Protein 3WFD (pdb70)

InterPro domains:
  IPR000883 Cytochrome c oxidase subunit I [PF00115] (15-446)
  IPR000883 Cytochrome c oxidase subunit I [PTHR10422] (13-453)
  IPR023615 Cytochrome c oxidase, subunit I, copper-binding site [PS00077] (203-259)
  IPR023616 Cytochrome c oxidase-like, subunit I domain [PS50855] (19-466)
  IPR036927 Cytochrome c oxidase-like, subunit I superfamily [G3DSA:1.20.210.10] (2-465)
  IPR036927 Cytochrome c oxidase-like, subunit I superfamily [SSF81442] (12-459)

B-factor: mean 60.68, std 18.26, range [34.5, 156.65]

Structure (mmCIF, N/CA/C/O backbone):
data_3WFD
#
_entry.id   3WFD
#
_cell.length_a   90.927
_cell.length_b   106.747
_cell.length_c   196.437
_cell.angle_alpha   90.000
_cell.angle_beta   90.000
_cell.angle_gamma   90.000
#
_symmetry.space_group_name_H-M   'P 21 21 21'
#
loop_
_entity.id
_entity.type
_entity.pdbx_description
1 polymer 'antibody fab fragment light chain'
2 polymer 'antibody fab fragment heavy chain'
3 polymer 'Nitric oxide reductase subunit B'
4 polymer 'Nitric oxide reductase subunit C'
5 non-polymer 'PROTOPORPHYRIN IX CONTAINING FE'
6 non-polymer 'FE (III) ION'
7 non-polymer (1E)-N-hydroxyethanimine
8 non-polymer 'decyl 4-O-alpha-D-glucopyranosyl-1-thio-beta-D-glucopyranoside'
9 non-polymer 'CALCIUM ION'
10 non-polymer 'HEME C'
11 water water
#
loop_
_atom_site.group_PDB
_atom_site.id
_atom_site.type_symbol
_atom_site.label_atom_id
_atom_site.label_alt_id
_atom_site.label_comp_id
_atom_site.label_asym_id
_atom_site.label_entity_id
_atom_site.label_seq_id
_atom_site.pdbx_PDB_ins_code
_atom_site.Cartn_x
_atom_site.Cartn_y
_atom_site.Cartn_z
_atom_site.occupancy
_atom_site.B_iso_or_equiv
_atom_site.auth_seq_id
_atom_site.auth_comp_id
_atom_site.auth_asym_id
_atom_site.auth_atom_id
_atom_site.pdbx_PDB_model_num
ATOM 1 N N . ASP A 1 1 ? 27.086 -1.329 -12.591 1.00 65.80 1 ASP L N 1
ATOM 2 C CA . ASP A 1 1 ? 27.237 -2.427 -11.618 1.00 63.95 1 ASP L CA 1
ATOM 3 C C . ASP A 1 1 ? 28.701 -2.837 -11.629 1.00 63.60 1 ASP L C 1
ATOM 4 O O . ASP A 1 1 ? 29.341 -2.798 -12.662 1.00 58.89 1 ASP L O 1
ATOM 9 N N . ILE A 1 2 ? 29.218 -3.256 -10.478 1.00 59.84 2 ILE L N 1
ATOM 10 C CA . ILE A 1 2 ? 30.573 -3.784 -10.410 1.00 60.18 2 ILE L CA 1
ATOM 11 C C . ILE A 1 2 ? 30.462 -5.254 -10.728 1.00 57.70 2 ILE L C 1
ATOM 12 O O . ILE A 1 2 ? 29.679 -5.922 -10.068 1.00 53.69 2 ILE L O 1
ATOM 17 N N . GLN A 1 3 ? 31.229 -5.745 -11.712 1.00 58.49 3 GLN L N 1
ATOM 18 C CA . GLN A 1 3 ? 31.354 -7.190 -11.991 1.00 58.92 3 GLN L CA 1
ATOM 19 C C . GLN A 1 3 ? 32.492 -7.756 -11.159 1.00 56.68 3 GLN L C 1
ATOM 20 O O . GLN A 1 3 ? 33.514 -7.097 -11.022 1.00 56.35 3 GLN L O 1
ATOM 26 N N . MET A 1 4 ? 32.349 -8.979 -10.648 1.00 57.37 4 MET L N 1
ATOM 27 C CA . MET A 1 4 ? 33.383 -9.612 -9.838 1.00 59.83 4 MET L CA 1
ATOM 28 C C . MET A 1 4 ? 33.802 -10.858 -10.484 1.00 56.40 4 MET L C 1
ATOM 29 O O . MET A 1 4 ? 32.982 -11.689 -10.795 1.00 54.85 4 MET L O 1
ATOM 34 N N . THR A 1 5 ? 35.099 -11.062 -10.544 1.00 56.01 5 THR L N 1
ATOM 35 C CA . THR A 1 5 ? 35.618 -12.222 -11.224 1.00 56.23 5 THR L CA 1
ATOM 36 C C . THR A 1 5 ? 36.496 -12.968 -10.262 1.00 51.91 5 THR L C 1
ATOM 37 O O . THR A 1 5 ? 37.466 -12.438 -9.795 1.00 52.82 5 THR L O 1
ATOM 41 N N . GLN A 1 6 ? 36.171 -14.217 -10.016 1.00 50.56 6 GLN L N 1
ATOM 42 C CA . GLN A 1 6 ? 36.977 -15.041 -9.146 1.00 52.13 6 GLN L CA 1
ATOM 43 C C . GLN A 1 6 ? 37.798 -16.006 -9.978 1.00 53.38 6 GLN L C 1
ATOM 44 O O . GLN A 1 6 ? 37.289 -16.603 -10.919 1.00 52.50 6 GLN L O 1
ATOM 50 N N . SER A 1 7 ? 39.065 -16.149 -9.613 1.00 53.66 7 SER L N 1
ATOM 51 C CA . SER A 1 7 ? 39.916 -17.185 -10.174 1.00 53.37 7 SER L CA 1
ATOM 52 C C . SER A 1 7 ? 40.695 -17.844 -9.011 1.00 52.89 7 SER L C 1
ATOM 53 O O . SER A 1 7 ? 40.924 -17.221 -7.965 1.00 49.55 7 SER L O 1
ATOM 56 N N . PRO A 1 8 ? 41.041 -19.125 -9.167 1.00 53.32 8 PRO L N 1
ATOM 57 C CA . PRO A 1 8 ? 40.606 -19.924 -10.314 1.00 54.63 8 PRO L CA 1
ATOM 58 C C . PRO A 1 8 ? 39.184 -20.439 -10.053 1.00 54.89 8 PRO L C 1
ATOM 59 O O . PRO A 1 8 ? 38.689 -20.347 -8.896 1.00 55.36 8 PRO L O 1
ATOM 63 N N . PRO A 1 9 ? 38.528 -20.989 -11.088 1.00 54.40 9 PRO L N 1
ATOM 64 C CA . PRO A 1 9 ? 37.182 -21.518 -10.768 1.00 53.07 9 PRO L CA 1
ATOM 65 C C . PRO A 1 9 ? 37.241 -22.862 -9.991 1.00 52.21 9 PRO L C 1
ATOM 66 O O . PRO A 1 9 ? 36.285 -23.207 -9.301 1.00 50.16 9 PRO L O 1
ATOM 70 N N . TYR A 1 10 ? 38.358 -23.588 -10.065 1.00 52.01 10 TYR L N 1
ATOM 71 C CA . TYR A 1 10 ? 38.501 -24.882 -9.384 1.00 55.54 10 TYR L CA 1
ATOM 72 C C . TYR A 1 10 ? 39.931 -24.905 -8.893 1.00 54.09 10 TYR L C 1
ATOM 73 O O . TYR A 1 10 ? 40.798 -24.377 -9.537 1.00 54.09 10 TYR L O 1
ATOM 82 N N . LEU A 1 11 ? 40.177 -25.539 -7.768 1.00 53.15 11 LEU L N 1
ATOM 83 C CA . LEU A 1 11 ? 41.498 -25.635 -7.226 1.00 55.56 11 LEU L CA 1
ATOM 84 C C . LEU A 1 11 ? 41.431 -26.919 -6.445 1.00 54.43 11 LEU L C 1
ATOM 85 O O . LEU A 1 11 ? 40.539 -27.090 -5.580 1.00 53.40 11 LEU L O 1
ATOM 90 N N . ALA A 1 12 ? 42.369 -27.808 -6.730 1.00 50.60 12 ALA L N 1
ATOM 91 C CA . ALA A 1 12 ? 42.514 -29.069 -5.996 1.00 49.71 12 ALA L CA 1
ATOM 92 C C . ALA A 1 12 ? 43.661 -28.846 -5.030 1.00 48.68 12 ALA L C 1
ATOM 93 O O . ALA A 1 12 ? 44.631 -28.220 -5.397 1.00 48.49 12 ALA L O 1
ATOM 95 N N . ALA A 1 13 ? 43.556 -29.372 -3.815 1.00 47.05 13 ALA L N 1
ATOM 96 C CA . ALA A 1 13 ? 44.610 -29.229 -2.843 1.00 46.05 13 ALA L CA 1
ATOM 97 C C . ALA A 1 13 ? 44.483 -30.293 -1.755 1.00 46.68 13 ALA L C 1
ATOM 98 O O . ALA A 1 13 ? 43.523 -31.043 -1.744 1.00 46.78 13 ALA L O 1
ATOM 100 N N . SER A 1 14 ? 45.438 -30.338 -0.816 1.00 48.66 14 SER L N 1
ATOM 101 C CA . SER A 1 14 ? 45.485 -31.411 0.157 1.00 48.12 14 SER L CA 1
ATOM 102 C C . SER A 1 14 ? 45.458 -30.862 1.576 1.00 48.08 14 SER L C 1
ATOM 103 O O . SER A 1 14 ? 45.866 -29.727 1.808 1.00 44.38 14 SER L O 1
ATOM 106 N N . PRO A 1 15 ? 45.032 -31.688 2.550 1.00 50.36 15 PRO L N 1
ATOM 107 C CA . PRO A 1 15 ? 45.067 -31.259 3.956 1.00 49.75 15 PRO L CA 1
ATOM 108 C C . PRO A 1 15 ? 46.488 -30.854 4.421 1.00 51.04 15 PRO L C 1
ATOM 109 O O . PRO A 1 15 ? 47.462 -31.537 4.094 1.00 53.53 15 PRO L O 1
ATOM 113 N N . GLY A 1 16 ? 46.607 -29.751 5.169 1.00 47.95 16 GLY L N 1
ATOM 114 C CA . GLY A 1 16 ? 47.897 -29.305 5.678 1.00 46.70 16 GLY L CA 1
ATOM 115 C C . GLY A 1 16 ? 48.573 -28.233 4.833 1.00 46.61 16 GLY L C 1
ATOM 116 O O . GLY A 1 16 ? 49.451 -27.543 5.334 1.00 45.43 16 GLY L O 1
ATOM 117 N N . GLU A 1 17 ? 48.157 -28.093 3.569 1.00 46.14 17 GLU L N 1
ATOM 118 C CA . GLU A 1 17 ? 48.767 -27.134 2.647 1.00 46.88 17 GLU L CA 1
ATOM 119 C C . GLU A 1 17 ? 48.098 -25.801 2.781 1.00 46.87 17 GLU L C 1
ATOM 120 O O . GLU A 1 17 ? 47.024 -25.697 3.375 1.00 46.11 17 GLU L O 1
ATOM 126 N N . THR A 1 18 ? 48.674 -24.801 2.141 1.00 47.17 18 THR L N 1
ATOM 127 C CA . THR A 1 18 ? 48.134 -23.470 2.131 1.00 48.85 18 THR L CA 1
ATOM 128 C C . THR A 1 18 ? 47.642 -23.135 0.757 1.00 49.31 18 THR L C 1
ATOM 129 O O . THR A 1 18 ? 48.333 -23.410 -0.219 1.00 50.24 18 THR L O 1
ATOM 133 N N . ILE A 1 19 ? 46.451 -22.536 0.651 1.00 47.51 19 ILE L N 1
ATOM 134 C CA . ILE A 1 19 ? 46.061 -22.030 -0.651 1.00 46.93 19 ILE L CA 1
ATOM 135 C C . ILE A 1 19 ? 45.677 -20.590 -0.544 1.00 47.43 19 ILE L C 1
ATOM 136 O O . ILE A 1 19 ? 45.425 -20.095 0.566 1.00 48.88 19 ILE L O 1
ATOM 141 N N . THR A 1 20 ? 45.704 -19.901 -1.668 1.00 46.80 20 THR L N 1
ATOM 142 C CA . THR A 1 20 ? 45.184 -18.582 -1.764 1.00 48.66 20 THR L CA 1
ATOM 143 C C . THR A 1 20 ? 44.384 -18.384 -3.079 1.00 50.53 20 THR L C 1
ATOM 144 O O . THR A 1 20 ? 44.828 -18.848 -4.126 1.00 48.05 20 THR L O 1
ATOM 148 N N . ILE A 1 21 ? 43.166 -17.804 -2.998 1.00 46.74 21 ILE L N 1
ATOM 149 C CA . ILE A 1 21 ? 42.299 -17.599 -4.168 1.00 44.86 21 ILE L CA 1
ATOM 150 C C . ILE A 1 21 ? 42.021 -16.117 -4.424 1.00 44.56 21 ILE L C 1
ATOM 151 O O . ILE A 1 21 ? 42.198 -15.278 -3.519 1.00 42.77 21 ILE L O 1
ATOM 156 N N . ASN A 1 22 ? 41.532 -15.778 -5.620 1.00 44.20 22 ASN L N 1
ATOM 157 C CA . ASN A 1 22 ? 41.472 -14.373 -6.047 1.00 45.54 22 ASN L CA 1
ATOM 158 C C . ASN A 1 22 ? 40.109 -13.828 -6.329 1.00 45.73 22 ASN L C 1
ATOM 159 O O . ASN A 1 22 ? 39.225 -14.533 -6.769 1.00 46.02 22 ASN L O 1
ATOM 164 N N . CYS A 1 23 ? 39.955 -12.535 -6.143 1.00 47.16 23 CYS L N 1
ATOM 165 C CA . CYS A 1 23 ? 38.717 -11.897 -6.472 1.00 50.15 23 CYS L CA 1
ATOM 166 C C . CYS A 1 23 ? 39.081 -10.580 -7.105 1.00 51.65 23 CYS L C 1
ATOM 167 O O . CYS A 1 23 ? 39.944 -9.887 -6.593 1.00 53.74 23 CYS L O 1
ATOM 170 N N . ARG A 1 24 ? 38.495 -10.260 -8.253 1.00 53.58 24 ARG L N 1
ATOM 171 C CA . ARG A 1 24 ? 38.776 -8.973 -8.924 1.00 55.97 24 ARG L CA 1
ATOM 172 C C . ARG A 1 24 ? 37.482 -8.223 -9.130 1.00 53.93 24 ARG L C 1
ATOM 173 O O . ARG A 1 24 ? 36.483 -8.833 -9.429 1.00 55.24 24 ARG L O 1
ATOM 181 N N . ALA A 1 25 ? 37.461 -6.925 -8.860 1.00 53.78 25 ALA L N 1
ATOM 182 C CA . ALA A 1 25 ? 36.280 -6.100 -9.164 1.00 54.13 25 ALA L CA 1
ATOM 183 C C . ALA A 1 25 ? 36.529 -5.316 -10.492 1.00 57.81 25 ALA L C 1
ATOM 184 O O . ALA A 1 25 ? 37.655 -5.004 -10.808 1.00 58.25 25 ALA L O 1
ATOM 186 N N . SER A 1 26 ? 35.477 -4.981 -11.230 1.00 59.12 26 SER L N 1
ATOM 187 C CA . SER A 1 26 ? 35.614 -4.270 -12.500 1.00 61.71 26 SER L CA 1
ATOM 188 C C . SER A 1 26 ? 35.912 -2.784 -12.259 1.00 63.99 26 SER L C 1
ATOM 189 O O . SER A 1 26 ? 36.431 -2.122 -13.154 1.00 68.41 26 SER L O 1
ATOM 192 N N . LYS A 1 27 ? 35.601 -2.267 -11.070 1.00 61.65 27 LYS L N 1
ATOM 193 C CA . LYS A 1 27 ? 36.023 -0.909 -10.656 1.00 62.13 27 LYS L CA 1
ATOM 194 C C . LYS A 1 27 ? 36.345 -0.921 -9.170 1.00 60.42 27 LYS L C 1
ATOM 195 O O . LYS A 1 27 ? 36.117 -1.916 -8.506 1.00 62.32 27 LYS L O 1
ATOM 201 N N . SER A 1 28 ? 36.893 0.160 -8.639 1.00 58.66 28 SER L N 1
ATOM 202 C CA . SER A 1 28 ? 37.230 0.172 -7.252 1.00 59.94 28 SER L CA 1
ATOM 203 C C . SER A 1 28 ? 36.038 -0.047 -6.307 1.00 57.79 28 SER L C 1
ATOM 204 O O . SER A 1 28 ? 34.973 0.545 -6.451 1.00 60.89 28 SER L O 1
ATOM 207 N N . ILE A 1 29 ? 36.230 -0.939 -5.352 1.00 54.71 29 ILE L N 1
ATOM 208 C CA . ILE A 1 29 ? 35.264 -1.136 -4.285 1.00 52.46 29 ILE L CA 1
ATOM 209 C C . ILE A 1 29 ? 35.911 -0.770 -2.946 1.00 52.26 29 ILE L C 1
ATOM 210 O O . ILE A 1 29 ? 35.540 -1.281 -1.892 1.00 53.01 29 ILE L O 1
ATOM 215 N N . ARG A 1 30 ? 36.864 0.150 -2.974 1.00 55.00 30 ARG L N 1
ATOM 216 C CA . ARG A 1 30 ? 37.654 0.501 -1.745 1.00 54.97 30 ARG L CA 1
ATOM 217 C C . ARG A 1 30 ? 38.084 -0.756 -0.973 1.00 54.11 30 ARG L C 1
ATOM 218 O O . ARG A 1 30 ? 38.753 -1.592 -1.542 1.00 54.39 30 ARG L O 1
ATOM 226 N N . LYS A 1 31 ? 37.682 -0.951 0.271 1.00 54.57 31 LYS L N 1
ATOM 227 C CA . LYS A 1 31 ? 38.125 -2.158 0.990 1.00 55.27 31 LYS L CA 1
ATOM 228 C C . LYS A 1 31 ? 36.965 -3.164 1.236 1.00 51.98 31 LYS L C 1
ATOM 229 O O . LYS A 1 31 ? 37.102 -4.158 1.975 1.00 50.69 31 LYS L O 1
ATOM 235 N N . TYR A 1 32 ? 35.829 -2.909 0.619 1.00 48.47 32 TYR L N 1
ATOM 236 C CA . TYR A 1 32 ? 34.567 -3.596 1.026 1.00 47.29 32 TYR L CA 1
ATOM 237 C C . TYR A 1 32 ? 34.254 -4.852 0.227 1.00 45.37 32 TYR L C 1
ATOM 238 O O . TYR A 1 32 ? 33.436 -4.822 -0.718 1.00 44.86 32 TYR L O 1
ATOM 247 N N . LEU A 1 33 ? 34.907 -5.938 0.633 1.00 42.68 33 LEU L N 1
ATOM 248 C CA . LEU A 1 33 ? 34.787 -7.225 -0.023 1.00 42.65 33 LEU L CA 1
ATOM 249 C C . LEU A 1 33 ? 34.600 -8.282 1.073 1.00 42.21 33 LEU L C 1
ATOM 250 O O . LEU A 1 33 ? 35.431 -8.352 2.000 1.00 42.53 33 LEU L O 1
ATOM 255 N N . ALA A 1 34 ? 33.544 -9.095 0.957 1.00 39.76 34 ALA L N 1
ATOM 256 C CA . ALA A 1 34 ? 33.253 -10.147 1.915 1.00 39.32 34 ALA L CA 1
ATOM 257 C C . ALA A 1 34 ? 33.398 -11.504 1.220 1.00 40.26 34 ALA L C 1
ATOM 258 O O . ALA A 1 34 ? 33.362 -11.579 -0.021 1.00 39.05 34 ALA L O 1
ATOM 260 N N . TRP A 1 35 ? 33.539 -12.569 2.019 1.00 40.35 35 TRP L N 1
ATOM 261 C CA . TRP A 1 35 ? 33.618 -13.918 1.460 1.00 40.14 35 TRP L CA 1
ATOM 262 C C . TRP A 1 35 ? 32.718 -14.862 2.236 1.00 39.38 35 TRP L C 1
ATOM 263 O O . TRP A 1 35 ? 32.619 -14.754 3.493 1.00 37.46 35 TRP L O 1
ATOM 274 N N . TYR A 1 36 ? 32.176 -15.844 1.504 1.00 38.84 36 TYR L N 1
ATOM 275 C CA . TYR A 1 36 ? 31.270 -16.805 2.060 1.00 39.13 36 TYR L CA 1
ATOM 276 C C . TYR A 1 36 ? 31.757 -18.162 1.698 1.00 39.14 36 TYR L C 1
ATOM 277 O O . TYR A 1 36 ? 32.310 -18.342 0.611 1.00 38.64 36 TYR L O 1
ATOM 286 N N . GLN A 1 37 ? 31.450 -19.121 2.573 1.00 39.26 37 GLN L N 1
ATOM 287 C CA . GLN A 1 37 ? 31.660 -20.523 2.331 1.00 40.51 37 GLN L CA 1
ATOM 288 C C . GLN A 1 37 ? 30.316 -21.193 2.073 1.00 43.46 37 GLN L C 1
ATOM 289 O O . GLN A 1 37 ? 29.329 -20.984 2.838 1.00 43.00 37 GLN L O 1
ATOM 295 N N . GLU A 1 38 ? 30.263 -21.997 1.005 1.00 43.14 38 GLU L N 1
ATOM 296 C CA . GLU A 1 38 ? 29.056 -22.757 0.712 1.00 44.53 38 GLU L CA 1
ATOM 297 C C . GLU A 1 38 ? 29.380 -24.243 0.778 1.00 45.14 38 GLU L C 1
ATOM 298 O O . GLU A 1 38 ? 30.359 -24.714 0.131 1.00 46.55 38 GLU L O 1
ATOM 304 N N . LYS A 1 39 ? 28.572 -24.969 1.540 1.00 44.23 39 LYS L N 1
ATOM 305 C CA . LYS A 1 39 ? 28.692 -26.417 1.675 1.00 45.24 39 LYS L CA 1
ATOM 306 C C . LYS A 1 39 ? 27.303 -27.064 1.509 1.00 47.79 39 LYS L C 1
ATOM 307 O O . LYS A 1 39 ? 26.277 -26.499 1.954 1.00 46.74 39 LYS L O 1
ATOM 313 N N . PRO A 1 40 ? 27.257 -28.245 0.863 1.00 49.03 40 PRO L N 1
ATOM 314 C CA . PRO A 1 40 ? 25.980 -28.982 0.724 1.00 49.48 40 PRO L CA 1
ATOM 315 C C . PRO A 1 40 ? 25.343 -29.276 2.093 1.00 49.17 40 PRO L C 1
ATOM 316 O O . PRO A 1 40 ? 26.048 -29.669 3.025 1.00 50.26 40 PRO L O 1
ATOM 320 N N . GLY A 1 41 ? 24.025 -29.104 2.217 1.00 49.60 41 GLY L N 1
ATOM 321 C CA . GLY A 1 41 ? 23.335 -29.299 3.510 1.00 50.37 41 GLY L CA 1
ATOM 322 C C . GLY A 1 41 ? 23.547 -28.222 4.594 1.00 49.71 41 GLY L C 1
ATOM 323 O O . GLY A 1 41 ? 23.229 -28.430 5.735 1.00 50.59 41 GLY L O 1
ATOM 324 N N . LYS A 1 42 ? 24.083 -27.058 4.268 1.00 47.18 42 LYS L N 1
ATOM 325 C CA . LYS A 1 42 ? 24.302 -26.072 5.317 1.00 47.50 42 LYS L CA 1
ATOM 326 C C . LYS A 1 42 ? 23.947 -24.733 4.762 1.00 44.66 42 LYS L C 1
ATOM 327 O O . LYS A 1 42 ? 24.039 -24.552 3.582 1.00 44.01 42 LYS L O 1
ATOM 333 N N . THR A 1 43 ? 23.676 -23.753 5.600 1.00 44.31 43 THR L N 1
ATOM 334 C CA . THR A 1 43 ? 23.496 -22.391 5.127 1.00 42.09 43 THR L CA 1
ATOM 335 C C . THR A 1 43 ? 24.835 -21.744 4.904 1.00 43.11 43 THR L C 1
ATOM 336 O O . THR A 1 43 ? 25.834 -22.110 5.555 1.00 45.67 43 THR L O 1
ATOM 340 N N . ASN A 1 44 ? 24.881 -20.794 3.971 1.00 42.70 44 ASN L N 1
ATOM 341 C CA . ASN A 1 44 ? 26.084 -20.087 3.631 1.00 41.01 44 ASN L CA 1
ATOM 342 C C . ASN A 1 44 ? 26.683 -19.332 4.834 1.00 41.92 44 ASN L C 1
ATOM 343 O O . ASN A 1 44 ? 25.960 -18.755 5.655 1.00 38.33 44 ASN L O 1
ATOM 348 N N . LYS A 1 45 ? 28.028 -19.304 4.901 1.00 41.20 45 LYS L N 1
ATOM 349 C CA . LYS A 1 45 ? 28.666 -18.869 6.125 1.00 40.95 45 LYS L CA 1
ATOM 350 C C . LYS A 1 45 ? 29.617 -17.749 5.801 1.00 39.91 45 LYS L C 1
ATOM 351 O O . LYS A 1 45 ? 30.482 -17.885 4.918 1.00 39.69 45 LYS L O 1
ATOM 357 N N . LEU A 1 46 ? 29.408 -16.608 6.456 1.00 38.19 46 LEU L N 1
ATOM 358 C CA . LEU A 1 46 ? 30.254 -15.448 6.284 1.00 37.79 46 LEU L CA 1
ATOM 359 C C . LEU A 1 46 ? 31.612 -15.749 6.905 1.00 37.85 46 LEU L C 1
ATOM 360 O O . LEU A 1 46 ? 31.661 -16.137 8.077 1.00 39.44 46 LEU L O 1
ATOM 365 N N . LEU A 1 47 ? 32.700 -15.491 6.170 1.00 38.19 47 LEU L N 1
ATOM 366 C CA . LEU A 1 47 ? 34.060 -15.782 6.632 1.00 37.80 47 LEU L CA 1
ATOM 367 C C . LEU A 1 47 ? 34.802 -14.501 6.985 1.00 38.61 47 LEU L C 1
ATOM 368 O O . LEU A 1 47 ? 35.390 -14.414 8.037 1.00 37.90 47 LEU L O 1
ATOM 373 N N . ILE A 1 48 ? 34.753 -13.510 6.096 1.00 39.55 48 ILE L N 1
ATOM 374 C CA . ILE A 1 48 ? 35.609 -12.324 6.130 1.00 41.16 48 ILE L CA 1
ATOM 375 C C . ILE A 1 48 ? 34.764 -11.215 5.566 1.00 39.89 48 ILE L C 1
ATOM 376 O O . ILE A 1 48 ? 34.012 -11.480 4.633 1.00 40.41 48 ILE L O 1
ATOM 381 N N . TYR A 1 49 ? 34.900 -9.988 6.093 1.00 39.90 49 TYR L N 1
ATOM 382 C CA . TYR A 1 49 ? 34.298 -8.804 5.452 1.00 39.05 49 TYR L CA 1
ATOM 383 C C . TYR A 1 49 ? 35.283 -7.660 5.504 1.00 39.92 49 TYR L C 1
ATOM 384 O O . TYR A 1 49 ? 36.314 -7.697 6.209 1.00 41.42 49 TYR L O 1
ATOM 393 N N . SER A 1 50 ? 34.987 -6.635 4.725 1.00 40.70 50 SER L N 1
ATOM 394 C CA . SER A 1 50 ? 35.830 -5.480 4.664 1.00 42.10 50 SER L CA 1
ATOM 395 C C . SER A 1 50 ? 37.221 -5.913 4.297 1.00 43.63 50 SER L C 1
ATOM 396 O O . SER A 1 50 ? 38.190 -5.375 4.798 1.00 44.36 50 SER L O 1
ATOM 399 N N . GLY A 1 51 ? 37.336 -6.924 3.448 1.00 43.70 51 GLY L N 1
ATOM 400 C CA . GLY A 1 51 ? 38.675 -7.272 2.936 1.00 43.88 51 GLY L CA 1
ATOM 401 C C . GLY A 1 51 ? 39.479 -8.187 3.810 1.00 43.22 51 GLY L C 1
ATOM 402 O O . GLY A 1 51 ? 40.010 -9.246 3.335 1.00 43.60 51 GLY L O 1
ATOM 403 N N . SER A 1 52 ? 39.574 -7.823 5.077 1.00 40.58 52 SER L N 1
ATOM 404 C CA . SER A 1 52 ? 40.423 -8.624 5.920 1.00 41.46 52 SER L CA 1
ATOM 405 C C . SER A 1 52 ? 39.902 -8.832 7.316 1.00 41.94 52 SER L C 1
ATOM 406 O O . SER A 1 52 ? 40.628 -9.421 8.132 1.00 42.25 52 SER L O 1
ATOM 409 N N . THR A 1 53 ? 38.674 -8.391 7.625 1.00 42.45 53 THR L N 1
ATOM 410 C CA . THR A 1 53 ? 38.173 -8.626 8.986 1.00 42.04 53 THR L CA 1
ATOM 411 C C . THR A 1 53 ? 37.552 -10.020 9.062 1.00 42.15 53 THR L C 1
ATOM 412 O O . THR A 1 53 ? 36.627 -10.315 8.303 1.00 44.73 53 THR L O 1
ATOM 416 N N . LEU A 1 54 ? 38.053 -10.864 9.967 1.00 42.32 54 LEU L N 1
ATOM 417 C CA . LEU A 1 54 ? 37.465 -12.169 10.276 1.00 41.95 54 LEU L CA 1
ATOM 418 C C . LEU A 1 54 ? 36.135 -11.994 11.008 1.00 43.31 54 LEU L C 1
ATOM 419 O O . LEU A 1 54 ? 36.044 -11.198 11.920 1.00 40.89 54 LEU L O 1
ATOM 424 N N . GLN A 1 55 ? 35.132 -12.773 10.608 1.00 41.76 55 GLN L N 1
ATOM 425 C CA . GLN A 1 55 ? 33.841 -12.779 11.234 1.00 41.70 55 GLN L CA 1
ATOM 426 C C . GLN A 1 55 ? 33.979 -13.563 12.548 1.00 41.12 55 GLN L C 1
ATOM 427 O O . GLN A 1 55 ? 34.826 -14.483 12.657 1.00 39.11 55 GLN L O 1
ATOM 433 N N . PHE A 1 56 ? 33.149 -13.215 13.522 1.00 40.48 56 PHE L N 1
ATOM 434 C CA . PHE A 1 56 ? 33.184 -13.842 14.844 1.00 42.29 56 PHE L CA 1
ATOM 435 C C . PHE A 1 56 ? 33.111 -15.362 14.750 1.00 43.62 56 PHE L C 1
ATOM 436 O O . PHE A 1 56 ? 32.234 -15.903 14.051 1.00 44.49 56 PHE L O 1
ATOM 444 N N . GLY A 1 57 ? 33.990 -16.057 15.478 1.00 44.60 57 GLY L N 1
ATOM 445 C CA . GLY A 1 57 ? 33.983 -17.513 15.521 1.00 45.20 57 GLY L CA 1
ATOM 446 C C . GLY A 1 57 ? 34.688 -18.151 14.310 1.00 47.62 57 GLY L C 1
ATOM 447 O O . GLY A 1 57 ? 34.850 -19.382 14.273 1.00 49.59 57 GLY L O 1
ATOM 448 N N . ILE A 1 58 ? 35.132 -17.367 13.323 1.00 43.35 58 ILE L N 1
ATOM 449 C CA . ILE A 1 58 ? 35.914 -17.996 12.228 1.00 41.21 58 ILE L CA 1
ATOM 450 C C . ILE A 1 58 ? 37.378 -18.301 12.594 1.00 41.19 58 ILE L C 1
ATOM 451 O O . ILE A 1 58 ? 38.058 -17.453 13.056 1.00 42.06 58 ILE L O 1
ATOM 456 N N . PRO A 1 59 ? 37.847 -19.552 12.449 1.00 42.74 59 PRO L N 1
ATOM 457 C CA . PRO A 1 59 ? 39.295 -19.856 12.876 1.00 43.19 59 PRO L CA 1
ATOM 458 C C . PRO A 1 59 ? 40.317 -18.957 12.181 1.00 42.92 59 PRO L C 1
ATOM 459 O O . PRO A 1 59 ? 40.168 -18.607 11.012 1.00 42.17 59 PRO L O 1
ATOM 463 N N . SER A 1 60 ? 41.374 -18.601 12.891 1.00 45.04 60 SER L N 1
ATOM 464 C CA . SER A 1 60 ? 42.408 -17.700 12.340 1.00 45.07 60 SER L CA 1
ATOM 465 C C . SER A 1 60 ? 43.195 -18.287 11.158 1.00 45.04 60 SER L C 1
ATOM 466 O O . SER A 1 60 ? 43.966 -17.562 10.514 1.00 45.85 60 SER L O 1
ATOM 469 N N . ARG A 1 61 ? 43.022 -19.577 10.853 1.00 44.23 61 ARG L N 1
ATOM 470 C CA . ARG A 1 61 ? 43.661 -20.084 9.616 1.00 44.58 61 ARG L CA 1
ATOM 471 C C . ARG A 1 61 ? 43.106 -19.409 8.324 1.00 44.93 61 ARG L C 1
ATOM 472 O O . ARG A 1 61 ? 43.732 -19.553 7.265 1.00 46.63 61 ARG L O 1
ATOM 480 N N . PHE A 1 62 ? 41.983 -18.672 8.395 1.00 42.85 62 PHE L N 1
ATOM 481 C CA . PHE A 1 62 ? 41.467 -17.926 7.241 1.00 40.45 62 PHE L CA 1
ATOM 482 C C . PHE A 1 62 ? 41.930 -16.495 7.350 1.00 40.42 62 PHE L C 1
ATOM 483 O O . PHE A 1 62 ? 41.944 -15.939 8.464 1.00 41.62 62 PHE L O 1
ATOM 491 N N . SER A 1 63 ? 42.271 -15.853 6.227 1.00 38.86 63 SER L N 1
ATOM 492 C CA . SER A 1 63 ? 42.641 -14.429 6.253 1.00 39.43 63 SER L CA 1
ATOM 493 C C . SER A 1 63 ? 42.346 -13.924 4.864 1.00 40.21 63 SER L C 1
ATOM 494 O O . SER A 1 63 ? 42.199 -14.722 3.926 1.00 41.49 63 SER L O 1
ATOM 497 N N . GLY A 1 64 ? 42.307 -12.613 4.679 1.00 41.25 64 GLY L N 1
ATOM 498 C CA . GLY A 1 64 ? 42.199 -12.082 3.337 1.00 41.54 64 GLY L CA 1
ATOM 499 C C . GLY A 1 64 ? 42.805 -10.699 3.292 1.00 43.44 64 GLY L C 1
ATOM 500 O O . GLY A 1 64 ? 43.084 -10.125 4.330 1.00 44.59 64 GLY L O 1
ATOM 501 N N . SER A 1 65 ? 43.039 -10.170 2.098 1.00 45.05 65 SER L N 1
ATOM 502 C CA . SER A 1 65 ? 43.478 -8.792 1.962 1.00 48.02 65 SER L CA 1
ATOM 503 C C . SER A 1 65 ? 43.193 -8.276 0.585 1.00 48.32 65 SER L C 1
ATOM 504 O O . SER A 1 65 ? 42.701 -8.993 -0.256 1.00 50.23 65 SER L O 1
ATOM 507 N N . GLY A 1 66 ? 43.501 -7.013 0.380 1.00 49.95 66 GLY L N 1
ATOM 508 C CA . GLY A 1 66 ? 43.255 -6.328 -0.846 1.00 51.89 66 GLY L CA 1
ATOM 509 C C . GLY A 1 66 ? 42.572 -5.006 -0.625 1.00 54.73 66 GLY L C 1
ATOM 510 O O . GLY A 1 66 ? 42.063 -4.717 0.479 1.00 52.37 66 GLY L O 1
ATOM 511 N N . SER A 1 67 ? 42.560 -4.197 -1.689 1.00 56.75 67 SER L N 1
ATOM 512 C CA . SER A 1 67 ? 41.772 -2.956 -1.742 1.00 59.34 67 SER L CA 1
ATOM 513 C C . SER A 1 67 ? 41.629 -2.501 -3.217 1.00 60.23 67 SER L C 1
ATOM 514 O O . SER A 1 67 ? 42.362 -2.956 -4.087 1.00 61.77 67 SER L O 1
ATOM 517 N N . GLY A 1 68 ? 40.721 -1.568 -3.460 1.00 58.87 68 GLY L N 1
ATOM 518 C CA . GLY A 1 68 ? 40.393 -1.120 -4.791 1.00 59.62 68 GLY L CA 1
ATOM 519 C C . GLY A 1 68 ? 39.763 -2.203 -5.646 1.00 59.25 68 GLY L C 1
ATOM 520 O O . GLY A 1 68 ? 38.535 -2.369 -5.689 1.00 60.36 68 GLY L O 1
ATOM 521 N N . THR A 1 69 ? 40.610 -2.987 -6.285 1.00 55.78 69 THR L N 1
ATOM 522 C CA . THR A 1 69 ? 40.181 -3.808 -7.403 1.00 56.78 69 THR L CA 1
ATOM 523 C C . THR A 1 69 ? 40.579 -5.291 -7.324 1.00 55.72 69 THR L C 1
ATOM 524 O O . THR A 1 69 ? 40.051 -6.123 -8.044 1.00 60.06 69 THR L O 1
ATOM 528 N N . GLU A 1 70 ? 41.464 -5.614 -6.397 1.00 53.79 70 GLU L N 1
ATOM 529 C CA . GLU A 1 70 ? 42.157 -6.876 -6.369 1.00 54.65 70 GLU L CA 1
ATOM 530 C C . GLU A 1 70 ? 42.217 -7.377 -4.905 1.00 52.87 70 GLU L C 1
ATOM 531 O O . GLU A 1 70 ? 42.646 -6.629 -3.985 1.00 54.72 70 GLU L O 1
ATOM 537 N N . PHE A 1 71 ? 41.792 -8.616 -4.672 1.00 47.44 71 PHE L N 1
ATOM 538 C CA . PHE A 1 71 ? 41.593 -9.112 -3.306 1.00 44.86 71 PHE L CA 1
ATOM 539 C C . PHE A 1 71 ? 41.923 -10.609 -3.314 1.00 44.71 71 PHE L C 1
ATOM 540 O O . PHE A 1 71 ? 41.815 -11.284 -4.376 1.00 44.93 71 PHE L O 1
ATOM 548 N N . THR A 1 72 ? 42.297 -11.133 -2.150 1.00 41.87 72 THR L N 1
ATOM 549 C CA . THR A 1 72 ? 42.586 -12.535 -2.037 1.00 41.10 72 THR L CA 1
ATOM 550 C C . THR A 1 72 ? 42.031 -13.111 -0.743 1.00 41.43 72 THR L C 1
ATOM 551 O O . THR A 1 72 ? 41.856 -12.381 0.264 1.00 41.19 72 THR L O 1
ATOM 555 N N . LEU A 1 73 ? 41.921 -14.436 -0.727 1.00 41.42 73 LEU L N 1
ATOM 556 C CA . LEU A 1 73 ? 41.534 -15.176 0.456 1.00 42.19 73 LEU L CA 1
ATOM 557 C C . LEU A 1 73 ? 42.557 -16.277 0.626 1.00 42.69 73 LEU L C 1
ATOM 558 O O . LEU A 1 73 ? 42.871 -16.958 -0.324 1.00 43.05 73 LEU L O 1
ATOM 563 N N . THR A 1 74 ? 43.101 -16.426 1.836 1.00 42.97 74 THR L N 1
ATOM 564 C CA . THR A 1 74 ? 44.086 -17.444 2.108 1.00 44.06 74 THR L CA 1
ATOM 565 C C . THR A 1 74 ? 43.581 -18.328 3.201 1.00 43.45 74 THR L C 1
ATOM 566 O O . THR A 1 74 ? 42.886 -17.852 4.086 1.00 43.57 74 THR L O 1
ATOM 570 N N . ILE A 1 75 ? 43.836 -19.624 3.072 1.00 44.09 75 ILE L N 1
ATOM 571 C CA . ILE A 1 75 ? 43.700 -20.565 4.160 1.00 45.23 75 ILE L CA 1
ATOM 572 C C . ILE A 1 75 ? 45.090 -21.149 4.475 1.00 50.67 75 ILE L C 1
ATOM 573 O O . ILE A 1 75 ? 45.731 -21.730 3.622 1.00 51.11 75 ILE L O 1
ATOM 578 N N . SER A 1 76 ? 45.520 -21.050 5.726 1.00 54.01 76 SER L N 1
ATOM 579 C CA . SER A 1 76 ? 46.885 -21.360 6.072 1.00 57.68 76 SER L CA 1
ATOM 580 C C . SER A 1 76 ? 47.244 -22.823 6.104 1.00 63.57 76 SER L C 1
ATOM 581 O O . SER A 1 76 ? 48.382 -23.179 5.719 1.00 79.30 76 SER L O 1
ATOM 584 N N . SER A 1 77 ? 46.376 -23.678 6.616 1.00 57.98 77 SER L N 1
ATOM 585 C CA . SER A 1 77 ? 46.716 -25.107 6.649 1.00 53.32 77 SER L CA 1
ATOM 586 C C . SER A 1 77 ? 45.389 -25.859 6.501 1.00 55.22 77 SER L C 1
ATOM 587 O O . SER A 1 77 ? 44.643 -26.034 7.515 1.00 53.61 77 SER L O 1
ATOM 590 N N . LEU A 1 78 ? 45.035 -26.210 5.259 1.00 50.93 78 LEU L N 1
ATOM 591 C CA . LEU A 1 78 ? 43.727 -26.786 4.983 1.00 50.31 78 LEU L CA 1
ATOM 592 C C . LEU A 1 78 ? 43.279 -27.870 5.934 1.00 50.66 78 LEU L C 1
ATOM 593 O O . LEU A 1 78 ? 43.997 -28.811 6.261 1.00 50.58 78 LEU L O 1
ATOM 598 N N . GLU A 1 79 ? 42.035 -27.748 6.319 1.00 50.71 79 GLU L N 1
ATOM 599 C CA . GLU A 1 79 ? 41.399 -28.776 7.081 1.00 52.52 79 GLU L CA 1
ATOM 600 C C . GLU A 1 79 ? 40.330 -29.460 6.222 1.00 49.61 79 GLU L C 1
ATOM 601 O O . GLU A 1 79 ? 39.827 -28.835 5.255 1.00 47.24 79 GLU L O 1
ATOM 607 N N . PRO A 1 80 ? 39.960 -30.715 6.576 1.00 48.69 80 PRO L N 1
ATOM 608 C CA . PRO A 1 80 ? 38.997 -31.497 5.774 1.00 49.31 80 PRO L CA 1
ATOM 609 C C . PRO A 1 80 ? 37.671 -30.770 5.560 1.00 49.60 80 PRO L C 1
ATOM 610 O O . PRO A 1 80 ? 37.062 -30.924 4.490 1.00 48.28 80 PRO L O 1
ATOM 614 N N . GLU A 1 81 ? 37.281 -29.928 6.512 1.00 46.47 81 GLU L N 1
ATOM 615 C CA . GLU A 1 81 ? 35.995 -29.272 6.413 1.00 47.38 81 GLU L CA 1
ATOM 616 C C . GLU A 1 81 ? 36.086 -28.022 5.538 1.00 43.90 81 GLU L C 1
ATOM 617 O O . GLU A 1 81 ? 35.065 -27.444 5.219 1.00 40.91 81 GLU L O 1
ATOM 623 N N . ASP A 1 82 ? 37.298 -27.654 5.112 1.00 40.56 82 ASP L N 1
ATOM 624 C CA . ASP A 1 82 ? 37.524 -26.447 4.283 1.00 39.42 82 ASP L CA 1
ATOM 625 C C . ASP A 1 82 ? 37.260 -26.643 2.758 1.00 39.03 82 ASP L C 1
ATOM 626 O O . ASP A 1 82 ? 37.227 -25.657 1.969 1.00 37.68 82 ASP L O 1
ATOM 631 N N . PHE A 1 83 ? 37.151 -27.902 2.332 1.00 38.92 83 PHE L N 1
ATOM 632 C CA . PHE A 1 83 ? 36.872 -28.204 0.930 1.00 41.21 83 PHE L CA 1
ATOM 633 C C . PHE A 1 83 ? 35.408 -27.947 0.681 1.00 43.26 83 PHE L C 1
ATOM 634 O O . PHE A 1 83 ? 34.525 -28.545 1.350 1.00 43.82 83 PHE L O 1
ATOM 642 N N . ALA A 1 84 ? 35.141 -26.995 -0.209 1.00 42.84 84 ALA L N 1
ATOM 643 C CA . ALA A 1 84 ? 33.837 -26.286 -0.190 1.00 41.94 84 ALA L CA 1
ATOM 644 C C . ALA A 1 84 ? 33.893 -25.322 -1.365 1.00 41.30 84 ALA L C 1
ATOM 645 O O . ALA A 1 84 ? 34.957 -25.189 -1.955 1.00 42.15 84 ALA L O 1
ATOM 647 N N . MET A 1 85 ? 32.808 -24.596 -1.615 1.00 41.45 85 MET L N 1
ATOM 648 C CA . MET A 1 85 ? 32.689 -23.513 -2.585 1.00 43.60 85 MET L CA 1
ATOM 649 C C . MET A 1 85 ? 32.881 -22.141 -1.904 1.00 44.07 85 MET L C 1
ATOM 650 O O . MET A 1 85 ? 32.391 -21.952 -0.800 1.00 48.53 85 MET L O 1
ATOM 655 N N . TYR A 1 86 ? 33.590 -21.194 -2.517 1.00 42.06 86 TYR L N 1
ATOM 656 C CA . TYR A 1 86 ? 33.869 -19.921 -1.895 1.00 40.90 86 TYR L CA 1
ATOM 657 C C . TYR A 1 86 ? 33.394 -18.811 -2.824 1.00 42.50 86 TYR L C 1
ATOM 658 O O . TYR A 1 86 ? 33.789 -18.817 -3.996 1.00 45.43 86 TYR L O 1
ATOM 667 N N . TYR A 1 87 ? 32.580 -17.873 -2.325 1.00 40.28 87 TYR L N 1
ATOM 668 C CA . TYR A 1 87 ? 32.082 -16.746 -3.111 1.00 42.02 87 TYR L CA 1
ATOM 669 C C . TYR A 1 87 ? 32.551 -15.446 -2.508 1.00 43.45 87 TYR L C 1
ATOM 670 O O . TYR A 1 87 ? 32.572 -15.309 -1.276 1.00 44.39 87 TYR L O 1
ATOM 679 N N . CYS A 1 88 ? 32.845 -14.451 -3.334 1.00 44.37 88 CYS L N 1
ATOM 680 C CA . CYS A 1 88 ? 33.141 -13.109 -2.783 1.00 46.38 88 CYS L CA 1
ATOM 681 C C . CYS A 1 88 ? 31.992 -12.189 -3.176 1.00 45.53 88 CYS L C 1
ATOM 682 O O . CYS A 1 88 ? 31.292 -12.448 -4.173 1.00 45.19 88 CYS L O 1
ATOM 685 N N . GLN A 1 89 ? 31.823 -11.110 -2.415 1.00 43.62 89 GLN L N 1
ATOM 686 C CA . GLN A 1 89 ? 30.762 -10.178 -2.669 1.00 43.77 89 GLN L CA 1
ATOM 687 C C . GLN A 1 89 ? 31.248 -8.786 -2.311 1.00 45.27 89 GLN L C 1
ATOM 688 O O . GLN A 1 89 ? 31.597 -8.556 -1.139 1.00 45.36 89 GLN L O 1
ATOM 694 N N . GLN A 1 90 ? 31.155 -7.827 -3.235 1.00 43.63 90 GLN L N 1
ATOM 695 C CA . GLN A 1 90 ? 31.440 -6.432 -2.859 1.00 43.15 90 GLN L CA 1
ATOM 696 C C . GLN A 1 90 ? 30.311 -5.829 -2.043 1.00 43.52 90 GLN L C 1
ATOM 697 O O . GLN A 1 90 ? 29.130 -6.058 -2.353 1.00 42.48 90 GLN L O 1
ATOM 703 N N . HIS A 1 91 ? 30.679 -5.034 -1.020 1.00 43.08 91 HIS L N 1
ATOM 704 C CA . HIS A 1 91 ? 29.713 -4.335 -0.210 1.00 42.33 91 HIS L CA 1
ATOM 705 C C . HIS A 1 91 ? 30.070 -2.832 -0.103 1.00 44.90 91 HIS L C 1
ATOM 706 O O . HIS A 1 91 ? 30.051 -2.228 0.956 1.00 46.31 91 HIS L O 1
ATOM 713 N N . ASN A 1 92 ? 30.411 -2.243 -1.235 1.00 47.43 92 ASN L N 1
ATOM 714 C CA . ASN A 1 92 ? 30.728 -0.831 -1.361 1.00 48.04 92 ASN L CA 1
ATOM 715 C C . ASN A 1 92 ? 29.588 -0.021 -1.971 1.00 49.92 92 ASN L C 1
ATOM 716 O O . ASN A 1 92 ? 29.484 1.155 -1.706 1.00 51.55 92 ASN L O 1
ATOM 721 N N . GLU A 1 93 ? 28.710 -0.634 -2.759 1.00 49.28 93 GLU L N 1
ATOM 722 C CA . GLU A 1 93 ? 27.678 0.125 -3.514 1.00 51.81 93 GLU L CA 1
ATOM 723 C C . GLU A 1 93 ? 26.511 -0.707 -3.936 1.00 49.12 93 GLU L C 1
ATOM 724 O O . GLU A 1 93 ? 26.612 -1.921 -4.116 1.00 48.30 93 GLU L O 1
ATOM 730 N N . TYR A 1 94 ? 25.418 -0.002 -4.128 1.00 50.35 94 TYR L N 1
ATOM 731 C CA . TYR A 1 94 ? 24.218 -0.526 -4.732 1.00 49.90 94 TYR L CA 1
ATOM 732 C C . TYR A 1 94 ? 24.441 -0.687 -6.253 1.00 49.68 94 TYR L C 1
ATOM 733 O O . TYR A 1 94 ? 25.023 0.179 -6.868 1.00 51.06 94 TYR L O 1
ATOM 742 N N . PRO A 1 95 ? 23.981 -1.797 -6.865 1.00 48.26 95 PRO L N 1
ATOM 743 C CA . PRO A 1 95 ? 23.403 -3.006 -6.227 1.00 47.24 95 PRO L CA 1
ATOM 744 C C . PRO A 1 95 ? 24.539 -3.906 -5.757 1.00 46.49 95 PRO L C 1
ATOM 745 O O . PRO A 1 95 ? 25.578 -3.954 -6.419 1.00 46.88 95 PRO L O 1
ATOM 749 N N . LEU A 1 96 ? 24.368 -4.612 -4.652 1.00 44.75 96 LEU L N 1
ATOM 750 C CA . LEU A 1 96 ? 25.357 -5.612 -4.229 1.00 44.31 96 LEU L CA 1
ATOM 751 C C . LEU A 1 96 ? 25.607 -6.632 -5.365 1.00 44.38 96 LEU L C 1
ATOM 752 O O . LEU A 1 96 ? 24.656 -7.028 -6.026 1.00 44.19 96 LEU L O 1
ATOM 757 N N . THR A 1 97 ? 26.846 -7.101 -5.553 1.00 42.90 97 THR L N 1
ATOM 758 C CA . THR A 1 97 ? 27.139 -8.130 -6.586 1.00 43.33 97 THR L CA 1
ATOM 759 C C . THR A 1 97 ? 28.177 -9.161 -6.083 1.00 43.95 97 THR L C 1
ATOM 760 O O . THR A 1 97 ? 28.929 -8.870 -5.144 1.00 45.20 97 THR L O 1
ATOM 764 N N . PHE A 1 98 ? 28.225 -10.337 -6.708 1.00 43.41 98 PHE L N 1
ATOM 765 C CA . PHE A 1 98 ? 28.969 -11.461 -6.176 1.00 42.77 98 PHE L CA 1
ATOM 766 C C . PHE A 1 98 ? 29.819 -12.027 -7.300 1.00 45.19 98 PHE L C 1
ATOM 767 O O . PHE A 1 98 ? 29.449 -11.939 -8.470 1.00 46.55 98 PHE L O 1
ATOM 775 N N . GLY A 1 99 ? 30.946 -12.637 -6.963 1.00 45.06 99 GLY L N 1
ATOM 776 C CA . GLY A 1 99 ? 31.692 -13.392 -7.941 1.00 46.80 99 GLY L CA 1
ATOM 777 C C . GLY A 1 99 ? 30.986 -14.724 -8.078 1.00 48.50 99 GLY L C 1
ATOM 778 O O . GLY A 1 99 ? 30.092 -14.991 -7.306 1.00 49.75 99 GLY L O 1
ATOM 779 N N . ALA A 1 100 ? 31.392 -15.566 -9.024 1.00 46.40 100 ALA L N 1
ATOM 780 C CA . ALA A 1 100 ? 30.690 -16.807 -9.301 1.00 46.22 100 ALA L CA 1
ATOM 781 C C . ALA A 1 100 ? 31.358 -17.968 -8.572 1.00 45.83 100 ALA L C 1
ATOM 782 O O . ALA A 1 100 ? 30.936 -19.100 -8.724 1.00 47.04 100 ALA L O 1
ATOM 784 N N . GLY A 1 101 ? 32.473 -17.764 -7.885 1.00 44.11 101 GLY L N 1
ATOM 785 C CA . GLY A 1 101 ? 32.931 -18.877 -7.124 1.00 43.45 101 GLY L CA 1
ATOM 786 C C . GLY A 1 101 ? 34.179 -19.598 -7.506 1.00 46.00 101 GLY L C 1
ATOM 787 O O . GLY A 1 101 ? 34.539 -19.678 -8.676 1.00 48.47 101 GLY L O 1
ATOM 788 N N . THR A 1 102 ? 34.872 -20.080 -6.472 1.00 45.36 102 THR L N 1
ATOM 789 C CA . THR A 1 102 ? 35.963 -20.962 -6.588 1.00 45.28 102 THR L CA 1
ATOM 790 C C . THR A 1 102 ? 35.585 -22.185 -5.778 1.00 45.65 102 THR L C 1
ATOM 791 O O . THR A 1 102 ? 35.188 -22.069 -4.623 1.00 46.04 102 THR L O 1
ATOM 795 N N . LYS A 1 103 ? 35.686 -23.352 -6.387 1.00 46.13 103 LYS L N 1
ATOM 796 C CA . LYS A 1 103 ? 35.415 -24.607 -5.707 1.00 48.46 103 LYS L CA 1
ATOM 797 C C . LYS A 1 103 ? 36.768 -25.192 -5.291 1.00 50.38 103 LYS L C 1
ATOM 798 O O . LYS A 1 103 ? 37.662 -25.422 -6.138 1.00 52.20 103 LYS L O 1
ATOM 804 N N . LEU A 1 104 ? 36.944 -25.414 -4.005 1.00 47.90 104 LEU L N 1
ATOM 805 C CA . LEU A 1 104 ? 38.152 -25.982 -3.538 1.00 47.32 104 LEU L CA 1
ATOM 806 C C . LEU A 1 104 ? 37.899 -27.462 -3.336 1.00 48.30 104 LEU L C 1
ATOM 807 O O . LEU A 1 104 ? 37.106 -27.860 -2.472 1.00 49.57 104 LEU L O 1
ATOM 812 N N . GLU A 1 105 ? 38.616 -28.284 -4.102 1.00 47.79 105 GLU L N 1
ATOM 813 C CA . GLU A 1 105 ? 38.432 -29.728 -4.105 1.00 48.57 105 GLU L CA 1
ATOM 814 C C . GLU A 1 105 ? 39.589 -30.474 -3.496 1.00 45.51 105 GLU L C 1
ATOM 815 O O . GLU A 1 105 ? 40.689 -29.985 -3.500 1.00 45.13 105 GLU L O 1
ATOM 821 N N . LEU A 1 106 ? 39.301 -31.681 -2.998 1.00 46.17 106 LEU L N 1
ATOM 822 C CA . LEU A 1 106 ? 40.224 -32.560 -2.275 1.00 45.34 106 LEU L CA 1
ATOM 823 C C . LEU A 1 106 ? 41.006 -33.390 -3.290 1.00 46.52 106 LEU L C 1
ATOM 824 O O . LEU A 1 106 ? 40.413 -34.075 -4.119 1.00 46.48 106 LEU L O 1
ATOM 829 N N . LYS A 1 107 ? 42.337 -33.294 -3.255 1.00 47.08 107 LYS L N 1
ATOM 830 C CA . LYS A 1 107 ? 43.181 -33.978 -4.202 1.00 49.38 107 LYS L CA 1
ATOM 831 C C . LYS A 1 107 ? 43.326 -35.370 -3.674 1.00 48.10 107 LYS L C 1
ATOM 832 O O . LYS A 1 107 ? 43.297 -35.584 -2.471 1.00 49.31 107 LYS L O 1
ATOM 838 N N . ARG A 1 108 ? 43.374 -36.329 -4.574 1.00 46.60 108 ARG L N 1
ATOM 839 C CA . ARG A 1 108 ? 43.643 -37.704 -4.206 1.00 45.70 108 ARG L CA 1
ATOM 840 C C . ARG A 1 108 ? 44.428 -38.283 -5.403 1.00 47.17 108 ARG L C 1
ATOM 841 O O . ARG A 1 108 ? 44.674 -37.571 -6.392 1.00 47.71 108 ARG L O 1
ATOM 849 N N . ALA A 1 109 ? 44.849 -39.540 -5.302 1.00 45.26 109 ALA L N 1
ATOM 850 C CA . ALA A 1 109 ? 45.601 -40.202 -6.388 1.00 45.24 109 ALA L CA 1
ATOM 851 C C . ALA A 1 109 ? 44.681 -40.409 -7.643 1.00 44.55 109 ALA L C 1
ATOM 852 O O . ALA A 1 109 ? 43.456 -40.640 -7.487 1.00 43.45 109 ALA L O 1
ATOM 854 N N . ASP A 1 110 ? 45.250 -40.304 -8.840 1.00 43.25 110 ASP L N 1
ATOM 855 C CA . ASP A 1 110 ? 44.553 -40.521 -10.090 1.00 44.30 110 ASP L CA 1
ATOM 856 C C . ASP A 1 110 ? 43.955 -41.919 -10.094 1.00 44.70 110 ASP L C 1
ATOM 857 O O . ASP A 1 110 ? 44.606 -42.876 -9.621 1.00 45.21 110 ASP L O 1
ATOM 862 N N . ALA A 1 111 ? 42.712 -42.027 -10.582 1.00 41.44 111 ALA L N 1
ATOM 863 C CA . ALA A 1 111 ? 42.107 -43.345 -10.758 1.00 42.86 111 ALA L CA 1
ATOM 864 C C . ALA A 1 111 ? 41.339 -43.434 -12.069 1.00 43.69 111 ALA L C 1
ATOM 865 O O . ALA A 1 111 ? 40.633 -42.472 -12.454 1.00 45.61 111 ALA L O 1
ATOM 867 N N . ALA A 1 112 ? 41.442 -44.577 -12.739 1.00 43.76 112 ALA L N 1
ATOM 868 C CA . ALA A 1 112 ? 40.816 -44.756 -14.043 1.00 42.42 112 ALA L CA 1
ATOM 869 C C . ALA A 1 112 ? 39.318 -45.070 -13.769 1.00 42.00 112 ALA L C 1
ATOM 870 O O . ALA A 1 112 ? 38.998 -45.678 -12.776 1.00 42.48 112 ALA L O 1
ATOM 872 N N . PRO A 1 113 ? 38.394 -44.596 -14.628 1.00 40.98 113 PRO L N 1
ATOM 873 C CA . PRO A 1 113 ? 36.961 -44.947 -14.502 1.00 41.29 113 PRO L CA 1
ATOM 874 C C . PRO A 1 113 ? 36.728 -46.463 -14.641 1.00 43.17 113 PRO L C 1
ATOM 875 O O . PRO A 1 113 ? 37.422 -47.104 -15.431 1.00 44.31 113 PRO L O 1
ATOM 879 N N . THR A 1 114 ? 35.830 -47.038 -13.840 1.00 42.45 114 THR L N 1
ATOM 880 C CA . THR A 1 114 ? 35.295 -48.382 -14.071 1.00 44.56 114 THR L CA 1
ATOM 881 C C . THR A 1 114 ? 34.059 -48.236 -15.012 1.00 43.51 114 THR L C 1
ATOM 882 O O . THR A 1 114 ? 33.091 -47.511 -14.671 1.00 43.43 114 THR L O 1
ATOM 886 N N . VAL A 1 115 ? 34.073 -48.886 -16.175 1.00 41.58 115 VAL L N 1
ATOM 887 C CA . VAL A 1 115 ? 33.093 -48.546 -17.214 1.00 40.14 115 VAL L CA 1
ATOM 888 C C . VAL A 1 115 ? 32.200 -49.767 -17.435 1.00 40.45 115 VAL L C 1
ATOM 889 O O . VAL A 1 115 ? 32.713 -50.884 -17.566 1.00 41.05 115 VAL L O 1
ATOM 893 N N . SER A 1 116 ? 30.881 -49.559 -17.409 1.00 39.26 116 SER L N 1
ATOM 894 C CA . SER A 1 116 ? 29.898 -50.609 -17.730 1.00 40.11 116 SER L CA 1
ATOM 895 C C . SER A 1 116 ? 28.846 -50.100 -18.706 1.00 39.84 116 SER L C 1
ATOM 896 O O . SER A 1 116 ? 28.359 -48.928 -18.596 1.00 39.87 116 SER L O 1
ATOM 899 N N . ILE A 1 117 ? 28.448 -50.975 -19.630 1.00 40.30 117 ILE L N 1
ATOM 900 C CA . ILE A 1 117 ? 27.455 -50.639 -20.663 1.00 40.83 117 ILE L CA 1
ATOM 901 C C . ILE A 1 117 ? 26.217 -51.556 -20.493 1.00 40.94 117 ILE L C 1
ATOM 902 O O . ILE A 1 117 ? 26.339 -52.743 -20.144 1.00 40.15 117 ILE L O 1
ATOM 907 N N . PHE A 1 118 ? 25.034 -50.981 -20.676 1.00 40.26 118 PHE L N 1
ATOM 908 C CA . PHE A 1 118 ? 23.788 -51.746 -20.499 1.00 41.18 118 PHE L CA 1
ATOM 909 C C . PHE A 1 118 ? 22.871 -51.604 -21.705 1.00 41.36 118 PHE L C 1
ATOM 910 O O . PHE A 1 118 ? 22.476 -50.493 -22.047 1.00 40.62 118 PHE L O 1
ATOM 918 N N . PRO A 1 119 ? 22.561 -52.715 -22.363 1.00 42.91 119 PRO L N 1
ATOM 919 C CA . PRO A 1 119 ? 21.556 -52.719 -23.443 1.00 46.95 119 PRO L CA 1
ATOM 920 C C . PRO A 1 119 ? 20.166 -52.253 -22.947 1.00 48.78 119 PRO L C 1
ATOM 921 O O . PRO A 1 119 ? 19.896 -52.260 -21.750 1.00 47.40 119 PRO L O 1
ATOM 925 N N . PRO A 1 120 ? 19.299 -51.804 -23.860 1.00 50.40 120 PRO L N 1
ATOM 926 C CA . PRO A 1 120 ? 17.922 -51.506 -23.384 1.00 50.30 120 PRO L CA 1
ATOM 927 C C . PRO A 1 120 ? 17.328 -52.691 -22.624 1.00 51.24 120 PRO L C 1
ATOM 928 O O . PRO A 1 120 ? 17.562 -53.835 -22.992 1.00 53.12 120 PRO L O 1
ATOM 932 N N . SER A 1 121 ? 16.577 -52.451 -21.562 1.00 50.80 121 SER L N 1
ATOM 933 C CA . SER A 1 121 ? 15.835 -53.552 -20.948 1.00 52.37 121 SER L CA 1
ATOM 934 C C . SER A 1 121 ? 14.701 -53.949 -21.891 1.00 52.54 121 SER L C 1
ATOM 935 O O . SER A 1 121 ? 14.245 -53.121 -22.683 1.00 51.59 121 SER L O 1
ATOM 938 N N . SER A 1 122 ? 14.262 -55.204 -21.835 1.00 55.24 122 SER L N 1
ATOM 939 C CA . SER A 1 122 ? 13.162 -55.650 -22.698 1.00 57.60 122 SER L CA 1
ATOM 940 C C . SER A 1 122 ? 11.853 -54.940 -22.352 1.00 59.30 122 SER L C 1
ATOM 941 O O . SER A 1 122 ? 11.114 -54.615 -23.239 1.00 59.43 122 SER L O 1
ATOM 944 N N . GLU A 1 123 ? 11.595 -54.656 -21.066 1.00 62.76 123 GLU L N 1
ATOM 945 C CA . GLU A 1 123 ? 10.450 -53.813 -20.655 1.00 63.51 123 GLU L CA 1
ATOM 946 C C . GLU A 1 123 ? 10.445 -52.471 -21.420 1.00 60.47 123 GLU L C 1
ATOM 947 O O . GLU A 1 123 ? 9.412 -52.069 -21.969 1.00 61.94 123 GLU L O 1
ATOM 953 N N . GLN A 1 124 ? 11.594 -51.794 -21.510 1.00 57.29 124 GLN L N 1
ATOM 954 C CA . GLN A 1 124 ? 11.626 -50.536 -22.275 1.00 53.40 124 GLN L CA 1
ATOM 955 C C . GLN A 1 124 ? 11.318 -50.772 -23.752 1.00 52.86 124 GLN L C 1
ATOM 956 O O . GLN A 1 124 ? 10.578 -49.981 -24.365 1.00 51.31 124 GLN L O 1
ATOM 962 N N . LEU A 1 125 ? 11.857 -51.865 -24.306 1.00 53.85 125 LEU L N 1
ATOM 963 C CA . LEU A 1 125 ? 11.698 -52.156 -25.758 1.00 58.22 125 LEU L CA 1
ATOM 964 C C . LEU A 1 125 ? 10.256 -52.391 -26.197 1.00 62.68 125 LEU L C 1
ATOM 965 O O . LEU A 1 125 ? 9.852 -51.957 -27.274 1.00 72.00 125 LEU L O 1
ATOM 970 N N . THR A 1 126 ? 9.478 -53.057 -25.355 1.00 66.68 126 THR L N 1
ATOM 971 C CA . THR A 1 126 ? 8.102 -53.365 -25.676 1.00 70.67 126 THR L CA 1
ATOM 972 C C . THR A 1 126 ? 7.292 -52.070 -25.777 1.00 73.15 126 THR L C 1
ATOM 973 O O . THR A 1 126 ? 6.244 -52.051 -26.442 1.00 74.39 126 THR L O 1
ATOM 977 N N . SER A 1 127 ? 7.793 -50.997 -25.155 1.00 67.21 127 SER L N 1
ATOM 978 C CA . SER A 1 127 ? 7.105 -49.712 -25.137 1.00 66.85 127 SER L CA 1
ATOM 979 C C . SER A 1 127 ? 7.573 -48.731 -26.212 1.00 65.93 127 SER L C 1
ATOM 980 O O . SER A 1 127 ? 7.093 -47.612 -26.254 1.00 68.87 127 SER L O 1
ATOM 983 N N . GLY A 1 128 ? 8.513 -49.125 -27.071 1.00 67.22 128 GLY L N 1
ATOM 984 C CA . GLY A 1 128 ? 8.949 -48.261 -28.177 1.00 63.98 128 GLY L CA 1
ATOM 985 C C . GLY A 1 128 ? 10.328 -47.615 -28.076 1.00 62.71 128 GLY L C 1
ATOM 986 O O . GLY A 1 128 ? 10.909 -47.194 -29.092 1.00 62.84 128 GLY L O 1
ATOM 987 N N . GLY A 1 129 ? 10.869 -47.528 -26.864 1.00 60.55 129 GLY L N 1
ATOM 988 C CA . GLY A 1 129 ? 12.059 -46.709 -26.647 1.00 56.46 129 GLY L CA 1
ATOM 989 C C . GLY A 1 129 ? 13.269 -47.575 -26.428 1.00 54.80 129 GLY L C 1
ATOM 990 O O . GLY A 1 129 ? 13.141 -48.746 -26.080 1.00 56.02 129 GLY L O 1
ATOM 991 N N . ALA A 1 130 ? 14.453 -47.003 -26.598 1.00 50.59 130 ALA L N 1
ATOM 992 C CA . ALA A 1 130 ? 15.643 -47.775 -26.405 1.00 49.21 130 ALA L CA 1
ATOM 993 C C . ALA A 1 130 ? 16.737 -46.875 -25.829 1.00 50.08 130 ALA L C 1
ATOM 994 O O . ALA A 1 130 ? 17.307 -46.005 -26.524 1.00 50.99 130 ALA L O 1
ATOM 996 N N . SER A 1 131 ? 17.026 -47.069 -24.559 1.00 44.80 131 SER L N 1
ATOM 997 C CA . SER A 1 131 ? 18.075 -46.306 -23.936 1.00 43.70 131 SER L CA 1
ATOM 998 C C . SER A 1 131 ? 19.219 -47.235 -23.654 1.00 41.98 131 SER L C 1
ATOM 999 O O . SER A 1 131 ? 19.032 -48.283 -23.007 1.00 42.54 131 SER L O 1
ATOM 1002 N N . VAL A 1 132 ? 20.404 -46.829 -24.065 1.00 39.07 132 VAL L N 1
ATOM 1003 C CA . VAL A 1 132 ? 21.658 -47.599 -23.799 1.00 38.31 132 VAL L CA 1
ATOM 1004 C C . VAL A 1 132 ? 22.380 -46.741 -22.803 1.00 38.05 132 VAL L C 1
ATOM 1005 O O . VAL A 1 132 ? 22.526 -45.539 -23.041 1.00 39.13 132 VAL L O 1
ATOM 1009 N N . VAL A 1 133 ? 22.731 -47.327 -21.657 1.00 38.60 133 VAL L N 1
ATOM 1010 C CA . VAL A 1 133 ? 23.324 -46.628 -20.531 1.00 38.00 133 VAL L CA 1
ATOM 1011 C C . VAL A 1 133 ? 24.787 -47.025 -20.329 1.00 39.45 133 VAL L C 1
ATOM 1012 O O . VAL A 1 133 ? 25.171 -48.203 -20.421 1.00 39.16 133 VAL L O 1
ATOM 1016 N N . CYS A 1 134 ? 25.612 -46.035 -20.052 1.00 40.94 134 CYS L N 1
ATOM 1017 C CA . CYS A 1 134 ? 27.020 -46.294 -19.769 1.00 41.27 134 CYS L CA 1
ATOM 1018 C C . CYS A 1 134 ? 27.377 -45.594 -18.481 1.00 39.54 134 CYS L C 1
ATOM 1019 O O . CYS A 1 134 ? 27.169 -44.389 -18.351 1.00 39.91 134 CYS L O 1
ATOM 1022 N N . PHE A 1 135 ? 27.835 -46.363 -17.505 1.00 38.88 135 PHE L N 1
ATOM 1023 C CA . PHE A 1 135 ? 28.340 -45.809 -16.227 1.00 39.46 135 PHE L CA 1
ATOM 1024 C C . PHE A 1 135 ? 29.890 -45.727 -16.259 1.00 39.39 135 PHE L C 1
ATOM 1025 O O . PHE A 1 135 ? 30.562 -46.717 -16.595 1.00 40.45 135 PHE L O 1
ATOM 1033 N N . LEU A 1 136 ? 30.436 -44.583 -15.881 1.00 38.26 136 LEU L N 1
ATOM 1034 C CA . LEU A 1 136 ? 31.881 -44.379 -15.703 1.00 38.23 136 LEU L CA 1
ATOM 1035 C C . LEU A 1 136 ? 32.118 -43.981 -14.247 1.00 38.72 136 LEU L C 1
ATOM 1036 O O . LEU A 1 136 ? 31.941 -42.781 -13.920 1.00 37.99 136 LEU L O 1
ATOM 1041 N N . ASN A 1 137 ? 32.499 -44.938 -13.395 1.00 37.07 137 ASN L N 1
ATOM 1042 C CA . ASN A 1 137 ? 32.480 -44.752 -11.965 1.00 38.59 137 ASN L CA 1
ATOM 1043 C C . ASN A 1 137 ? 33.884 -44.646 -11.268 1.00 41.28 137 ASN L C 1
ATOM 1044 O O . ASN A 1 137 ? 34.848 -45.249 -11.767 1.00 38.98 137 ASN L O 1
ATOM 1049 N N . ASN A 1 138 ? 33.962 -43.835 -10.182 1.00 40.53 138 ASN L N 1
ATOM 1050 C CA . ASN A 1 138 ? 35.107 -43.763 -9.302 1.00 42.89 138 ASN L CA 1
ATOM 1051 C C . ASN A 1 138 ? 36.413 -43.420 -10.024 1.00 42.48 138 ASN L C 1
ATOM 1052 O O . ASN A 1 138 ? 37.342 -44.179 -9.940 1.00 43.14 138 ASN L O 1
ATOM 1057 N N . PHE A 1 139 ? 36.422 -42.298 -10.752 1.00 40.22 139 PHE L N 1
ATOM 1058 C CA . PHE A 1 139 ? 37.577 -41.775 -11.419 1.00 38.86 139 PHE L CA 1
ATOM 1059 C C . PHE A 1 139 ? 38.058 -40.447 -10.825 1.00 39.28 139 PHE L C 1
ATOM 1060 O O . PHE A 1 139 ? 37.287 -39.697 -10.187 1.00 36.82 139 PHE L O 1
ATOM 1068 N N . TYR A 1 140 ? 39.352 -40.200 -11.029 1.00 38.57 140 TYR L N 1
ATOM 1069 C CA . TYR A 1 140 ? 39.999 -38.962 -10.595 1.00 39.30 140 TYR L CA 1
ATOM 1070 C C . TYR A 1 140 ? 41.217 -38.710 -11.501 1.00 40.32 140 TYR L C 1
ATOM 1071 O O . TYR A 1 140 ? 41.988 -39.648 -11.862 1.00 37.04 140 TYR L O 1
ATOM 1080 N N . PRO A 1 141 ? 41.370 -37.456 -11.925 1.00 41.73 141 PRO L N 1
ATOM 1081 C CA . PRO A 1 141 ? 40.599 -36.211 -11.760 1.00 43.00 141 PRO L CA 1
ATOM 1082 C C . PRO A 1 141 ? 39.292 -36.173 -12.608 1.00 44.57 141 PRO L C 1
ATOM 1083 O O . PRO A 1 141 ? 38.974 -37.150 -13.327 1.00 45.11 141 PRO L O 1
ATOM 1087 N N . LYS A 1 142 ? 38.599 -35.046 -12.586 1.00 46.21 142 LYS L N 1
ATOM 1088 C CA . LYS A 1 142 ? 37.214 -34.986 -13.074 1.00 51.76 142 LYS L CA 1
ATOM 1089 C C . LYS A 1 142 ? 37.040 -34.894 -14.626 1.00 50.19 142 LYS L C 1
ATOM 1090 O O . LYS A 1 142 ? 36.000 -35.181 -15.120 1.00 46.33 142 LYS L O 1
ATOM 1096 N N . ASP A 1 143 ? 38.073 -34.512 -15.347 1.00 49.54 143 ASP L N 1
ATOM 1097 C CA . ASP A 1 143 ? 37.999 -34.295 -16.783 1.00 53.16 143 ASP L CA 1
ATOM 1098 C C . ASP A 1 143 ? 37.906 -35.646 -17.431 1.00 50.26 143 ASP L C 1
ATOM 1099 O O . ASP A 1 143 ? 38.698 -36.565 -17.141 1.00 47.42 143 ASP L O 1
ATOM 1104 N N . ILE A 1 144 ? 36.921 -35.781 -18.291 1.00 47.92 144 ILE L N 1
ATOM 1105 C CA . ILE A 1 144 ? 36.711 -37.048 -18.926 1.00 47.95 144 ILE L CA 1
ATOM 1106 C C . ILE A 1 144 ? 35.860 -36.875 -20.186 1.00 49.89 144 ILE L C 1
ATOM 1107 O O . ILE A 1 144 ? 34.968 -36.029 -20.257 1.00 46.45 144 ILE L O 1
ATOM 1112 N N . ASN A 1 145 ? 36.073 -37.760 -21.151 1.00 51.80 145 ASN L N 1
ATOM 1113 C CA . ASN A 1 145 ? 35.355 -37.639 -22.390 1.00 53.26 145 ASN L CA 1
ATOM 1114 C C . ASN A 1 145 ? 34.641 -38.923 -22.751 1.00 50.97 145 ASN L C 1
ATOM 1115 O O . ASN A 1 145 ? 35.219 -40.002 -22.648 1.00 53.03 145 ASN L O 1
ATOM 1120 N N . VAL A 1 146 ? 33.377 -38.827 -23.137 1.00 48.40 146 VAL L N 1
ATOM 1121 C CA . VAL A 1 146 ? 32.640 -40.009 -23.533 1.00 47.51 146 VAL L CA 1
ATOM 1122 C C . VAL A 1 146 ? 32.219 -39.899 -24.986 1.00 46.72 146 VAL L C 1
ATOM 1123 O O . VAL A 1 146 ? 31.766 -38.848 -25.431 1.00 46.56 146 VAL L O 1
ATOM 1127 N N . LYS A 1 147 ? 32.347 -41.005 -25.697 1.00 45.35 147 LYS L N 1
ATOM 1128 C CA . LYS A 1 147 ? 32.032 -41.076 -27.115 1.00 49.82 147 LYS L CA 1
ATOM 1129 C C . LYS A 1 147 ? 31.233 -42.324 -27.308 1.00 48.48 147 LYS L C 1
ATOM 1130 O O . LYS A 1 147 ? 31.645 -43.394 -26.861 1.00 47.81 147 LYS L O 1
ATOM 1136 N N . TRP A 1 148 ? 30.051 -42.164 -27.910 1.00 47.63 148 TRP L N 1
ATOM 1137 C CA . TRP A 1 148 ? 29.249 -43.276 -28.360 1.00 46.73 148 TRP L CA 1
ATOM 1138 C C . TRP A 1 148 ? 29.569 -43.625 -29.815 1.00 47.39 148 TRP L C 1
ATOM 1139 O O . TRP A 1 148 ? 29.792 -42.727 -30.654 1.00 48.94 148 TRP L O 1
ATOM 1150 N N . LYS A 1 149 ? 29.589 -44.923 -30.101 1.00 47.12 149 LYS L N 1
ATOM 1151 C CA . LYS A 1 149 ? 29.698 -45.418 -31.484 1.00 47.61 149 LYS L CA 1
ATOM 1152 C C . LYS A 1 149 ? 28.649 -46.475 -31.742 1.00 48.68 149 LYS L C 1
ATOM 1153 O O . LYS A 1 149 ? 28.397 -47.393 -30.882 1.00 48.73 149 LYS L O 1
ATOM 1159 N N . ILE A 1 150 ? 28.016 -46.350 -32.898 1.00 46.84 150 ILE L N 1
ATOM 1160 C CA . ILE A 1 150 ? 27.053 -47.325 -33.364 1.00 50.11 150 ILE L CA 1
ATOM 1161 C C . ILE A 1 150 ? 27.632 -47.907 -34.655 1.00 52.53 150 ILE L C 1
ATOM 1162 O O . ILE A 1 150 ? 28.020 -47.149 -35.580 1.00 54.89 150 ILE L O 1
ATOM 1167 N N . ASP A 1 151 ? 27.768 -49.228 -34.692 1.00 53.66 151 ASP L N 1
ATOM 1168 C CA . ASP A 1 151 ? 28.525 -49.913 -35.753 1.00 58.62 151 ASP L CA 1
ATOM 1169 C C . ASP A 1 151 ? 29.823 -49.175 -36.150 1.00 60.36 151 ASP L C 1
ATOM 1170 O O . ASP A 1 151 ? 30.049 -48.940 -37.328 1.00 64.70 151 ASP L O 1
ATOM 1175 N N . GLY A 1 152 ? 30.644 -48.768 -35.182 1.00 58.70 152 GLY L N 1
ATOM 1176 C CA . GLY A 1 152 ? 31.911 -48.106 -35.495 1.00 59.92 152 GLY L CA 1
ATOM 1177 C C . GLY A 1 152 ? 31.798 -46.638 -35.890 1.00 60.57 152 GLY L C 1
ATOM 1178 O O . GLY A 1 152 ? 32.793 -45.969 -36.108 1.00 60.79 152 GLY L O 1
ATOM 1179 N N . SER A 1 153 ? 30.582 -46.121 -35.942 1.00 60.44 153 SER L N 1
ATOM 1180 C CA . SER A 1 153 ? 30.386 -44.721 -36.263 1.00 61.01 153 SER L CA 1
ATOM 1181 C C . SER A 1 153 ? 29.992 -43.835 -35.059 1.00 56.98 153 SER L C 1
ATOM 1182 O O . SER A 1 153 ? 29.026 -44.113 -34.346 1.00 51.88 153 SER L O 1
ATOM 1185 N N . GLU A 1 154 ? 30.687 -42.726 -34.912 1.00 56.83 154 GLU L N 1
ATOM 1186 C CA . GLU A 1 154 ? 30.412 -41.804 -33.845 1.00 57.75 154 GLU L CA 1
ATOM 1187 C C . GLU A 1 154 ? 28.997 -41.259 -33.866 1.00 56.50 154 GLU L C 1
ATOM 1188 O O . GLU A 1 154 ? 28.565 -40.704 -34.844 1.00 55.96 154 GLU L O 1
ATOM 1194 N N . ARG A 1 155 ? 28.286 -41.420 -32.756 1.00 58.08 155 ARG L N 1
ATOM 1195 C CA . ARG A 1 155 ? 26.948 -40.880 -32.591 1.00 58.38 155 ARG L CA 1
ATOM 1196 C C . ARG A 1 155 ? 26.934 -39.761 -31.524 1.00 61.44 155 ARG L C 1
ATOM 1197 O O . ARG A 1 155 ? 27.304 -39.965 -30.329 1.00 56.72 155 ARG L O 1
ATOM 1205 N N . GLN A 1 156 ? 26.471 -38.586 -31.954 1.00 60.09 156 GLN L N 1
ATOM 1206 C CA . GLN A 1 156 ? 26.437 -37.404 -31.111 1.00 63.02 156 GLN L CA 1
ATOM 1207 C C . GLN A 1 156 ? 25.077 -37.076 -30.519 1.00 63.94 156 GLN L C 1
ATOM 1208 O O . GLN A 1 156 ? 24.983 -36.699 -29.340 1.00 69.86 156 GLN L O 1
ATOM 1214 N N . ASN A 1 157 ? 24.025 -37.247 -31.301 1.00 61.94 157 ASN L N 1
ATOM 1215 C CA . ASN A 1 157 ? 22.662 -36.860 -30.899 1.00 59.86 157 ASN L CA 1
ATOM 1216 C C . ASN A 1 157 ? 21.935 -37.882 -30.064 1.00 52.75 157 ASN L C 1
ATOM 1217 O O . ASN A 1 157 ? 21.952 -39.083 -30.388 1.00 50.40 157 ASN L O 1
ATOM 1222 N N . GLY A 1 158 ? 21.213 -37.373 -29.061 1.00 49.67 158 GLY L N 1
ATOM 1223 C CA . GLY A 1 158 ? 20.317 -38.183 -28.268 1.00 48.31 158 GLY L CA 1
ATOM 1224 C C . GLY A 1 158 ? 21.031 -38.690 -27.004 1.00 48.76 158 GLY L C 1
ATOM 1225 O O . GLY A 1 158 ? 20.551 -39.629 -26.367 1.00 47.43 158 GLY L O 1
ATOM 1226 N N . VAL A 1 159 ? 22.161 -38.066 -26.667 1.00 46.47 159 VAL L N 1
ATOM 1227 C CA . VAL A 1 159 ? 23.029 -38.465 -25.571 1.00 46.53 159 VAL L CA 1
ATOM 1228 C C . VAL A 1 159 ? 22.847 -37.503 -24.386 1.00 48.87 159 VAL L C 1
ATOM 1229 O O . VAL A 1 159 ? 22.989 -36.308 -24.545 1.00 54.40 159 VAL L O 1
ATOM 1233 N N . LEU A 1 160 ? 22.523 -38.019 -23.202 1.00 49.70 160 LEU L N 1
ATOM 1234 C CA . LEU A 1 160 ? 22.469 -37.174 -21.969 1.00 50.37 160 LEU L CA 1
ATOM 1235 C C . LEU A 1 160 ? 23.419 -37.654 -20.882 1.00 46.28 160 LEU L C 1
ATOM 1236 O O . LEU A 1 160 ? 23.393 -38.834 -20.486 1.00 44.05 160 LEU L O 1
ATOM 1241 N N . ASN A 1 161 ? 24.244 -36.747 -20.406 1.00 44.35 161 ASN L N 1
ATOM 1242 C CA . ASN A 1 161 ? 25.190 -37.055 -19.356 1.00 43.84 161 ASN L CA 1
ATOM 1243 C C . ASN A 1 161 ? 24.795 -36.415 -18.037 1.00 43.89 161 ASN L C 1
ATOM 1244 O O . ASN A 1 161 ? 24.171 -35.378 -18.038 1.00 45.19 161 ASN L O 1
ATOM 1249 N N . SER A 1 162 ? 25.212 -37.036 -16.926 1.00 41.30 162 SER L N 1
ATOM 1250 C CA . SER A 1 162 ? 25.026 -36.495 -15.620 1.00 41.85 162 SER L CA 1
ATOM 1251 C C . SER A 1 162 ? 26.218 -36.932 -14.808 1.00 40.35 162 SER L C 1
ATOM 1252 O O . SER A 1 162 ? 26.752 -38.010 -15.046 1.00 40.25 162 SER L O 1
ATOM 1255 N N . TRP A 1 163 ? 26.634 -36.112 -13.851 1.00 42.35 163 TRP L N 1
ATOM 1256 C CA . TRP A 1 163 ? 27.976 -36.257 -13.167 1.00 43.82 163 TRP L CA 1
ATOM 1257 C C . TRP A 1 163 ? 27.699 -36.110 -11.649 1.00 47.13 163 TRP L C 1
ATOM 1258 O O . TRP A 1 163 ? 26.938 -35.207 -11.288 1.00 48.07 163 TRP L O 1
ATOM 1269 N N . THR A 1 164 ? 28.255 -36.955 -10.775 1.00 45.82 164 THR L N 1
ATOM 1270 C CA . THR A 1 164 ? 28.110 -36.727 -9.325 1.00 48.96 164 THR L CA 1
ATOM 1271 C C . THR A 1 164 ? 29.092 -35.655 -8.880 1.00 50.68 164 THR L C 1
ATOM 1272 O O . THR A 1 164 ? 29.960 -35.301 -9.653 1.00 50.12 164 THR L O 1
ATOM 1276 N N . ASP A 1 165 ? 28.951 -35.121 -7.665 1.00 50.08 165 ASP L N 1
ATOM 1277 C CA . ASP A 1 165 ? 30.005 -34.277 -7.108 1.00 55.63 165 ASP L CA 1
ATOM 1278 C C . ASP A 1 165 ? 31.128 -35.153 -6.563 1.00 51.30 165 ASP L C 1
ATOM 1279 O O . ASP A 1 165 ? 30.992 -36.383 -6.488 1.00 48.75 165 ASP L O 1
ATOM 1284 N N . GLN A 1 166 ? 32.203 -34.513 -6.119 1.00 49.44 166 GLN L N 1
ATOM 1285 C CA . GLN A 1 166 ? 33.302 -35.245 -5.537 1.00 49.92 166 GLN L CA 1
ATOM 1286 C C . GLN A 1 166 ? 32.722 -36.092 -4.389 1.00 49.83 166 GLN L C 1
ATOM 1287 O O . GLN A 1 166 ? 32.030 -35.564 -3.551 1.00 52.06 166 GLN L O 1
ATOM 1293 N N . ASP A 1 167 ? 32.930 -37.408 -4.381 1.00 51.82 167 ASP L N 1
ATOM 1294 C CA . ASP A 1 167 ? 32.430 -38.206 -3.275 1.00 56.42 167 ASP L CA 1
ATOM 1295 C C . ASP A 1 167 ? 33.121 -37.768 -1.978 1.00 62.02 167 ASP L C 1
ATOM 1296 O O . ASP A 1 167 ? 34.366 -37.730 -1.900 1.00 62.49 167 ASP L O 1
ATOM 1301 N N . SER A 1 168 ? 32.353 -37.436 -0.949 1.00 63.90 168 SER L N 1
ATOM 1302 C CA . SER A 1 168 ? 33.000 -36.988 0.301 1.00 66.58 168 SER L CA 1
ATOM 1303 C C . SER A 1 168 ? 33.671 -38.123 1.139 1.00 66.69 168 SER L C 1
ATOM 1304 O O . SER A 1 168 ? 34.304 -37.834 2.134 1.00 65.38 168 SER L O 1
ATOM 1307 N N . LYS A 1 169 ? 33.521 -39.387 0.717 1.00 68.52 169 LYS L N 1
ATOM 1308 C CA . LYS A 1 169 ? 34.234 -40.567 1.259 1.00 69.57 169 LYS L CA 1
ATOM 1309 C C . LYS A 1 169 ? 35.574 -40.964 0.530 1.00 66.75 169 LYS L C 1
ATOM 1310 O O . LYS A 1 169 ? 36.630 -41.053 1.192 1.00 61.89 169 LYS L O 1
ATOM 1316 N N . ASP A 1 170 ? 35.540 -41.235 -0.793 1.00 58.90 170 ASP L N 1
ATOM 1317 C CA . ASP A 1 170 ? 36.782 -41.586 -1.518 1.00 54.13 170 ASP L CA 1
ATOM 1318 C C . ASP A 1 170 ? 37.329 -40.498 -2.471 1.00 50.43 170 ASP L C 1
ATOM 1319 O O . ASP A 1 170 ? 38.309 -40.714 -3.157 1.00 47.26 170 ASP L O 1
ATOM 1324 N N . SER A 1 171 ? 36.664 -39.346 -2.520 1.00 49.14 171 SER L N 1
ATOM 1325 C CA . SER A 1 171 ? 37.076 -38.206 -3.318 1.00 47.82 171 SER L CA 1
ATOM 1326 C C . SER A 1 171 ? 37.083 -38.403 -4.839 1.00 46.58 171 SER L C 1
ATOM 1327 O O . SER A 1 171 ? 37.661 -37.594 -5.559 1.00 44.55 171 SER L O 1
ATOM 1330 N N . THR A 1 172 ? 36.461 -39.463 -5.327 1.00 45.73 172 THR L N 1
ATOM 1331 C CA . THR A 1 172 ? 36.368 -39.650 -6.781 1.00 45.37 172 THR L CA 1
ATOM 1332 C C . THR A 1 172 ? 35.106 -39.005 -7.360 1.00 44.16 172 THR L C 1
ATOM 1333 O O . THR A 1 172 ? 34.269 -38.461 -6.609 1.00 46.42 172 THR L O 1
ATOM 1337 N N . TYR A 1 173 ? 34.981 -39.096 -8.677 1.00 41.79 173 TYR L N 1
ATOM 1338 C CA . TYR A 1 173 ? 33.833 -38.647 -9.457 1.00 40.65 173 TYR L CA 1
ATOM 1339 C C . TYR A 1 173 ? 33.191 -39.823 -10.179 1.00 41.85 173 TYR L C 1
ATOM 1340 O O . TYR A 1 173 ? 33.839 -40.846 -10.412 1.00 41.37 173 TYR L O 1
ATOM 1349 N N . SER A 1 174 ? 31.913 -39.666 -10.567 1.00 42.12 174 SER L N 1
ATOM 1350 C CA . SER A 1 174 ? 31.241 -40.653 -11.412 1.00 41.29 174 SER L CA 1
ATOM 1351 C C . SER A 1 174 ? 30.340 -39.955 -12.410 1.00 43.06 174 SER L C 1
ATOM 1352 O O . SER A 1 174 ? 30.044 -38.755 -12.240 1.00 43.05 174 SER L O 1
ATOM 1355 N N . MET A 1 175 ? 29.973 -40.674 -13.475 1.00 41.35 175 MET L N 1
ATOM 1356 C CA . MET A 1 175 ? 29.243 -40.087 -14.573 1.00 42.01 175 MET L CA 1
ATOM 1357 C C . MET A 1 175 ? 28.409 -41.153 -15.225 1.00 42.86 175 MET L C 1
ATOM 1358 O O . MET A 1 175 ? 28.871 -42.279 -15.349 1.00 41.79 175 MET L O 1
ATOM 1363 N N . SER A 1 176 ? 27.185 -40.796 -15.650 1.00 41.83 176 SER L N 1
ATOM 1364 C CA . SER A 1 176 ? 26.462 -41.680 -16.504 1.00 42.06 176 SER L CA 1
ATOM 1365 C C . SER A 1 176 ? 26.249 -41.023 -17.836 1.00 40.85 176 SER L C 1
ATOM 1366 O O . SER A 1 176 ? 26.049 -39.818 -17.924 1.00 41.23 176 SER L O 1
ATOM 1369 N N . SER A 1 177 ? 26.206 -41.842 -18.872 1.00 40.03 177 SER L N 1
ATOM 1370 C CA . SER A 1 177 ? 25.968 -41.308 -20.225 1.00 40.99 177 SER L CA 1
ATOM 1371 C C . SER A 1 177 ? 24.863 -42.170 -20.777 1.00 38.63 177 SER L C 1
ATOM 1372 O O . SER A 1 177 ? 24.969 -43.378 -20.784 1.00 39.74 177 SER L O 1
ATOM 1375 N N . THR A 1 178 ? 23.800 -41.574 -21.228 1.00 38.77 178 THR L N 1
ATOM 1376 C CA . THR A 1 178 ? 22.643 -42.379 -21.729 1.00 39.08 178 THR L CA 1
ATOM 1377 C C . THR A 1 178 ? 22.334 -41.942 -23.142 1.00 40.30 178 THR L C 1
ATOM 1378 O O . THR A 1 178 ? 22.141 -40.728 -23.388 1.00 40.30 178 THR L O 1
ATOM 1382 N N . LEU A 1 179 ? 22.288 -42.914 -24.056 1.00 40.41 179 LEU L N 1
ATOM 1383 C CA . LEU A 1 179 ? 21.962 -42.636 -25.449 1.00 43.50 179 LEU L CA 1
ATOM 1384 C C . LEU A 1 179 ? 20.523 -43.060 -25.657 1.00 42.61 179 LEU L C 1
ATOM 1385 O O . LEU A 1 179 ? 20.191 -44.246 -25.546 1.00 40.20 179 LEU L O 1
ATOM 1390 N N . THR A 1 180 ? 19.660 -42.135 -25.984 1.00 44.97 180 THR L N 1
ATOM 1391 C CA . THR A 1 180 ? 18.257 -42.572 -26.121 1.00 50.54 180 THR L CA 1
ATOM 1392 C C . THR A 1 180 ? 17.884 -42.666 -27.600 1.00 50.26 180 THR L C 1
ATOM 1393 O O . THR A 1 180 ? 17.927 -41.657 -28.290 1.00 53.35 180 THR L O 1
ATOM 1397 N N . LEU A 1 181 ? 17.537 -43.866 -28.066 1.00 50.00 181 LEU L N 1
ATOM 1398 C CA . LEU A 1 181 ? 17.029 -44.086 -29.442 1.00 49.42 181 LEU L CA 1
ATOM 1399 C C . LEU A 1 181 ? 15.561 -44.564 -29.458 1.00 52.08 181 LEU L C 1
ATOM 1400 O O . LEU A 1 181 ? 15.031 -44.910 -28.391 1.00 55.42 181 LEU L O 1
ATOM 1405 N N . THR A 1 182 ? 14.889 -44.532 -30.632 1.00 51.74 182 THR L N 1
ATOM 1406 C CA . THR A 1 182 ? 13.595 -45.205 -30.819 1.00 55.33 182 THR L CA 1
ATOM 1407 C C . THR A 1 182 ? 13.913 -46.715 -30.895 1.00 55.19 182 THR L C 1
ATOM 1408 O O . THR A 1 182 ? 15.038 -47.102 -31.259 1.00 52.36 182 THR L O 1
ATOM 1412 N N . LYS A 1 183 ? 12.953 -47.581 -30.577 1.00 55.31 183 LYS L N 1
ATOM 1413 C CA . LYS A 1 183 ? 13.214 -49.021 -30.732 1.00 58.09 183 LYS L CA 1
ATOM 1414 C C . LYS A 1 183 ? 13.590 -49.301 -32.202 1.00 61.34 183 LYS L C 1
ATOM 1415 O O . LYS A 1 183 ? 14.528 -50.070 -32.503 1.00 58.74 183 LYS L O 1
ATOM 1421 N N . ASP A 1 184 ? 12.866 -48.655 -33.112 1.00 62.43 184 ASP L N 1
ATOM 1422 C CA . ASP A 1 184 ? 13.142 -48.809 -34.541 1.00 66.42 184 ASP L CA 1
ATOM 1423 C C . ASP A 1 184 ? 14.581 -48.533 -34.932 1.00 64.05 184 ASP L C 1
ATOM 1424 O O . ASP A 1 184 ? 15.189 -49.332 -35.655 1.00 62.35 184 ASP L O 1
ATOM 1429 N N . GLU A 1 185 ? 15.112 -47.399 -34.462 1.00 62.69 185 GLU L N 1
ATOM 1430 C CA . GLU A 1 185 ? 16.476 -46.977 -34.809 1.00 61.09 185 GLU L CA 1
ATOM 1431 C C . GLU A 1 185 ? 17.448 -47.933 -34.130 1.00 57.90 185 GLU L C 1
ATOM 1432 O O . GLU A 1 185 ? 18.439 -48.397 -34.747 1.00 59.08 185 GLU L O 1
ATOM 1438 N N . TYR A 1 186 ? 17.133 -48.288 -32.887 1.00 53.81 186 TYR L N 1
ATOM 1439 C CA . TYR A 1 186 ? 17.923 -49.301 -32.171 1.00 53.12 186 TYR L CA 1
ATOM 1440 C C . TYR A 1 186 ? 18.068 -50.584 -33.008 1.00 54.49 186 TYR L C 1
ATOM 1441 O O . TYR A 1 186 ? 19.153 -51.174 -33.132 1.00 51.29 186 TYR L O 1
ATOM 1450 N N . GLU A 1 187 ? 16.962 -51.018 -33.583 1.00 60.44 187 GLU L N 1
ATOM 1451 C CA . GLU A 1 187 ? 16.962 -52.308 -34.306 1.00 66.21 187 GLU L CA 1
ATOM 1452 C C . GLU A 1 187 ? 17.694 -52.303 -35.618 1.00 64.21 187 GLU L C 1
ATOM 1453 O O . GLU A 1 187 ? 18.111 -53.328 -36.070 1.00 66.76 187 GLU L O 1
ATOM 1459 N N . ARG A 1 188 ? 17.939 -51.112 -36.150 1.00 66.59 188 ARG L N 1
ATOM 1460 C CA . ARG A 1 188 ? 18.696 -50.927 -37.397 1.00 66.87 188 ARG L CA 1
ATOM 1461 C C . ARG A 1 188 ? 20.177 -51.232 -37.250 1.00 64.60 188 ARG L C 1
ATOM 1462 O O . ARG A 1 188 ? 20.867 -51.372 -38.232 1.00 63.65 188 ARG L O 1
ATOM 1470 N N . HIS A 1 189 ? 20.684 -51.330 -36.031 1.00 62.26 189 HIS L N 1
ATOM 1471 C CA . HIS A 1 189 ? 22.126 -51.492 -35.875 1.00 62.27 189 HIS L CA 1
ATOM 1472 C C . HIS A 1 189 ? 22.450 -52.637 -34.963 1.00 58.12 189 HIS L C 1
ATOM 1473 O O . HIS A 1 189 ? 21.594 -53.131 -34.241 1.00 58.19 189 HIS L O 1
ATOM 1480 N N . ASN A 1 190 ? 23.693 -53.048 -34.968 1.00 58.12 190 ASN L N 1
ATOM 1481 C CA . ASN A 1 190 ? 24.040 -54.185 -34.147 1.00 64.08 190 ASN L CA 1
ATOM 1482 C C . ASN A 1 190 ? 25.033 -53.899 -33.013 1.00 62.46 190 ASN L C 1
ATOM 1483 O O . ASN A 1 190 ? 24.983 -54.523 -31.968 1.00 61.48 190 ASN L O 1
ATOM 1488 N N . SER A 1 191 ? 25.950 -52.979 -33.248 1.00 60.65 191 SER L N 1
ATOM 1489 C CA . SER A 1 191 ? 27.095 -52.850 -32.402 1.00 57.72 191 SER L CA 1
ATOM 1490 C C . SER A 1 191 ? 27.070 -51.499 -31.678 1.00 55.52 191 SER L C 1
ATOM 1491 O O . SER A 1 191 ? 27.109 -50.429 -32.335 1.00 56.42 191 SER L O 1
ATOM 1494 N N . TYR A 1 192 ? 26.998 -51.563 -30.340 1.00 49.40 192 TYR L N 1
ATOM 1495 C CA . TYR A 1 192 ? 26.939 -50.399 -29.454 1.00 45.45 192 TYR L CA 1
ATOM 1496 C C . TYR A 1 192 ? 28.158 -50.306 -28.542 1.00 44.96 192 TYR L C 1
ATOM 1497 O O . TYR A 1 192 ? 28.523 -51.243 -27.793 1.00 42.55 192 TYR L O 1
ATOM 1506 N N . THR A 1 193 ? 28.765 -49.141 -28.579 1.00 45.25 193 THR L N 1
ATOM 1507 C CA . THR A 1 193 ? 30.055 -48.955 -27.947 1.00 48.25 193 THR L CA 1
ATOM 1508 C C . THR A 1 193 ? 30.090 -47.639 -27.209 1.00 46.40 193 THR L C 1
ATOM 1509 O O . THR A 1 193 ? 29.741 -46.599 -27.765 1.00 46.42 193 THR L O 1
ATOM 1513 N N . CYS A 1 194 ? 30.595 -47.715 -25.994 1.00 45.04 194 CYS L N 1
ATOM 1514 C CA . CYS A 1 194 ? 30.839 -46.587 -25.098 1.00 46.47 194 CYS L CA 1
ATOM 1515 C C . CYS A 1 194 ? 32.378 -46.455 -24.924 1.00 46.52 194 CYS L C 1
ATOM 1516 O O . CYS A 1 194 ? 33.062 -47.428 -24.517 1.00 45.12 194 CYS L O 1
ATOM 1519 N N . GLU A 1 195 ? 32.954 -45.287 -25.185 1.00 48.15 195 GLU L N 1
ATOM 1520 C CA . GLU A 1 195 ? 34.426 -45.129 -25.028 1.00 49.64 195 GLU L CA 1
ATOM 1521 C C . GLU A 1 195 ? 34.748 -43.962 -24.144 1.00 47.71 195 GLU L C 1
ATOM 1522 O O . GLU A 1 195 ? 34.417 -42.832 -24.467 1.00 48.09 195 GLU L O 1
ATOM 1528 N N . ALA A 1 196 ? 35.502 -44.232 -23.093 1.00 46.87 196 ALA L N 1
ATOM 1529 C CA . ALA A 1 196 ? 35.906 -43.196 -22.127 1.00 46.97 196 ALA L CA 1
ATOM 1530 C C . ALA A 1 196 ? 37.384 -42.809 -22.321 1.00 47.75 196 ALA L C 1
ATOM 1531 O O . ALA A 1 196 ? 38.278 -43.662 -22.363 1.00 48.95 196 ALA L O 1
ATOM 1533 N N . THR A 1 197 ? 37.634 -41.524 -22.491 1.00 46.30 197 THR L N 1
ATOM 1534 C CA . THR A 1 197 ? 38.992 -41.046 -22.552 1.00 47.71 197 THR L CA 1
ATOM 1535 C C . THR A 1 197 ? 39.317 -40.263 -21.291 1.00 44.41 197 THR L C 1
ATOM 1536 O O . THR A 1 197 ? 38.649 -39.313 -21.003 1.00 44.73 197 THR L O 1
ATOM 1540 N N . HIS A 1 198 ? 40.399 -40.610 -20.613 1.00 44.29 198 HIS L N 1
ATOM 1541 C CA . HIS A 1 198 ? 40.702 -40.078 -19.284 1.00 44.49 198 HIS L CA 1
ATOM 1542 C C . HIS A 1 198 ? 42.252 -40.013 -19.122 1.00 45.58 198 HIS L C 1
ATOM 1543 O O . HIS A 1 198 ? 42.920 -40.890 -19.603 1.00 45.32 198 HIS L O 1
ATOM 1550 N N . LYS A 1 199 ? 42.804 -39.012 -18.433 1.00 46.08 199 LYS L N 1
ATOM 1551 C CA . LYS A 1 199 ? 44.264 -38.836 -18.400 1.00 49.16 199 LYS L CA 1
ATOM 1552 C C . LYS A 1 199 ? 45.043 -40.060 -17.864 1.00 48.60 199 LYS L C 1
ATOM 1553 O O . LYS A 1 199 ? 46.234 -40.160 -18.079 1.00 52.37 199 LYS L O 1
ATOM 1559 N N . THR A 1 200 ? 44.387 -41.003 -17.203 1.00 47.05 200 THR L N 1
ATOM 1560 C CA . THR A 1 200 ? 45.068 -42.208 -16.718 1.00 48.93 200 THR L CA 1
ATOM 1561 C C . THR A 1 200 ? 45.509 -43.204 -17.841 1.00 54.08 200 THR L C 1
ATOM 1562 O O . THR A 1 200 ? 46.105 -44.255 -17.571 1.00 58.09 200 THR L O 1
ATOM 1566 N N . SER A 1 201 ? 45.178 -42.899 -19.088 1.00 54.06 201 SER L N 1
ATOM 1567 C CA . SER A 1 201 ? 45.582 -43.733 -20.199 1.00 56.33 201 SER L CA 1
ATOM 1568 C C . SER A 1 201 ? 45.486 -42.959 -21.501 1.00 55.54 201 SER L C 1
ATOM 1569 O O . SER A 1 201 ? 44.512 -42.264 -21.720 1.00 54.08 201 SER L O 1
ATOM 1572 N N . THR A 1 202 ? 46.522 -43.034 -22.329 1.00 57.05 202 THR L N 1
ATOM 1573 C CA . THR A 1 202 ? 46.483 -42.418 -23.641 1.00 60.13 202 THR L CA 1
ATOM 1574 C C . THR A 1 202 ? 45.497 -43.204 -24.513 1.00 60.86 202 THR L C 1
ATOM 1575 O O . THR A 1 202 ? 45.049 -42.707 -25.542 1.00 63.13 202 THR L O 1
ATOM 1579 N N . SER A 1 203 ? 45.156 -44.421 -24.100 1.00 58.79 203 SER L N 1
ATOM 1580 C CA . SER A 1 203 ? 44.208 -45.164 -24.870 1.00 61.48 203 SER L CA 1
ATOM 1581 C C . SER A 1 203 ? 42.821 -45.323 -24.179 1.00 58.31 203 SER L C 1
ATOM 1582 O O . SER A 1 203 ? 42.722 -45.612 -22.984 1.00 59.06 203 SER L O 1
ATOM 1585 N N . PRO A 1 204 ? 41.744 -45.135 -24.957 1.00 56.76 204 PRO L N 1
ATOM 1586 C CA . PRO A 1 204 ? 40.354 -45.155 -24.481 1.00 51.47 204 PRO L CA 1
ATOM 1587 C C . PRO A 1 204 ? 39.943 -46.473 -23.803 1.00 50.36 204 PRO L C 1
ATOM 1588 O O . PRO A 1 204 ? 40.408 -47.531 -24.177 1.00 50.21 204 PRO L O 1
ATOM 1592 N N . ILE A 1 205 ? 39.029 -46.406 -22.838 1.00 48.31 205 ILE L N 1
ATOM 1593 C CA . ILE A 1 205 ? 38.381 -47.593 -22.299 1.00 47.86 205 ILE L CA 1
ATOM 1594 C C . ILE A 1 205 ? 37.072 -47.814 -23.053 1.00 48.07 205 ILE L C 1
ATOM 1595 O O . ILE A 1 205 ? 36.203 -46.942 -23.068 1.00 48.86 205 ILE L O 1
ATOM 1600 N N . VAL A 1 206 ? 36.924 -49.004 -23.632 1.00 49.05 206 VAL L N 1
ATOM 1601 C CA . VAL A 1 206 ? 35.962 -49.272 -24.672 1.00 49.35 206 VAL L CA 1
ATOM 1602 C C . VAL A 1 206 ? 35.105 -50.391 -24.106 1.00 50.76 206 VAL L C 1
ATOM 1603 O O . VAL A 1 206 ? 35.635 -51.414 -23.708 1.00 53.85 206 VAL L O 1
ATOM 1607 N N . LYS A 1 207 ? 33.794 -50.215 -24.047 1.00 49.62 207 LYS L N 1
ATOM 1608 C CA . LYS A 1 207 ? 32.932 -51.313 -23.604 1.00 49.18 207 LYS L CA 1
ATOM 1609 C C . LYS A 1 207 ? 31.848 -51.366 -24.636 1.00 50.26 207 LYS L C 1
ATOM 1610 O O . LYS A 1 207 ? 31.316 -50.326 -25.080 1.00 48.58 207 LYS L O 1
ATOM 1616 N N . SER A 1 208 ? 31.497 -52.565 -25.061 1.00 50.94 208 SER L N 1
ATOM 1617 C CA . SER A 1 208 ? 30.430 -52.598 -26.001 1.00 52.72 208 SER L CA 1
ATOM 1618 C C . SER A 1 208 ? 29.754 -53.915 -26.070 1.00 51.68 208 SER L C 1
ATOM 1619 O O . SER A 1 208 ? 30.137 -54.824 -25.356 1.00 52.52 208 SER L O 1
ATOM 1622 N N . PHE A 1 209 ? 28.736 -53.989 -26.919 1.00 49.43 209 PHE L N 1
ATOM 1623 C CA . PHE A 1 209 ? 27.969 -55.206 -27.075 1.00 50.27 209 PHE L CA 1
ATOM 1624 C C . PHE A 1 209 ? 27.307 -55.289 -28.456 1.00 52.77 209 PHE L C 1
ATOM 1625 O O . PHE A 1 209 ? 27.107 -54.263 -29.148 1.00 50.09 209 PHE L O 1
ATOM 1633 N N . ASN A 1 210 ? 26.938 -56.508 -28.845 1.00 55.16 210 ASN L N 1
ATOM 1634 C CA . ASN A 1 210 ? 26.195 -56.712 -30.076 1.00 59.30 210 ASN L CA 1
ATOM 1635 C C . ASN A 1 210 ? 24.737 -57.002 -29.766 1.00 59.39 210 ASN L C 1
ATOM 1636 O O . ASN A 1 210 ? 24.450 -57.912 -29.015 1.00 60.89 210 ASN L O 1
ATOM 1641 N N . ARG A 1 211 ? 23.837 -56.198 -30.324 1.00 58.16 211 ARG L N 1
ATOM 1642 C CA . ARG A 1 211 ? 22.404 -56.344 -30.110 1.00 64.30 211 ARG L CA 1
ATOM 1643 C C . ARG A 1 211 ? 21.878 -57.776 -30.233 1.00 75.74 211 ARG L C 1
ATOM 1644 O O . ARG A 1 211 ? 20.899 -58.124 -29.539 1.00 79.08 211 ARG L O 1
ATOM 1652 N N . ASN A 1 212 ? 22.510 -58.589 -31.095 1.00 83.74 212 ASN L N 1
ATOM 1653 C CA . ASN A 1 212 ? 22.150 -60.006 -31.241 1.00 101.84 212 ASN L CA 1
ATOM 1654 C C . ASN A 1 212 ? 22.303 -60.801 -29.921 1.00 108.09 212 ASN L C 1
ATOM 1655 O O . ASN A 1 212 ? 21.311 -61.176 -29.289 1.00 116.07 212 ASN L O 1
ATOM 1660 N N . GLU A 1 213 ? 23.544 -61.047 -29.514 1.00 109.85 213 GLU L N 1
ATOM 1661 C CA . GLU A 1 213 ? 23.862 -61.513 -28.177 1.00 109.16 213 GLU L CA 1
ATOM 1662 C C . GLU A 1 213 ? 25.355 -61.244 -27.998 1.00 116.74 213 GLU L C 1
ATOM 1663 O O . GLU A 1 213 ? 25.742 -60.424 -27.154 1.00 129.01 213 GLU L O 1
ATOM 1670 N N . GLU B 2 1 ? 19.826 -17.967 19.204 1.00 61.27 1 GLU H N 1
ATOM 1671 C CA . GLU B 2 1 ? 20.492 -18.318 17.912 1.00 60.86 1 GLU H CA 1
ATOM 1672 C C . GLU B 2 1 ? 19.693 -17.634 16.794 1.00 54.72 1 GLU H C 1
ATOM 1673 O O . GLU B 2 1 ? 18.460 -17.644 16.804 1.00 53.98 1 GLU H O 1
ATOM 1679 N N . VAL B 2 2 ? 20.391 -16.968 15.892 1.00 49.11 2 VAL H N 1
ATOM 1680 C CA . VAL B 2 2 ? 19.731 -16.240 14.829 1.00 48.25 2 VAL H CA 1
ATOM 1681 C C . VAL B 2 2 ? 19.436 -17.252 13.719 1.00 48.76 2 VAL H C 1
ATOM 1682 O O . VAL B 2 2 ? 20.331 -17.974 13.282 1.00 46.02 2 VAL H O 1
ATOM 1686 N N . GLN B 2 3 ? 18.173 -17.348 13.323 1.00 48.38 3 GLN H N 1
ATOM 1687 C CA . GLN B 2 3 ? 17.768 -18.330 12.348 1.00 50.37 3 GLN H CA 1
ATOM 1688 C C . GLN B 2 3 ? 16.817 -17.778 11.334 1.00 48.04 3 GLN H C 1
ATOM 1689 O O . GLN B 2 3 ? 16.022 -16.918 11.662 1.00 48.48 3 GLN H O 1
ATOM 1695 N N . LEU B 2 4 ? 16.917 -18.262 10.102 1.00 43.94 4 LEU H N 1
ATOM 1696 C CA . LEU B 2 4 ? 15.997 -17.884 9.057 1.00 43.53 4 LEU H CA 1
ATOM 1697 C C . LEU B 2 4 ? 15.433 -19.140 8.445 1.00 44.54 4 LEU H C 1
ATOM 1698 O O . LEU B 2 4 ? 16.189 -19.969 7.950 1.00 45.37 4 LEU H O 1
ATOM 1703 N N . GLN B 2 5 ? 14.119 -19.285 8.503 1.00 44.08 5 GLN H N 1
ATOM 1704 C CA . GLN B 2 5 ? 13.407 -20.473 7.977 1.00 49.47 5 GLN H CA 1
ATOM 1705 C C . GLN B 2 5 ? 12.618 -20.104 6.741 1.00 45.80 5 GLN H C 1
ATOM 1706 O O . GLN B 2 5 ? 11.653 -19.344 6.854 1.00 46.13 5 GLN H O 1
ATOM 1712 N N . GLN B 2 6 ? 12.967 -20.706 5.617 1.00 41.68 6 GLN H N 1
ATOM 1713 C CA . GLN B 2 6 ? 12.293 -20.418 4.381 1.00 40.53 6 GLN H CA 1
ATOM 1714 C C . GLN B 2 6 ? 11.171 -21.410 4.063 1.00 39.76 6 GLN H C 1
ATOM 1715 O O . GLN B 2 6 ? 11.184 -22.536 4.486 1.00 38.91 6 GLN H O 1
ATOM 1721 N N . SER B 2 7 ? 10.207 -20.987 3.257 1.00 40.79 7 SER H N 1
ATOM 1722 C CA . SER B 2 7 ? 9.086 -21.874 2.911 1.00 43.43 7 SER H CA 1
ATOM 1723 C C . SER B 2 7 ? 9.556 -22.965 1.846 1.00 44.21 7 SER H C 1
ATOM 1724 O O . SER B 2 7 ? 10.694 -22.857 1.331 1.00 41.34 7 SER H O 1
ATOM 1727 N N . GLY B 2 8 ? 8.711 -24.016 1.617 1.00 43.11 8 GLY H N 1
ATOM 1728 C CA . GLY B 2 8 ? 9.046 -25.190 0.812 1.00 42.55 8 GLY H CA 1
ATOM 1729 C C . GLY B 2 8 ? 8.992 -24.866 -0.711 1.00 43.10 8 GLY H C 1
ATOM 1730 O O . GLY B 2 8 ? 8.641 -23.746 -1.116 1.00 41.54 8 GLY H O 1
ATOM 1731 N N . THR B 2 9 ? 9.348 -25.851 -1.528 1.00 42.23 9 THR H N 1
ATOM 1732 C CA . THR B 2 9 ? 9.428 -25.743 -2.974 1.00 43.07 9 THR H CA 1
ATOM 1733 C C . THR B 2 9 ? 8.056 -25.341 -3.527 1.00 43.72 9 THR H C 1
ATOM 1734 O O . THR B 2 9 ? 7.015 -25.877 -3.098 1.00 46.45 9 THR H O 1
ATOM 1738 N N . VAL B 2 10 ? 8.044 -24.389 -4.439 1.00 42.54 10 VAL H N 1
ATOM 1739 C CA . VAL B 2 10 ? 6.831 -24.081 -5.135 1.00 47.35 10 VAL H CA 1
ATOM 1740 C C . VAL B 2 10 ? 6.992 -24.333 -6.627 1.00 48.34 10 VAL H C 1
ATOM 1741 O O . VAL B 2 10 ? 8.047 -24.061 -7.201 1.00 47.24 10 VAL H O 1
ATOM 1745 N N . LEU B 2 11 ? 5.922 -24.804 -7.259 1.00 50.38 11 LEU H N 1
ATOM 1746 C CA . LEU B 2 11 ? 5.905 -25.120 -8.699 1.00 52.24 11 LEU H CA 1
ATOM 1747 C C . LEU B 2 11 ? 4.908 -24.188 -9.300 1.00 53.03 11 LEU H C 1
ATOM 1748 O O . LEU B 2 11 ? 3.843 -23.982 -8.719 1.00 57.70 11 LEU H O 1
ATOM 1753 N N . ALA B 2 12 ? 5.227 -23.577 -10.428 1.00 49.45 12 ALA H N 1
ATOM 1754 C CA . ALA B 2 12 ? 4.244 -22.720 -11.091 1.00 47.76 12 ALA H CA 1
ATOM 1755 C C . ALA B 2 12 ? 4.331 -22.824 -12.625 1.00 49.33 12 ALA H C 1
ATOM 1756 O O . ALA B 2 12 ? 5.366 -23.241 -13.170 1.00 48.74 12 ALA H O 1
ATOM 1758 N N . ARG B 2 13 ? 3.278 -22.377 -13.296 1.00 50.44 13 ARG H N 1
ATOM 1759 C CA . ARG B 2 13 ? 3.211 -22.319 -14.757 1.00 53.96 13 ARG H CA 1
ATOM 1760 C C . ARG B 2 13 ? 3.758 -20.993 -15.265 1.00 53.83 13 ARG H C 1
ATOM 1761 O O . ARG B 2 13 ? 3.692 -19.982 -14.563 1.00 52.50 13 ARG H O 1
ATOM 1769 N N . PRO B 2 14 ? 4.279 -20.976 -16.503 1.00 54.47 14 PRO H N 1
ATOM 1770 C CA . PRO B 2 14 ? 4.790 -19.717 -17.061 1.00 56.13 14 PRO H CA 1
ATOM 1771 C C . PRO B 2 14 ? 3.751 -18.594 -17.021 1.00 58.88 14 PRO H C 1
ATOM 1772 O O . PRO B 2 14 ? 2.572 -18.856 -17.226 1.00 61.25 14 PRO H O 1
ATOM 1776 N N . GLY B 2 15 ? 4.170 -17.363 -16.708 1.00 60.46 15 GLY H N 1
ATOM 1777 C CA . GLY B 2 15 ? 3.215 -16.253 -16.594 1.00 58.60 15 GLY H CA 1
ATOM 1778 C C . GLY B 2 15 ? 2.437 -16.182 -15.280 1.00 59.06 15 GLY H C 1
ATOM 1779 O O . GLY B 2 15 ? 1.778 -15.179 -15.007 1.00 60.54 15 GLY H O 1
ATOM 1780 N N . ALA B 2 16 ? 2.486 -17.235 -14.455 1.00 57.70 16 ALA H N 1
ATOM 1781 C CA . ALA B 2 16 ? 1.874 -17.165 -13.128 1.00 55.63 16 ALA H CA 1
ATOM 1782 C C . ALA B 2 16 ? 2.778 -16.380 -12.086 1.00 55.58 16 ALA H C 1
ATOM 1783 O O . ALA B 2 16 ? 3.791 -15.758 -12.435 1.00 52.23 16 ALA H O 1
ATOM 1785 N N . SER B 2 17 ? 2.350 -16.388 -10.826 1.00 56.55 17 SER H N 1
ATOM 1786 C CA . SER B 2 17 ? 2.994 -15.689 -9.739 1.00 58.49 17 SER H CA 1
ATOM 1787 C C . SER B 2 17 ? 3.211 -16.655 -8.629 1.00 57.15 17 SER H C 1
ATOM 1788 O O . SER B 2 17 ? 2.383 -17.537 -8.425 1.00 53.25 17 SER H O 1
ATOM 1791 N N . VAL B 2 18 ? 4.279 -16.424 -7.863 1.00 53.76 18 VAL H N 1
ATOM 1792 C CA . VAL B 2 18 ? 4.512 -17.200 -6.695 1.00 52.26 18 VAL H CA 1
ATOM 1793 C C . VAL B 2 18 ? 4.931 -16.288 -5.555 1.00 52.16 18 VAL H C 1
ATOM 1794 O O . VAL B 2 18 ? 5.449 -15.178 -5.768 1.00 54.11 18 VAL H O 1
ATOM 1798 N N . LYS B 2 19 ? 4.673 -16.725 -4.330 1.00 50.99 19 LYS H N 1
ATOM 1799 C CA . LYS B 2 19 ? 5.003 -15.974 -3.143 1.00 48.39 19 LYS H CA 1
ATOM 1800 C C . LYS B 2 19 ? 5.643 -16.890 -2.076 1.00 47.81 19 LYS H C 1
ATOM 1801 O O . LYS B 2 19 ? 5.097 -17.949 -1.781 1.00 47.93 19 LYS H O 1
ATOM 1807 N N . MET B 2 20 ? 6.819 -16.506 -1.545 1.00 41.80 20 MET H N 1
ATOM 1808 C CA . MET B 2 20 ? 7.513 -17.337 -0.619 1.00 40.36 20 MET H CA 1
ATOM 1809 C C . MET B 2 20 ? 7.797 -16.501 0.632 1.00 39.85 20 MET H C 1
ATOM 1810 O O . MET B 2 20 ? 7.790 -15.243 0.596 1.00 38.70 20 MET H O 1
ATOM 1815 N N . SER B 2 21 ? 8.084 -17.202 1.719 1.00 39.23 21 SER H N 1
ATOM 1816 C CA . SER B 2 21 ? 8.274 -16.528 2.995 1.00 40.34 21 SER H CA 1
ATOM 1817 C C . SER B 2 21 ? 9.625 -16.898 3.690 1.00 39.90 21 SER H C 1
ATOM 1818 O O . SER B 2 21 ? 10.204 -17.977 3.425 1.00 38.40 21 SER H O 1
ATOM 1821 N N . CYS B 2 22 ? 10.034 -16.045 4.629 1.00 39.75 22 CYS H N 1
ATOM 1822 C CA . CYS B 2 22 ? 11.254 -16.238 5.392 1.00 43.51 22 CYS H CA 1
ATOM 1823 C C . CYS B 2 22 ? 10.990 -15.854 6.841 1.00 43.61 22 CYS H C 1
ATOM 1824 O O . CYS B 2 22 ? 10.773 -14.690 7.154 1.00 45.44 22 CYS H O 1
ATOM 1827 N N . LYS B 2 23 ? 10.977 -16.830 7.725 1.00 44.34 23 LYS H N 1
ATOM 1828 C CA . LYS B 2 23 ? 10.619 -16.565 9.109 1.00 48.23 23 LYS H CA 1
ATOM 1829 C C . LYS B 2 23 ? 11.907 -16.292 9.954 1.00 46.73 23 LYS H C 1
ATOM 1830 O O . LYS B 2 23 ? 12.758 -17.175 10.093 1.00 44.59 23 LYS H O 1
ATOM 1836 N N . ALA B 2 24 ? 12.044 -15.091 10.529 1.00 44.70 24 ALA H N 1
ATOM 1837 C CA . ALA B 2 24 ? 13.255 -14.799 11.282 1.00 44.97 24 ALA H CA 1
ATOM 1838 C C . ALA B 2 24 ? 13.056 -15.164 12.757 1.00 46.88 24 ALA H C 1
ATOM 1839 O O . ALA B 2 24 ? 12.001 -14.881 13.334 1.00 45.61 24 ALA H O 1
ATOM 1841 N N . SER B 2 25 ? 14.086 -15.697 13.407 1.00 45.57 25 SER H N 1
ATOM 1842 C CA . SER B 2 25 ? 13.968 -15.795 14.861 1.00 46.84 25 SER H CA 1
ATOM 1843 C C . SER B 2 25 ? 15.313 -15.578 15.519 1.00 46.53 25 SER H C 1
ATOM 1844 O O . SER B 2 25 ? 16.348 -15.608 14.832 1.00 41.81 25 SER H O 1
ATOM 1847 N N . GLY B 2 26 ? 15.283 -15.245 16.837 1.00 46.84 26 GLY H N 1
ATOM 1848 C CA . GLY B 2 26 ? 16.497 -15.014 17.633 1.00 43.66 26 GLY H CA 1
ATOM 1849 C C . GLY B 2 26 ? 17.089 -13.620 17.539 1.00 45.19 26 GLY H C 1
ATOM 1850 O O . GLY B 2 26 ? 18.249 -13.425 17.904 1.00 44.57 26 GLY H O 1
ATOM 1851 N N . TYR B 2 27 ? 16.342 -12.612 17.056 1.00 44.72 27 TYR H N 1
ATOM 1852 C CA . TYR B 2 27 ? 16.961 -11.245 17.017 1.00 42.43 27 TYR H CA 1
ATOM 1853 C C . TYR B 2 27 ? 15.909 -10.157 16.772 1.00 44.37 27 TYR H C 1
ATOM 1854 O O . TYR B 2 27 ? 14.720 -10.442 16.550 1.00 43.00 27 TYR H O 1
ATOM 1863 N N . SER B 2 28 ? 16.326 -8.891 16.798 1.00 44.90 28 SER H N 1
ATOM 1864 C CA . SER B 2 28 ? 15.343 -7.817 16.626 1.00 45.32 28 SER H CA 1
ATOM 1865 C C . SER B 2 28 ? 15.012 -7.676 15.118 1.00 44.21 28 SER H C 1
ATOM 1866 O O . SER B 2 28 ? 15.759 -7.050 14.321 1.00 44.22 28 SER H O 1
ATOM 1869 N N . PHE B 2 29 ? 13.907 -8.267 14.734 1.00 44.62 29 PHE H N 1
ATOM 1870 C CA . PHE B 2 29 ? 13.534 -8.366 13.307 1.00 43.84 29 PHE H CA 1
ATOM 1871 C C . PHE B 2 29 ? 13.430 -7.016 12.644 1.00 43.25 29 PHE H C 1
ATOM 1872 O O . PHE B 2 29 ? 13.751 -6.898 11.500 1.00 41.02 29 PHE H O 1
ATOM 1880 N N . THR B 2 30 ? 12.947 -6.002 13.367 1.00 44.25 30 THR H N 1
ATOM 1881 C CA . THR B 2 30 ? 12.710 -4.690 12.777 1.00 44.39 30 THR H CA 1
ATOM 1882 C C . THR B 2 30 ? 14.025 -3.885 12.636 1.00 45.53 30 THR H C 1
ATOM 1883 O O . THR B 2 30 ? 13.984 -2.760 12.103 1.00 47.95 30 THR H O 1
ATOM 1887 N N . SER B 2 31 ? 15.156 -4.391 13.169 1.00 43.59 31 SER H N 1
ATOM 1888 C CA . SER B 2 31 ? 16.431 -3.636 13.182 1.00 44.15 31 SER H CA 1
ATOM 1889 C C . SER B 2 31 ? 17.445 -3.989 12.038 1.00 45.08 31 SER H C 1
ATOM 1890 O O . SER B 2 31 ? 18.560 -3.444 11.977 1.00 45.71 31 SER H O 1
ATOM 1893 N N . TYR B 2 32 ? 17.079 -4.896 11.141 1.00 42.90 32 TYR H N 1
ATOM 1894 C CA . TYR B 2 32 ? 18.042 -5.319 10.140 1.00 42.75 32 TYR H CA 1
ATOM 1895 C C . TYR B 2 32 ? 17.364 -5.497 8.768 1.00 42.56 32 TYR H C 1
ATOM 1896 O O . TYR B 2 32 ? 16.276 -6.154 8.666 1.00 44.15 32 TYR H O 1
ATOM 1905 N N . TRP B 2 33 ? 17.997 -4.925 7.735 1.00 41.20 33 TRP H N 1
ATOM 1906 C CA . TRP B 2 33 ? 17.705 -5.251 6.340 1.00 40.02 33 TRP H CA 1
ATOM 1907 C C . TRP B 2 33 ? 17.671 -6.752 6.138 1.00 39.89 33 TRP H C 1
ATOM 1908 O O . TRP B 2 33 ? 18.517 -7.483 6.626 1.00 40.80 33 TRP H O 1
ATOM 1919 N N . MET B 2 34 ? 16.652 -7.212 5.450 1.00 41.98 34 MET H N 1
ATOM 1920 C CA . MET B 2 34 ? 16.556 -8.596 5.012 1.00 44.26 34 MET H CA 1
ATOM 1921 C C . MET B 2 34 ? 16.699 -8.609 3.502 1.00 43.74 34 MET H C 1
ATOM 1922 O O . MET B 2 34 ? 15.870 -8.019 2.813 1.00 43.63 34 MET H O 1
ATOM 1927 N N . HIS B 2 35 ? 17.728 -9.305 3.021 1.00 41.14 35 HIS H N 1
ATOM 1928 C CA . HIS B 2 35 ? 18.117 -9.371 1.604 1.00 41.06 35 HIS H CA 1
ATOM 1929 C C . HIS B 2 35 ? 17.627 -10.639 0.974 1.00 40.83 35 HIS H C 1
ATOM 1930 O O . HIS B 2 35 ? 17.458 -11.674 1.671 1.00 41.53 35 HIS H O 1
ATOM 1937 N N . TRP B 2 36 ? 17.432 -10.576 -0.343 1.00 38.54 36 TRP H N 1
ATOM 1938 C CA . TRP B 2 36 ? 17.051 -11.770 -1.076 1.00 38.37 36 TRP H CA 1
ATOM 1939 C C . TRP B 2 36 ? 17.991 -11.972 -2.241 1.00 37.89 36 TRP H C 1
ATOM 1940 O O . TRP B 2 36 ? 18.382 -10.999 -2.909 1.00 39.10 36 TRP H O 1
ATOM 1951 N N . VAL B 2 37 ? 18.345 -13.218 -2.501 1.00 36.71 37 VAL H N 1
ATOM 1952 C CA . VAL B 2 37 ? 19.401 -13.508 -3.456 1.00 38.54 37 VAL H CA 1
ATOM 1953 C C . VAL B 2 37 ? 18.967 -14.712 -4.284 1.00 40.14 37 VAL H C 1
ATOM 1954 O O . VAL B 2 37 ? 18.422 -15.685 -3.717 1.00 39.48 37 VAL H O 1
ATOM 1958 N N . LYS B 2 38 ? 19.223 -14.657 -5.601 1.00 41.80 38 LYS H N 1
ATOM 1959 C CA . LYS B 2 38 ? 18.809 -15.705 -6.548 1.00 42.05 38 LYS H CA 1
ATOM 1960 C C . LYS B 2 38 ? 20.026 -16.525 -6.989 1.00 43.17 38 LYS H C 1
ATOM 1961 O O . LYS B 2 38 ? 21.095 -15.992 -7.245 1.00 43.38 38 LYS H O 1
ATOM 1967 N N . GLN B 2 39 ? 19.875 -17.835 -7.022 1.00 43.91 39 GLN H N 1
ATOM 1968 C CA . GLN B 2 39 ? 20.906 -18.675 -7.587 1.00 46.74 39 GLN H CA 1
ATOM 1969 C C . GLN B 2 39 ? 20.325 -19.686 -8.595 1.00 46.41 39 GLN H C 1
ATOM 1970 O O . GLN B 2 39 ? 19.670 -20.621 -8.202 1.00 43.63 39 GLN H O 1
ATOM 1976 N N . ARG B 2 40 ? 20.622 -19.502 -9.870 1.00 51.42 40 ARG H N 1
ATOM 1977 C CA . ARG B 2 40 ? 20.294 -20.494 -10.910 1.00 55.24 40 ARG H CA 1
ATOM 1978 C C . ARG B 2 40 ? 21.436 -21.457 -11.028 1.00 59.11 40 ARG H C 1
ATOM 1979 O O . ARG B 2 40 ? 22.598 -21.062 -10.915 1.00 54.04 40 ARG H O 1
ATOM 1987 N N . PRO B 2 41 ? 21.119 -22.727 -11.318 1.00 64.45 41 PRO H N 1
ATOM 1988 C CA . PRO B 2 41 ? 22.185 -23.728 -11.392 1.00 66.62 41 PRO H CA 1
ATOM 1989 C C . PRO B 2 41 ? 23.295 -23.346 -12.378 1.00 71.20 41 PRO H C 1
ATOM 1990 O O . PRO B 2 41 ? 23.015 -22.863 -13.493 1.00 74.93 41 PRO H O 1
ATOM 1994 N N . GLY B 2 42 ? 24.531 -23.530 -11.920 1.00 70.27 42 GLY H N 1
ATOM 1995 C CA . GLY B 2 42 ? 25.742 -23.093 -12.591 1.00 77.00 42 GLY H CA 1
ATOM 1996 C C . GLY B 2 42 ? 25.858 -21.626 -12.937 1.00 80.95 42 GLY H C 1
ATOM 1997 O O . GLY B 2 42 ? 26.610 -21.281 -13.836 1.00 85.09 42 GLY H O 1
ATOM 1998 N N . GLN B 2 43 ? 25.161 -20.743 -12.217 1.00 86.46 43 GLN H N 1
ATOM 1999 C CA . GLN B 2 43 ? 25.077 -19.338 -12.657 1.00 80.52 43 GLN H CA 1
ATOM 2000 C C . GLN B 2 43 ? 25.493 -18.189 -11.742 1.00 76.85 43 GLN H C 1
ATOM 2001 O O . GLN B 2 43 ? 25.451 -17.027 -12.156 1.00 85.05 43 GLN H O 1
ATOM 2007 N N . GLY B 2 44 ? 25.861 -18.441 -10.507 1.00 63.78 44 GLY H N 1
ATOM 2008 C CA . GLY B 2 44 ? 26.350 -17.290 -9.744 1.00 62.80 44 GLY H CA 1
ATOM 2009 C C . GLY B 2 44 ? 25.217 -16.535 -9.033 1.00 60.39 44 GLY H C 1
ATOM 2010 O O . GLY B 2 44 ? 24.075 -16.459 -9.518 1.00 64.15 44 GLY H O 1
ATOM 2011 N N . LEU B 2 45 ? 25.536 -15.969 -7.892 1.00 50.62 45 LEU H N 1
ATOM 2012 C CA . LEU B 2 45 ? 24.562 -15.395 -7.017 1.00 46.70 45 LEU H CA 1
ATOM 2013 C C . LEU B 2 45 ? 24.165 -14.023 -7.530 1.00 46.79 45 LEU H C 1
ATOM 2014 O O . LEU B 2 45 ? 25.001 -13.281 -8.058 1.00 47.41 45 LEU H O 1
ATOM 2019 N N . GLU B 2 46 ? 22.879 -13.702 -7.424 1.00 44.96 46 GLU H N 1
ATOM 2020 C CA . GLU B 2 46 ? 22.431 -12.367 -7.802 1.00 47.62 46 GLU H CA 1
ATOM 2021 C C . GLU B 2 46 ? 21.610 -11.745 -6.719 1.00 44.73 46 GLU H C 1
ATOM 2022 O O . GLU B 2 46 ? 20.688 -12.366 -6.236 1.00 45.93 46 GLU H O 1
ATOM 2028 N N . TRP B 2 47 ? 21.861 -10.486 -6.427 1.00 43.19 47 TRP H N 1
ATOM 2029 C CA . TRP B 2 47 ? 21.134 -9.805 -5.380 1.00 42.23 47 TRP H CA 1
ATOM 2030 C C . TRP B 2 47 ? 19.815 -9.268 -5.935 1.00 42.80 47 TRP H C 1
ATOM 2031 O O . TRP B 2 47 ? 19.839 -8.429 -6.821 1.00 45.57 47 TRP H O 1
ATOM 2042 N N . ILE B 2 48 ? 18.674 -9.715 -5.422 1.00 41.44 48 ILE H N 1
ATOM 2043 C CA . ILE B 2 48 ? 17.380 -9.232 -5.937 1.00 42.09 48 ILE H CA 1
ATOM 2044 C C . ILE B 2 48 ? 16.980 -7.876 -5.318 1.00 44.52 48 ILE H C 1
ATOM 2045 O O . ILE B 2 48 ? 16.578 -6.944 -6.035 1.00 45.28 48 ILE H O 1
ATOM 2050 N N . GLY B 2 49 ? 17.129 -7.748 -3.994 1.00 42.38 49 GLY H N 1
ATOM 2051 C CA . GLY B 2 49 ? 16.690 -6.551 -3.295 1.00 42.92 49 GLY H CA 1
ATOM 2052 C C . GLY B 2 49 ? 16.634 -6.814 -1.792 1.00 42.90 49 GLY H C 1
ATOM 2053 O O . GLY B 2 49 ? 17.028 -7.919 -1.319 1.00 41.07 49 GLY H O 1
ATOM 2054 N N . ALA B 2 50 ? 16.141 -5.819 -1.043 1.00 41.26 50 ALA H N 1
ATOM 2055 C CA . ALA B 2 50 ? 16.078 -5.963 0.394 1.00 41.80 50 ALA H CA 1
ATOM 2056 C C . ALA B 2 50 ? 14.851 -5.194 0.962 1.00 43.48 50 ALA H C 1
ATOM 2057 O O . ALA B 2 50 ? 14.338 -4.226 0.315 1.00 44.66 50 ALA H O 1
ATOM 2059 N N . VAL B 2 51 ? 14.362 -5.640 2.115 1.00 39.48 51 VAL H N 1
ATOM 2060 C CA . VAL B 2 51 ? 13.325 -4.900 2.747 1.00 41.22 51 VAL H CA 1
ATOM 2061 C C . VAL B 2 51 ? 13.848 -4.523 4.166 1.00 41.80 51 VAL H C 1
ATOM 2062 O O . VAL B 2 51 ? 14.559 -5.341 4.754 1.00 41.99 51 VAL H O 1
ATOM 2066 N N . TYR B 2 52 ? 13.526 -3.334 4.678 1.00 41.43 52 TYR H N 1
ATOM 2067 C CA . TYR B 2 52 ? 13.905 -2.955 6.064 1.00 42.45 52 TYR H CA 1
ATOM 2068 C C . TYR B 2 52 ? 12.667 -2.941 6.934 1.00 42.42 52 TYR H C 1
ATOM 2069 O O . TYR B 2 52 ? 11.900 -2.033 6.834 1.00 43.06 52 TYR H O 1
ATOM 2078 N N . PRO B 2 53 ? 12.471 -3.967 7.773 1.00 41.46 53 PRO H N 1
ATOM 2079 C CA . PRO B 2 53 ? 11.139 -4.162 8.388 1.00 41.83 53 PRO H CA 1
ATOM 2080 C C . PRO B 2 53 ? 10.814 -3.083 9.385 1.00 44.83 53 PRO H C 1
ATOM 2081 O O . PRO B 2 53 ? 9.643 -2.860 9.620 1.00 45.47 53 PRO H O 1
ATOM 2085 N N . GLY B 2 54 ? 11.815 -2.363 9.897 1.00 43.89 54 GLY H N 1
ATOM 2086 C CA . GLY B 2 54 ? 11.547 -1.226 10.813 1.00 47.56 54 GLY H CA 1
ATOM 2087 C C . GLY B 2 54 ? 10.806 -0.063 10.192 1.00 52.17 54 GLY H C 1
ATOM 2088 O O . GLY B 2 54 ? 10.241 0.771 10.889 1.00 54.31 54 GLY H O 1
ATOM 2089 N N . ASN B 2 55 ? 10.739 0.023 8.866 1.00 53.18 55 ASN H N 1
ATOM 2090 C CA . ASN B 2 55 ? 9.940 1.127 8.328 1.00 52.48 55 ASN H CA 1
ATOM 2091 C C . ASN B 2 55 ? 9.335 0.752 7.021 1.00 53.09 55 ASN H C 1
ATOM 2092 O O . ASN B 2 55 ? 8.837 1.621 6.330 1.00 54.11 55 ASN H O 1
ATOM 2097 N N . SER B 2 56 ? 9.479 -0.519 6.627 1.00 51.59 56 SER H N 1
ATOM 2098 C CA . SER B 2 56 ? 8.871 -1.010 5.392 1.00 51.30 56 SER H CA 1
ATOM 2099 C C . SER B 2 56 ? 9.534 -0.566 4.105 1.00 52.06 56 SER H C 1
ATOM 2100 O O . SER B 2 56 ? 9.052 -0.911 3.020 1.00 55.83 56 SER H O 1
ATOM 2103 N N . ASP B 2 57 ? 10.580 0.238 4.184 1.00 52.54 57 ASP H N 1
ATOM 2104 C CA . ASP B 2 57 ? 11.259 0.621 2.974 1.00 53.49 57 ASP H CA 1
ATOM 2105 C C . ASP B 2 57 ? 11.861 -0.623 2.275 1.00 51.96 57 ASP H C 1
ATOM 2106 O O . ASP B 2 57 ? 12.135 -1.637 2.917 1.00 50.45 57 ASP H O 1
ATOM 2111 N N . THR B 2 58 ? 11.986 -0.548 0.952 1.00 50.35 58 THR H N 1
ATOM 2112 C CA . THR B 2 58 ? 12.501 -1.632 0.129 1.00 49.14 58 THR H CA 1
ATOM 2113 C C . THR B 2 58 ? 13.517 -1.035 -0.841 1.00 48.51 58 THR H C 1
ATOM 2114 O O . THR B 2 58 ? 13.540 0.169 -1.089 1.00 49.29 58 THR H O 1
ATOM 2118 N N . SER B 2 59 ? 14.363 -1.884 -1.385 1.00 48.69 59 SER H N 1
ATOM 2119 C CA . SER B 2 59 ? 15.333 -1.487 -2.409 1.00 49.26 59 SER H CA 1
ATOM 2120 C C . SER B 2 59 ? 15.485 -2.657 -3.398 1.00 49.52 59 SER H C 1
ATOM 2121 O O . SER B 2 59 ? 15.638 -3.811 -2.970 1.00 51.80 59 SER H O 1
ATOM 2124 N N . TYR B 2 60 ? 15.513 -2.371 -4.704 1.00 49.43 60 TYR H N 1
ATOM 2125 C CA . TYR B 2 60 ? 15.459 -3.432 -5.705 1.00 47.87 60 TYR H CA 1
ATOM 2126 C C . TYR B 2 60 ? 16.573 -3.247 -6.678 1.00 48.78 60 TYR H C 1
ATOM 2127 O O . TYR B 2 60 ? 16.824 -2.129 -7.096 1.00 48.80 60 TYR H O 1
ATOM 2136 N N . ASN B 2 61 ? 17.232 -4.342 -7.056 1.00 48.05 61 ASN H N 1
ATOM 2137 C CA . ASN B 2 61 ? 18.156 -4.309 -8.175 1.00 50.43 61 ASN H CA 1
ATOM 2138 C C . ASN B 2 61 ? 17.343 -3.847 -9.390 1.00 52.22 61 ASN H C 1
ATOM 2139 O O . ASN B 2 61 ? 16.228 -4.299 -9.564 1.00 52.77 61 ASN H O 1
ATOM 2144 N N . GLN B 2 62 ? 17.873 -2.951 -10.218 1.00 56.51 62 GLN H N 1
ATOM 2145 C CA . GLN B 2 62 ? 17.187 -2.576 -11.471 1.00 62.34 62 GLN H CA 1
ATOM 2146 C C . GLN B 2 62 ? 16.817 -3.792 -12.334 1.00 61.02 62 GLN H C 1
ATOM 2147 O O . GLN B 2 62 ? 15.823 -3.755 -13.018 1.00 62.64 62 GLN H O 1
ATOM 2153 N N . LYS B 2 63 ? 17.602 -4.866 -12.309 1.00 60.34 63 LYS H N 1
ATOM 2154 C CA . LYS B 2 63 ? 17.251 -6.021 -13.118 1.00 59.60 63 LYS H CA 1
ATOM 2155 C C . LYS B 2 63 ? 16.000 -6.699 -12.557 1.00 59.21 63 LYS H C 1
ATOM 2156 O O . LYS B 2 63 ? 15.375 -7.461 -13.263 1.00 57.72 63 LYS H O 1
ATOM 2162 N N . PHE B 2 64 ? 15.601 -6.404 -11.313 1.00 57.92 64 PHE H N 1
ATOM 2163 C CA . PHE B 2 64 ? 14.435 -7.112 -10.719 1.00 55.27 64 PHE H CA 1
ATOM 2164 C C . PHE B 2 64 ? 13.236 -6.234 -10.408 1.00 56.71 64 PHE H C 1
ATOM 2165 O O . PHE B 2 64 ? 12.269 -6.746 -9.831 1.00 54.46 64 PHE H O 1
ATOM 2173 N N . LYS B 2 65 ? 13.312 -4.932 -10.730 1.00 59.98 65 LYS H N 1
ATOM 2174 C CA . LYS B 2 65 ? 12.193 -4.012 -10.497 1.00 68.43 65 LYS H CA 1
ATOM 2175 C C . LYS B 2 65 ? 10.884 -4.584 -11.035 1.00 70.81 65 LYS H C 1
ATOM 2176 O O . LYS B 2 65 ? 9.878 -4.608 -10.336 1.00 76.35 65 LYS H O 1
ATOM 2182 N N . GLY B 2 66 ? 10.874 -5.085 -12.254 1.00 70.91 66 GLY H N 1
ATOM 2183 C CA . GLY B 2 66 ? 9.604 -5.680 -12.730 1.00 78.48 66 GLY H CA 1
ATOM 2184 C C . GLY B 2 66 ? 9.134 -6.925 -11.952 1.00 75.13 66 GLY H C 1
ATOM 2185 O O . GLY B 2 66 ? 7.925 -7.128 -11.768 1.00 74.17 66 GLY H O 1
ATOM 2186 N N . LYS B 2 67 ? 10.103 -7.728 -11.490 1.00 63.59 67 LYS H N 1
ATOM 2187 C CA . LYS B 2 67 ? 9.897 -9.131 -11.135 1.00 60.75 67 LYS H CA 1
ATOM 2188 C C . LYS B 2 67 ? 9.422 -9.377 -9.727 1.00 55.40 67 LYS H C 1
ATOM 2189 O O . LYS B 2 67 ? 8.582 -10.227 -9.505 1.00 53.63 67 LYS H O 1
ATOM 2195 N N . ALA B 2 68 ? 10.083 -8.719 -8.787 1.00 54.24 68 ALA H N 1
ATOM 2196 C CA . ALA B 2 68 ? 10.016 -9.067 -7.357 1.00 53.81 68 ALA H CA 1
ATOM 2197 C C . ALA B 2 68 ? 9.295 -7.982 -6.585 1.00 51.41 68 ALA H C 1
ATOM 2198 O O . ALA B 2 68 ? 9.465 -6.799 -6.862 1.00 52.61 68 ALA H O 1
ATOM 2200 N N . LYS B 2 69 ? 8.544 -8.400 -5.583 1.00 51.33 69 LYS H N 1
ATOM 2201 C CA . LYS B 2 69 ? 7.913 -7.495 -4.647 1.00 52.21 69 LYS H CA 1
ATOM 2202 C C . LYS B 2 69 ? 8.248 -8.004 -3.236 1.00 50.60 69 LYS H C 1
ATOM 2203 O O . LYS B 2 69 ? 7.992 -9.172 -2.948 1.00 51.13 69 LYS H O 1
ATOM 2209 N N . LEU B 2 70 ? 8.750 -7.121 -2.354 1.00 46.30 70 LEU H N 1
ATOM 2210 C CA . LEU B 2 70 ? 9.232 -7.557 -1.032 1.00 45.26 70 LEU H CA 1
ATOM 2211 C C . LEU B 2 70 ? 8.427 -6.887 0.040 1.00 44.95 70 LEU H C 1
ATOM 2212 O O . LEU B 2 70 ? 8.192 -5.694 -0.051 1.00 45.17 70 LEU H O 1
ATOM 2217 N N . THR B 2 71 ? 8.023 -7.647 1.052 1.00 43.15 71 THR H N 1
ATOM 2218 C CA . THR B 2 71 ? 7.226 -7.063 2.101 1.00 44.90 71 THR H CA 1
ATOM 2219 C C . THR B 2 71 ? 7.676 -7.742 3.383 1.00 44.18 71 THR H C 1
ATOM 2220 O O . THR B 2 71 ? 8.431 -8.732 3.339 1.00 43.00 71 THR H O 1
ATOM 2224 N N . ALA B 2 72 ? 7.156 -7.264 4.519 1.00 44.73 72 ALA H N 1
ATOM 2225 C CA . ALA B 2 72 ? 7.503 -7.859 5.813 1.00 44.48 72 ALA H CA 1
ATOM 2226 C C . ALA B 2 72 ? 6.325 -7.639 6.690 1.00 45.51 72 ALA H C 1
ATOM 2227 O O . ALA B 2 72 ? 5.659 -6.621 6.550 1.00 44.90 72 ALA H O 1
ATOM 2229 N N . VAL B 2 73 ? 6.103 -8.579 7.612 1.00 46.43 73 VAL H N 1
ATOM 2230 C CA . VAL B 2 73 ? 5.053 -8.453 8.605 1.00 48.01 73 VAL H CA 1
ATOM 2231 C C . VAL B 2 73 ? 5.678 -8.565 9.980 1.00 48.85 73 VAL H C 1
ATOM 2232 O O . VAL B 2 73 ? 6.166 -9.631 10.372 1.00 48.48 73 VAL H O 1
ATOM 2236 N N . THR B 2 74 ? 5.643 -7.463 10.701 1.00 50.45 74 THR H N 1
ATOM 2237 C CA . THR B 2 74 ? 6.386 -7.302 11.967 1.00 54.18 74 THR H CA 1
ATOM 2238 C C . THR B 2 74 ? 5.992 -8.284 13.062 1.00 52.15 74 THR H C 1
ATOM 2239 O O . THR B 2 74 ? 6.841 -8.964 13.608 1.00 51.04 74 THR H O 1
ATOM 2243 N N . SER B 2 75 ? 4.704 -8.343 13.377 1.00 51.89 75 SER H N 1
ATOM 2244 C CA . SER B 2 75 ? 4.215 -9.224 14.431 1.00 51.30 75 SER H CA 1
ATOM 2245 C C . SER B 2 75 ? 4.740 -10.673 14.231 1.00 50.18 75 SER H C 1
ATOM 2246 O O . SER B 2 75 ? 4.964 -11.369 15.201 1.00 51.29 75 SER H O 1
ATOM 2249 N N . ALA B 2 76 ? 4.925 -11.132 12.977 1.00 46.71 76 ALA H N 1
ATOM 2250 C CA . ALA B 2 76 ? 5.264 -12.514 12.738 1.00 45.13 76 ALA H CA 1
ATOM 2251 C C . ALA B 2 76 ? 6.751 -12.664 12.489 1.00 43.68 76 ALA H C 1
ATOM 2252 O O . ALA B 2 76 ? 7.202 -13.796 12.228 1.00 43.27 76 ALA H O 1
ATOM 2254 N N . SER B 2 77 ? 7.495 -11.558 12.516 1.00 43.49 77 SER H N 1
ATOM 2255 C CA . SER B 2 77 ? 8.927 -11.616 12.151 1.00 44.14 77 SER H CA 1
ATOM 2256 C C . SER B 2 77 ? 9.112 -12.403 10.841 1.00 43.05 77 SER H C 1
ATOM 2257 O O . SER B 2 77 ? 10.004 -13.238 10.727 1.00 41.97 77 SER H O 1
ATOM 2260 N N . THR B 2 78 ? 8.230 -12.187 9.880 1.00 43.21 78 THR H N 1
ATOM 2261 C CA . THR B 2 78 ? 8.482 -12.855 8.626 1.00 44.69 78 THR H CA 1
ATOM 2262 C C . THR B 2 78 ? 8.495 -11.916 7.392 1.00 43.96 78 THR H C 1
ATOM 2263 O O . THR B 2 78 ? 7.714 -10.959 7.316 1.00 43.96 78 THR H O 1
ATOM 2267 N N . ALA B 2 79 ? 9.468 -12.143 6.500 1.00 41.57 79 ALA H N 1
ATOM 2268 C CA . ALA B 2 79 ? 9.613 -11.375 5.269 1.00 40.69 79 ALA H CA 1
ATOM 2269 C C . ALA B 2 79 ? 9.095 -12.231 4.089 1.00 41.91 79 ALA H C 1
ATOM 2270 O O . ALA B 2 79 ? 9.183 -13.479 4.105 1.00 41.27 79 ALA H O 1
ATOM 2272 N N . TYR B 2 80 ? 8.603 -11.570 3.044 1.00 41.89 80 TYR H N 1
ATOM 2273 C CA . TYR B 2 80 ? 8.030 -12.233 1.896 1.00 41.12 80 TYR H CA 1
ATOM 2274 C C . TYR B 2 80 ? 8.570 -11.676 0.626 1.00 40.73 80 TYR H C 1
ATOM 2275 O O . TYR B 2 80 ? 8.666 -10.430 0.455 1.00 39.35 80 TYR H O 1
ATOM 2284 N N . MET B 2 81 ? 8.674 -12.578 -0.355 1.00 43.06 81 MET H N 1
ATOM 2285 C CA . MET B 2 81 ? 8.989 -12.197 -1.752 1.00 43.65 81 MET H CA 1
ATOM 2286 C C . MET B 2 81 ? 7.948 -12.775 -2.709 1.00 45.03 81 MET H C 1
ATOM 2287 O O . MET B 2 81 ? 7.741 -13.992 -2.741 1.00 45.55 81 MET H O 1
ATOM 2292 N N . GLU B 2 82 ? 7.361 -11.924 -3.546 1.00 45.47 82 GLU H N 1
ATOM 2293 C CA . GLU B 2 82 ? 6.453 -12.383 -4.529 1.00 47.06 82 GLU H CA 1
ATOM 2294 C C . GLU B 2 82 ? 7.087 -12.217 -5.905 1.00 49.38 82 GLU H C 1
ATOM 2295 O O . GLU B 2 82 ? 7.565 -11.123 -6.250 1.00 52.34 82 GLU H O 1
ATOM 2301 N N . LEU B 2 83 ? 7.106 -13.287 -6.687 1.00 46.98 83 LEU H N 1
ATOM 2302 C CA . LEU B 2 83 ? 7.645 -13.212 -8.035 1.00 49.02 83 LEU H CA 1
ATOM 2303 C C . LEU B 2 83 ? 6.529 -13.369 -9.067 1.00 51.45 83 LEU H C 1
ATOM 2304 O O . LEU B 2 83 ? 5.682 -14.264 -8.976 1.00 52.02 83 LEU H O 1
ATOM 2309 N N . SER B 2 84 ? 6.491 -12.470 -10.027 1.00 54.49 84 SER H N 1
ATOM 2310 C CA . SER B 2 84 ? 5.344 -12.440 -10.911 1.00 57.64 84 SER H CA 1
ATOM 2311 C C . SER B 2 84 ? 5.765 -12.653 -12.341 1.00 57.57 84 SER H C 1
ATOM 2312 O O . SER B 2 84 ? 6.956 -12.534 -12.710 1.00 56.01 84 SER H O 1
ATOM 2315 N N . SER B 2 85 ? 4.747 -12.975 -13.130 1.00 58.55 85 SER H N 1
ATOM 2316 C CA . SER B 2 85 ? 4.845 -13.216 -14.548 1.00 57.54 85 SER H CA 1
ATOM 2317 C C . SER B 2 85 ? 6.070 -14.092 -14.890 1.00 54.22 85 SER H C 1
ATOM 2318 O O . SER B 2 85 ? 7.025 -13.708 -15.574 1.00 54.95 85 SER H O 1
ATOM 2321 N N . LEU B 2 86 ? 5.997 -15.297 -14.352 1.00 50.72 86 LEU H N 1
ATOM 2322 C CA . LEU B 2 86 ? 7.091 -16.206 -14.297 1.00 50.76 86 LEU H CA 1
ATOM 2323 C C . LEU B 2 86 ? 7.478 -16.746 -15.670 1.00 54.36 86 LEU H C 1
ATOM 2324 O O . LEU B 2 86 ? 6.633 -16.916 -16.563 1.00 55.08 86 LEU H O 1
ATOM 2329 N N . THR B 2 87 ? 8.753 -17.075 -15.766 1.00 55.07 87 THR H N 1
ATOM 2330 C CA . THR B 2 87 ? 9.434 -17.491 -16.986 1.00 57.92 87 THR H CA 1
ATOM 2331 C C . THR B 2 87 ? 10.342 -18.668 -16.585 1.00 59.13 87 THR H C 1
ATOM 2332 O O . THR B 2 87 ? 10.558 -18.879 -15.382 1.00 54.79 87 THR H O 1
ATOM 2336 N N . ASN B 2 88 ? 10.858 -19.422 -17.562 1.00 59.52 88 ASN H N 1
ATOM 2337 C CA . ASN B 2 88 ? 11.828 -20.479 -17.290 1.00 60.45 88 ASN H CA 1
ATOM 2338 C C . ASN B 2 88 ? 13.102 -19.966 -16.560 1.00 57.38 88 ASN H C 1
ATOM 2339 O O . ASN B 2 88 ? 13.722 -20.687 -15.784 1.00 52.45 88 ASN H O 1
ATOM 2344 N N . GLU B 2 89 ? 13.461 -18.715 -16.807 1.00 57.96 89 GLU H N 1
ATOM 2345 C CA . GLU B 2 89 ? 14.643 -18.120 -16.225 1.00 57.47 89 GLU H CA 1
ATOM 2346 C C . GLU B 2 89 ? 14.458 -17.828 -14.752 1.00 55.63 89 GLU H C 1
ATOM 2347 O O . GLU B 2 89 ? 15.457 -17.577 -14.079 1.00 51.39 89 GLU H O 1
ATOM 2353 N N . ASP B 2 90 ? 13.219 -17.889 -14.249 1.00 49.76 90 ASP H N 1
ATOM 2354 C CA . ASP B 2 90 ? 13.003 -17.703 -12.829 1.00 48.77 90 ASP H CA 1
ATOM 2355 C C . ASP B 2 90 ? 13.092 -19.013 -12.093 1.00 46.11 90 ASP H C 1
ATOM 2356 O O . ASP B 2 90 ? 13.053 -19.005 -10.888 1.00 45.76 90 ASP H O 1
ATOM 2361 N N . SER B 2 91 ? 13.196 -20.139 -12.779 1.00 44.61 91 SER H N 1
ATOM 2362 C CA . SER B 2 91 ? 13.562 -21.386 -12.055 1.00 45.04 91 SER H CA 1
ATOM 2363 C C . SER B 2 91 ? 14.974 -21.327 -11.367 1.00 44.47 91 SER H C 1
ATOM 2364 O O . SER B 2 91 ? 15.987 -21.224 -12.045 1.00 45.44 91 SER H O 1
ATOM 2367 N N . ALA B 2 92 ? 15.014 -21.396 -10.044 1.00 42.91 92 ALA H N 1
ATOM 2368 C CA . ALA B 2 92 ? 16.199 -21.054 -9.269 1.00 43.23 92 ALA H CA 1
ATOM 2369 C C . ALA B 2 92 ? 15.919 -21.429 -7.808 1.00 42.59 92 ALA H C 1
ATOM 2370 O O . ALA B 2 92 ? 14.756 -21.685 -7.436 1.00 42.43 92 ALA H O 1
ATOM 2372 N N . VAL B 2 93 ? 16.985 -21.385 -7.017 1.00 41.46 93 VAL H N 1
ATOM 2373 C CA . VAL B 2 93 ? 16.938 -21.279 -5.539 1.00 40.71 93 VAL H CA 1
ATOM 2374 C C . VAL B 2 93 ? 17.010 -19.808 -5.099 1.00 40.39 93 VAL H C 1
ATOM 2375 O O . VAL B 2 93 ? 17.775 -18.995 -5.638 1.00 39.58 93 VAL H O 1
ATOM 2379 N N . TYR B 2 94 ? 16.157 -19.447 -4.153 1.00 40.66 94 TYR H N 1
ATOM 2380 C CA . TYR B 2 94 ? 16.036 -18.060 -3.742 1.00 40.01 94 TYR H CA 1
ATOM 2381 C C . TYR B 2 94 ? 16.300 -18.086 -2.253 1.00 39.33 94 TYR H C 1
ATOM 2382 O O . TYR B 2 94 ? 15.664 -18.873 -1.541 1.00 40.23 94 TYR H O 1
ATOM 2391 N N . TYR B 2 95 ? 17.248 -17.263 -1.794 1.00 37.69 95 TYR H N 1
ATOM 2392 C CA . TYR B 2 95 ? 17.687 -17.214 -0.411 1.00 35.96 95 TYR H CA 1
ATOM 2393 C C . TYR B 2 95 ? 17.251 -15.908 0.191 1.00 37.52 95 TYR H C 1
ATOM 2394 O O . TYR B 2 95 ? 17.240 -14.875 -0.502 1.00 38.96 95 TYR H O 1
ATOM 2403 N N . CYS B 2 96 ? 16.922 -15.905 1.477 1.00 37.31 96 CYS H N 1
ATOM 2404 C CA . CYS B 2 96 ? 16.841 -14.614 2.184 1.00 38.13 96 CYS H CA 1
ATOM 2405 C C . CYS B 2 96 ? 18.071 -14.596 3.118 1.00 37.60 96 CYS H C 1
ATOM 2406 O O . CYS B 2 96 ? 18.539 -15.649 3.502 1.00 37.30 96 CYS H O 1
ATOM 2409 N N . SER B 2 97 ? 18.539 -13.416 3.525 1.00 37.02 97 SER H N 1
ATOM 2410 C CA . SER B 2 97 ? 19.650 -13.329 4.390 1.00 40.20 97 SER H CA 1
ATOM 2411 C C . SER B 2 97 ? 19.649 -12.006 5.161 1.00 40.68 97 SER H C 1
ATOM 2412 O O . SER B 2 97 ? 19.039 -11.045 4.745 1.00 42.98 97 SER H O 1
ATOM 2415 N N . ARG B 2 98 ? 20.299 -11.988 6.315 1.00 41.62 98 ARG H N 1
ATOM 2416 C CA . ARG B 2 98 ? 20.236 -10.831 7.243 1.00 41.94 98 ARG H CA 1
ATOM 2417 C C . ARG B 2 98 ? 21.541 -10.033 7.103 1.00 40.64 98 ARG H C 1
ATOM 2418 O O . ARG B 2 98 ? 22.613 -10.600 7.204 1.00 40.62 98 ARG H O 1
ATOM 2426 N N . SER B 2 99 ? 21.442 -8.738 6.890 1.00 40.21 99 SER H N 1
ATOM 2427 C CA . SER B 2 99 ? 22.575 -7.821 7.140 1.00 39.53 99 SER H CA 1
ATOM 2428 C C . SER B 2 99 ? 23.327 -8.227 8.404 1.00 39.24 99 SER H C 1
ATOM 2429 O O . SER B 2 99 ? 22.690 -8.578 9.392 1.00 38.74 99 SER H O 1
ATOM 2432 N N . SER B 2 100 ? 24.666 -8.193 8.386 1.00 39.10 100 SER H N 1
ATOM 2433 C CA . SER B 2 100 ? 25.418 -8.485 9.625 1.00 39.51 100 SER H CA 1
ATOM 2434 C C . SER B 2 100 ? 25.340 -7.288 10.520 1.00 39.87 100 SER H C 1
ATOM 2435 O O . SER B 2 100 ? 25.591 -7.434 11.660 1.00 41.65 100 SER H O 1
ATOM 2438 N N . LEU B 2 101 ? 24.968 -6.108 10.000 1.00 40.44 101 LEU H N 1
ATOM 2439 C CA . LEU B 2 101 ? 24.852 -4.875 10.815 1.00 39.57 101 LEU H CA 1
ATOM 2440 C C . LEU B 2 101 ? 23.392 -4.325 10.909 1.00 41.61 101 LEU H C 1
ATOM 2441 O O . LEU B 2 101 ? 22.613 -4.322 9.904 1.00 38.80 101 LEU H O 1
ATOM 2446 N N . ASP B 2 102 ? 23.032 -3.875 12.122 1.00 41.68 102 ASP H N 1
ATOM 2447 C CA . ASP B 2 102 ? 21.709 -3.305 12.356 1.00 42.12 102 ASP H CA 1
ATOM 2448 C C . ASP B 2 102 ? 21.598 -1.862 11.821 1.00 44.14 102 ASP H C 1
ATOM 2449 O O . ASP B 2 102 ? 22.592 -1.145 11.756 1.00 46.11 102 ASP H O 1
ATOM 2454 N N . GLY B 2 103 ? 20.365 -1.450 11.459 1.00 44.57 103 GLY H N 1
ATOM 2455 C CA . GLY B 2 103 ? 20.054 -0.049 11.194 1.00 44.22 103 GLY H CA 1
ATOM 2456 C C . GLY B 2 103 ? 19.702 0.222 9.746 1.00 44.24 103 GLY H C 1
ATOM 2457 O O . GLY B 2 103 ? 19.916 -0.596 8.884 1.00 44.22 103 GLY H O 1
ATOM 2458 N N . TYR B 2 104 ? 19.216 1.405 9.492 1.00 45.85 104 TYR H N 1
ATOM 2459 C CA . TYR B 2 104 ? 18.565 1.677 8.275 1.00 50.03 104 TYR H CA 1
ATOM 2460 C C . TYR B 2 104 ? 19.576 2.028 7.191 1.00 51.58 104 TYR H C 1
ATOM 2461 O O . TYR B 2 104 ? 19.406 1.670 6.016 1.00 51.66 104 TYR H O 1
ATOM 2470 N N . TYR B 2 105 ? 20.600 2.743 7.590 1.00 52.59 105 TYR H N 1
ATOM 2471 C CA . TYR B 2 105 ? 21.561 3.268 6.662 1.00 53.38 105 TYR H CA 1
ATOM 2472 C C . TYR B 2 105 ? 22.678 2.312 6.329 1.00 53.97 105 TYR H C 1
ATOM 2473 O O . TYR B 2 105 ? 23.594 2.720 5.690 1.00 57.92 105 TYR H O 1
ATOM 2482 N N . VAL B 2 106 ? 22.670 1.076 6.819 1.00 53.57 106 VAL H N 1
ATOM 2483 C CA . VAL B 2 106 ? 23.588 0.088 6.282 1.00 52.65 106 VAL H CA 1
ATOM 2484 C C . VAL B 2 106 ? 22.952 -0.777 5.194 1.00 51.53 106 VAL H C 1
ATOM 2485 O O . VAL B 2 106 ? 23.016 -2.005 5.284 1.00 50.76 106 VAL H O 1
ATOM 2489 N N . LYS B 2 107 ? 22.365 -0.162 4.177 1.00 53.61 107 LYS H N 1
ATOM 2490 C CA . LYS B 2 107 ? 21.679 -0.899 3.094 1.00 54.50 107 LYS H CA 1
ATOM 2491 C C . LYS B 2 107 ? 22.605 -1.862 2.392 1.00 53.00 107 LYS H C 1
ATOM 2492 O O . LYS B 2 107 ? 22.291 -3.003 2.259 1.00 56.65 107 LYS H O 1
ATOM 2498 N N . ASN B 2 108 ? 23.753 -1.374 1.948 1.00 52.11 108 ASN H N 1
ATOM 2499 C CA . ASN B 2 108 ? 24.739 -2.140 1.237 1.00 52.36 108 ASN H CA 1
ATOM 2500 C C . ASN B 2 108 ? 25.808 -2.691 2.170 1.00 54.59 108 ASN H C 1
ATOM 2501 O O . ASN B 2 108 ? 26.813 -2.038 2.426 1.00 62.52 108 ASN H O 1
ATOM 2506 N N . TRP B 2 109 ? 25.585 -3.872 2.740 1.00 50.96 109 TRP H N 1
ATOM 2507 C CA . TRP B 2 109 ? 26.618 -4.471 3.598 1.00 46.73 109 TRP H CA 1
ATOM 2508 C C . TRP B 2 109 ? 26.671 -5.946 3.224 1.00 46.46 109 TRP H C 1
ATOM 2509 O O . TRP B 2 109 ? 26.106 -6.351 2.191 1.00 46.42 109 TRP H O 1
ATOM 2520 N N . CYS B 2 110 ? 27.339 -6.739 4.051 1.00 44.30 110 CYS H N 1
ATOM 2521 C CA . CYS B 2 110 ? 27.439 -8.169 3.833 1.00 42.63 110 CYS H CA 1
ATOM 2522 C C . CYS B 2 110 ? 26.451 -8.788 4.810 1.00 42.24 110 CYS H C 1
ATOM 2523 O O . CYS B 2 110 ? 25.829 -8.066 5.606 1.00 42.09 110 CYS H O 1
ATOM 2526 N N . PHE B 2 111 ? 26.292 -10.106 4.738 1.00 41.39 111 PHE H N 1
ATOM 2527 C CA . PHE B 2 111 ? 25.213 -10.783 5.461 1.00 42.12 111 PHE H CA 1
ATOM 2528 C C . PHE B 2 111 ? 25.822 -11.816 6.410 1.00 43.83 111 PHE H C 1
ATOM 2529 O O . PHE B 2 111 ? 26.809 -12.499 6.051 1.00 44.21 111 PHE H O 1
ATOM 2537 N N . ASP B 2 112 ? 25.272 -11.954 7.613 1.00 41.68 112 ASP H N 1
ATOM 2538 C CA . ASP B 2 112 ? 25.805 -12.997 8.484 1.00 43.06 112 ASP H CA 1
ATOM 2539 C C . ASP B 2 112 ? 24.994 -14.294 8.626 1.00 46.15 112 ASP H C 1
ATOM 2540 O O . ASP B 2 112 ? 25.539 -15.248 9.113 1.00 51.66 112 ASP H O 1
ATOM 2545 N N . VAL B 2 113 ? 23.722 -14.337 8.244 1.00 43.11 113 VAL H N 1
ATOM 2546 C CA . VAL B 2 113 ? 22.933 -15.565 8.367 1.00 42.60 113 VAL H CA 1
ATOM 2547 C C . VAL B 2 113 ? 22.141 -15.662 7.084 1.00 41.08 113 VAL H C 1
ATOM 2548 O O . VAL B 2 113 ? 21.709 -14.627 6.562 1.00 42.05 113 VAL H O 1
ATOM 2552 N N . TRP B 2 114 ? 21.979 -16.881 6.549 1.00 38.71 114 TRP H N 1
ATOM 2553 C CA . TRP B 2 114 ? 21.259 -17.075 5.324 1.00 38.90 114 TRP H CA 1
ATOM 2554 C C . TRP B 2 114 ? 20.233 -18.098 5.632 1.00 39.22 114 TRP H C 1
ATOM 2555 O O . TRP B 2 114 ? 20.475 -18.991 6.470 1.00 37.92 114 TRP H O 1
ATOM 2566 N N . GLY B 2 115 ? 19.084 -17.984 4.961 1.00 37.81 115 GLY H N 1
ATOM 2567 C CA . GLY B 2 115 ? 18.182 -19.094 4.925 1.00 37.94 115 GLY H CA 1
ATOM 2568 C C . GLY B 2 115 ? 18.730 -20.239 4.080 1.00 41.48 115 GLY H C 1
ATOM 2569 O O . GLY B 2 115 ? 19.791 -20.087 3.431 1.00 41.45 115 GLY H O 1
ATOM 2570 N N . GLN B 2 116 ? 18.055 -21.393 4.141 1.00 41.43 116 GLN H N 1
ATOM 2571 C CA . GLN B 2 116 ? 18.432 -22.606 3.429 1.00 43.96 116 GLN H CA 1
ATOM 2572 C C . GLN B 2 116 ? 17.958 -22.591 1.974 1.00 41.31 116 GLN H C 1
ATOM 2573 O O . GLN B 2 116 ? 18.245 -23.495 1.256 1.00 40.30 116 GLN H O 1
ATOM 2579 N N . GLY B 2 117 ? 17.238 -21.572 1.548 1.00 39.35 117 GLY H N 1
ATOM 2580 C CA . GLY B 2 117 ? 16.828 -21.517 0.166 1.00 39.01 117 GLY H CA 1
ATOM 2581 C C . GLY B 2 117 ? 15.426 -22.108 -0.132 1.00 37.48 117 GLY H C 1
ATOM 2582 O O . GLY B 2 117 ? 15.101 -23.198 0.349 1.00 36.71 117 GLY H O 1
ATOM 2583 N N . THR B 2 118 ? 14.682 -21.440 -1.003 1.00 36.04 118 THR H N 1
ATOM 2584 C CA . THR B 2 118 ? 13.392 -21.929 -1.532 1.00 36.90 118 THR H CA 1
ATOM 2585 C C . THR B 2 118 ? 13.527 -22.172 -3.042 1.00 37.46 118 THR H C 1
ATOM 2586 O O . THR B 2 118 ? 13.830 -21.216 -3.773 1.00 36.95 118 THR H O 1
ATOM 2590 N N . THR B 2 119 ? 13.295 -23.426 -3.490 1.00 37.57 119 THR H N 1
ATOM 2591 C CA . THR B 2 119 ? 13.247 -23.766 -4.919 1.00 37.41 119 THR H CA 1
ATOM 2592 C C . THR B 2 119 ? 11.936 -23.324 -5.602 1.00 39.39 119 THR H C 1
ATOM 2593 O O . THR B 2 119 ? 10.805 -23.674 -5.132 1.00 38.59 119 THR H O 1
ATOM 2597 N N . VAL B 2 120 ? 12.087 -22.546 -6.686 1.00 39.97 120 VAL H N 1
ATOM 2598 C CA . VAL B 2 120 ? 10.969 -22.264 -7.634 1.00 40.33 120 VAL H CA 1
ATOM 2599 C C . VAL B 2 120 ? 11.238 -22.967 -8.975 1.00 43.26 120 VAL H C 1
ATOM 2600 O O . VAL B 2 120 ? 12.324 -22.828 -9.565 1.00 46.61 120 VAL H O 1
ATOM 2604 N N . THR B 2 121 ? 10.295 -23.778 -9.431 1.00 42.98 121 THR H N 1
ATOM 2605 C CA . THR B 2 121 ? 10.429 -24.538 -10.646 1.00 41.49 121 THR H CA 1
ATOM 2606 C C . THR B 2 121 ? 9.260 -24.085 -11.523 1.00 43.69 121 THR H C 1
ATOM 2607 O O . THR B 2 121 ? 8.077 -24.217 -11.174 1.00 42.65 121 THR H O 1
ATOM 2611 N N . VAL B 2 122 ? 9.599 -23.505 -12.660 1.00 44.99 122 VAL H N 1
ATOM 2612 C CA . VAL B 2 122 ? 8.587 -22.980 -13.563 1.00 45.60 122 VAL H CA 1
ATOM 2613 C C . VAL B 2 122 ? 8.514 -23.919 -14.763 1.00 47.21 122 VAL H C 1
ATOM 2614 O O . VAL B 2 122 ? 9.522 -24.084 -15.476 1.00 46.56 122 VAL H O 1
ATOM 2618 N N . SER B 2 123 ? 7.332 -24.500 -15.005 1.00 47.25 123 SER H N 1
ATOM 2619 C CA . SER B 2 123 ? 7.166 -25.523 -16.019 1.00 47.73 123 SER H CA 1
ATOM 2620 C C . SER B 2 123 ? 5.718 -25.649 -16.440 1.00 51.30 123 SER H C 1
ATOM 2621 O O . SER B 2 123 ? 4.807 -25.285 -15.660 1.00 51.63 123 SER H O 1
ATOM 2624 N N . SER B 2 124 ? 5.499 -26.163 -17.662 1.00 50.96 124 SER H N 1
ATOM 2625 C CA . SER B 2 124 ? 4.182 -26.445 -18.154 1.00 53.28 124 SER H CA 1
ATOM 2626 C C . SER B 2 124 ? 3.845 -27.884 -17.968 1.00 52.70 124 SER H C 1
ATOM 2627 O O . SER B 2 124 ? 2.756 -28.286 -18.286 1.00 53.50 124 SER H O 1
ATOM 2630 N N . ALA B 2 125 ? 4.794 -28.687 -17.532 1.00 49.34 125 ALA H N 1
ATOM 2631 C CA . ALA B 2 125 ? 4.565 -30.134 -17.473 1.00 49.64 125 ALA H CA 1
ATOM 2632 C C . ALA B 2 125 ? 3.469 -30.572 -16.460 1.00 50.41 125 ALA H C 1
ATOM 2633 O O . ALA B 2 125 ? 3.089 -29.827 -15.537 1.00 47.76 125 ALA H O 1
ATOM 2635 N N . LYS B 2 126 ? 2.996 -31.795 -16.660 1.00 49.52 126 LYS H N 1
ATOM 2636 C CA . LYS B 2 126 ? 1.995 -32.394 -15.818 1.00 49.53 126 LYS H CA 1
ATOM 2637 C C . LYS B 2 126 ? 2.662 -33.407 -14.922 1.00 46.91 126 LYS H C 1
ATOM 2638 O O . LYS B 2 126 ? 3.612 -34.158 -15.357 1.00 44.35 126 LYS H O 1
ATOM 2644 N N . THR B 2 127 ? 2.155 -33.487 -13.699 1.00 45.33 127 THR H N 1
ATOM 2645 C CA . THR B 2 127 ? 2.477 -34.588 -12.817 1.00 45.94 127 THR H CA 1
ATOM 2646 C C . THR B 2 127 ? 2.395 -35.959 -13.495 1.00 45.36 127 THR H C 1
ATOM 2647 O O . THR B 2 127 ? 1.330 -36.380 -13.887 1.00 47.52 127 THR H O 1
ATOM 2651 N N . THR B 2 128 ? 3.535 -36.642 -13.578 1.00 44.43 128 THR H N 1
ATOM 2652 C CA . THR B 2 128 ? 3.730 -37.926 -14.262 1.00 42.95 128 THR H CA 1
ATOM 2653 C C . THR B 2 128 ? 4.665 -38.851 -13.462 1.00 43.37 128 THR H C 1
ATOM 2654 O O . THR B 2 128 ? 5.818 -38.465 -13.116 1.00 43.63 128 THR H O 1
ATOM 2658 N N . ALA B 2 129 ? 4.196 -40.067 -13.180 1.00 43.16 129 ALA H N 1
ATOM 2659 C CA . ALA B 2 129 ? 4.978 -41.104 -12.534 1.00 42.68 129 ALA H CA 1
ATOM 2660 C C . ALA B 2 129 ? 6.118 -41.553 -13.462 1.00 45.80 129 ALA H C 1
ATOM 2661 O O . ALA B 2 129 ? 5.949 -41.483 -14.680 1.00 45.95 129 ALA H O 1
ATOM 2663 N N . PRO B 2 130 ? 7.279 -41.983 -12.897 1.00 43.66 130 PRO H N 1
ATOM 2664 C CA . PRO B 2 130 ? 8.335 -42.399 -13.749 1.00 43.40 130 PRO H CA 1
ATOM 2665 C C . PRO B 2 130 ? 8.108 -43.836 -14.225 1.00 45.51 130 PRO H C 1
ATOM 2666 O O . PRO B 2 130 ? 7.350 -44.555 -13.616 1.00 47.26 130 PRO H O 1
ATOM 2670 N N . SER B 2 131 ? 8.773 -44.216 -15.313 1.00 44.15 131 SER H N 1
ATOM 2671 C CA . SER B 2 131 ? 8.952 -45.591 -15.725 1.00 45.21 131 SER H CA 1
ATOM 2672 C C . SER B 2 131 ? 10.305 -46.005 -15.163 1.00 44.07 131 SER H C 1
ATOM 2673 O O . SER B 2 131 ? 11.246 -45.207 -15.174 1.00 45.37 131 SER H O 1
ATOM 2676 N N . VAL B 2 132 ? 10.415 -47.232 -14.686 1.00 44.04 132 VAL H N 1
ATOM 2677 C CA . VAL B 2 132 ? 11.599 -47.694 -14.016 1.00 44.43 132 VAL H CA 1
ATOM 2678 C C . VAL B 2 132 ? 12.018 -48.974 -14.739 1.00 46.24 132 VAL H C 1
ATOM 2679 O O . VAL B 2 132 ? 11.223 -49.866 -14.870 1.00 44.09 132 VAL H O 1
ATOM 2683 N N . TYR B 2 133 ? 13.273 -49.041 -15.205 1.00 46.13 133 TYR H N 1
ATOM 2684 C CA . TYR B 2 133 ? 13.741 -50.149 -15.990 1.00 48.34 133 TYR H CA 1
ATOM 2685 C C . TYR B 2 133 ? 15.006 -50.713 -15.329 1.00 51.70 133 TYR H C 1
ATOM 2686 O O . TYR B 2 133 ? 15.895 -49.945 -14.972 1.00 52.96 133 TYR H O 1
ATOM 2695 N N . PRO B 2 134 ? 15.049 -52.039 -15.107 1.00 52.55 134 PRO H N 1
ATOM 2696 C CA . PRO B 2 134 ? 16.186 -52.747 -14.578 1.00 52.88 134 PRO H CA 1
ATOM 2697 C C . PRO B 2 134 ? 17.258 -52.807 -15.617 1.00 51.49 134 PRO H C 1
ATOM 2698 O O . PRO B 2 134 ? 16.954 -52.969 -16.787 1.00 50.40 134 PRO H O 1
ATOM 2702 N N . LEU B 2 135 ? 18.505 -52.641 -15.199 1.00 48.80 135 LEU H N 1
ATOM 2703 C CA . LEU B 2 135 ? 19.642 -52.757 -16.105 1.00 48.57 135 LEU H CA 1
ATOM 2704 C C . LEU B 2 135 ? 20.538 -53.944 -15.729 1.00 48.39 135 LEU H C 1
ATOM 2705 O O . LEU B 2 135 ? 21.345 -53.836 -14.779 1.00 47.30 135 LEU H O 1
ATOM 2710 N N . ALA B 2 136 ? 20.388 -55.077 -16.430 1.00 46.50 136 ALA H N 1
ATOM 2711 C CA . ALA B 2 136 ? 21.259 -56.226 -16.191 1.00 48.42 136 ALA H CA 1
ATOM 2712 C C . ALA B 2 136 ? 22.511 -56.151 -17.060 1.00 50.38 136 ALA H C 1
ATOM 2713 O O . ALA B 2 136 ? 22.489 -55.555 -18.114 1.00 53.76 136 ALA H O 1
ATOM 2715 N N . PRO B 2 137 ? 23.620 -56.746 -16.618 1.00 53.53 137 PRO H N 1
ATOM 2716 C CA . PRO B 2 137 ? 24.831 -56.684 -17.479 1.00 57.28 137 PRO H CA 1
ATOM 2717 C C . PRO B 2 137 ? 24.602 -57.297 -18.832 1.00 58.40 137 PRO H C 1
ATOM 2718 O O . PRO B 2 137 ? 23.679 -58.078 -19.000 1.00 58.63 137 PRO H O 1
ATOM 2722 N N . VAL B 2 138 ? 25.488 -56.973 -19.756 1.00 63.95 138 VAL H N 1
ATOM 2723 C CA . VAL B 2 138 ? 25.500 -57.546 -21.081 1.00 70.68 138 VAL H CA 1
ATOM 2724 C C . VAL B 2 138 ? 25.363 -59.056 -21.043 1.00 79.51 138 VAL H C 1
ATOM 2725 O O . VAL B 2 138 ? 26.081 -59.745 -20.282 1.00 76.83 138 VAL H O 1
ATOM 2729 N N . CYS B 2 139 ? 24.450 -59.545 -21.888 1.00 90.75 139 CYS H N 1
ATOM 2730 C CA . CYS B 2 139 ? 24.133 -60.972 -22.045 1.00 102.05 139 CYS H CA 1
ATOM 2731 C C . CYS B 2 139 ? 25.370 -61.890 -21.995 1.00 109.86 139 CYS H C 1
ATOM 2732 O O . CYS B 2 139 ? 26.357 -61.663 -22.716 1.00 104.62 139 CYS H O 1
ATOM 2735 N N . GLY B 2 140 ? 25.310 -62.891 -21.106 1.00 116.16 140 GLY H N 1
ATOM 2736 C CA . GLY B 2 140 ? 26.346 -63.923 -20.923 1.00 120.92 140 GLY H CA 1
ATOM 2737 C C . GLY B 2 140 ? 27.758 -63.476 -20.576 1.00 133.66 140 GLY H C 1
ATOM 2738 O O . GLY B 2 140 ? 28.582 -64.294 -20.165 1.00 136.58 140 GLY H O 1
ATOM 2739 N N . ASP B 2 141 ? 28.021 -62.176 -20.723 1.00 144.15 141 ASP H N 1
ATOM 2740 C CA . ASP B 2 141 ? 29.361 -61.570 -20.649 1.00 147.39 141 ASP H CA 1
ATOM 2741 C C . ASP B 2 141 ? 29.995 -61.548 -19.239 1.00 152.82 141 ASP H C 1
ATOM 2742 O O . ASP B 2 141 ? 30.903 -60.750 -18.970 1.00 151.41 141 ASP H O 1
ATOM 2747 N N . THR B 2 142 ? 29.521 -62.428 -18.353 1.00 156.65 142 THR H N 1
ATOM 2748 C CA . THR B 2 142 ? 30.023 -62.527 -16.972 1.00 152.32 142 THR H CA 1
ATOM 2749 C C . THR B 2 142 ? 31.454 -63.089 -16.879 1.00 152.65 142 THR H C 1
ATOM 2750 O O . THR B 2 142 ? 31.726 -64.210 -17.320 1.00 150.13 142 THR H O 1
ATOM 2754 N N . THR B 2 143 ? 32.354 -62.301 -16.291 1.00 148.62 143 THR H N 1
ATOM 2755 C CA . THR B 2 143 ? 33.781 -62.637 -16.245 1.00 145.55 143 THR H CA 1
ATOM 2756 C C . THR B 2 143 ? 34.483 -62.204 -14.938 1.00 140.23 143 THR H C 1
ATOM 2757 O O . THR B 2 143 ? 34.900 -63.060 -14.154 1.00 133.23 143 THR H O 1
ATOM 2761 N N . GLY B 2 144 ? 34.587 -60.889 -14.707 1.00 133.78 144 GLY H N 1
ATOM 2762 C CA . GLY B 2 144 ? 35.396 -60.305 -13.613 1.00 116.00 144 GLY H CA 1
ATOM 2763 C C . GLY B 2 144 ? 34.999 -60.616 -12.173 1.00 105.73 144 GLY H C 1
ATOM 2764 O O . GLY B 2 144 ? 34.114 -61.444 -11.915 1.00 100.80 144 GLY H O 1
ATOM 2765 N N . SER B 2 145 ? 35.658 -59.945 -11.228 1.00 96.14 145 SER H N 1
ATOM 2766 C CA . SER B 2 145 ? 35.431 -60.210 -9.795 1.00 93.78 145 SER H CA 1
ATOM 2767 C C . SER B 2 145 ? 34.269 -59.409 -9.164 1.00 88.17 145 SER H C 1
ATOM 2768 O O . SER B 2 145 ? 33.690 -59.834 -8.148 1.00 85.62 145 SER H O 1
ATOM 2771 N N . SER B 2 146 ? 33.942 -58.257 -9.751 1.00 77.65 146 SER H N 1
ATOM 2772 C CA . SER B 2 146 ? 32.757 -57.514 -9.331 1.00 75.39 146 SER H CA 1
ATOM 2773 C C . SER B 2 146 ? 31.809 -57.310 -10.503 1.00 70.88 146 SER H C 1
ATOM 2774 O O . SER B 2 146 ? 32.209 -57.413 -11.649 1.00 74.03 146 SER H O 1
ATOM 2777 N N . VAL B 2 147 ? 30.535 -57.090 -10.219 1.00 69.00 147 VAL H N 1
ATOM 2778 C CA . VAL B 2 147 ? 29.542 -56.851 -11.271 1.00 62.75 147 VAL H CA 1
ATOM 2779 C C . VAL B 2 147 ? 28.816 -55.550 -10.983 1.00 59.96 147 VAL H C 1
ATOM 2780 O O . VAL B 2 147 ? 28.495 -55.275 -9.817 1.00 56.19 147 VAL H O 1
ATOM 2784 N N . THR B 2 148 ? 28.593 -54.741 -12.030 1.00 53.77 148 THR H N 1
ATOM 2785 C CA . THR B 2 148 ? 27.797 -53.541 -11.897 1.00 51.78 148 THR H CA 1
ATOM 2786 C C . THR B 2 148 ? 26.348 -53.677 -12.465 1.00 51.20 148 THR H C 1
ATOM 2787 O O . THR B 2 148 ? 26.164 -54.192 -13.542 1.00 52.23 148 THR H O 1
ATOM 2791 N N . LEU B 2 149 ? 25.346 -53.242 -11.703 1.00 49.85 149 LEU H N 1
ATOM 2792 C CA . LEU B 2 149 ? 23.926 -53.277 -12.109 1.00 47.62 149 LEU H CA 1
ATOM 2793 C C . LEU B 2 149 ? 23.386 -51.880 -12.179 1.00 46.40 149 LEU H C 1
ATOM 2794 O O . LEU B 2 149 ? 23.940 -50.953 -11.589 1.00 47.00 149 LEU H O 1
ATOM 2799 N N . GLY B 2 150 ? 22.265 -51.697 -12.852 1.00 47.13 150 GLY H N 1
ATOM 2800 C CA . GLY B 2 150 ? 21.701 -50.366 -12.848 1.00 45.72 150 GLY H CA 1
ATOM 2801 C C . GLY B 2 150 ? 20.198 -50.307 -12.820 1.00 45.72 150 GLY H C 1
ATOM 2802 O O . GLY B 2 150 ? 19.521 -51.310 -12.924 1.00 45.55 150 GLY H O 1
ATOM 2803 N N . CYS B 2 151 ? 19.680 -49.099 -12.713 1.00 45.18 151 CYS H N 1
ATOM 2804 C CA . CYS B 2 151 ? 18.268 -48.884 -12.652 1.00 44.97 151 CYS H CA 1
ATOM 2805 C C . CYS B 2 151 ? 18.077 -47.536 -13.344 1.00 44.63 151 CYS H C 1
ATOM 2806 O O . CYS B 2 151 ? 18.730 -46.590 -12.939 1.00 44.34 151 CYS H O 1
ATOM 2809 N N . LEU B 2 152 ? 17.243 -47.465 -14.396 1.00 42.73 152 LEU H N 1
ATOM 2810 C CA . LEU B 2 152 ? 16.959 -46.221 -15.147 1.00 43.72 152 LEU H CA 1
ATOM 2811 C C . LEU B 2 152 ? 15.533 -45.757 -14.788 1.00 46.13 152 LEU H C 1
ATOM 2812 O O . LEU B 2 152 ? 14.596 -46.532 -14.882 1.00 46.46 152 LEU H O 1
ATOM 2817 N N . VAL B 2 153 ? 15.381 -44.480 -14.457 1.00 44.98 153 VAL H N 1
ATOM 2818 C CA . VAL B 2 153 ? 14.137 -43.902 -14.023 1.00 44.13 153 VAL H CA 1
ATOM 2819 C C . VAL B 2 153 ? 13.854 -42.799 -15.016 1.00 46.20 153 VAL H C 1
ATOM 2820 O O . VAL B 2 153 ? 14.594 -41.832 -15.100 1.00 51.05 153 VAL H O 1
ATOM 2824 N N . LYS B 2 154 ? 12.740 -42.886 -15.724 1.00 46.18 154 LYS H N 1
ATOM 2825 C CA . LYS B 2 154 ? 12.609 -42.107 -16.927 1.00 45.77 154 LYS H CA 1
ATOM 2826 C C . LYS B 2 154 ? 11.256 -41.481 -17.038 1.00 45.23 154 LYS H C 1
ATOM 2827 O O . LYS B 2 154 ? 10.251 -42.116 -16.775 1.00 45.40 154 LYS H O 1
ATOM 2833 N N . GLY B 2 155 ? 11.231 -40.211 -17.390 1.00 45.38 155 GLY H N 1
ATOM 2834 C CA . GLY B 2 155 ? 10.000 -39.575 -17.765 1.00 45.50 155 GLY H CA 1
ATOM 2835 C C . GLY B 2 155 ? 9.080 -39.130 -16.656 1.00 45.99 155 GLY H C 1
ATOM 2836 O O . GLY B 2 155 ? 7.860 -39.296 -16.791 1.00 48.86 155 GLY H O 1
ATOM 2837 N N . TYR B 2 156 ? 9.621 -38.513 -15.598 1.00 41.90 156 TYR H N 1
ATOM 2838 C CA . TYR B 2 156 ? 8.779 -38.090 -14.489 1.00 40.20 156 TYR H CA 1
ATOM 2839 C C . TYR B 2 156 ? 8.775 -36.592 -14.305 1.00 40.93 156 TYR H C 1
ATOM 2840 O O . TYR B 2 156 ? 9.680 -35.889 -14.799 1.00 39.57 156 TYR H O 1
ATOM 2849 N N . PHE B 2 157 ? 7.747 -36.123 -13.580 1.00 41.39 157 PHE H N 1
ATOM 2850 C CA . PHE B 2 157 ? 7.631 -34.740 -13.176 1.00 42.35 157 PHE H CA 1
ATOM 2851 C C . PHE B 2 157 ? 6.682 -34.666 -11.990 1.00 45.05 157 PHE H C 1
ATOM 2852 O O . PHE B 2 157 ? 5.657 -35.378 -11.957 1.00 49.68 157 PHE H O 1
ATOM 2860 N N . PRO B 2 158 ? 6.989 -33.791 -11.009 1.00 45.60 158 PRO H N 1
ATOM 2861 C CA . PRO B 2 158 ? 8.190 -32.968 -10.839 1.00 43.73 158 PRO H CA 1
ATOM 2862 C C . PRO B 2 158 ? 9.237 -33.729 -10.055 1.00 43.41 158 PRO H C 1
ATOM 2863 O O . PRO B 2 158 ? 8.995 -34.886 -9.730 1.00 44.07 158 PRO H O 1
ATOM 2867 N N . GLU B 2 159 ? 10.386 -33.101 -9.732 1.00 45.20 159 GLU H N 1
ATOM 2868 C CA . GLU B 2 159 ? 11.351 -33.682 -8.744 1.00 45.29 159 GLU H CA 1
ATOM 2869 C C . GLU B 2 159 ? 10.693 -33.648 -7.374 1.00 42.26 159 GLU H C 1
ATOM 2870 O O . GLU B 2 159 ? 9.941 -32.725 -7.116 1.00 43.73 159 GLU H O 1
ATOM 2876 N N . PRO B 2 160 ? 11.056 -34.569 -6.457 1.00 41.19 160 PRO H N 1
ATOM 2877 C CA . PRO B 2 160 ? 12.203 -35.461 -6.691 1.00 40.46 160 PRO H CA 1
ATOM 2878 C C . PRO B 2 160 ? 11.776 -36.921 -6.755 1.00 41.19 160 PRO H C 1
ATOM 2879 O O . PRO B 2 160 ? 10.610 -37.246 -6.614 1.00 42.53 160 PRO H O 1
ATOM 2883 N N . VAL B 2 161 ? 12.718 -37.819 -6.942 1.00 40.62 161 VAL H N 1
ATOM 2884 C CA . VAL B 2 161 ? 12.446 -39.236 -6.805 1.00 42.38 161 VAL H CA 1
ATOM 2885 C C . VAL B 2 161 ? 13.429 -39.695 -5.705 1.00 45.75 161 VAL H C 1
ATOM 2886 O O . VAL B 2 161 ? 14.473 -39.055 -5.530 1.00 45.80 161 VAL H O 1
ATOM 2890 N N . THR B 2 162 ? 13.124 -40.734 -4.945 1.00 45.07 162 THR H N 1
ATOM 2891 C CA . THR B 2 162 ? 14.160 -41.312 -4.096 1.00 47.96 162 THR H CA 1
ATOM 2892 C C . THR B 2 162 ? 14.358 -42.739 -4.595 1.00 47.95 162 THR H C 1
ATOM 2893 O O . THR B 2 162 ? 13.417 -43.471 -4.855 1.00 49.37 162 THR H O 1
ATOM 2897 N N . LEU B 2 163 ? 15.594 -43.144 -4.736 1.00 48.61 163 LEU H N 1
ATOM 2898 C CA . LEU B 2 163 ? 15.877 -44.438 -5.252 1.00 46.18 163 LEU H CA 1
ATOM 2899 C C . LEU B 2 163 ? 16.721 -45.142 -4.194 1.00 48.36 163 LEU H C 1
ATOM 2900 O O . LEU B 2 163 ? 17.630 -44.561 -3.651 1.00 47.69 163 LEU H O 1
ATOM 2905 N N . THR B 2 164 ? 16.407 -46.386 -3.876 1.00 50.03 164 THR H N 1
ATOM 2906 C CA . THR B 2 164 ? 17.250 -47.145 -2.942 1.00 53.16 164 THR H CA 1
ATOM 2907 C C . THR B 2 164 ? 17.495 -48.510 -3.609 1.00 52.66 164 THR H C 1
ATOM 2908 O O . THR B 2 164 ? 16.900 -48.840 -4.638 1.00 52.21 164 THR H O 1
ATOM 2912 N N . TRP B 2 165 ? 18.359 -49.305 -3.016 1.00 51.76 165 TRP H N 1
ATOM 2913 C CA . TRP B 2 165 ? 18.619 -50.631 -3.518 1.00 52.50 165 TRP H CA 1
ATOM 2914 C C . TRP B 2 165 ? 18.379 -51.584 -2.356 1.00 53.25 165 TRP H C 1
ATOM 2915 O O . TRP B 2 165 ? 18.853 -51.326 -1.240 1.00 51.53 165 TRP H O 1
ATOM 2926 N N . ASN B 2 166 ? 17.658 -52.676 -2.620 1.00 54.27 166 ASN H N 1
ATOM 2927 C CA . ASN B 2 166 ? 17.204 -53.589 -1.537 1.00 58.24 166 ASN H CA 1
ATOM 2928 C C . ASN B 2 166 ? 16.648 -52.862 -0.297 1.00 59.35 166 ASN H C 1
ATOM 2929 O O . ASN B 2 166 ? 17.063 -53.134 0.838 1.00 58.14 166 ASN H O 1
ATOM 2934 N N . SER B 2 167 ? 15.744 -51.916 -0.552 1.00 58.85 167 SER H N 1
ATOM 2935 C CA . SER B 2 167 ? 15.073 -51.140 0.500 1.00 63.62 167 SER H CA 1
ATOM 2936 C C . SER B 2 167 ? 16.037 -50.412 1.398 1.00 63.18 167 SER H C 1
ATOM 2937 O O . SER B 2 167 ? 15.688 -50.113 2.534 1.00 63.62 167 SER H O 1
ATOM 2940 N N . GLY B 2 168 ? 17.248 -50.152 0.907 1.00 62.29 168 GLY H N 1
ATOM 2941 C CA . GLY B 2 168 ? 18.209 -49.321 1.642 1.00 62.01 168 GLY H CA 1
ATOM 2942 C C . GLY B 2 168 ? 19.324 -50.069 2.354 1.00 65.07 168 GLY H C 1
ATOM 2943 O O . GLY B 2 168 ? 20.300 -49.454 2.836 1.00 61.73 168 GLY H O 1
ATOM 2944 N N . SER B 2 169 ? 19.187 -51.389 2.445 1.00 65.55 169 SER H N 1
ATOM 2945 C CA . SER B 2 169 ? 20.196 -52.170 3.134 1.00 70.53 169 SER H CA 1
ATOM 2946 C C . SER B 2 169 ? 21.447 -52.290 2.276 1.00 72.78 169 SER H C 1
ATOM 2947 O O . SER B 2 169 ? 22.561 -52.367 2.823 1.00 76.23 169 SER H O 1
ATOM 2950 N N . LEU B 2 170 ? 21.285 -52.280 0.943 1.00 67.41 170 LEU H N 1
ATOM 2951 C CA . LEU B 2 170 ? 22.445 -52.237 0.060 1.00 62.54 170 LEU H CA 1
ATOM 2952 C C . LEU B 2 170 ? 22.769 -50.779 -0.259 1.00 61.62 170 LEU H C 1
ATOM 2953 O O . LEU B 2 170 ? 22.032 -50.134 -1.003 1.00 61.46 170 LEU H O 1
ATOM 2958 N N . SER B 2 171 ? 23.854 -50.242 0.276 1.00 59.30 171 SER H N 1
ATOM 2959 C CA . SER B 2 171 ? 24.021 -48.784 0.237 1.00 59.32 171 SER H CA 1
ATOM 2960 C C . SER B 2 171 ? 25.450 -48.408 -0.111 1.00 59.81 171 SER H C 1
ATOM 2961 O O . SER B 2 171 ? 25.737 -47.299 -0.566 1.00 66.07 171 SER H O 1
ATOM 2964 N N . SER B 2 172 ? 26.378 -49.306 0.094 1.00 59.94 172 SER H N 1
ATOM 2965 C CA . SER B 2 172 ? 27.714 -48.913 -0.286 1.00 63.03 172 SER H CA 1
ATOM 2966 C C . SER B 2 172 ? 28.004 -49.314 -1.784 1.00 59.15 172 SER H C 1
ATOM 2967 O O . SER B 2 172 ? 27.352 -50.193 -2.323 1.00 60.52 172 SER H O 1
ATOM 2970 N N . GLY B 2 173 ? 28.929 -48.638 -2.459 1.00 57.85 173 GLY H N 1
ATOM 2971 C CA . GLY B 2 173 ? 29.170 -48.889 -3.888 1.00 51.32 173 GLY H CA 1
ATOM 2972 C C . GLY B 2 173 ? 28.027 -48.516 -4.846 1.00 50.06 173 GLY H C 1
ATOM 2973 O O . GLY B 2 173 ? 27.931 -49.081 -5.969 1.00 46.18 173 GLY H O 1
ATOM 2974 N N . VAL B 2 174 ? 27.183 -47.566 -4.403 1.00 48.25 174 VAL H N 1
ATOM 2975 C CA . VAL B 2 174 ? 26.047 -47.042 -5.121 1.00 44.87 174 VAL H CA 1
ATOM 2976 C C . VAL B 2 174 ? 26.360 -45.637 -5.626 1.00 44.30 174 VAL H C 1
ATOM 2977 O O . VAL B 2 174 ? 26.911 -44.838 -4.909 1.00 44.84 174 VAL H O 1
ATOM 2981 N N . HIS B 2 175 ? 26.005 -45.344 -6.872 1.00 42.68 175 HIS H N 1
ATOM 2982 C CA . HIS B 2 175 ? 26.057 -44.009 -7.402 1.00 44.00 175 HIS H CA 1
ATOM 2983 C C . HIS B 2 175 ? 24.664 -43.684 -8.003 1.00 46.04 175 HIS H C 1
ATOM 2984 O O . HIS B 2 175 ? 24.103 -44.415 -8.873 1.00 44.16 175 HIS H O 1
ATOM 2991 N N . THR B 2 176 ? 24.095 -42.598 -7.513 1.00 44.77 176 THR H N 1
ATOM 2992 C CA . THR B 2 176 ? 22.806 -42.159 -7.975 1.00 44.17 176 THR H CA 1
ATOM 2993 C C . THR B 2 176 ? 23.016 -40.792 -8.530 1.00 44.76 176 THR H C 1
ATOM 2994 O O . THR B 2 176 ? 23.445 -39.887 -7.807 1.00 47.61 176 THR H O 1
ATOM 2998 N N . PHE B 2 177 ? 22.662 -40.606 -9.796 1.00 42.72 177 PHE H N 1
ATOM 2999 C CA . PHE B 2 177 ? 23.056 -39.390 -10.492 1.00 42.60 177 PHE H CA 1
ATOM 3000 C C . PHE B 2 177 ? 22.007 -38.297 -10.438 1.00 43.84 177 PHE H C 1
ATOM 3001 O O . PHE B 2 177 ? 20.800 -38.595 -10.375 1.00 42.14 177 PHE H O 1
ATOM 3009 N N . PRO B 2 178 ? 22.446 -37.013 -10.510 1.00 43.64 178 PRO H N 1
ATOM 3010 C CA . PRO B 2 178 ? 21.371 -36.001 -10.550 1.00 41.36 178 PRO H CA 1
ATOM 3011 C C . PRO B 2 178 ? 20.472 -36.112 -11.825 1.00 41.79 178 PRO H C 1
ATOM 3012 O O . PRO B 2 178 ? 20.921 -36.588 -12.854 1.00 42.76 178 PRO H O 1
ATOM 3016 N N . ALA B 2 179 ? 19.229 -35.645 -11.745 1.00 40.08 179 ALA H N 1
ATOM 3017 C CA . ALA B 2 179 ? 18.237 -35.872 -12.737 1.00 40.22 179 ALA H CA 1
ATOM 3018 C C . ALA B 2 179 ? 18.543 -34.868 -13.816 1.00 42.81 179 ALA H C 1
ATOM 3019 O O . ALA B 2 179 ? 19.019 -33.794 -13.505 1.00 43.66 179 ALA H O 1
ATOM 3021 N N . VAL B 2 180 ? 18.201 -35.164 -15.059 1.00 43.76 180 VAL H N 1
ATOM 3022 C CA . VAL B 2 180 ? 18.253 -34.140 -16.093 1.00 47.19 180 VAL H CA 1
ATOM 3023 C C . VAL B 2 180 ? 16.927 -34.040 -16.858 1.00 47.38 180 VAL H C 1
ATOM 3024 O O . VAL B 2 180 ? 16.191 -35.009 -16.992 1.00 45.26 180 VAL H O 1
ATOM 3028 N N . LEU B 2 181 ? 16.653 -32.853 -17.353 1.00 51.32 181 LEU H N 1
ATOM 3029 C CA . LEU B 2 181 ? 15.518 -32.603 -18.168 1.00 58.94 181 LEU H CA 1
ATOM 3030 C C . LEU B 2 181 ? 15.705 -33.141 -19.564 1.00 68.50 181 LEU H C 1
ATOM 3031 O O . LEU B 2 181 ? 16.658 -32.820 -20.247 1.00 78.92 181 LEU H O 1
ATOM 3036 N N . GLN B 2 182 ? 14.781 -34.001 -19.959 1.00 78.02 182 GLN H N 1
ATOM 3037 C CA . GLN B 2 182 ? 14.676 -34.497 -21.316 1.00 79.31 182 GLN H CA 1
ATOM 3038 C C . GLN B 2 182 ? 13.307 -34.019 -21.797 1.00 79.12 182 GLN H C 1
ATOM 3039 O O . GLN B 2 182 ? 12.267 -34.575 -21.428 1.00 78.29 182 GLN H O 1
ATOM 3045 N N . SER B 2 183 ? 13.322 -32.967 -22.610 1.00 84.67 183 SER H N 1
ATOM 3046 C CA . SER B 2 183 ? 12.130 -32.188 -22.964 1.00 83.99 183 SER H CA 1
ATOM 3047 C C . SER B 2 183 ? 11.590 -31.542 -21.677 1.00 82.83 183 SER H C 1
ATOM 3048 O O . SER B 2 183 ? 12.250 -30.664 -21.088 1.00 86.60 183 SER H O 1
ATOM 3051 N N . ASP B 2 184 ? 10.412 -31.967 -21.231 1.00 71.58 184 ASP H N 1
ATOM 3052 C CA . ASP B 2 184 ? 9.844 -31.417 -20.016 1.00 65.17 184 ASP H CA 1
ATOM 3053 C C . ASP B 2 184 ? 9.901 -32.413 -18.880 1.00 54.85 184 ASP H C 1
ATOM 3054 O O . ASP B 2 184 ? 9.352 -32.141 -17.851 1.00 51.80 184 ASP H O 1
ATOM 3059 N N . LEU B 2 185 ? 10.531 -33.566 -19.068 1.00 47.89 185 LEU H N 1
ATOM 3060 C CA . LEU B 2 185 ? 10.451 -34.625 -18.090 1.00 45.32 185 LEU H CA 1
ATOM 3061 C C . LEU B 2 185 ? 11.878 -34.944 -17.629 1.00 45.20 185 LEU H C 1
ATOM 3062 O O . LEU B 2 185 ? 12.859 -34.640 -18.341 1.00 47.88 185 LEU H O 1
ATOM 3067 N N . TYR B 2 186 ? 11.979 -35.529 -16.439 1.00 41.42 186 TYR H N 1
ATOM 3068 C CA . TYR B 2 186 ? 13.250 -35.784 -15.785 1.00 40.90 186 TYR H CA 1
ATOM 3069 C C . TYR B 2 186 ? 13.600 -37.233 -15.967 1.00 40.87 186 TYR H C 1
ATOM 3070 O O . TYR B 2 186 ? 12.717 -38.101 -15.992 1.00 38.35 186 TYR H O 1
ATOM 3079 N N . THR B 2 187 ? 14.904 -37.475 -16.083 1.00 40.61 187 THR H N 1
ATOM 3080 C CA . THR B 2 187 ? 15.364 -38.824 -16.059 1.00 43.10 187 THR H CA 1
ATOM 3081 C C . THR B 2 187 ? 16.601 -38.932 -15.140 1.00 41.80 187 THR H C 1
ATOM 3082 O O . THR B 2 187 ? 17.461 -38.039 -15.086 1.00 42.97 187 THR H O 1
ATOM 3086 N N . LEU B 2 188 ? 16.698 -40.003 -14.386 1.00 41.03 188 LEU H N 1
ATOM 3087 C CA . LEU B 2 188 ? 17.950 -40.246 -13.681 1.00 42.44 188 LEU H CA 1
ATOM 3088 C C . LEU B 2 188 ? 18.304 -41.729 -13.716 1.00 44.29 188 LEU H C 1
ATOM 3089 O O . LEU B 2 188 ? 17.488 -42.554 -14.130 1.00 46.40 188 LEU H O 1
ATOM 3094 N N . SER B 2 189 ? 19.512 -42.078 -13.265 1.00 42.15 189 SER H N 1
ATOM 3095 C CA . SER B 2 189 ? 19.879 -43.469 -13.181 1.00 40.50 189 SER H CA 1
ATOM 3096 C C . SER B 2 189 ? 20.727 -43.667 -11.957 1.00 41.20 189 SER H C 1
ATOM 3097 O O . SER B 2 189 ? 21.285 -42.720 -11.412 1.00 40.02 189 SER H O 1
ATOM 3100 N N . SER B 2 190 ? 20.888 -44.924 -11.570 1.00 41.12 190 SER H N 1
ATOM 3101 C CA . SER B 2 190 ? 21.673 -45.280 -10.462 1.00 40.68 190 SER H CA 1
ATOM 3102 C C . SER B 2 190 ? 22.365 -46.571 -10.801 1.00 43.08 190 SER H C 1
ATOM 3103 O O . SER B 2 190 ? 21.726 -47.447 -11.437 1.00 42.29 190 SER H O 1
ATOM 3106 N N . SER B 2 191 ? 23.665 -46.684 -10.407 1.00 41.82 191 SER H N 1
ATOM 3107 C CA . SER B 2 191 ? 24.395 -47.946 -10.512 1.00 43.07 191 SER H CA 1
ATOM 3108 C C . SER B 2 191 ? 24.723 -48.503 -9.123 1.00 45.41 191 SER H C 1
ATOM 3109 O O . SER B 2 191 ? 24.874 -47.730 -8.159 1.00 45.57 191 SER H O 1
ATOM 3112 N N . VAL B 2 192 ? 24.794 -49.834 -9.029 1.00 46.26 192 VAL H N 1
ATOM 3113 C CA . VAL B 2 192 ? 25.342 -50.549 -7.859 1.00 47.91 192 VAL H CA 1
ATOM 3114 C C . VAL B 2 192 ? 26.357 -51.636 -8.255 1.00 49.62 192 VAL H C 1
ATOM 3115 O O . VAL B 2 192 ? 26.122 -52.426 -9.196 1.00 49.40 192 VAL H O 1
ATOM 3119 N N . THR B 2 193 ? 27.524 -51.578 -7.604 1.00 50.92 193 THR H N 1
ATOM 3120 C CA . THR B 2 193 ? 28.624 -52.525 -7.777 1.00 53.06 193 THR H CA 1
ATOM 3121 C C . THR B 2 193 ? 28.746 -53.394 -6.494 1.00 56.33 193 THR H C 1
ATOM 3122 O O . THR B 2 193 ? 28.721 -52.898 -5.397 1.00 60.35 193 THR H O 1
ATOM 3126 N N . VAL B 2 194 ? 28.885 -54.693 -6.678 1.00 56.25 194 VAL H N 1
ATOM 3127 C CA . VAL B 2 194 ? 28.686 -55.711 -5.694 1.00 58.11 194 VAL H CA 1
ATOM 3128 C C . VAL B 2 194 ? 29.713 -56.774 -6.166 1.00 62.66 194 VAL H C 1
ATOM 3129 O O . VAL B 2 194 ? 30.149 -56.714 -7.329 1.00 59.88 194 VAL H O 1
ATOM 3133 N N . THR B 2 195 ? 30.158 -57.699 -5.307 1.00 64.75 195 THR H N 1
ATOM 3134 C CA . THR B 2 195 ? 31.134 -58.720 -5.764 1.00 70.11 195 THR H CA 1
ATOM 3135 C C . THR B 2 195 ? 30.376 -59.813 -6.556 1.00 70.41 195 THR H C 1
ATOM 3136 O O . THR B 2 195 ? 29.176 -59.998 -6.330 1.00 71.61 195 THR H O 1
ATOM 3140 N N . SER B 2 196 ? 31.030 -60.530 -7.470 1.00 69.64 196 SER H N 1
ATOM 3141 C CA . SER B 2 196 ? 30.265 -61.451 -8.355 1.00 74.18 196 SER H CA 1
ATOM 3142 C C . SER B 2 196 ? 29.686 -62.700 -7.712 1.00 77.16 196 SER H C 1
ATOM 3143 O O . SER B 2 196 ? 28.727 -63.269 -8.222 1.00 83.14 196 SER H O 1
ATOM 3146 N N . SER B 2 197 ? 30.233 -63.121 -6.584 1.00 76.96 197 SER H N 1
ATOM 3147 C CA . SER B 2 197 ? 29.584 -64.168 -5.819 1.00 79.98 197 SER H CA 1
ATOM 3148 C C . SER B 2 197 ? 28.326 -63.670 -5.069 1.00 79.82 197 SER H C 1
ATOM 3149 O O . SER B 2 197 ? 27.665 -64.444 -4.384 1.00 82.01 197 SER H O 1
ATOM 3152 N N . THR B 2 198 ? 28.009 -62.379 -5.182 1.00 77.71 198 THR H N 1
ATOM 3153 C CA . THR B 2 198 ? 26.783 -61.825 -4.602 1.00 72.06 198 THR H CA 1
ATOM 3154 C C . THR B 2 198 ? 25.622 -62.009 -5.577 1.00 68.79 198 THR H C 1
ATOM 3155 O O . THR B 2 198 ? 24.519 -62.316 -5.182 1.00 68.27 198 THR H O 1
ATOM 3159 N N . ARG B 2 199 ? 25.870 -61.813 -6.862 1.00 66.21 199 ARG H N 1
ATOM 3160 C CA . ARG B 2 199 ? 24.761 -61.694 -7.804 1.00 63.44 199 ARG H CA 1
ATOM 3161 C C . ARG B 2 199 ? 25.125 -62.470 -9.074 1.00 63.41 199 ARG H C 1
ATOM 3162 O O . ARG B 2 199 ? 26.283 -62.419 -9.513 1.00 64.27 199 ARG H O 1
ATOM 3170 N N . PRO B 2 200 ? 24.153 -63.209 -9.662 1.00 63.00 200 PRO H N 1
ATOM 3171 C CA . PRO B 2 200 ? 22.703 -63.333 -9.319 1.00 63.20 200 PRO H CA 1
ATOM 3172 C C . PRO B 2 200 ? 22.324 -64.327 -8.214 1.00 66.83 200 PRO H C 1
ATOM 3173 O O . PRO B 2 200 ? 21.129 -64.649 -8.072 1.00 67.55 200 PRO H O 1
ATOM 3177 N N . SER B 2 201 ? 23.292 -64.824 -7.439 1.00 67.83 201 SER H N 1
ATOM 3178 C CA . SER B 2 201 ? 22.914 -65.766 -6.369 1.00 71.78 201 SER H CA 1
ATOM 3179 C C . SER B 2 201 ? 22.001 -65.120 -5.322 1.00 73.58 201 SER H C 1
ATOM 3180 O O . SER B 2 201 ? 21.122 -65.773 -4.780 1.00 76.55 201 SER H O 1
ATOM 3183 N N . GLN B 2 202 ? 22.212 -63.836 -5.058 1.00 74.18 202 GLN H N 1
ATOM 3184 C CA . GLN B 2 202 ? 21.409 -63.077 -4.102 1.00 72.74 202 GLN H CA 1
ATOM 3185 C C . GLN B 2 202 ? 20.585 -62.008 -4.813 1.00 74.18 202 GLN H C 1
ATOM 3186 O O . GLN B 2 202 ? 21.013 -61.432 -5.825 1.00 70.04 202 GLN H O 1
ATOM 3192 N N . SER B 2 203 ? 19.415 -61.710 -4.256 1.00 71.72 203 SER H N 1
ATOM 3193 C CA . SER B 2 203 ? 18.495 -60.794 -4.895 1.00 67.87 203 SER H CA 1
ATOM 3194 C C . SER B 2 203 ? 18.919 -59.322 -4.802 1.00 63.92 203 SER H C 1
ATOM 3195 O O . SER B 2 203 ? 19.228 -58.818 -3.728 1.00 62.27 203 SER H O 1
ATOM 3198 N N . ILE B 2 204 ? 18.901 -58.626 -5.929 1.00 58.84 204 ILE H N 1
ATOM 3199 C CA . ILE B 2 204 ? 19.070 -57.178 -5.903 1.00 58.21 204 ILE H CA 1
ATOM 3200 C C . ILE B 2 204 ? 17.911 -56.446 -6.615 1.00 55.37 204 ILE H C 1
ATOM 3201 O O . ILE B 2 204 ? 17.649 -56.672 -7.811 1.00 54.48 204 ILE H O 1
ATOM 3206 N N . THR B 2 205 ? 17.273 -55.539 -5.871 1.00 54.54 205 THR H N 1
ATOM 3207 C CA . THR B 2 205 ? 16.066 -54.830 -6.308 1.00 51.85 205 THR H CA 1
ATOM 3208 C C . THR B 2 205 ? 16.246 -53.341 -6.165 1.00 51.10 205 THR H C 1
ATOM 3209 O O . THR B 2 205 ? 16.752 -52.845 -5.155 1.00 51.13 205 THR H O 1
ATOM 3213 N N . CYS B 2 206 ? 15.855 -52.655 -7.238 1.00 48.36 206 CYS H N 1
ATOM 3214 C CA . CYS B 2 206 ? 15.832 -51.218 -7.370 1.00 49.83 206 CYS H CA 1
ATOM 3215 C C . CYS B 2 206 ? 14.467 -50.706 -6.794 1.00 49.56 206 CYS H C 1
ATOM 3216 O O . CYS B 2 206 ? 13.434 -51.195 -7.255 1.00 49.04 206 CYS H O 1
ATOM 3219 N N . ASN B 2 207 ? 14.430 -49.749 -5.851 1.00 50.18 207 ASN H N 1
ATOM 3220 C CA . ASN B 2 207 ? 13.129 -49.213 -5.284 1.00 51.90 207 ASN H CA 1
ATOM 3221 C C . ASN B 2 207 ? 13.041 -47.736 -5.586 1.00 52.50 207 ASN H C 1
ATOM 3222 O O . ASN B 2 207 ? 13.979 -46.996 -5.264 1.00 55.49 207 ASN H O 1
ATOM 3227 N N .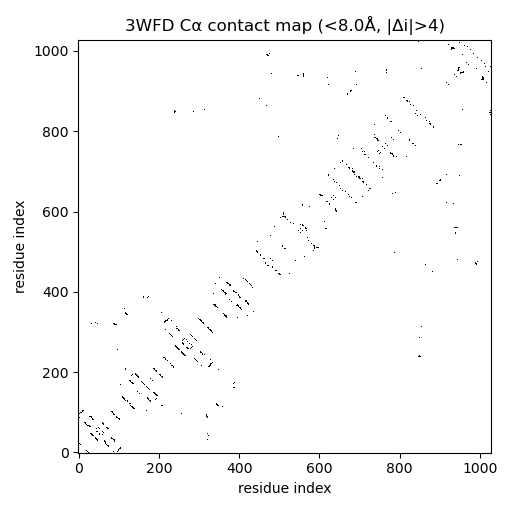 VAL B 2 208 ? 11.953 -47.297 -6.233 1.00 49.48 208 VAL H N 1
ATOM 3228 C CA . VAL B 2 208 ? 11.875 -45.932 -6.663 1.00 46.15 208 VAL H CA 1
ATOM 3229 C C . VAL B 2 208 ? 10.575 -45.379 -6.159 1.00 47.80 208 VAL H C 1
ATOM 3230 O O . VAL B 2 208 ? 9.493 -45.930 -6.432 1.00 50.54 208 VAL H O 1
ATOM 3234 N N . ALA B 2 209 ? 10.665 -44.301 -5.395 1.00 46.11 209 ALA H N 1
ATOM 3235 C CA . ALA B 2 209 ? 9.453 -43.587 -4.947 1.00 47.83 209 ALA H CA 1
ATOM 3236 C C . ALA B 2 209 ? 9.352 -42.177 -5.585 1.00 47.49 209 ALA H C 1
ATOM 3237 O O . ALA B 2 209 ? 10.350 -41.454 -5.708 1.00 45.42 209 ALA H O 1
ATOM 3239 N N . HIS B 2 210 ? 8.130 -41.809 -6.000 1.00 47.97 210 HIS H N 1
ATOM 3240 C CA . HIS B 2 210 ? 7.887 -40.504 -6.555 1.00 44.66 210 HIS H CA 1
ATOM 3241 C C . HIS B 2 210 ? 6.742 -39.900 -5.756 1.00 46.08 210 HIS H C 1
ATOM 3242 O O . HIS B 2 210 ? 5.568 -40.122 -6.091 1.00 49.09 210 HIS H O 1
ATOM 3249 N N . PRO B 2 211 ? 7.061 -39.129 -4.685 1.00 47.35 211 PRO H N 1
ATOM 3250 C CA . PRO B 2 211 ? 5.935 -38.751 -3.767 1.00 44.04 211 PRO H CA 1
ATOM 3251 C C . PRO B 2 211 ? 4.869 -37.975 -4.500 1.00 44.28 211 PRO H C 1
ATOM 3252 O O . PRO B 2 211 ? 3.677 -38.101 -4.164 1.00 43.74 211 PRO H O 1
ATOM 3256 N N . ALA B 2 212 ? 5.271 -37.170 -5.487 1.00 42.99 212 ALA H N 1
ATOM 3257 C CA . ALA B 2 212 ? 4.318 -36.319 -6.199 1.00 45.50 212 ALA H CA 1
ATOM 3258 C C . ALA B 2 212 ? 3.168 -37.054 -6.991 1.00 47.55 212 ALA H C 1
ATOM 3259 O O . ALA B 2 212 ? 2.154 -36.467 -7.300 1.00 47.59 212 ALA H O 1
ATOM 3261 N N . SER B 2 213 ? 3.349 -38.332 -7.319 1.00 46.93 213 SER H N 1
ATOM 3262 C CA . SER B 2 213 ? 2.307 -39.122 -7.916 1.00 44.29 213 SER H CA 1
ATOM 3263 C C . SER B 2 213 ? 2.043 -40.297 -7.029 1.00 45.32 213 SER H C 1
ATOM 3264 O O . SER B 2 213 ? 1.433 -41.266 -7.503 1.00 45.23 213 SER H O 1
ATOM 3267 N N . SER B 2 214 ? 2.495 -40.250 -5.769 1.00 43.82 214 SER H N 1
ATOM 3268 C CA . SER B 2 214 ? 2.297 -41.391 -4.802 1.00 46.49 214 SER H CA 1
ATOM 3269 C C . SER B 2 214 ? 2.668 -42.773 -5.367 1.00 48.86 214 SER H C 1
ATOM 3270 O O . SER B 2 214 ? 2.024 -43.796 -5.037 1.00 50.39 214 SER H O 1
ATOM 3273 N N . THR B 2 215 ? 3.706 -42.834 -6.198 1.00 49.84 215 THR H N 1
ATOM 3274 C CA . THR B 2 215 ? 4.168 -44.146 -6.695 1.00 50.97 215 THR H CA 1
ATOM 3275 C C . THR B 2 215 ? 5.392 -44.698 -5.966 1.00 49.78 215 THR H C 1
ATOM 3276 O O . THR B 2 215 ? 6.263 -43.953 -5.556 1.00 50.10 215 THR H O 1
ATOM 3280 N N . LYS B 2 216 ? 5.410 -46.020 -5.817 1.00 52.76 216 LYS H N 1
ATOM 3281 C CA . LYS B 2 216 ? 6.490 -46.794 -5.244 1.00 56.39 216 LYS H CA 1
ATOM 3282 C C . LYS B 2 216 ? 6.643 -47.999 -6.121 1.00 55.65 216 LYS H C 1
ATOM 3283 O O . LYS B 2 216 ? 5.716 -48.766 -6.227 1.00 56.61 216 LYS H O 1
ATOM 3289 N N . VAL B 2 217 ? 7.796 -48.196 -6.748 1.00 56.67 217 VAL H N 1
ATOM 3290 C CA . VAL B 2 217 ? 7.970 -49.418 -7.556 1.00 56.93 217 VAL H CA 1
ATOM 3291 C C . VAL B 2 217 ? 9.300 -50.099 -7.310 1.00 57.12 217 VAL H C 1
ATOM 3292 O O . VAL B 2 217 ? 10.324 -49.440 -7.112 1.00 54.67 217 VAL H O 1
ATOM 3296 N N . ASP B 2 218 ? 9.250 -51.427 -7.369 1.00 58.40 218 ASP H N 1
ATOM 3297 C CA . ASP B 2 218 ? 10.384 -52.299 -7.231 1.00 59.19 218 ASP H CA 1
ATOM 3298 C C . ASP B 2 218 ? 10.667 -52.998 -8.547 1.00 61.67 218 ASP H C 1
ATOM 3299 O O . ASP B 2 218 ? 9.755 -53.548 -9.184 1.00 58.92 218 ASP H O 1
ATOM 3304 N N . LYS B 2 219 ? 11.934 -52.969 -8.957 1.00 58.19 219 LYS H N 1
ATOM 3305 C CA . LYS B 2 219 ? 12.362 -53.651 -10.156 1.00 57.77 219 LYS H CA 1
ATOM 3306 C C . LYS B 2 219 ? 13.520 -54.539 -9.794 1.00 59.11 219 LYS H C 1
ATOM 3307 O O . LYS B 2 219 ? 14.613 -54.058 -9.458 1.00 56.62 219 LYS H O 1
ATOM 3313 N N . LYS B 2 220 ? 13.276 -55.841 -9.869 1.00 59.62 220 LYS H N 1
ATOM 3314 C CA . LYS B 2 220 ? 14.283 -56.843 -9.617 1.00 58.91 220 LYS H CA 1
ATOM 3315 C C . LYS B 2 220 ? 15.233 -56.894 -10.790 1.00 57.55 220 LYS H C 1
ATOM 3316 O O . LYS B 2 220 ? 14.779 -56.923 -11.932 1.00 62.14 220 LYS H O 1
ATOM 3322 N N . ILE B 2 221 ? 16.547 -56.939 -10.551 1.00 55.16 221 ILE H N 1
ATOM 3323 C CA . ILE B 2 221 ? 17.475 -57.134 -11.669 1.00 52.50 221 ILE H CA 1
ATOM 3324 C C . ILE B 2 221 ? 17.682 -58.620 -11.992 1.00 56.35 221 ILE H C 1
ATOM 3325 O O . ILE B 2 221 ? 18.084 -59.404 -11.120 1.00 59.48 221 ILE H O 1
ATOM 3330 N N . GLU B 2 222 ? 17.379 -59.018 -13.231 1.00 57.38 222 GLU H N 1
ATOM 3331 C CA . GLU B 2 222 ? 17.424 -60.425 -13.639 1.00 60.65 222 GLU H CA 1
ATOM 3332 C C . GLU B 2 222 ? 18.513 -60.611 -14.675 1.00 62.18 222 GLU H C 1
ATOM 3333 O O . GLU B 2 222 ? 18.620 -59.837 -15.600 1.00 62.48 222 GLU H O 1
ATOM 3339 N N . PRO B 2 223 ? 19.285 -61.678 -14.564 1.00 64.69 223 PRO H N 1
ATOM 3340 C CA . PRO B 2 223 ? 20.257 -61.904 -15.642 1.00 67.27 223 PRO H CA 1
ATOM 3341 C C . PRO B 2 223 ? 19.536 -61.987 -17.005 1.00 71.36 223 PRO H C 1
ATOM 3342 O O . PRO B 2 223 ? 18.367 -62.413 -17.056 1.00 71.63 223 PRO H O 1
ATOM 3346 N N . ARG B 2 224 ? 20.186 -61.505 -18.074 1.00 72.72 224 ARG H N 1
ATOM 3347 C CA . ARG B 2 224 ? 19.592 -61.535 -19.421 1.00 77.44 224 ARG H CA 1
ATOM 3348 C C . ARG B 2 224 ? 19.636 -62.956 -20.047 1.00 79.81 224 ARG H C 1
ATOM 3349 O O . ARG B 2 224 ? 20.564 -63.716 -19.783 1.00 73.26 224 ARG H O 1
ATOM 3357 N N . GLY B 2 225 ? 18.634 -63.305 -20.862 1.00 89.89 225 GLY H N 1
ATOM 3358 C CA . GLY B 2 225 ? 18.579 -64.636 -21.524 1.00 109.80 225 GLY H CA 1
ATOM 3359 C C . GLY B 2 225 ? 18.224 -64.782 -23.019 1.00 118.09 225 GLY H C 1
ATOM 3360 O O . GLY B 2 225 ? 18.212 -63.848 -23.833 1.00 117.26 225 GLY H O 1
ATOM 3362 N N . PHE C 3 10 ? 33.526 50.249 45.467 1.00 86.72 10 PHE B N 1
ATOM 3363 C CA . PHE C 3 10 ? 34.900 49.771 45.848 1.00 88.29 10 PHE B CA 1
ATOM 3364 C C . PHE C 3 10 ? 35.776 49.380 44.670 1.00 93.32 10 PHE B C 1
ATOM 3365 O O . PHE C 3 10 ? 35.280 48.757 43.710 1.00 96.74 10 PHE B O 1
ATOM 3373 N N . ALA C 3 11 ? 37.084 49.665 44.776 1.00 91.91 11 ALA B N 1
ATOM 3374 C CA . ALA C 3 11 ? 38.052 49.495 43.655 1.00 93.05 11 ALA B CA 1
ATOM 3375 C C . ALA C 3 11 ? 38.482 48.046 43.345 1.00 93.77 11 ALA B C 1
ATOM 3376 O O . ALA C 3 11 ? 38.741 47.703 42.186 1.00 94.01 11 ALA B O 1
ATOM 3378 N N . SER C 3 12 ? 38.553 47.202 44.376 1.00 92.55 12 SER B N 1
ATOM 3379 C CA . SER C 3 12 ? 39.004 45.819 44.215 1.00 91.75 12 SER B CA 1
ATOM 3380 C C . SER C 3 12 ? 37.933 44.860 43.572 1.00 91.45 12 SER B C 1
ATOM 3381 O O . SER C 3 12 ? 38.168 43.656 43.404 1.00 86.06 12 SER B O 1
ATOM 3384 N N . GLN C 3 13 ? 36.773 45.417 43.217 1.00 90.79 13 GLN B N 1
ATOM 3385 C CA . GLN C 3 13 ? 35.700 44.688 42.545 1.00 84.11 13 GLN B CA 1
ATOM 3386 C C . GLN C 3 13 ? 36.043 44.472 41.086 1.00 86.36 13 GLN B C 1
ATOM 3387 O O . GLN C 3 13 ? 35.387 43.666 40.411 1.00 83.34 13 GLN B O 1
ATOM 3393 N N . ALA C 3 14 ? 37.073 45.184 40.617 1.00 82.92 14 ALA B N 1
ATOM 3394 C CA . ALA C 3 14 ? 37.554 45.074 39.224 1.00 83.06 14 ALA B CA 1
ATOM 3395 C C . ALA C 3 14 ? 38.172 43.724 38.911 1.00 81.10 14 ALA B C 1
ATOM 3396 O O . ALA C 3 14 ? 38.322 43.387 37.754 1.00 81.02 14 ALA B O 1
ATOM 3398 N N . VAL C 3 15 ? 38.551 42.970 39.941 1.00 83.01 15 VAL B N 1
ATOM 3399 C CA . VAL C 3 15 ? 39.165 41.645 39.758 1.00 84.99 15 VAL B CA 1
ATOM 3400 C C . VAL C 3 15 ? 38.156 40.628 39.207 1.00 81.39 15 VAL B C 1
ATOM 3401 O O . VAL C 3 15 ? 38.531 39.570 38.758 1.00 77.80 15 VAL B O 1
ATOM 3405 N N . ALA C 3 16 ? 36.876 40.977 39.266 1.00 82.97 16 ALA B N 1
ATOM 3406 C CA . ALA C 3 16 ? 35.775 40.146 38.784 1.00 81.83 16 ALA B CA 1
ATOM 3407 C C . ALA C 3 16 ? 35.838 40.047 37.259 1.00 86.81 16 ALA B C 1
ATOM 3408 O O . ALA C 3 16 ? 35.391 39.050 36.659 1.00 86.85 16 ALA B O 1
ATOM 3410 N N . LYS C 3 17 ? 36.425 41.074 36.642 1.00 89.39 17 LYS B N 1
ATOM 3411 C CA . LYS C 3 17 ? 36.398 41.240 35.184 1.00 92.68 17 LYS B CA 1
ATOM 3412 C C . LYS C 3 17 ? 37.095 40.106 34.384 1.00 88.83 17 LYS B C 1
ATOM 3413 O O . LYS C 3 17 ? 36.517 39.584 33.417 1.00 89.15 17 LYS B O 1
ATOM 3419 N N . PRO C 3 18 ? 38.343 39.743 34.763 1.00 86.84 18 PRO B N 1
ATOM 3420 C CA . PRO C 3 18 ? 39.030 38.690 33.992 1.00 81.50 18 PRO B CA 1
ATOM 3421 C C . PRO C 3 18 ? 38.242 37.381 34.055 1.00 77.83 18 PRO B C 1
ATOM 3422 O O . PRO C 3 18 ? 38.202 36.629 33.099 1.00 69.37 18 PRO B O 1
ATOM 3426 N N . TYR C 3 19 ? 37.617 37.139 35.201 1.00 75.51 19 TYR B N 1
ATOM 3427 C CA . TYR C 3 19 ? 36.797 35.961 35.382 1.00 69.42 19 TYR B CA 1
ATOM 3428 C C . TYR C 3 19 ? 35.612 35.919 34.424 1.00 67.80 19 TYR B C 1
ATOM 3429 O O . TYR C 3 19 ? 35.415 34.891 33.751 1.00 66.80 19 TYR B O 1
ATOM 3438 N N . PHE C 3 20 ? 34.846 37.005 34.336 1.00 66.16 20 PHE B N 1
ATOM 3439 C CA . PHE C 3 20 ? 33.702 37.028 33.415 1.00 69.28 20 PHE B CA 1
ATOM 3440 C C . PHE C 3 20 ? 34.142 36.944 31.936 1.00 71.44 20 PHE B C 1
ATOM 3441 O O . PHE C 3 20 ? 33.535 36.201 31.117 1.00 71.16 20 PHE B O 1
ATOM 3449 N N . VAL C 3 21 ? 3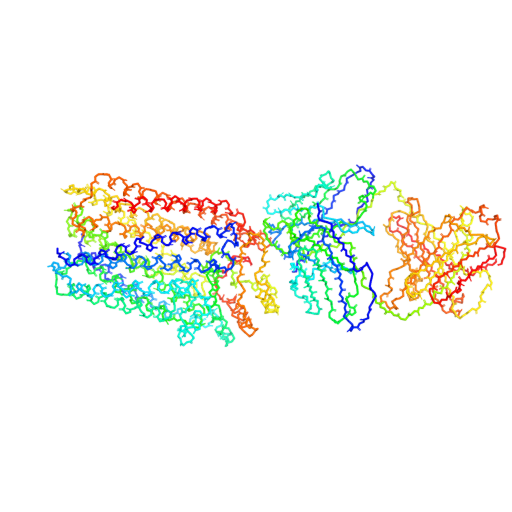5.203 37.667 31.585 1.00 71.97 21 VAL B N 1
ATOM 3450 C CA . VAL C 3 21 ? 35.702 37.606 30.203 1.00 72.52 21 VAL B CA 1
ATOM 3451 C C . VAL C 3 21 ? 36.125 36.162 29.885 1.00 73.63 21 VAL B C 1
ATOM 3452 O O . VAL C 3 21 ? 35.704 35.583 28.876 1.00 70.84 21 VAL B O 1
ATOM 3456 N N . PHE C 3 22 ? 36.927 35.553 30.757 1.00 73.11 22 PHE B N 1
ATOM 3457 C CA . PHE C 3 22 ? 37.399 34.212 30.448 1.00 71.61 22 PHE B CA 1
ATOM 3458 C C . PHE C 3 22 ? 36.214 33.252 30.266 1.00 69.35 22 PHE B C 1
ATOM 3459 O O . PHE C 3 22 ? 36.129 32.541 29.244 1.00 70.36 22 PHE B O 1
ATOM 3467 N N . ALA C 3 23 ? 35.297 33.276 31.246 1.00 67.65 23 ALA B N 1
ATOM 3468 C CA . ALA C 3 23 ? 34.069 32.480 31.223 1.00 66.36 23 ALA B CA 1
ATOM 3469 C C . ALA C 3 23 ? 33.385 32.554 29.864 1.00 67.70 23 ALA B C 1
ATOM 3470 O O . ALA C 3 23 ? 33.070 31.506 29.313 1.00 70.03 23 ALA B O 1
ATOM 3472 N N . LEU C 3 24 ? 33.196 33.770 29.329 1.00 68.07 24 LEU B N 1
ATOM 3473 C CA . LEU C 3 24 ? 32.559 33.981 28.004 1.00 66.43 24 LEU B CA 1
ATOM 3474 C C . LEU C 3 24 ? 33.342 33.395 26.828 1.00 67.03 24 LEU B C 1
ATOM 3475 O O . LEU C 3 24 ? 32.731 32.875 25.886 1.00 67.23 24 LEU B O 1
ATOM 3480 N N . ILE C 3 25 ? 34.672 33.459 26.893 1.00 69.17 25 ILE B N 1
ATOM 3481 C CA . ILE C 3 25 ? 35.517 32.806 25.884 1.00 74.46 25 ILE B CA 1
ATOM 3482 C C . ILE C 3 25 ? 35.313 31.275 25.914 1.00 71.65 25 ILE B C 1
ATOM 3483 O O . ILE C 3 25 ? 35.136 30.623 24.851 1.00 69.17 25 ILE B O 1
ATOM 3488 N N . LEU C 3 26 ? 35.322 30.712 27.133 1.00 67.96 26 LEU B N 1
ATOM 3489 C CA . LEU C 3 26 ? 35.195 29.258 27.301 1.00 62.83 26 LEU B CA 1
ATOM 3490 C C . LEU C 3 26 ? 33.809 28.792 26.865 1.00 61.78 26 LEU B C 1
ATOM 3491 O O . LEU C 3 26 ? 33.692 27.734 26.225 1.00 62.78 26 LEU B O 1
ATOM 3496 N N . PHE C 3 27 ? 32.782 29.594 27.184 1.00 60.45 27 PHE B N 1
ATOM 3497 C CA . PHE C 3 27 ? 31.389 29.370 26.759 1.00 61.60 27 PHE B CA 1
ATOM 3498 C C . PHE C 3 27 ? 31.332 29.162 25.227 1.00 62.81 27 PHE B C 1
ATOM 3499 O O . PHE C 3 27 ? 30.781 28.126 24.720 1.00 62.06 27 PHE B O 1
ATOM 3507 N N . VAL C 3 28 ? 31.972 30.077 24.490 1.00 63.27 28 VAL B N 1
ATOM 3508 C CA . VAL C 3 28 ? 32.169 29.894 23.022 1.00 63.55 28 VAL B CA 1
ATOM 3509 C C . VAL C 3 28 ? 32.811 28.540 22.639 1.00 62.10 28 VAL B C 1
ATOM 3510 O O . VAL C 3 28 ? 32.260 27.796 21.810 1.00 64.44 28 VAL B O 1
ATOM 3514 N N . GLY C 3 29 ? 33.957 28.202 23.234 1.00 62.65 29 GLY B N 1
ATOM 3515 C CA . GLY C 3 29 ? 34.520 26.845 23.048 1.00 60.34 29 GLY B CA 1
ATOM 3516 C C . GLY C 3 29 ? 33.501 25.720 23.311 1.00 59.15 29 GLY B C 1
ATOM 3517 O O . GLY C 3 29 ? 33.372 24.756 22.522 1.00 56.47 29 GLY B O 1
ATOM 3518 N N . GLN C 3 30 ? 32.771 25.826 24.424 1.00 56.32 30 GLN B N 1
ATOM 3519 C CA . GLN C 3 30 ? 31.814 24.791 24.764 1.00 53.95 30 GLN B CA 1
ATOM 3520 C C . GLN C 3 30 ? 30.791 24.590 23.654 1.00 53.63 30 GLN B C 1
ATOM 3521 O O . GLN C 3 30 ? 30.492 23.441 23.308 1.00 52.39 30 GLN B O 1
ATOM 3527 N N . ILE C 3 31 ? 30.284 25.680 23.064 1.00 56.40 31 ILE B N 1
ATOM 3528 C CA . ILE C 3 31 ? 29.286 25.571 21.977 1.00 55.94 31 ILE B CA 1
ATOM 3529 C C . ILE C 3 31 ? 29.850 24.903 20.707 1.00 60.69 31 ILE B C 1
ATOM 3530 O O . ILE C 3 31 ? 29.234 23.975 20.152 1.00 61.71 31 ILE B O 1
ATOM 3535 N N . LEU C 3 32 ? 31.032 25.353 20.276 1.00 63.88 32 LEU B N 1
ATOM 3536 C CA . LEU C 3 32 ? 31.729 24.756 19.142 1.00 64.82 32 LEU B CA 1
ATOM 3537 C C . LEU C 3 32 ? 31.858 23.237 19.315 1.00 64.34 32 LEU B C 1
ATOM 3538 O O . LEU C 3 32 ? 31.701 22.480 18.349 1.00 57.09 32 LEU B O 1
ATOM 3543 N N . PHE C 3 33 ? 32.111 22.789 20.548 1.00 62.78 33 PHE B N 1
ATOM 3544 C CA . PHE C 3 33 ? 32.304 21.352 20.742 1.00 58.90 33 PHE B CA 1
ATOM 3545 C C . PHE C 3 33 ? 30.978 20.595 20.780 1.00 58.81 33 PHE B C 1
ATOM 3546 O O . PHE C 3 33 ? 30.899 19.487 20.240 1.00 56.21 33 PHE B O 1
ATOM 3554 N N . GLY C 3 34 ? 29.934 21.228 21.328 1.00 55.77 34 GLY B N 1
ATOM 3555 C CA . GLY C 3 34 ? 28.575 20.742 21.185 1.00 52.45 34 GLY B CA 1
ATOM 3556 C C . GLY C 3 34 ? 28.232 20.565 19.711 1.00 53.69 34 GLY B C 1
ATOM 3557 O O . GLY C 3 34 ? 27.805 19.483 19.263 1.00 50.88 34 GLY B O 1
ATOM 3558 N N . LEU C 3 35 ? 28.450 21.603 18.921 1.00 55.52 35 LEU B N 1
ATOM 3559 C CA . LEU C 3 35 ? 28.122 21.515 17.506 1.00 55.99 35 LEU B CA 1
ATOM 3560 C C . LEU C 3 35 ? 28.860 20.357 16.812 1.00 56.62 35 LEU B C 1
ATOM 3561 O O . LEU C 3 35 ? 28.296 19.697 15.955 1.00 52.72 35 LEU B O 1
ATOM 3566 N N . ILE C 3 36 ? 30.078 20.055 17.264 1.00 57.28 36 ILE B N 1
ATOM 3567 C CA . ILE C 3 36 ? 30.862 18.946 16.699 1.00 57.78 36 ILE B CA 1
ATOM 3568 C C . ILE C 3 36 ? 30.198 17.601 16.971 1.00 53.58 36 ILE B C 1
ATOM 3569 O O . ILE C 3 36 ? 29.980 16.803 16.039 1.00 55.25 36 ILE B O 1
ATOM 3574 N N . MET C 3 37 ? 29.836 17.371 18.234 1.00 50.52 37 MET B N 1
ATOM 3575 C CA . MET C 3 37 ? 29.139 16.154 18.649 1.00 48.81 37 MET B CA 1
ATOM 3576 C C . MET C 3 37 ? 27.784 16.050 17.999 1.00 48.96 37 MET B C 1
ATOM 3577 O O . MET C 3 37 ? 27.368 14.960 17.615 1.00 50.40 37 MET B O 1
ATOM 3582 N N . GLY C 3 38 ? 27.081 17.175 17.867 1.00 48.79 38 GLY B N 1
ATOM 3583 C CA . GLY C 3 38 ? 25.749 17.135 17.277 1.00 47.37 38 GLY B CA 1
ATOM 3584 C C . GLY C 3 38 ? 25.799 16.644 15.841 1.00 50.57 38 GLY B C 1
ATOM 3585 O O . GLY C 3 38 ? 24.882 15.989 15.399 1.00 50.86 38 GLY B O 1
ATOM 3586 N N . LEU C 3 39 ? 26.874 16.956 15.113 1.00 51.81 39 LEU B N 1
ATOM 3587 C CA . LEU C 3 39 ? 27.054 16.485 13.748 1.00 54.81 39 LEU B CA 1
ATOM 3588 C C . LEU C 3 39 ? 27.472 15.003 13.737 1.00 54.72 39 LEU B C 1
ATOM 3589 O O . LEU C 3 39 ? 27.019 14.223 12.886 1.00 54.15 39 LEU B O 1
ATOM 3594 N N . GLN C 3 40 ? 28.325 14.629 14.702 1.00 54.08 40 GLN B N 1
ATOM 3595 C CA . GLN C 3 40 ? 28.767 13.225 14.918 1.00 50.38 40 GLN B CA 1
ATOM 3596 C C . GLN C 3 40 ? 27.594 12.278 15.140 1.00 49.15 40 GLN B C 1
ATOM 3597 O O . GLN C 3 40 ? 27.597 11.131 14.657 1.00 46.69 40 GLN B O 1
ATOM 3603 N N . TYR C 3 41 ? 26.579 12.741 15.847 1.00 46.33 41 TYR B N 1
ATOM 3604 C CA . TYR C 3 41 ? 25.355 11.952 15.956 1.00 47.49 41 TYR B CA 1
ATOM 3605 C C . TYR C 3 41 ? 24.820 11.453 14.609 1.00 49.55 41 TYR B C 1
ATOM 3606 O O . TYR C 3 41 ? 24.368 10.312 14.528 1.00 54.44 41 TYR B O 1
ATOM 3615 N N . VAL C 3 42 ? 24.858 12.285 13.565 1.00 49.75 42 VAL B N 1
ATOM 3616 C CA . VAL C 3 42 ? 24.186 11.956 12.283 1.00 53.34 42 VAL B CA 1
ATOM 3617 C C . VAL C 3 42 ? 25.138 11.752 11.095 1.00 53.59 42 VAL B C 1
ATOM 3618 O O . VAL C 3 42 ? 24.715 11.249 10.083 1.00 55.28 42 VAL B O 1
ATOM 3622 N N . VAL C 3 43 ? 26.397 12.182 11.224 1.00 55.29 43 VAL B N 1
ATOM 3623 C CA . VAL C 3 43 ? 27.477 11.776 10.316 1.00 54.72 43 VAL B CA 1
ATOM 3624 C C . VAL C 3 43 ? 28.498 11.148 11.234 1.00 53.24 43 VAL B C 1
ATOM 3625 O O . VAL C 3 43 ? 29.425 11.808 11.720 1.00 51.90 43 VAL B O 1
ATOM 3629 N N . GLY C 3 44 ? 28.315 9.862 11.492 1.00 53.71 44 GLY B N 1
ATOM 3630 C CA . GLY C 3 44 ? 28.959 9.227 12.656 1.00 50.61 44 GLY B CA 1
ATOM 3631 C C . GLY C 3 44 ? 30.472 9.124 12.638 1.00 51.30 44 GLY B C 1
ATOM 3632 O O . GLY C 3 44 ? 31.040 8.784 13.647 1.00 49.44 44 GLY B O 1
ATOM 3633 N N . ASP C 3 45 ? 31.103 9.349 11.470 1.00 55.73 45 ASP B N 1
ATOM 3634 C CA . ASP C 3 45 ? 32.562 9.313 11.305 1.00 54.01 45 ASP B CA 1
ATOM 3635 C C . ASP C 3 45 ? 33.169 10.696 11.108 1.00 58.87 45 ASP B C 1
ATOM 3636 O O . ASP C 3 45 ? 34.351 10.827 10.777 1.00 61.58 45 ASP B O 1
ATOM 3641 N N . PHE C 3 46 ? 32.372 11.734 11.325 1.00 59.44 46 PHE B N 1
ATOM 3642 C CA . PHE C 3 46 ? 32.882 13.098 11.282 1.00 59.84 46 PHE B CA 1
ATOM 3643 C C . PHE C 3 46 ? 34.017 13.357 12.277 1.00 61.16 46 PHE B C 1
ATOM 3644 O O . PHE C 3 46 ? 33.852 13.211 13.505 1.00 59.02 46 PHE B O 1
ATOM 3652 N N . LEU C 3 47 ? 35.168 13.768 11.729 1.00 62.97 47 LEU B N 1
ATOM 3653 C CA . LEU C 3 47 ? 36.390 14.069 12.513 1.00 60.50 47 LEU B CA 1
ATOM 3654 C C . LEU C 3 47 ? 37.015 12.824 13.161 1.00 58.30 47 LEU B C 1
ATOM 3655 O O . LEU C 3 47 ? 37.805 12.903 14.101 1.00 61.52 47 LEU B O 1
ATOM 3660 N N . PHE C 3 48 ? 36.640 11.663 12.663 1.00 56.25 48 PHE B N 1
ATOM 3661 C CA . PHE C 3 48 ? 37.154 10.434 13.214 1.00 56.48 48 PHE B CA 1
ATOM 3662 C C . PHE C 3 48 ? 38.324 9.950 12.343 1.00 59.74 48 PHE B C 1
ATOM 3663 O O . PHE C 3 48 ? 38.216 9.985 11.110 1.00 59.48 48 PHE B O 1
ATOM 3671 N N . PRO C 3 49 ? 39.417 9.431 12.949 1.00 64.37 49 PRO B N 1
ATOM 3672 C CA . PRO C 3 49 ? 39.704 9.166 14.364 1.00 62.17 49 PRO B CA 1
ATOM 3673 C C . PRO C 3 49 ? 40.401 10.286 15.094 1.00 65.82 49 PRO B C 1
ATOM 3674 O O . PRO C 3 49 ? 40.761 10.096 16.268 1.00 67.32 49 PRO B O 1
ATOM 3678 N N . ALA C 3 50 ? 40.576 11.433 14.430 1.00 64.17 50 ALA B N 1
ATOM 3679 C CA . ALA C 3 50 ? 41.287 12.542 15.032 1.00 65.55 50 ALA B CA 1
ATOM 3680 C C . ALA C 3 50 ? 40.631 13.005 16.348 1.00 67.33 50 ALA B C 1
ATOM 3681 O O . ALA C 3 50 ? 41.309 13.062 17.378 1.00 68.26 50 ALA B O 1
ATOM 3683 N N . ILE C 3 51 ? 39.343 13.352 16.311 1.00 64.18 51 ILE B N 1
ATOM 3684 C CA . ILE C 3 51 ? 38.655 13.714 17.529 1.00 61.25 51 ILE B CA 1
ATOM 3685 C C . ILE C 3 51 ? 37.456 12.811 17.658 1.00 58.07 51 ILE B C 1
ATOM 3686 O O . ILE C 3 51 ? 36.361 13.169 17.240 1.00 57.40 51 ILE B O 1
ATOM 3691 N N . PRO C 3 52 ? 37.646 11.648 18.288 1.00 56.09 52 PRO B N 1
ATOM 3692 C CA . PRO C 3 52 ? 36.481 10.823 18.539 1.00 52.21 52 PRO B CA 1
ATOM 3693 C C . PRO C 3 52 ? 35.467 11.510 19.485 1.00 50.43 52 PRO B C 1
ATOM 3694 O O . PRO C 3 52 ? 35.833 12.350 20.305 1.00 46.99 52 PRO B O 1
ATOM 3698 N N . PHE C 3 53 ? 34.202 11.104 19.344 1.00 50.16 53 PHE B N 1
ATOM 3699 C CA . PHE C 3 53 ? 33.056 11.668 20.062 1.00 47.01 53 PHE B CA 1
ATOM 3700 C C . PHE C 3 53 ? 33.309 11.871 21.541 1.00 46.85 53 PHE B C 1
ATOM 3701 O O . PHE C 3 53 ? 33.032 12.937 22.050 1.00 46.96 53 PHE B O 1
ATOM 3709 N N . ASN C 3 54 ? 33.829 10.865 22.232 1.00 47.06 54 ASN B N 1
ATOM 3710 C CA . ASN C 3 54 ? 34.098 10.994 23.672 1.00 47.83 54 ASN B CA 1
ATOM 3711 C C . ASN C 3 54 ? 35.113 12.114 24.012 1.00 52.76 54 ASN B C 1
ATOM 3712 O O . ASN C 3 54 ? 34.981 12.804 25.074 1.00 56.09 54 ASN B O 1
ATOM 3717 N N . VAL C 3 55 ? 36.098 12.330 23.115 1.00 51.63 55 VAL B N 1
ATOM 3718 C CA . VAL C 3 55 ? 37.066 13.442 23.286 1.00 49.45 55 VAL B CA 1
ATOM 3719 C C . VAL C 3 55 ? 36.314 14.775 23.130 1.00 49.36 55 VAL B C 1
ATOM 3720 O O . VAL C 3 55 ? 36.449 15.671 23.940 1.00 49.80 55 VAL B O 1
ATOM 3724 N N . ALA C 3 56 ? 35.508 14.907 22.083 1.00 50.40 56 ALA B N 1
ATOM 3725 C CA . ALA C 3 56 ? 34.735 16.137 21.905 1.00 50.24 56 ALA B CA 1
ATOM 3726 C C . ALA C 3 56 ? 33.786 16.347 23.095 1.00 49.34 56 ALA B C 1
ATOM 3727 O O . ALA C 3 56 ? 33.493 17.471 23.470 1.00 54.65 56 ALA B O 1
ATOM 3729 N N . ARG C 3 57 ? 33.346 15.262 23.712 1.00 48.28 57 ARG B N 1
ATOM 3730 C CA . ARG C 3 57 ? 32.348 15.328 24.750 1.00 49.21 57 ARG B CA 1
ATOM 3731 C C . ARG C 3 57 ? 32.972 15.817 26.036 1.00 50.65 57 ARG B C 1
ATOM 3732 O O . ARG C 3 57 ? 32.417 16.709 26.679 1.00 50.33 57 ARG B O 1
ATOM 3740 N N . MET C 3 58 ? 34.135 15.266 26.402 1.00 53.24 58 MET B N 1
ATOM 3741 C CA . MET C 3 58 ? 34.751 15.664 27.670 1.00 55.32 58 MET B CA 1
ATOM 3742 C C . MET C 3 58 ? 35.178 17.134 27.630 1.00 56.63 58 MET B C 1
ATOM 3743 O O . MET C 3 58 ? 35.107 17.805 28.655 1.00 56.38 58 MET B O 1
ATOM 3748 N N . VAL C 3 59 ? 35.557 17.630 26.439 1.00 55.97 59 VAL B N 1
ATOM 3749 C CA . VAL C 3 59 ? 35.842 19.053 26.209 1.00 53.54 59 VAL B CA 1
ATOM 3750 C C . VAL C 3 59 ? 34.570 19.887 26.399 1.00 51.68 59 VAL B C 1
ATOM 3751 O O . VAL C 3 59 ? 34.579 20.830 27.179 1.00 51.31 59 VAL B O 1
ATOM 3755 N N . HIS C 3 60 ? 33.471 19.531 25.716 1.00 51.53 60 HIS B N 1
ATOM 3756 C CA . HIS C 3 60 ? 32.157 20.195 25.861 1.00 48.52 60 HIS B CA 1
ATOM 3757 C C . HIS C 3 60 ? 31.733 20.252 27.324 1.00 51.25 60 HIS B C 1
ATOM 3758 O O . HIS C 3 60 ? 31.422 21.339 27.812 1.00 53.20 60 HIS B O 1
ATOM 3765 N N . THR C 3 61 ? 31.768 19.125 28.040 1.00 49.63 61 THR B N 1
ATOM 3766 C CA . THR C 3 61 ? 31.227 19.114 29.417 1.00 49.93 61 THR B CA 1
ATOM 3767 C C . THR C 3 61 ? 32.189 19.688 30.455 1.00 54.61 61 THR B C 1
ATOM 3768 O O . THR C 3 61 ? 31.734 20.328 31.413 1.00 54.81 61 THR B O 1
ATOM 3772 N N . ASN C 3 62 ? 33.509 19.510 30.285 1.00 57.71 62 ASN B N 1
ATOM 3773 C CA . ASN C 3 62 ? 34.453 20.196 31.199 1.00 56.94 62 ASN B CA 1
ATOM 3774 C C . ASN C 3 62 ? 34.535 21.715 30.993 1.00 58.05 62 ASN B C 1
ATOM 3775 O O . ASN C 3 62 ? 34.654 22.471 31.954 1.00 58.15 62 ASN B O 1
ATOM 3780 N N . LEU C 3 63 ? 34.476 22.168 29.746 1.00 57.12 63 LEU B N 1
ATOM 3781 C CA . LEU C 3 63 ? 34.373 23.612 29.495 1.00 58.01 63 LEU B CA 1
ATOM 3782 C C . LEU C 3 63 ? 33.108 24.206 30.077 1.00 56.67 63 LEU B C 1
ATOM 3783 O O . LEU C 3 63 ? 33.126 25.362 30.434 1.00 59.51 63 LEU B O 1
ATOM 3788 N N . LEU C 3 64 ? 32.013 23.448 30.151 1.00 57.97 64 LEU B N 1
ATOM 3789 C CA . LEU C 3 64 ? 30.771 23.932 30.815 1.00 56.78 64 LEU B CA 1
ATOM 3790 C C . LEU C 3 64 ? 30.985 24.114 32.297 1.00 57.20 64 LEU B C 1
ATOM 3791 O O . LEU C 3 64 ? 30.726 25.200 32.853 1.00 59.55 64 LEU B O 1
ATOM 3796 N N . ILE C 3 65 ? 31.492 23.087 32.961 1.00 55.66 65 ILE B N 1
ATOM 3797 C CA . ILE C 3 65 ? 31.761 23.251 34.376 1.00 58.15 65 ILE B CA 1
ATOM 3798 C C . ILE C 3 65 ? 32.803 24.355 34.699 1.00 63.94 65 ILE B C 1
ATOM 3799 O O . ILE C 3 65 ? 32.555 25.209 35.578 1.00 65.06 65 ILE B O 1
ATOM 3804 N N . VAL C 3 66 ? 33.931 24.373 33.979 1.00 61.92 66 VAL B N 1
ATOM 3805 C CA . VAL C 3 66 ? 34.989 25.368 34.239 1.00 60.65 66 VAL B CA 1
ATOM 3806 C C . VAL C 3 66 ? 34.496 26.792 33.998 1.00 60.55 66 VAL B C 1
ATOM 3807 O O . VAL C 3 66 ? 34.736 27.685 34.845 1.00 56.22 66 VAL B O 1
ATOM 3811 N N . TRP C 3 67 ? 33.838 27.029 32.849 1.00 56.41 67 TRP B N 1
ATOM 3812 C CA . TRP C 3 67 ? 33.259 28.365 32.653 1.00 57.85 67 TRP B CA 1
ATOM 3813 C C . TRP C 3 67 ? 32.249 28.819 33.735 1.00 57.75 67 TRP B C 1
ATOM 3814 O O . TRP C 3 67 ? 32.289 29.991 34.166 1.00 55.93 67 TRP B O 1
ATOM 3825 N N . LEU C 3 68 ? 31.375 27.918 34.189 1.00 53.98 68 LEU B N 1
ATOM 3826 C CA . LEU C 3 68 ? 30.463 28.306 35.285 1.00 52.89 68 LEU B CA 1
ATOM 3827 C C . LEU C 3 68 ? 31.245 28.603 36.592 1.00 54.96 68 LEU B C 1
ATOM 3828 O O . LEU C 3 68 ? 30.954 29.587 37.267 1.00 54.23 68 LEU B O 1
ATOM 3833 N N . LEU C 3 69 ? 32.247 27.770 36.912 1.00 55.08 69 LEU B N 1
ATOM 3834 C CA . LEU C 3 69 ? 33.123 27.990 38.049 1.00 57.04 69 LEU B CA 1
ATOM 3835 C C . LEU C 3 69 ? 33.796 29.352 38.012 1.00 62.24 69 LEU B C 1
ATOM 3836 O O . LEU C 3 69 ? 33.848 30.050 39.051 1.00 58.01 69 LEU B O 1
ATOM 3841 N N . PHE C 3 70 ? 34.291 29.739 36.829 1.00 61.47 70 PHE B N 1
ATOM 3842 C CA . PHE C 3 70 ? 34.829 31.098 36.609 1.00 62.98 70 PHE B CA 1
ATOM 3843 C C . PHE C 3 70 ? 33.759 32.169 36.837 1.00 63.91 70 PHE B C 1
ATOM 3844 O O . PHE C 3 70 ? 33.991 33.152 37.571 1.00 66.56 70 PHE B O 1
ATOM 3852 N N . GLY C 3 71 ? 32.590 31.998 36.210 1.00 60.21 71 GLY B N 1
ATOM 3853 C CA . GLY C 3 71 ? 31.443 32.882 36.475 1.00 58.66 71 GLY B CA 1
ATOM 3854 C C . GLY C 3 71 ? 31.150 33.001 37.979 1.00 62.26 71 GLY B C 1
ATOM 3855 O O . GLY C 3 71 ? 30.983 34.116 38.501 1.00 62.45 71 GLY B O 1
ATOM 3856 N N . PHE C 3 72 ? 31.113 31.873 38.692 1.00 58.18 72 PHE B N 1
ATOM 3857 C CA . PHE C 3 72 ? 30.849 31.922 40.133 1.00 58.15 72 PHE B CA 1
ATOM 3858 C C . PHE C 3 72 ? 31.899 32.734 40.853 1.00 59.71 72 PHE B C 1
ATOM 3859 O O . PHE C 3 72 ? 31.549 33.566 41.709 1.00 62.43 72 PHE B O 1
ATOM 3867 N N . MET C 3 73 ? 33.173 32.537 40.506 1.00 58.86 73 MET B N 1
ATOM 3868 C CA . MET C 3 73 ? 34.235 33.318 41.147 1.00 62.35 73 MET B CA 1
ATOM 3869 C C . MET C 3 73 ? 34.130 34.786 40.784 1.00 64.14 73 MET B C 1
ATOM 3870 O O . MET C 3 73 ? 34.242 35.657 41.641 1.00 65.51 73 MET B O 1
ATOM 3875 N N . GLY C 3 74 ? 33.876 35.054 39.510 1.00 66.54 74 GLY B N 1
ATOM 3876 C CA . GLY C 3 74 ? 33.568 36.405 39.078 1.00 66.87 74 GLY B CA 1
ATOM 3877 C C . GLY C 3 74 ? 32.510 36.989 40.004 1.00 68.93 74 GLY B C 1
ATOM 3878 O O . GLY C 3 74 ? 32.734 38.024 40.643 1.00 66.39 74 GLY B O 1
ATOM 3879 N N . ALA C 3 75 ? 31.358 36.316 40.071 1.00 65.46 75 ALA B N 1
ATOM 3880 C CA . ALA C 3 75 ? 30.220 36.817 40.819 1.00 65.45 75 ALA B CA 1
ATOM 3881 C C . ALA C 3 75 ? 30.625 37.073 42.263 1.00 64.56 75 ALA B C 1
ATOM 3882 O O . ALA C 3 75 ? 30.306 38.114 42.817 1.00 61.94 75 ALA B O 1
ATOM 3884 N N . ALA C 3 76 ? 31.351 36.144 42.868 1.00 63.96 76 ALA B N 1
ATOM 3885 C CA . ALA C 3 76 ? 31.725 36.330 44.265 1.00 64.43 76 ALA B CA 1
ATOM 3886 C C . ALA C 3 76 ? 32.692 37.529 44.419 1.00 67.08 76 ALA B C 1
ATOM 3887 O O . ALA C 3 76 ? 32.531 38.332 45.323 1.00 63.64 76 ALA B O 1
ATOM 3889 N N . TYR C 3 77 ? 33.648 37.672 43.499 1.00 66.47 77 TYR B N 1
ATOM 3890 C CA . TYR C 3 77 ? 34.596 38.780 43.551 1.00 67.29 77 TYR B CA 1
ATOM 3891 C C . TYR C 3 77 ? 33.950 40.151 43.418 1.00 68.11 77 TYR B C 1
ATOM 3892 O O . TYR C 3 77 ? 34.457 41.146 43.982 1.00 67.02 77 TYR B O 1
ATOM 3901 N N . TYR C 3 78 ? 32.855 40.221 42.669 1.00 67.68 78 TYR B N 1
ATOM 3902 C CA . TYR C 3 78 ? 32.147 41.494 42.496 1.00 71.17 78 TYR B CA 1
ATOM 3903 C C . TYR C 3 78 ? 31.238 41.836 43.687 1.00 72.79 78 TYR B C 1
ATOM 3904 O O . TYR C 3 78 ? 31.271 42.961 44.188 1.00 76.39 78 TYR B O 1
ATOM 3913 N N . LEU C 3 79 ? 30.415 40.892 44.129 1.00 68.64 79 LEU B N 1
ATOM 3914 C CA . LEU C 3 79 ? 29.440 41.222 45.136 1.00 66.01 79 LEU B CA 1
ATOM 3915 C C . LEU C 3 79 ? 29.982 41.095 46.559 1.00 67.98 79 LEU B C 1
ATOM 3916 O O . LEU C 3 79 ? 29.469 41.751 47.458 1.00 67.60 79 LEU B O 1
ATOM 3921 N N . VAL C 3 80 ? 30.985 40.259 46.802 1.00 68.07 80 VAL B N 1
ATOM 3922 C CA . VAL C 3 80 ? 31.410 40.094 48.210 1.00 70.48 80 VAL B CA 1
ATOM 3923 C C . VAL C 3 80 ? 31.994 41.389 48.855 1.00 73.63 80 VAL B C 1
ATOM 3924 O O . VAL C 3 80 ? 31.585 41.778 49.942 1.00 73.79 80 VAL B O 1
ATOM 3928 N N . PRO C 3 81 ? 32.915 42.087 48.160 1.00 76.11 81 PRO B N 1
ATOM 3929 C CA . PRO C 3 81 ? 33.310 43.407 48.664 1.00 73.92 81 PRO B CA 1
ATOM 3930 C C . PRO C 3 81 ? 32.137 44.341 48.937 1.00 72.09 81 PRO B C 1
ATOM 3931 O O . PRO C 3 81 ? 32.123 44.967 49.980 1.00 69.03 81 PRO B O 1
ATOM 3935 N N . GLU C 3 82 ? 31.165 44.417 48.028 1.00 72.78 82 GLU B N 1
ATOM 3936 C CA . GLU C 3 82 ? 30.026 45.312 48.209 1.00 77.91 82 GLU B CA 1
ATOM 3937 C C . GLU C 3 82 ? 29.160 44.940 49.431 1.00 77.31 82 GLU B C 1
ATOM 3938 O O . GLU C 3 82 ? 28.785 45.815 50.214 1.00 82.71 82 GLU B O 1
ATOM 3944 N N . GLU C 3 83 ? 28.877 43.648 49.602 1.00 76.48 83 GLU B N 1
ATOM 3945 C CA . GLU C 3 83 ? 28.173 43.139 50.790 1.00 72.40 83 GLU B CA 1
ATOM 3946 C C . GLU C 3 83 ? 28.939 43.382 52.069 1.00 75.19 83 GLU B C 1
ATOM 3947 O O . GLU C 3 83 ? 28.345 43.749 53.075 1.00 81.46 83 GLU B O 1
ATOM 3953 N N . SER C 3 84 ? 30.246 43.147 52.049 1.00 75.44 84 SER B N 1
ATOM 3954 C CA . SER C 3 84 ? 31.036 43.233 53.277 1.00 81.61 84 SER B CA 1
ATOM 3955 C C . SER C 3 84 ? 31.396 44.671 53.700 1.00 82.94 84 SER B C 1
ATOM 3956 O O . SER C 3 84 ? 31.918 44.886 54.800 1.00 80.54 84 SER B O 1
ATOM 3959 N N . ASP C 3 85 ? 31.087 45.633 52.817 1.00 86.41 85 ASP B N 1
ATOM 3960 C CA . ASP C 3 85 ? 31.323 47.064 53.034 1.00 90.27 85 ASP B CA 1
ATOM 3961 C C . ASP C 3 85 ? 32.825 47.402 53.151 1.00 91.68 85 ASP B C 1
ATOM 3962 O O . ASP C 3 85 ? 33.209 48.276 53.931 1.00 89.04 85 ASP B O 1
ATOM 3967 N N . CYS C 3 86 ? 33.673 46.719 52.377 1.00 90.12 86 CYS B N 1
ATOM 3968 C CA . CYS C 3 86 ? 35.125 47.009 52.386 1.00 95.42 86 CYS B CA 1
ATOM 3969 C C . CYS C 3 86 ? 35.856 46.416 51.192 1.00 93.98 86 CYS B C 1
ATOM 3970 O O . CYS C 3 86 ? 35.279 45.633 50.439 1.00 93.68 86 CYS B O 1
ATOM 3973 N N . GLU C 3 87 ? 37.128 46.781 51.027 1.00 94.84 87 GLU B N 1
ATOM 3974 C CA . GLU C 3 87 ? 37.940 46.223 49.944 1.00 94.25 87 GLU B CA 1
ATOM 3975 C C . GLU C 3 87 ? 38.096 44.706 50.112 1.00 93.28 87 GLU B C 1
ATOM 3976 O O . GLU C 3 87 ? 38.059 44.190 51.238 1.00 92.05 87 GLU B O 1
ATOM 3982 N N . LEU C 3 88 ? 38.248 44.007 48.987 1.00 89.40 88 LEU B N 1
ATOM 3983 C CA . LEU C 3 88 ? 38.522 42.571 48.983 1.00 91.63 88 LEU B CA 1
ATOM 3984 C C . LEU C 3 88 ? 39.840 42.295 49.680 1.00 91.61 88 LEU B C 1
ATOM 3985 O O . LEU C 3 88 ? 40.806 43.060 49.518 1.00 90.57 88 LEU B O 1
ATOM 3990 N N . TYR C 3 89 ? 39.881 41.197 50.435 1.00 87.09 89 TYR B N 1
ATOM 3991 C CA . TYR C 3 89 ? 41.097 40.816 51.134 1.00 88.58 89 TYR B CA 1
ATOM 3992 C C . TYR C 3 89 ? 42.372 40.852 50.269 1.00 88.61 89 TYR B C 1
ATOM 3993 O O . TYR C 3 89 ? 43.381 41.325 50.752 1.00 89.86 89 TYR B O 1
ATOM 4002 N N . SER C 3 90 ? 42.359 40.382 49.017 1.00 85.14 90 SER B N 1
ATOM 4003 C CA . SER C 3 90 ? 43.590 40.496 48.207 1.00 82.15 90 SER B CA 1
ATOM 4004 C C . SER C 3 90 ? 43.390 40.536 46.694 1.00 84.13 90 SER B C 1
ATOM 4005 O O . SER C 3 90 ? 43.276 39.479 46.066 1.00 81.59 90 SER B O 1
ATOM 4008 N N . PRO C 3 91 ? 43.347 41.758 46.105 1.00 88.79 91 PRO B N 1
ATOM 4009 C CA . PRO C 3 91 ? 43.286 41.924 44.641 1.00 87.23 91 PRO B CA 1
ATOM 4010 C C . PRO C 3 91 ? 44.391 41.162 43.922 1.00 90.31 91 PRO B C 1
ATOM 4011 O O . PRO C 3 91 ? 44.133 40.553 42.876 1.00 93.89 91 PRO B O 1
ATOM 4015 N N . LYS C 3 92 ? 45.595 41.154 44.485 1.00 93.45 92 LYS B N 1
ATOM 4016 C CA . LYS C 3 92 ? 46.704 40.430 43.856 1.00 98.16 92 LYS B CA 1
ATOM 4017 C C . LYS C 3 92 ? 46.519 38.883 43.885 1.00 91.14 92 LYS B C 1
ATOM 4018 O O . LYS C 3 92 ? 46.939 38.204 42.951 1.00 86.76 92 LYS B O 1
ATOM 4024 N N . LEU C 3 93 ? 45.887 38.350 44.938 1.00 87.19 93 LEU B N 1
ATOM 4025 C CA . LEU C 3 93 ? 45.605 36.909 45.040 1.00 84.41 93 LEU B CA 1
ATOM 4026 C C . LEU C 3 93 ? 44.546 36.528 43.984 1.00 81.79 93 LEU B C 1
ATOM 4027 O O . LEU C 3 93 ? 44.741 35.578 43.224 1.00 76.04 93 LEU B O 1
ATOM 4032 N N . ALA C 3 94 ? 43.458 37.302 43.907 1.00 79.71 94 ALA B N 1
ATOM 4033 C CA . ALA C 3 94 ? 42.483 37.140 42.830 1.00 80.46 94 ALA B CA 1
ATOM 4034 C C . ALA C 3 94 ? 43.183 36.968 41.472 1.00 84.55 94 ALA B C 1
ATOM 4035 O O . ALA C 3 94 ? 42.808 36.078 40.678 1.00 83.50 94 ALA B O 1
ATOM 4037 N N . TRP C 3 95 ? 44.213 37.791 41.223 1.00 87.35 95 TRP B N 1
ATOM 4038 C CA . TRP C 3 95 ? 44.948 37.763 39.947 1.00 88.22 95 TRP B CA 1
ATOM 4039 C C . TRP C 3 95 ? 45.890 36.569 39.767 1.00 87.79 95 TRP B C 1
ATOM 4040 O O . TRP C 3 95 ? 45.879 35.972 38.671 1.00 83.89 95 TRP B O 1
ATOM 4051 N N . ILE C 3 96 ? 46.665 36.193 40.800 1.00 87.33 96 ILE B N 1
ATOM 4052 C CA . ILE C 3 96 ? 47.461 34.932 40.703 1.00 91.03 96 ILE B CA 1
ATOM 4053 C C . ILE C 3 96 ? 46.553 33.716 40.419 1.00 87.61 96 ILE B C 1
ATOM 4054 O O . ILE C 3 96 ? 46.803 32.953 39.471 1.00 88.94 96 ILE B O 1
ATOM 4059 N N . LEU C 3 97 ? 45.491 33.580 41.217 1.00 83.60 97 LEU B N 1
ATOM 4060 C CA . LEU C 3 97 ? 44.522 32.504 41.081 1.00 77.82 97 LEU B CA 1
ATOM 4061 C C . LEU C 3 97 ? 43.869 32.494 39.691 1.00 79.08 97 LEU B C 1
ATOM 4062 O O . LEU C 3 97 ? 43.736 31.432 39.097 1.00 77.54 97 LEU B O 1
ATOM 4067 N N . PHE C 3 98 ? 43.491 33.661 39.167 1.00 77.65 98 PHE B N 1
ATOM 4068 C CA . PHE C 3 98 ? 42.943 33.706 37.835 1.00 75.05 98 PHE B CA 1
ATOM 4069 C C . PHE C 3 98 ? 43.869 33.039 36.810 1.00 80.07 98 PHE B C 1
ATOM 4070 O O . PHE C 3 98 ? 43.412 32.140 36.048 1.00 78.42 98 PHE B O 1
ATOM 4078 N N . TRP C 3 99 ? 45.143 33.456 36.783 1.00 78.92 99 TRP B N 1
ATOM 4079 C CA . TRP C 3 99 ? 46.121 32.855 35.850 1.00 83.85 99 TRP B CA 1
ATOM 4080 C C . TRP C 3 99 ? 46.372 31.366 36.073 1.00 83.41 99 TRP B C 1
ATOM 4081 O O . TRP C 3 99 ? 46.514 30.632 35.092 1.00 81.52 99 TRP B O 1
ATOM 4092 N N . VAL C 3 100 ? 46.410 30.919 37.337 1.00 82.45 100 VAL B N 1
ATOM 4093 C CA . VAL C 3 100 ? 46.656 29.492 37.631 1.00 82.70 100 VAL B CA 1
ATOM 4094 C C . VAL C 3 100 ? 45.476 28.612 37.159 1.00 82.75 100 VAL B C 1
ATOM 4095 O O . VAL C 3 100 ? 45.674 27.566 36.513 1.00 80.91 100 VAL B O 1
ATOM 4099 N N . PHE C 3 101 ? 44.262 29.060 37.468 1.00 79.25 101 PHE B N 1
ATOM 4100 C CA . PHE C 3 101 ? 43.039 28.386 37.083 1.00 77.79 101 PHE B CA 1
ATOM 4101 C C . PHE C 3 101 ? 42.895 28.360 35.541 1.00 76.43 101 PHE B C 1
ATOM 4102 O O . PHE C 3 101 ? 42.658 27.293 34.956 1.00 68.07 101 PHE B O 1
ATOM 4110 N N . ALA C 3 102 ? 43.093 29.517 34.894 1.00 78.66 102 ALA B N 1
ATOM 4111 C CA . ALA C 3 102 ? 43.053 29.623 33.426 1.00 76.66 102 ALA B CA 1
ATOM 4112 C C . ALA C 3 102 ? 44.107 28.756 32.767 1.00 79.32 102 ALA B C 1
ATOM 4113 O O . ALA C 3 102 ? 43.828 28.107 31.760 1.00 75.79 102 ALA B O 1
ATOM 4115 N N . ALA C 3 103 ? 45.321 28.743 33.325 1.00 81.97 103 ALA B N 1
ATOM 4116 C CA . ALA C 3 103 ? 46.403 27.915 32.757 1.00 81.34 103 ALA B CA 1
ATOM 4117 C C . ALA C 3 103 ? 46.120 26.415 32.919 1.00 79.51 103 ALA B C 1
ATOM 4118 O O . ALA C 3 103 ? 46.297 25.641 31.968 1.00 78.78 103 ALA B O 1
ATOM 4120 N N . ALA C 3 104 ? 45.649 26.015 34.104 1.00 79.67 104 ALA B N 1
ATOM 4121 C CA . ALA C 3 104 ? 45.313 24.601 34.378 1.00 79.44 104 ALA B CA 1
ATOM 4122 C C . ALA C 3 104 ? 44.162 24.086 33.518 1.00 79.78 104 ALA B C 1
ATOM 4123 O O . ALA C 3 104 ? 44.161 22.921 33.098 1.00 79.50 104 ALA B O 1
ATOM 4125 N N . GLY C 3 105 ? 43.186 24.953 33.275 1.00 77.90 105 GLY B N 1
ATOM 4126 C CA . GLY C 3 105 ? 42.023 24.598 32.484 1.00 73.93 105 GLY B CA 1
ATOM 4127 C C . GLY C 3 105 ? 42.399 24.374 31.028 1.00 76.06 105 GLY B C 1
ATOM 4128 O O . GLY C 3 105 ? 41.992 23.358 30.439 1.00 70.44 105 GLY B O 1
ATOM 4129 N N . VAL C 3 106 ? 43.158 25.320 30.454 1.00 75.86 106 VAL B N 1
ATOM 4130 C CA . VAL C 3 106 ? 43.600 25.245 29.045 1.00 80.62 106 VAL B CA 1
ATOM 4131 C C . VAL C 3 106 ? 44.553 24.056 28.849 1.00 83.70 106 VAL B C 1
ATOM 4132 O O . VAL C 3 106 ? 44.397 23.293 27.890 1.00 83.90 106 VAL B O 1
ATOM 4136 N N . LEU C 3 107 ? 45.505 23.877 29.771 1.00 85.06 107 LEU B N 1
ATOM 4137 C CA . LEU C 3 107 ? 46.364 22.678 29.770 1.00 84.56 107 LEU B CA 1
ATOM 4138 C C . LEU C 3 107 ? 45.595 21.352 29.762 1.00 80.33 107 LEU B C 1
ATOM 4139 O O . LEU C 3 107 ? 45.962 20.430 29.013 1.00 77.10 107 LEU B O 1
ATOM 4144 N N . THR C 3 108 ? 44.548 21.219 30.587 1.00 76.49 108 THR B N 1
ATOM 4145 C CA . THR C 3 108 ? 43.864 19.912 30.631 1.00 74.25 108 THR B CA 1
ATOM 4146 C C . THR C 3 108 ? 43.000 19.656 29.393 1.00 69.83 108 THR B C 1
ATOM 4147 O O . THR C 3 108 ? 43.005 18.554 28.874 1.00 66.79 108 THR B O 1
ATOM 4151 N N . ILE C 3 109 ? 42.308 20.681 28.907 1.00 67.78 109 ILE B N 1
ATOM 4152 C CA . ILE C 3 109 ? 41.669 20.622 27.595 1.00 67.33 109 ILE B CA 1
ATOM 4153 C C . ILE C 3 109 ? 42.659 20.142 26.499 1.00 71.73 109 ILE B C 1
ATOM 4154 O O . ILE C 3 109 ? 42.307 19.232 25.692 1.00 71.85 109 ILE B O 1
ATOM 4159 N N . LEU C 3 110 ? 43.869 20.735 26.470 1.00 71.77 110 LEU B N 1
ATOM 4160 C CA . LEU C 3 110 ? 44.935 20.354 25.514 1.00 76.27 110 LEU B CA 1
ATOM 4161 C C . LEU C 3 110 ? 45.307 18.893 25.677 1.00 74.52 110 LEU B C 1
ATOM 4162 O O . LEU C 3 110 ? 45.409 18.140 24.689 1.00 74.07 110 LEU B O 1
ATOM 4167 N N . GLY C 3 111 ? 45.468 18.488 26.935 1.00 71.38 111 GLY B N 1
ATOM 4168 C CA . GLY C 3 111 ? 45.604 17.073 27.273 1.00 69.66 111 GLY B CA 1
ATOM 4169 C C . GLY C 3 111 ? 44.579 16.202 26.557 1.00 67.79 111 GLY B C 1
ATOM 4170 O O . GLY C 3 111 ? 44.927 15.335 25.750 1.00 64.26 111 GLY B O 1
ATOM 4171 N N . TYR C 3 112 ? 43.303 16.432 26.840 1.00 64.50 112 TYR B N 1
ATOM 4172 C CA . TYR C 3 112 ? 42.262 15.678 26.160 1.00 62.92 112 TYR B CA 1
ATOM 4173 C C . TYR C 3 112 ? 42.428 15.691 24.637 1.00 62.82 112 TYR B C 1
ATOM 4174 O O . TYR C 3 112 ? 42.191 14.683 23.972 1.00 61.68 112 TYR B O 1
ATOM 4183 N N . LEU C 3 113 ? 42.769 16.841 24.068 1.00 65.30 113 LEU B N 1
ATOM 4184 C CA . LEU C 3 113 ? 42.737 16.960 22.608 1.00 68.67 113 LEU B CA 1
ATOM 4185 C C . LEU C 3 113 ? 43.983 16.404 21.895 1.00 71.20 113 LEU B C 1
ATOM 4186 O O . LEU C 3 113 ? 43.926 16.076 20.714 1.00 70.26 113 LEU B O 1
ATOM 4191 N N . LEU C 3 114 ? 45.111 16.335 22.602 1.00 76.36 114 LEU B N 1
ATOM 4192 C CA . LEU C 3 114 ? 46.426 16.114 21.955 1.00 75.98 114 LEU B CA 1
ATOM 4193 C C . LEU C 3 114 ? 47.035 14.724 22.219 1.00 75.67 114 LEU B C 1
ATOM 4194 O O . LEU C 3 114 ? 47.933 14.287 21.494 1.00 74.51 114 LEU B O 1
ATOM 4199 N N . VAL C 3 115 ? 46.528 14.021 23.231 1.00 74.60 115 VAL B N 1
ATOM 4200 C CA . VAL C 3 115 ? 47.069 12.716 23.600 1.00 75.10 115 VAL B CA 1
ATOM 4201 C C . VAL C 3 115 ? 45.910 11.754 23.817 1.00 75.59 115 VAL B C 1
ATOM 4202 O O . VAL C 3 115 ? 44.973 12.081 24.526 1.00 72.33 115 VAL B O 1
ATOM 4206 N N . PRO C 3 116 ? 45.940 10.569 23.162 1.00 80.22 116 PRO B N 1
ATOM 4207 C CA . PRO C 3 116 ? 44.811 9.652 23.402 1.00 70.39 116 PRO B CA 1
ATOM 4208 C C . PRO C 3 116 ? 44.609 9.473 24.897 1.00 68.85 116 PRO B C 1
ATOM 4209 O O . PRO C 3 116 ? 45.572 9.517 25.672 1.00 65.78 116 PRO B O 1
ATOM 4213 N N . TYR C 3 117 ? 43.357 9.300 25.306 1.00 65.47 117 TYR B N 1
ATOM 4214 C CA . TYR C 3 117 ? 43.026 9.282 26.716 1.00 61.33 117 TYR B CA 1
ATOM 4215 C C . TYR C 3 117 ? 43.859 8.369 27.619 1.00 60.37 117 TYR B C 1
ATOM 4216 O O . TYR C 3 117 ? 44.193 8.757 28.755 1.00 59.53 117 TYR B O 1
ATOM 4225 N N . ALA C 3 118 ? 44.126 7.151 27.163 1.00 58.25 118 ALA B N 1
ATOM 4226 C CA . ALA C 3 118 ? 44.824 6.190 28.002 1.00 61.24 118 ALA B CA 1
ATOM 4227 C C . ALA C 3 118 ? 46.302 6.584 28.150 1.00 66.46 118 ALA B C 1
ATOM 4228 O O . ALA C 3 118 ? 46.888 6.428 29.241 1.00 67.24 118 ALA B O 1
ATOM 4230 N N . GLY C 3 119 ? 46.862 7.109 27.053 1.00 66.50 119 GLY B N 1
ATOM 4231 C CA . GLY C 3 119 ? 48.179 7.767 27.035 1.00 72.02 119 GLY B CA 1
ATOM 4232 C C . GLY C 3 119 ? 48.279 8.976 27.957 1.00 74.31 119 GLY B C 1
ATOM 4233 O O . GLY C 3 119 ? 49.342 9.215 28.572 1.00 77.74 119 GLY B O 1
ATOM 4234 N N . LEU C 3 120 ? 47.187 9.735 28.070 1.00 72.52 120 LEU B N 1
ATOM 4235 C CA . LEU C 3 120 ? 47.138 10.864 28.996 1.00 74.10 120 LEU B CA 1
ATOM 4236 C C . LEU C 3 120 ? 47.141 10.330 30.430 1.00 75.82 120 LEU B C 1
ATOM 4237 O O . LEU C 3 120 ? 47.757 10.931 31.327 1.00 80.11 120 LEU B O 1
ATOM 4242 N N . ALA C 3 121 ? 46.466 9.196 30.631 1.00 73.88 121 ALA B N 1
ATOM 4243 C CA . ALA C 3 121 ? 46.377 8.570 31.949 1.00 75.32 121 ALA B CA 1
ATOM 4244 C C . ALA C 3 121 ? 47.760 8.105 32.474 1.00 78.25 121 ALA B C 1
ATOM 4245 O O . ALA C 3 121 ? 48.192 8.509 33.579 1.00 78.15 121 ALA B O 1
ATOM 4247 N N . ARG C 3 122 ? 48.439 7.286 31.668 1.00 78.58 122 ARG B N 1
ATOM 4248 C CA . ARG C 3 122 ? 49.828 6.869 31.903 1.00 84.02 122 ARG B CA 1
ATOM 4249 C C . ARG C 3 122 ? 50.731 8.048 32.267 1.00 83.46 122 ARG B C 1
ATOM 4250 O O . ARG C 3 122 ? 51.394 8.023 33.295 1.00 85.27 122 ARG B O 1
ATOM 4258 N N . LEU C 3 123 ? 50.715 9.062 31.396 1.00 82.51 123 LEU B N 1
ATOM 4259 C CA . LEU C 3 123 ? 51.553 10.267 31.436 1.00 80.47 123 LEU B CA 1
ATOM 4260 C C . LEU C 3 123 ? 51.379 11.120 32.699 1.00 81.81 123 LEU B C 1
ATOM 4261 O O . LEU C 3 123 ? 52.347 11.746 33.163 1.00 77.96 123 LEU B O 1
ATOM 4266 N N . THR C 3 124 ? 50.156 11.169 33.242 1.00 77.92 124 THR B N 1
ATOM 4267 C CA . THR C 3 124 ? 49.908 11.931 34.471 1.00 75.57 124 THR B CA 1
ATOM 4268 C C . THR C 3 124 ? 49.980 11.025 35.683 1.00 76.59 124 THR B C 1
ATOM 4269 O O . THR C 3 124 ? 49.724 11.458 36.791 1.00 77.23 124 THR B O 1
ATOM 4273 N N . GLY C 3 125 ? 50.336 9.760 35.462 1.00 80.95 125 GLY B N 1
ATOM 4274 C CA . GLY C 3 125 ? 50.561 8.807 36.560 1.00 82.93 125 GLY B CA 1
ATOM 4275 C C . GLY C 3 125 ? 49.280 8.508 37.318 1.00 84.12 125 GLY B C 1
ATOM 4276 O O . GLY C 3 125 ? 49.281 8.468 38.554 1.00 81.03 125 GLY B O 1
ATOM 4277 N N . ASN C 3 126 ? 48.192 8.297 36.562 1.00 80.75 126 ASN B N 1
ATOM 4278 C CA . ASN C 3 126 ? 46.852 8.086 37.105 1.00 78.27 126 ASN B CA 1
ATOM 4279 C C . ASN C 3 126 ? 46.741 6.777 37.865 1.00 81.57 126 ASN B C 1
ATOM 4280 O O . ASN C 3 126 ? 45.899 6.651 38.738 1.00 81.94 126 ASN B O 1
ATOM 4285 N N . GLU C 3 127 ? 47.585 5.804 37.535 1.00 88.05 127 GLU B N 1
ATOM 4286 C CA . GLU C 3 127 ? 47.550 4.498 38.211 1.00 93.73 127 GLU B CA 1
ATOM 4287 C C . GLU C 3 127 ? 47.971 4.542 39.699 1.00 93.41 127 GLU B C 1
ATOM 4288 O O . GLU C 3 127 ? 47.682 3.618 40.444 1.00 95.22 127 GLU B O 1
ATOM 4294 N N . LEU C 3 128 ? 48.612 5.623 40.133 1.00 88.36 128 LEU B N 1
ATOM 4295 C CA . LEU C 3 128 ? 48.977 5.769 41.543 1.00 95.09 128 LEU B CA 1
ATOM 4296 C C . LEU C 3 128 ? 47.730 6.100 42.370 1.00 95.08 128 LEU B C 1
ATOM 4297 O O . LEU C 3 128 ? 47.573 5.635 43.508 1.00 92.79 128 LEU B O 1
ATOM 4302 N N . TRP C 3 129 ? 46.846 6.890 41.762 1.00 89.13 129 TRP B N 1
ATOM 4303 C CA . TRP C 3 129 ? 45.640 7.410 42.384 1.00 85.29 129 TRP B CA 1
ATOM 4304 C C . TRP C 3 129 ? 44.537 7.540 41.282 1.00 81.17 129 TRP B C 1
ATOM 4305 O O . TRP C 3 129 ? 44.307 8.645 40.760 1.00 78.05 129 TRP B O 1
ATOM 4316 N N . PRO C 3 130 ? 43.872 6.419 40.911 1.00 78.17 130 PRO B N 1
ATOM 4317 C CA . PRO C 3 130 ? 42.960 6.432 39.732 1.00 73.88 130 PRO B CA 1
ATOM 4318 C C . PRO C 3 130 ? 41.715 7.249 40.000 1.00 72.41 130 PRO B C 1
ATOM 4319 O O . PRO C 3 130 ? 40.846 6.800 40.749 1.00 76.39 130 PRO B O 1
ATOM 4323 N N . THR C 3 131 ? 41.655 8.452 39.419 1.00 69.75 131 THR B N 1
ATOM 4324 C CA . THR C 3 131 ? 40.431 9.270 39.416 1.00 68.95 131 THR B CA 1
ATOM 4325 C C . THR C 3 131 ? 39.895 9.508 37.985 1.00 66.16 131 THR B C 1
ATOM 4326 O O . THR C 3 131 ? 38.812 10.043 37.828 1.00 65.38 131 THR B O 1
ATOM 4330 N N . MET C 3 132 ? 40.630 9.092 36.950 1.00 63.15 132 MET B N 1
ATOM 4331 C CA . MET C 3 132 ? 40.241 9.461 35.575 1.00 62.30 132 MET B CA 1
ATOM 4332 C C . MET C 3 132 ? 39.083 8.638 34.961 1.00 58.27 132 MET B C 1
ATOM 4333 O O . MET C 3 132 ? 38.753 7.549 35.438 1.00 55.63 132 MET B O 1
ATOM 4338 N N . GLY C 3 133 ? 38.477 9.142 33.892 1.00 53.33 133 GLY B N 1
ATOM 4339 C CA . GLY C 3 133 ? 37.585 8.281 33.121 1.00 54.63 133 GLY B CA 1
ATOM 4340 C C . GLY C 3 133 ? 36.243 8.065 33.807 1.00 57.95 133 GLY B C 1
ATOM 4341 O O . GLY C 3 133 ? 35.560 7.062 33.516 1.00 56.32 133 GLY B O 1
ATOM 4342 N N . ARG C 3 134 ? 35.862 8.976 34.725 1.00 55.03 134 ARG B N 1
ATOM 4343 C CA . ARG C 3 134 ? 34.458 9.023 35.190 1.00 55.47 134 ARG B CA 1
ATOM 4344 C C . ARG C 3 134 ? 33.779 10.265 34.625 1.00 54.75 134 ARG B C 1
ATOM 4345 O O . ARG C 3 134 ? 34.456 11.295 34.381 1.00 51.77 134 ARG B O 1
ATOM 4353 N N . GLU C 3 135 ? 32.456 10.178 34.409 1.00 51.98 135 GLU B N 1
ATOM 4354 C CA . GLU C 3 135 ? 31.755 11.248 33.703 1.00 51.10 135 GLU B CA 1
ATOM 4355 C C . GLU C 3 135 ? 31.907 12.553 34.459 1.00 51.21 135 GLU B C 1
ATOM 4356 O O . GLU C 3 135 ? 31.706 12.592 35.674 1.00 49.54 135 GLU B O 1
ATOM 4362 N N . PHE C 3 136 ? 32.264 13.610 33.722 1.00 52.50 136 PHE B N 1
ATOM 4363 C CA . PHE C 3 136 ? 32.425 14.979 34.242 1.00 52.07 136 PHE B CA 1
ATOM 4364 C C . PHE C 3 136 ? 33.684 15.076 35.076 1.00 55.80 136 PHE B C 1
ATOM 4365 O O . PHE C 3 136 ? 34.066 16.168 35.536 1.00 58.07 136 PHE B O 1
ATOM 4373 N N . LEU C 3 137 ? 34.321 13.927 35.290 1.00 55.29 137 LEU B N 1
ATOM 4374 C CA . LEU C 3 137 ? 35.525 13.882 36.135 1.00 55.63 137 LEU B CA 1
ATOM 4375 C C . LEU C 3 137 ? 36.732 13.329 35.363 1.00 56.88 137 LEU B C 1
ATOM 4376 O O . LEU C 3 137 ? 37.536 12.590 35.934 1.00 57.32 137 LEU B O 1
ATOM 4381 N N . GLU C 3 138 ? 36.825 13.666 34.066 1.00 54.97 138 GLU B N 1
ATOM 4382 C CA . GLU C 3 138 ? 37.815 13.079 33.142 1.00 55.95 138 GLU B CA 1
ATOM 4383 C C . GLU C 3 138 ? 39.230 13.670 33.291 1.00 59.60 138 GLU B C 1
ATOM 4384 O O . GLU C 3 138 ? 40.202 13.132 32.730 1.00 59.32 138 GLU B O 1
ATOM 4390 N N . GLN C 3 139 ? 39.325 14.804 33.985 1.00 58.72 139 GLN B N 1
ATOM 4391 C CA . GLN C 3 139 ? 40.608 15.462 34.242 1.00 62.59 139 GLN B CA 1
ATOM 4392 C C . GLN C 3 139 ? 41.598 14.598 35.036 1.00 62.08 139 GLN B C 1
ATOM 4393 O O . GLN C 3 139 ? 41.204 13.909 35.968 1.00 63.94 139 GLN B O 1
ATOM 4399 N N . PRO C 3 140 ? 42.887 14.601 34.634 1.00 67.43 140 PRO B N 1
ATOM 4400 C CA . PRO C 3 140 ? 43.963 13.937 35.430 1.00 71.25 140 PRO B CA 1
ATOM 4401 C C . PRO C 3 140 ? 43.873 14.258 36.918 1.00 70.01 140 PRO B C 1
ATOM 4402 O O . PRO C 3 140 ? 43.362 15.328 37.274 1.00 69.79 140 PRO B O 1
ATOM 4406 N N . THR C 3 141 ? 44.324 13.347 37.784 1.00 72.14 141 THR B N 1
ATOM 4407 C CA . THR C 3 141 ? 44.306 13.614 39.253 1.00 71.52 141 THR B CA 1
ATOM 4408 C C . THR C 3 141 ? 45.101 14.865 39.687 1.00 74.08 141 THR B C 1
ATOM 4409 O O . THR C 3 141 ? 44.687 15.628 40.598 1.00 72.53 141 THR B O 1
ATOM 4413 N N . ILE C 3 142 ? 46.229 15.081 39.024 1.00 78.16 142 ILE B N 1
ATOM 4414 C CA . ILE C 3 142 ? 47.037 16.279 39.259 1.00 82.41 142 ILE B CA 1
ATOM 4415 C C . ILE C 3 142 ? 46.208 17.506 38.892 1.00 77.68 142 ILE B C 1
ATOM 4416 O O . ILE C 3 142 ? 46.306 18.549 39.516 1.00 80.73 142 ILE B O 1
ATOM 4421 N N . SER C 3 143 ? 45.402 17.380 37.859 1.00 72.09 143 SER B N 1
ATOM 4422 C CA . SER C 3 143 ? 44.649 18.520 37.372 1.00 72.10 143 SER B CA 1
ATOM 4423 C C . SER C 3 143 ? 43.471 18.809 38.332 1.00 69.59 143 SER B C 1
ATOM 4424 O O . SER C 3 143 ? 43.160 19.969 38.618 1.00 70.12 143 SER B O 1
ATOM 4427 N N . LYS C 3 144 ? 42.849 17.754 38.851 1.00 66.67 144 LYS B N 1
ATOM 4428 C CA . LYS C 3 144 ? 41.882 17.898 39.920 1.00 68.18 144 LYS B CA 1
ATOM 4429 C C . LYS C 3 144 ? 42.568 18.591 41.102 1.00 73.26 144 LYS B C 1
ATOM 4430 O O . LYS C 3 144 ? 42.019 19.592 41.612 1.00 74.68 144 LYS B O 1
ATOM 4436 N N . ALA C 3 145 ? 43.751 18.091 41.518 1.00 71.41 145 ALA B N 1
ATOM 4437 C CA . ALA C 3 145 ? 44.496 18.684 42.671 1.00 74.10 145 ALA B CA 1
ATOM 4438 C C . ALA C 3 145 ? 44.738 20.186 42.514 1.00 74.77 145 ALA B C 1
ATOM 4439 O O . ALA C 3 145 ? 44.435 20.971 43.426 1.00 74.76 14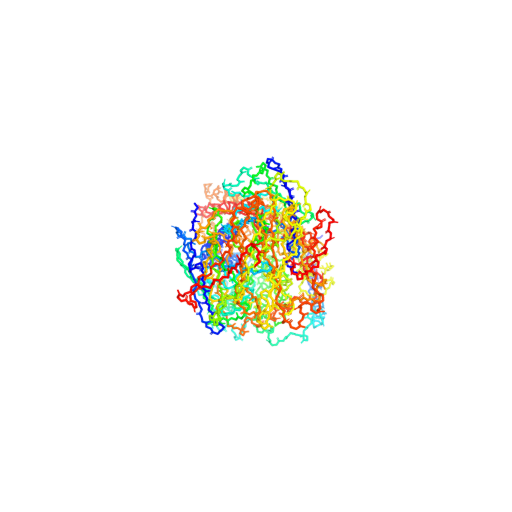5 ALA B O 1
ATOM 4441 N N . GLY C 3 146 ? 45.264 20.581 41.350 1.00 75.03 146 GLY B N 1
ATOM 4442 C CA . GLY C 3 146 ? 45.341 21.991 40.949 1.00 73.79 146 GLY B CA 1
ATOM 4443 C C . GLY C 3 146 ? 44.047 22.788 41.160 1.00 75.10 146 GLY B C 1
ATOM 4444 O O . GLY C 3 146 ? 44.089 23.889 41.728 1.00 69.72 146 GLY B O 1
ATOM 4445 N N . ILE C 3 147 ? 42.907 22.238 40.709 1.00 71.81 147 ILE B N 1
ATOM 4446 C CA . ILE C 3 147 ? 41.572 22.861 40.948 1.00 72.53 147 ILE B CA 1
ATOM 4447 C C . ILE C 3 147 ? 41.197 23.016 42.446 1.00 70.10 147 ILE B C 1
ATOM 4448 O O . ILE C 3 147 ? 40.642 24.044 42.834 1.00 66.58 147 ILE B O 1
ATOM 4453 N N . VAL C 3 148 ? 41.477 22.009 43.276 1.00 71.45 148 VAL B N 1
ATOM 4454 C CA . VAL C 3 148 ? 41.316 22.154 44.754 1.00 72.01 148 VAL B CA 1
ATOM 4455 C C . VAL C 3 148 ? 42.135 23.339 45.302 1.00 74.42 148 VAL B C 1
ATOM 4456 O O . VAL C 3 148 ? 41.592 24.195 46.036 1.00 73.09 148 VAL B O 1
ATOM 4460 N N . ILE C 3 149 ? 43.417 23.412 44.915 1.00 76.34 149 ILE B N 1
ATOM 4461 C CA . ILE C 3 149 ? 44.303 24.486 45.404 1.00 77.65 149 ILE B CA 1
ATOM 4462 C C . ILE C 3 149 ? 43.750 25.854 45.020 1.00 75.28 149 ILE B C 1
ATOM 4463 O O . ILE C 3 149 ? 43.697 26.759 45.869 1.00 71.65 149 ILE B O 1
ATOM 4468 N N . VAL C 3 150 ? 43.309 25.996 43.771 1.00 69.38 150 VAL B N 1
ATOM 4469 C CA . VAL C 3 150 ? 42.643 27.238 43.345 1.00 72.68 150 VAL B CA 1
ATOM 4470 C C . VAL C 3 150 ? 41.360 27.526 44.171 1.00 75.15 150 VAL B C 1
ATOM 4471 O O . VAL C 3 150 ? 41.129 28.677 44.612 1.00 78.15 150 VAL B O 1
ATOM 4475 N N . ALA C 3 151 ? 40.549 26.498 44.417 1.00 70.46 151 ALA B N 1
ATOM 4476 C CA . ALA C 3 151 ? 39.344 26.690 45.208 1.00 71.22 151 ALA B CA 1
ATOM 4477 C C . ALA C 3 151 ? 39.673 27.143 46.643 1.00 72.62 151 ALA B C 1
ATOM 4478 O O . ALA C 3 151 ? 39.034 28.053 47.165 1.00 73.00 151 ALA B O 1
ATOM 4480 N N . LEU C 3 152 ? 40.676 26.513 47.252 1.00 75.56 152 LEU B N 1
ATOM 4481 C CA . LEU C 3 152 ? 41.145 26.883 48.581 1.00 76.42 152 LEU B CA 1
ATOM 4482 C C . LEU C 3 152 ? 41.634 28.343 48.672 1.00 78.12 152 LEU B C 1
ATOM 4483 O O . LEU C 3 152 ? 41.243 29.095 49.577 1.00 76.90 152 LEU B O 1
ATOM 4488 N N . GLY C 3 153 ? 42.477 28.738 47.716 1.00 79.04 153 GLY B N 1
ATOM 4489 C CA . GLY C 3 153 ? 42.912 30.130 47.544 1.00 74.00 153 GLY B CA 1
ATOM 4490 C C . GLY C 3 153 ? 41.743 31.085 47.503 1.00 70.88 153 GLY B C 1
ATOM 4491 O O . GLY C 3 153 ? 41.620 31.971 48.345 1.00 69.49 153 GLY B O 1
ATOM 4492 N N . PHE C 3 154 ? 40.852 30.859 46.545 1.00 71.32 154 PHE B N 1
ATOM 4493 C CA . PHE C 3 154 ? 39.651 31.685 46.346 1.00 68.28 154 PHE B CA 1
ATOM 4494 C C . PHE C 3 154 ? 38.759 31.757 47.589 1.00 68.51 154 PHE B C 1
ATOM 4495 O O . PHE C 3 154 ? 38.235 32.834 47.910 1.00 65.43 154 PHE B O 1
ATOM 4503 N N . LEU C 3 155 ? 38.597 30.628 48.287 1.00 67.79 155 LEU B N 1
ATOM 4504 C CA . LEU C 3 155 ? 37.764 30.608 49.477 1.00 67.98 155 LEU B CA 1
ATOM 4505 C C . LEU C 3 155 ? 38.379 31.492 50.596 1.00 71.33 155 LEU B C 1
ATOM 4506 O O . LEU C 3 155 ? 37.672 32.331 51.187 1.00 65.93 155 LEU B O 1
ATOM 4511 N N . PHE C 3 156 ? 39.685 31.332 50.838 1.00 73.12 156 PHE B N 1
ATOM 4512 C CA . PHE C 3 156 ? 40.427 32.153 51.795 1.00 76.78 156 PHE B CA 1
ATOM 4513 C C . PHE C 3 156 ? 40.202 33.626 51.464 1.00 75.22 156 PHE B C 1
ATOM 4514 O O . PHE C 3 156 ? 39.841 34.422 52.341 1.00 73.31 156 PHE B O 1
ATOM 4522 N N . ASN C 3 157 ? 40.356 33.965 50.184 1.00 73.58 157 ASN B N 1
ATOM 4523 C CA . ASN C 3 157 ? 40.270 35.346 49.704 1.00 76.11 157 ASN B CA 1
ATOM 4524 C C . ASN C 3 157 ? 38.918 36.034 50.003 1.00 76.09 157 ASN B C 1
ATOM 4525 O O . ASN C 3 157 ? 38.835 37.063 50.709 1.00 74.59 157 ASN B O 1
ATOM 4530 N N . VAL C 3 158 ? 37.865 35.447 49.471 1.00 69.56 158 VAL B N 1
ATOM 4531 C CA . VAL C 3 158 ? 36.508 35.915 49.680 1.00 71.01 158 VAL B CA 1
ATOM 4532 C C . VAL C 3 158 ? 36.033 35.751 51.177 1.00 73.58 158 VAL B C 1
ATOM 4533 O O . VAL C 3 158 ? 35.306 36.601 51.731 1.00 72.19 158 VAL B O 1
ATOM 4537 N N . GLY C 3 159 ? 36.533 34.705 51.841 1.00 74.21 159 GLY B N 1
ATOM 4538 C CA . GLY C 3 159 ? 36.135 34.324 53.195 1.00 71.91 159 GLY B CA 1
ATOM 4539 C C . GLY C 3 159 ? 36.713 35.240 54.246 1.00 78.85 159 GLY B C 1
ATOM 4540 O O . GLY C 3 159 ? 36.038 35.565 55.240 1.00 76.58 159 GLY B O 1
ATOM 4541 N N . MET C 3 160 ? 37.956 35.671 54.021 1.00 79.30 160 MET B N 1
ATOM 4542 C CA . MET C 3 160 ? 38.628 36.641 54.898 1.00 77.98 160 MET B CA 1
ATOM 4543 C C . MET C 3 160 ? 37.948 37.977 54.787 1.00 77.95 160 MET B C 1
ATOM 4544 O O . MET C 3 160 ? 37.949 38.759 55.741 1.00 75.67 160 MET B O 1
ATOM 4549 N N . THR C 3 161 ? 37.389 38.236 53.607 1.00 74.91 161 THR B N 1
ATOM 4550 C CA . THR C 3 161 ? 36.717 39.490 53.326 1.00 76.16 161 THR B CA 1
ATOM 4551 C C . THR C 3 161 ? 35.418 39.542 54.112 1.00 77.06 161 THR B C 1
ATOM 4552 O O . THR C 3 161 ? 35.095 40.570 54.721 1.00 75.03 161 THR B O 1
ATOM 4556 N N . VAL C 3 162 ? 34.692 38.427 54.124 1.00 73.93 162 VAL B N 1
ATOM 4557 C CA . VAL C 3 162 ? 33.490 38.348 54.921 1.00 71.74 162 VAL B CA 1
ATOM 4558 C C . VAL C 3 162 ? 33.821 38.469 56.421 1.00 76.29 162 VAL B C 1
ATOM 4559 O O . VAL C 3 162 ? 33.036 39.070 57.172 1.00 74.14 162 VAL B O 1
ATOM 4563 N N . LEU C 3 163 ? 34.970 37.933 56.851 1.00 76.76 163 LEU B N 1
ATOM 4564 C CA . LEU C 3 163 ? 35.305 37.917 58.275 1.00 82.25 163 LEU B CA 1
ATOM 4565 C C . LEU C 3 163 ? 35.544 39.316 58.859 1.00 88.83 163 LEU B C 1
ATOM 4566 O O . LEU C 3 163 ? 34.817 39.751 59.766 1.00 90.00 163 LEU B O 1
ATOM 4571 N N . ARG C 3 164 ? 36.545 40.017 58.326 1.00 92.83 164 ARG B N 1
ATOM 4572 C CA . ARG C 3 164 ? 36.753 41.441 58.594 1.00 98.76 164 ARG B CA 1
ATOM 4573 C C . ARG C 3 164 ? 35.821 42.262 57.675 1.00 99.08 164 ARG B C 1
ATOM 4574 O O . ARG C 3 164 ? 36.197 42.615 56.551 1.00 107.66 164 ARG B O 1
ATOM 4582 N N . GLY C 3 165 ? 34.598 42.539 58.120 1.00 88.56 165 GLY B N 1
ATOM 4583 C CA . GLY C 3 165 ? 33.569 43.060 57.187 1.00 77.96 165 GLY B CA 1
ATOM 4584 C C . GLY C 3 165 ? 32.143 42.845 57.696 1.00 75.20 165 GLY B C 1
ATOM 4585 O O . GLY C 3 165 ? 31.901 42.106 58.675 1.00 70.23 165 GLY B O 1
ATOM 4586 N N . ARG C 3 166 ? 31.196 43.526 57.050 1.00 72.83 166 ARG B N 1
ATOM 4587 C CA . ARG C 3 166 ? 29.785 43.395 57.375 1.00 76.07 166 ARG B CA 1
ATOM 4588 C C . ARG C 3 166 ? 29.290 42.035 56.850 1.00 78.38 166 ARG B C 1
ATOM 4589 O O . ARG C 3 166 ? 29.372 41.758 55.668 1.00 83.47 166 ARG B O 1
ATOM 4597 N N . LYS C 3 167 ? 28.821 41.199 57.767 1.00 79.02 167 LYS B N 1
ATOM 4598 C CA . LYS C 3 167 ? 28.062 40.016 57.473 1.00 79.01 167 LYS B CA 1
ATOM 4599 C C . LYS C 3 167 ? 26.639 40.358 57.018 1.00 76.46 167 LYS B C 1
ATOM 4600 O O . LYS C 3 167 ? 25.941 41.125 57.666 1.00 78.25 167 LYS B O 1
ATOM 4606 N N . THR C 3 168 ? 26.222 39.787 55.897 1.00 70.86 168 THR B N 1
ATOM 4607 C CA . THR C 3 168 ? 24.807 39.815 55.471 1.00 69.44 168 THR B CA 1
ATOM 4608 C C . THR C 3 168 ? 24.395 38.380 55.110 1.00 65.40 168 THR B C 1
ATOM 4609 O O . THR C 3 168 ? 25.270 37.537 54.824 1.00 62.12 168 THR B O 1
ATOM 4613 N N . ALA C 3 169 ? 23.086 38.097 55.145 1.00 61.81 169 ALA B N 1
ATOM 4614 C CA . ALA C 3 169 ? 22.588 36.745 54.847 1.00 61.55 169 ALA B CA 1
ATOM 4615 C C . ALA C 3 169 ? 22.949 36.315 53.389 1.00 59.45 169 ALA B C 1
ATOM 4616 O O . ALA C 3 169 ? 23.418 35.204 53.182 1.00 59.04 169 ALA B O 1
ATOM 4618 N N . ILE C 3 170 ? 22.797 37.212 52.415 1.00 60.18 170 ILE B N 1
ATOM 4619 C CA . ILE C 3 170 ? 23.281 36.976 51.028 1.00 61.33 170 ILE B CA 1
ATOM 4620 C C . ILE C 3 170 ? 24.734 36.461 50.968 1.00 63.60 170 ILE B C 1
ATOM 4621 O O . ILE C 3 170 ? 24.993 35.362 50.427 1.00 61.95 170 ILE B O 1
ATOM 4626 N N . SER C 3 171 ? 25.661 37.229 51.546 1.00 61.95 171 SER B N 1
ATOM 4627 C CA . SER C 3 171 ? 27.070 36.827 51.532 1.00 64.41 171 SER B CA 1
ATOM 4628 C C . SER C 3 171 ? 27.306 35.523 52.282 1.00 62.12 171 SER B C 1
ATOM 4629 O O . SER C 3 171 ? 28.088 34.699 51.816 1.00 66.80 171 SER B O 1
ATOM 4632 N N . MET C 3 172 ? 26.591 35.285 53.383 1.00 61.02 172 MET B N 1
ATOM 4633 C CA . MET C 3 172 ? 26.803 34.061 54.158 1.00 61.34 172 MET B CA 1
ATOM 4634 C C . MET C 3 172 ? 26.218 32.764 53.523 1.00 63.53 172 MET B C 1
ATOM 4635 O O . MET C 3 172 ? 26.746 31.650 53.726 1.00 62.55 172 MET B O 1
ATOM 4640 N N . VAL C 3 173 ? 25.144 32.917 52.746 1.00 58.80 173 VAL B N 1
ATOM 4641 C CA . VAL C 3 173 ? 24.561 31.822 51.986 1.00 57.24 173 VAL B CA 1
ATOM 4642 C C . VAL C 3 173 ? 25.483 31.540 50.761 1.00 57.67 173 VAL B C 1
ATOM 4643 O O . VAL C 3 173 ? 25.781 30.379 50.460 1.00 54.75 173 VAL B O 1
ATOM 4647 N N . LEU C 3 174 ? 25.961 32.596 50.094 1.00 59.35 174 LEU B N 1
ATOM 4648 C CA . LEU C 3 174 ? 26.993 32.457 49.051 1.00 57.68 174 LEU B CA 1
ATOM 4649 C C . LEU C 3 174 ? 28.186 31.676 49.601 1.00 59.31 174 LEU B C 1
ATOM 4650 O O . LEU C 3 174 ? 28.506 30.621 49.091 1.00 61.81 174 LEU B O 1
ATOM 4655 N N . MET C 3 175 ? 28.794 32.140 50.686 1.00 59.14 175 MET B N 1
ATOM 4656 C CA . MET C 3 175 ? 29.975 31.451 51.218 1.00 59.61 175 MET B CA 1
ATOM 4657 C C . MET C 3 175 ? 29.688 30.001 51.551 1.00 59.86 175 MET B C 1
ATOM 4658 O O . MET C 3 175 ? 30.529 29.139 51.261 1.00 61.83 175 MET B O 1
ATOM 4663 N N . THR C 3 176 ? 28.515 29.733 52.157 1.00 56.29 176 THR B N 1
ATOM 4664 C CA . THR C 3 176 ? 28.053 28.347 52.436 1.00 55.01 176 THR B CA 1
ATOM 4665 C C . THR C 3 176 ? 28.013 27.449 51.151 1.00 56.97 176 THR B C 1
ATOM 4666 O O . THR C 3 176 ? 28.512 26.300 51.152 1.00 54.63 176 THR B O 1
ATOM 4670 N N . GLY C 3 177 ? 27.415 27.982 50.076 1.00 54.01 177 GLY B N 1
ATOM 4671 C CA . GLY C 3 177 ? 27.345 27.255 48.791 1.00 56.76 177 GLY B CA 1
ATOM 4672 C C . GLY C 3 177 ? 28.750 27.055 48.231 1.00 57.37 177 GLY B C 1
ATOM 4673 O O . GLY C 3 177 ? 29.131 25.959 47.812 1.00 54.60 177 GLY B O 1
ATOM 4674 N N . LEU C 3 178 ? 29.545 28.116 48.296 1.00 58.44 178 LEU B N 1
ATOM 4675 C CA . LEU C 3 178 ? 30.890 28.087 47.779 1.00 58.69 178 LEU B CA 1
ATOM 4676 C C . LEU C 3 178 ? 31.750 27.087 48.550 1.00 60.38 178 LEU B C 1
ATOM 4677 O O . LEU C 3 178 ? 32.582 26.411 47.978 1.00 63.16 178 LEU B O 1
ATOM 4682 N N . ILE C 3 179 ? 31.529 26.969 49.850 1.00 64.72 179 ILE B N 1
ATOM 4683 C CA . ILE C 3 179 ? 32.356 26.070 50.670 1.00 62.39 179 ILE B CA 1
ATOM 4684 C C . ILE C 3 179 ? 31.891 24.653 50.409 1.00 60.05 179 ILE B C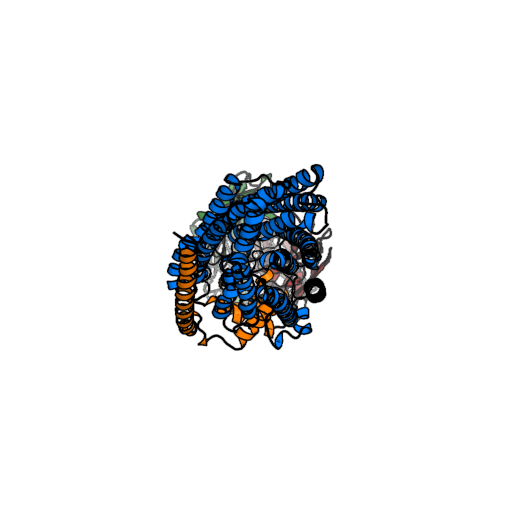 1
ATOM 4685 O O . ILE C 3 179 ? 32.694 23.733 50.248 1.00 61.11 179 ILE B O 1
ATOM 4690 N N . GLY C 3 180 ? 30.580 24.492 50.361 1.00 59.00 180 GLY B N 1
ATOM 4691 C CA . GLY C 3 180 ? 30.004 23.185 50.131 1.00 59.89 180 GLY B CA 1
ATOM 4692 C C . GLY C 3 180 ? 30.379 22.653 48.754 1.00 60.30 180 GLY B C 1
ATOM 4693 O O . GLY C 3 180 ? 30.655 21.468 48.608 1.00 60.13 180 GLY B O 1
ATOM 4694 N N . LEU C 3 181 ? 30.410 23.534 47.752 1.00 59.14 181 LEU B N 1
ATOM 4695 C CA . LEU C 3 181 ? 30.863 23.149 46.412 1.00 59.66 181 LEU B CA 1
ATOM 4696 C C . LEU C 3 181 ? 32.261 22.520 46.481 1.00 62.21 181 LEU B C 1
ATOM 4697 O O . LEU C 3 181 ? 32.468 21.438 45.943 1.00 59.45 181 LEU B O 1
ATOM 4702 N N . ALA C 3 182 ? 33.190 23.179 47.182 1.00 63.30 182 ALA B N 1
ATOM 4703 C CA . ALA C 3 182 ? 34.606 22.773 47.157 1.00 66.71 182 ALA B CA 1
ATOM 4704 C C . ALA C 3 182 ? 34.841 21.516 47.971 1.00 66.62 182 ALA B C 1
ATOM 4705 O O . ALA C 3 182 ? 35.633 20.664 47.543 1.00 61.88 182 ALA B O 1
ATOM 4707 N N . LEU C 3 183 ? 34.169 21.426 49.135 1.00 65.79 183 LEU B N 1
ATOM 4708 C CA . LEU C 3 183 ? 34.157 20.187 49.943 1.00 66.42 183 LEU B CA 1
ATOM 4709 C C . LEU C 3 183 ? 33.631 18.992 49.139 1.00 64.98 183 LEU B C 1
ATOM 4710 O O . LEU C 3 183 ? 34.340 18.000 48.984 1.00 62.70 183 LEU B O 1
ATOM 4715 N N . LEU C 3 184 ? 32.407 19.091 48.607 1.00 61.69 184 LEU B N 1
ATOM 4716 C CA . LEU C 3 184 ? 31.840 17.986 47.824 1.00 59.28 184 LEU B CA 1
ATOM 4717 C C . LEU C 3 184 ? 32.752 17.576 46.656 1.00 58.12 184 LEU B C 1
ATOM 4718 O O . LEU C 3 184 ? 32.852 16.406 46.372 1.00 59.86 184 LEU B O 1
ATOM 4723 N N . PHE C 3 185 ? 33.471 18.513 46.037 1.00 58.59 185 PHE B N 1
ATOM 4724 C CA . PHE C 3 185 ? 34.388 18.166 44.927 1.00 61.59 185 PHE B CA 1
ATOM 4725 C C . PHE C 3 185 ? 35.417 17.122 45.352 1.00 62.87 185 PHE B C 1
ATOM 4726 O O . PHE C 3 185 ? 35.922 16.322 44.535 1.00 62.95 185 PHE B O 1
ATOM 4734 N N . LEU C 3 186 ? 35.698 17.121 46.644 1.00 64.83 186 LEU B N 1
ATOM 4735 C CA . LEU C 3 186 ? 36.666 16.205 47.216 1.00 67.54 186 LEU B CA 1
ATOM 4736 C C . LEU C 3 186 ? 36.289 14.760 46.989 1.00 67.36 186 LEU B C 1
ATOM 4737 O O . LEU C 3 186 ? 37.185 13.907 46.960 1.00 71.22 186 LEU B O 1
ATOM 4742 N N . PHE C 3 187 ? 34.992 14.473 46.824 1.00 64.69 187 PHE B N 1
ATOM 4743 C CA . PHE C 3 187 ? 34.567 13.096 46.505 1.00 64.37 187 PHE B CA 1
ATOM 4744 C C . PHE C 3 187 ? 35.061 12.589 45.147 1.00 62.46 187 PHE B C 1
ATOM 4745 O O . PHE C 3 187 ? 35.151 11.378 44.930 1.00 65.51 187 PHE B O 1
ATOM 4753 N N . SER C 3 188 ? 35.429 13.504 44.257 1.00 59.92 188 SER B N 1
ATOM 4754 C CA . SER C 3 188 ? 36.076 13.107 42.997 1.00 66.04 188 SER B CA 1
ATOM 4755 C C . SER C 3 188 ? 37.471 12.464 43.155 1.00 69.05 188 SER B C 1
ATOM 4756 O O . SER C 3 188 ? 38.032 12.018 42.149 1.00 66.88 188 SER B O 1
ATOM 4759 N N . PHE C 3 189 ? 38.054 12.491 44.371 1.00 64.67 189 PHE B N 1
ATOM 4760 C CA . PHE C 3 189 ? 39.317 11.769 44.651 1.00 66.23 189 PHE B CA 1
ATOM 4761 C C . PHE C 3 189 ? 39.019 10.361 45.161 1.00 64.59 189 PHE B C 1
ATOM 4762 O O . PHE C 3 189 ? 39.911 9.506 45.275 1.00 67.25 189 PHE B O 1
ATOM 4770 N N . TYR C 3 190 ? 37.753 10.121 45.474 1.00 63.29 190 TYR B N 1
ATOM 4771 C CA . TYR C 3 190 ? 37.313 8.815 45.971 1.00 63.84 190 TYR B CA 1
ATOM 4772 C C . TYR C 3 190 ? 36.740 7.937 44.802 1.00 62.44 190 TYR B C 1
ATOM 4773 O O . TYR C 3 190 ? 35.643 8.171 44.291 1.00 62.57 190 TYR B O 1
ATOM 4782 N N . ASN C 3 191 ? 37.519 6.950 44.372 1.00 64.94 191 ASN B N 1
ATOM 4783 C CA . ASN C 3 191 ? 37.149 6.068 43.275 1.00 61.90 191 ASN B CA 1
ATOM 4784 C C . ASN C 3 191 ? 37.038 4.598 43.693 1.00 62.65 191 ASN B C 1
ATOM 4785 O O . ASN C 3 191 ? 37.954 3.827 43.448 1.00 63.54 191 ASN B O 1
ATOM 4790 N N . PRO C 3 192 ? 35.891 4.197 44.296 1.00 67.76 192 PRO B N 1
ATOM 4791 C CA . PRO C 3 192 ? 35.790 2.835 44.881 1.00 67.83 192 PRO B CA 1
ATOM 4792 C C . PRO C 3 192 ? 35.990 1.777 43.812 1.00 70.91 192 PRO B C 1
ATOM 4793 O O . PRO C 3 192 ? 35.663 2.016 42.630 1.00 68.67 192 PRO B O 1
ATOM 4797 N N . GLU C 3 193 ? 36.523 0.631 44.223 1.00 71.60 193 GLU B N 1
ATOM 4798 C CA . GLU C 3 193 ? 36.678 -0.507 43.346 1.00 72.46 193 GLU B CA 1
ATOM 4799 C C . GLU C 3 193 ? 35.339 -1.158 42.984 1.00 72.34 193 GLU B C 1
ATOM 4800 O O . GLU C 3 193 ? 35.232 -1.769 41.929 1.00 69.90 193 GLU B O 1
ATOM 4806 N N . ASN C 3 194 ? 34.332 -1.024 43.849 1.00 71.35 194 ASN B N 1
ATOM 4807 C CA . ASN C 3 194 ? 32.989 -1.528 43.568 1.00 67.85 194 ASN B CA 1
ATOM 4808 C C . ASN C 3 194 ? 32.135 -0.529 42.756 1.00 66.15 194 ASN B C 1
ATOM 4809 O O . ASN C 3 194 ? 31.903 0.616 43.189 1.00 62.70 194 ASN B O 1
ATOM 4814 N N . LEU C 3 195 ? 31.708 -0.969 41.560 1.00 62.38 195 LEU B N 1
ATOM 4815 C CA . LEU C 3 195 ? 30.934 -0.130 40.638 1.00 58.70 195 LEU B CA 1
ATOM 4816 C C . LEU C 3 195 ? 29.733 0.587 41.279 1.00 54.48 195 LEU B C 1
ATOM 4817 O O . LEU C 3 195 ? 29.551 1.798 41.079 1.00 52.67 195 LEU B O 1
ATOM 4822 N N . THR C 3 196 ? 28.895 -0.154 42.004 1.00 53.54 196 THR B N 1
ATOM 4823 C CA . THR C 3 196 ? 27.749 0.453 42.653 1.00 55.04 196 THR B CA 1
ATOM 4824 C C . THR C 3 196 ? 28.177 1.576 43.618 1.00 57.34 196 THR B C 1
ATOM 4825 O O . THR C 3 196 ? 27.582 2.650 43.611 1.00 56.58 196 THR B O 1
ATOM 4829 N N . ARG C 3 197 ? 29.234 1.316 44.396 1.00 59.90 197 ARG B N 1
ATOM 4830 C CA . ARG C 3 197 ? 29.761 2.244 45.410 1.00 62.20 197 ARG B CA 1
ATOM 4831 C C . ARG C 3 197 ? 30.314 3.487 44.735 1.00 59.40 197 ARG B C 1
ATOM 4832 O O . ARG C 3 197 ? 30.155 4.609 45.220 1.00 59.35 197 ARG B O 1
ATOM 4840 N N . ASP C 3 198 ? 30.948 3.279 43.594 1.00 58.97 198 ASP B N 1
ATOM 4841 C CA . ASP C 3 198 ? 31.542 4.346 42.778 1.00 56.62 198 ASP B CA 1
ATOM 4842 C C . ASP C 3 198 ? 30.447 5.286 42.301 1.00 56.57 198 ASP B C 1
ATOM 4843 O O . ASP C 3 198 ? 30.552 6.518 42.490 1.00 55.98 198 ASP B O 1
ATOM 4848 N N . LYS C 3 199 ? 29.399 4.712 41.693 1.00 54.43 199 LYS B N 1
ATOM 4849 C CA . LYS C 3 199 ? 28.204 5.469 41.271 1.00 52.14 199 LYS B CA 1
ATOM 4850 C C . LYS C 3 199 ? 27.513 6.169 42.466 1.00 51.65 199 LYS B C 1
ATOM 4851 O O . LYS C 3 199 ? 27.138 7.345 42.371 1.00 47.28 199 LYS B O 1
ATOM 4857 N N . PHE C 3 200 ? 27.359 5.460 43.584 1.00 52.10 200 PHE B N 1
ATOM 4858 C CA . PHE C 3 200 ? 26.732 6.066 44.758 1.00 55.03 200 PHE B CA 1
ATOM 4859 C C . PHE C 3 200 ? 27.402 7.406 45.123 1.00 54.63 200 PHE B C 1
ATOM 4860 O O . PHE C 3 200 ? 26.729 8.429 45.150 1.00 56.80 200 PHE B O 1
ATOM 4868 N N . TYR C 3 201 ? 28.727 7.414 45.325 1.00 55.67 201 TYR B N 1
ATOM 4869 C CA . TYR C 3 201 ? 29.460 8.648 45.701 1.00 57.72 201 TYR B CA 1
ATOM 4870 C C . TYR C 3 201 ? 29.691 9.653 44.550 1.00 57.62 201 TYR B C 1
ATOM 4871 O O . TYR C 3 201 ? 29.896 10.867 44.786 1.00 56.62 201 TYR B O 1
ATOM 4880 N N . TRP C 3 202 ? 29.675 9.159 43.309 1.00 52.32 202 TRP B N 1
ATOM 4881 C CA . TRP C 3 202 ? 29.731 10.049 42.150 1.00 50.74 202 TRP B CA 1
ATOM 4882 C C . TRP C 3 202 ? 28.638 11.097 42.202 1.00 47.10 202 TRP B C 1
ATOM 4883 O O . TRP C 3 202 ? 28.899 12.237 41.912 1.00 47.69 202 TRP B O 1
ATOM 4894 N N . TRP C 3 203 ? 27.414 10.703 42.550 1.00 46.30 203 TRP B N 1
ATOM 4895 C CA . TRP C 3 203 ? 26.274 11.633 42.606 1.00 46.98 203 TRP B CA 1
ATOM 4896 C C . TRP C 3 203 ? 26.355 12.665 43.748 1.00 49.83 203 TRP B C 1
ATOM 4897 O O . TRP C 3 203 ? 25.621 13.687 43.732 1.00 47.54 203 TRP B O 1
ATOM 4908 N N . TRP C 3 204 ? 27.239 12.404 44.726 1.00 51.94 204 TRP B N 1
ATOM 4909 C CA . TRP C 3 204 ? 27.463 13.340 45.839 1.00 56.06 204 TRP B CA 1
ATOM 4910 C C . TRP C 3 204 ? 28.162 14.570 45.283 1.00 58.50 204 TRP B C 1
ATOM 4911 O O . TRP C 3 204 ? 27.995 15.676 45.811 1.00 65.75 204 TRP B O 1
ATOM 4922 N N . VAL C 3 205 ? 28.911 14.393 44.187 1.00 58.68 205 VAL B N 1
ATOM 4923 C CA . VAL C 3 205 ? 29.440 15.543 43.445 1.00 54.46 205 VAL B CA 1
ATOM 4924 C C . VAL C 3 205 ? 28.336 16.138 42.553 1.00 54.30 205 VAL B C 1
ATOM 4925 O O . VAL C 3 205 ? 27.935 17.268 42.762 1.00 58.77 205 VAL B O 1
ATOM 4929 N N . VAL C 3 206 ? 27.823 15.380 41.590 1.00 52.42 206 VAL B N 1
ATOM 4930 C CA . VAL C 3 206 ? 26.956 15.948 40.581 1.00 49.09 206 VAL B CA 1
ATOM 4931 C C . VAL C 3 206 ? 25.623 16.455 41.159 1.00 50.52 206 VAL B C 1
ATOM 4932 O O . VAL C 3 206 ? 25.281 17.621 40.959 1.00 52.13 206 VAL B O 1
ATOM 4936 N N . HIS C 3 207 ? 24.885 15.616 41.877 1.00 47.95 207 HIS B N 1
ATOM 4937 C CA . HIS C 3 207 ? 23.575 16.020 42.398 1.00 50.04 207 HIS B CA 1
ATOM 4938 C C . HIS C 3 207 ? 23.637 17.029 43.576 1.00 53.38 207 HIS B C 1
ATOM 4939 O O . HIS C 3 207 ? 22.937 18.066 43.551 1.00 49.42 207 HIS B O 1
ATOM 4946 N N . LEU C 3 208 ? 24.482 16.752 44.580 1.00 51.62 208 LEU B N 1
ATOM 4947 C CA . LEU C 3 208 ? 24.555 17.658 45.711 1.00 53.25 208 LEU B CA 1
ATOM 4948 C C . LEU C 3 208 ? 25.153 18.980 45.317 1.00 53.84 208 LEU B C 1
ATOM 4949 O O . LEU C 3 208 ? 24.965 19.966 46.009 1.00 55.81 208 LEU B O 1
ATOM 4954 N N . TRP C 3 209 ? 25.827 19.034 44.172 1.00 53.98 209 TRP B N 1
ATOM 4955 C CA . TRP C 3 209 ? 26.179 20.340 43.616 1.00 50.57 209 TRP B CA 1
ATOM 4956 C C . TRP C 3 209 ? 24.920 21.009 43.088 1.00 50.79 209 TRP B C 1
ATOM 4957 O O . TRP C 3 209 ? 24.416 21.943 43.676 1.00 50.42 209 TRP B O 1
ATOM 4968 N N . VAL C 3 210 ? 24.385 20.446 41.999 1.00 47.50 210 VAL B N 1
ATOM 4969 C CA . VAL C 3 210 ? 23.508 21.109 41.084 1.00 45.25 210 VAL B CA 1
ATOM 4970 C C . VAL C 3 210 ? 22.065 21.263 41.678 1.00 46.94 210 VAL B C 1
ATOM 4971 O O . VAL C 3 210 ? 21.395 22.275 41.385 1.00 45.81 210 VAL B O 1
ATOM 4975 N N . GLU C 3 211 ? 21.624 20.336 42.557 1.00 44.01 211 GLU B N 1
ATOM 4976 C CA . GLU C 3 211 ? 20.335 20.484 43.285 1.00 46.60 211 GLU B CA 1
ATOM 4977 C C . GLU C 3 211 ? 20.525 20.817 44.797 1.00 50.41 211 GLU B C 1
ATOM 4978 O O . GLU C 3 211 ? 19.588 20.682 45.631 1.00 49.09 211 GLU B O 1
ATOM 4984 N N . GLY C 3 212 ? 21.736 21.240 45.161 1.00 48.32 212 GLY B N 1
ATOM 4985 C CA . GLY C 3 212 ? 22.041 21.517 46.567 1.00 46.70 212 GLY B CA 1
ATOM 4986 C C . GLY C 3 212 ? 22.785 22.816 46.708 1.00 47.10 212 GLY B C 1
ATOM 4987 O O . GLY C 3 212 ? 22.248 23.911 46.613 1.00 47.36 212 GLY B O 1
ATOM 4988 N N . VAL C 3 213 ? 24.067 22.653 46.873 1.00 47.53 213 VAL B N 1
ATOM 4989 C CA . VAL C 3 213 ? 24.978 23.702 47.188 1.00 51.62 213 VAL B CA 1
ATOM 4990 C C . VAL C 3 213 ? 25.052 24.768 46.036 1.00 54.39 213 VAL B C 1
ATOM 4991 O O . VAL C 3 213 ? 25.156 25.976 46.314 1.00 52.43 213 VAL B O 1
ATOM 4995 N N . TRP C 3 214 ? 24.940 24.346 44.760 1.00 48.99 214 TRP B N 1
ATOM 4996 C CA . TRP C 3 214 ? 24.877 25.334 43.645 1.00 50.84 214 TRP B CA 1
ATOM 4997 C C . TRP C 3 214 ? 23.614 26.198 43.726 1.00 49.05 214 TRP B C 1
ATOM 4998 O O . TRP C 3 214 ? 23.585 27.361 43.241 1.00 49.23 214 TRP B O 1
ATOM 5009 N N . GLU C 3 215 ? 22.568 25.641 44.331 1.00 51.00 215 GLU B N 1
ATOM 5010 C CA . GLU C 3 215 ? 21.283 26.386 44.467 1.00 51.06 215 GLU B CA 1
ATOM 5011 C C . GLU C 3 215 ? 21.404 27.534 45.428 1.00 50.85 215 GLU B C 1
ATOM 5012 O O . GLU C 3 215 ? 20.821 28.615 45.204 1.00 52.05 215 GLU B O 1
ATOM 5018 N N . LEU C 3 216 ? 22.256 27.342 46.439 1.00 52.50 216 LEU B N 1
ATOM 5019 C CA . LEU C 3 216 ? 22.593 28.415 47.387 1.00 51.92 216 LEU B CA 1
ATOM 5020 C C . LEU C 3 216 ? 23.348 29.517 46.639 1.00 52.19 216 LEU B C 1
ATOM 5021 O O . LEU C 3 216 ? 23.102 30.709 46.866 1.00 49.60 216 LEU B O 1
ATOM 5026 N N . ILE C 3 217 ? 24.255 29.116 45.734 1.00 50.19 217 ILE B N 1
ATOM 5027 C CA . ILE C 3 217 ? 25.048 30.103 44.977 1.00 52.92 217 ILE B CA 1
ATOM 5028 C C . ILE C 3 217 ? 24.107 30.888 44.032 1.00 52.68 217 ILE B C 1
ATOM 5029 O O . ILE C 3 217 ? 24.055 32.116 44.066 1.00 55.82 217 ILE B O 1
ATOM 5034 N N . MET C 3 218 ? 23.364 30.173 43.205 1.00 52.40 218 MET B N 1
ATOM 5035 C CA . MET C 3 218 ? 22.375 30.816 42.336 1.00 53.45 218 MET B CA 1
ATOM 5036 C C . MET C 3 218 ? 21.435 31.741 43.119 1.00 51.71 218 MET B C 1
ATOM 5037 O O . MET C 3 218 ? 21.242 32.879 42.718 1.00 51.77 218 MET B O 1
ATOM 5042 N N . GLY C 3 219 ? 20.829 31.248 44.210 1.00 51.66 219 GLY B N 1
ATOM 5043 C CA . GLY C 3 219 ? 19.821 32.032 44.944 1.00 50.48 219 GLY B CA 1
ATOM 5044 C C . GLY C 3 219 ? 20.434 33.321 45.495 1.00 52.43 219 GLY B C 1
ATOM 5045 O O . GLY C 3 219 ? 19.836 34.421 45.372 1.00 52.54 219 GLY B O 1
ATOM 5046 N N . ALA C 3 220 ? 21.649 33.195 46.040 1.00 51.25 220 ALA B N 1
ATOM 5047 C CA . ALA C 3 220 ? 22.370 34.340 46.580 1.00 54.13 220 ALA B CA 1
ATOM 5048 C C . ALA C 3 220 ? 22.720 35.342 45.470 1.00 53.72 220 ALA B C 1
ATOM 5049 O O . ALA C 3 220 ? 22.571 36.546 45.650 1.00 55.57 220 ALA B O 1
ATOM 5051 N N . ILE C 3 221 ? 23.175 34.866 44.323 1.00 55.62 221 ILE B N 1
ATOM 5052 C CA . ILE C 3 221 ? 23.415 35.806 43.182 1.00 54.60 221 ILE B CA 1
ATOM 5053 C C . ILE C 3 221 ? 22.098 36.493 42.776 1.00 54.39 221 ILE B C 1
ATOM 5054 O O . ILE C 3 221 ? 22.049 37.710 42.629 1.00 57.09 221 ILE B O 1
ATOM 5059 N N . LEU C 3 222 ? 21.026 35.728 42.656 1.00 51.37 222 LEU B N 1
ATOM 5060 C CA . LEU C 3 222 ? 19.759 36.305 42.294 1.00 55.80 222 LEU B CA 1
ATOM 5061 C C . LEU C 3 222 ? 19.372 37.338 43.355 1.00 59.02 222 LEU B C 1
ATOM 5062 O O . LEU C 3 222 ? 18.990 38.464 43.007 1.00 60.63 222 LEU B O 1
ATOM 5067 N N . ALA C 3 223 ? 19.476 36.948 44.635 1.00 58.57 223 ALA B N 1
ATOM 5068 C CA . ALA C 3 223 ? 19.092 37.823 45.749 1.00 60.98 223 ALA B CA 1
ATOM 5069 C C . ALA C 3 223 ? 19.829 39.167 45.701 1.00 64.28 223 ALA B C 1
ATOM 5070 O O . ALA C 3 223 ? 19.206 40.220 45.763 1.00 65.07 223 ALA B O 1
ATOM 5072 N N . PHE C 3 224 ? 21.150 39.132 45.565 1.00 64.29 224 PHE B N 1
ATOM 5073 C CA . PHE C 3 224 ? 21.933 40.352 45.437 1.00 64.17 224 PHE B CA 1
ATOM 5074 C C . PHE C 3 224 ? 21.519 41.240 44.238 1.00 67.74 224 PHE B C 1
ATOM 5075 O O . PHE C 3 224 ? 21.361 42.456 44.372 1.00 71.37 224 PHE B O 1
ATOM 5083 N N . VAL C 3 225 ? 21.354 40.623 43.070 1.00 66.53 225 VAL B N 1
ATOM 5084 C CA . VAL C 3 225 ? 20.873 41.328 41.893 1.00 64.33 225 VAL B CA 1
ATOM 5085 C C . VAL C 3 225 ? 19.507 41.964 42.117 1.00 65.95 225 VAL B C 1
ATOM 5086 O O . VAL C 3 225 ? 19.257 43.038 41.571 1.00 66.39 225 VAL B O 1
ATOM 5090 N N . LEU C 3 226 ? 18.628 41.328 42.898 1.00 64.89 226 LEU B N 1
ATOM 5091 C CA . LEU C 3 226 ? 17.310 41.913 43.131 1.00 67.06 226 LEU B CA 1
ATOM 5092 C C . LEU C 3 226 ? 17.378 43.062 44.163 1.00 71.59 226 LEU B C 1
ATOM 5093 O O . LEU C 3 226 ? 16.639 44.043 44.063 1.00 74.78 226 LEU B O 1
ATOM 5098 N N . VAL C 3 227 ? 18.285 42.953 45.136 1.00 71.90 227 VAL B N 1
ATOM 5099 C CA . VAL C 3 227 ? 18.533 44.038 46.091 1.00 69.89 227 VAL B CA 1
ATOM 5100 C C . VAL C 3 227 ? 18.945 45.290 45.331 1.00 72.51 227 VAL B C 1
ATOM 5101 O O . VAL C 3 227 ? 18.384 46.364 45.558 1.00 70.19 227 VAL B O 1
ATOM 5105 N N . LYS C 3 228 ? 19.868 45.116 44.378 1.00 74.74 228 LYS B N 1
ATOM 5106 C CA . LYS C 3 228 ? 20.454 46.230 43.633 1.00 75.70 228 LYS B CA 1
ATOM 5107 C C . LYS C 3 228 ? 19.543 46.856 42.562 1.00 78.41 228 LYS B C 1
ATOM 5108 O O . LYS C 3 228 ? 19.629 48.049 42.307 1.00 84.01 228 LYS B O 1
ATOM 5114 N N . ILE C 3 229 ? 18.668 46.062 41.959 1.00 77.03 229 ILE B N 1
ATOM 5115 C CA . ILE C 3 229 ? 17.909 46.470 40.769 1.00 80.86 229 ILE B CA 1
ATOM 5116 C C . ILE C 3 229 ? 16.512 46.894 41.140 1.00 79.87 229 ILE B C 1
ATOM 5117 O O . ILE C 3 229 ? 15.812 47.559 40.360 1.00 76.74 229 ILE B O 1
ATOM 5122 N N . THR C 3 230 ? 16.112 46.498 42.339 1.00 77.51 230 THR B N 1
ATOM 5123 C CA . THR C 3 230 ? 14.716 46.542 42.694 1.00 79.30 230 THR B CA 1
ATOM 5124 C C . THR C 3 230 ? 14.437 47.611 43.773 1.00 84.11 230 THR B C 1
ATOM 5125 O O . THR C 3 230 ? 13.339 48.188 43.822 1.00 81.24 230 THR B O 1
ATOM 5129 N N . GLY C 3 231 ? 15.452 47.898 44.597 1.00 84.97 231 GLY B N 1
ATOM 5130 C CA . GLY C 3 231 ? 15.306 48.806 45.730 1.00 86.09 231 GLY B CA 1
ATOM 5131 C C . GLY C 3 231 ? 14.298 48.303 46.769 1.00 90.42 231 GLY B C 1
ATOM 5132 O O . GLY C 3 231 ? 13.969 49.029 47.724 1.00 85.79 231 GLY B O 1
ATOM 5133 N N . VAL C 3 232 ? 13.784 47.081 46.577 1.00 84.42 232 VAL B N 1
ATOM 5134 C CA . VAL C 3 232 ? 12.982 46.415 47.602 1.00 82.22 232 VAL B CA 1
ATOM 5135 C C . VAL C 3 232 ? 13.902 46.083 48.772 1.00 83.50 232 VAL B C 1
ATOM 5136 O O . VAL C 3 232 ? 15.124 45.921 48.609 1.00 81.79 232 VAL B O 1
ATOM 5140 N N . ASP C 3 233 ? 13.277 45.998 49.941 1.00 85.05 233 ASP B N 1
ATOM 5141 C CA . ASP C 3 233 ? 13.927 45.882 51.243 1.00 87.40 233 ASP B CA 1
ATOM 5142 C C . ASP C 3 233 ? 14.792 44.639 51.417 1.00 80.80 233 ASP B C 1
ATOM 5143 O O . ASP C 3 233 ? 14.281 43.516 51.335 1.00 80.83 233 ASP B O 1
ATOM 5148 N N . ARG C 3 234 ? 16.073 44.847 51.706 1.00 76.62 234 ARG B N 1
ATOM 5149 C CA . ARG C 3 234 ? 17.015 43.753 51.985 1.00 74.49 234 ARG B CA 1
ATOM 5150 C C . ARG C 3 234 ? 16.446 42.658 52.931 1.00 73.83 234 ARG B C 1
ATOM 5151 O O . ARG C 3 234 ? 16.673 41.459 52.730 1.00 73.51 234 ARG B O 1
ATOM 5159 N N . GLU C 3 235 ? 15.715 43.079 53.953 1.00 71.93 235 GLU B N 1
ATOM 5160 C CA . GLU C 3 235 ? 15.130 42.171 54.925 1.00 72.06 235 GLU B CA 1
ATOM 5161 C C . GLU C 3 235 ? 14.153 41.185 54.280 1.00 68.01 235 GLU B C 1
ATOM 5162 O O . GLU C 3 235 ? 14.174 39.985 54.581 1.00 63.18 235 GLU B O 1
ATOM 5168 N N . VAL C 3 236 ? 13.278 41.684 53.415 1.00 66.41 236 VAL B N 1
ATOM 5169 C CA . VAL C 3 236 ? 12.266 40.797 52.849 1.00 70.45 236 VAL B CA 1
ATOM 5170 C C . VAL C 3 236 ? 12.914 39.840 51.832 1.00 67.59 236 VAL B C 1
ATOM 5171 O O . VAL C 3 236 ? 12.616 38.644 51.830 1.00 66.07 236 VAL B O 1
ATOM 5175 N N . ILE C 3 237 ? 13.868 40.364 51.059 1.00 64.17 237 ILE B N 1
ATOM 5176 C CA . ILE C 3 237 ? 14.619 39.577 50.083 1.00 65.85 237 ILE B CA 1
ATOM 5177 C C . ILE C 3 237 ? 15.325 38.411 50.785 1.00 66.01 237 ILE B C 1
ATOM 5178 O O . ILE C 3 237 ? 15.217 37.261 50.336 1.00 62.04 237 ILE B O 1
ATOM 5183 N N . GLU C 3 238 ? 15.981 38.698 51.921 1.00 66.23 238 GLU B N 1
ATOM 5184 C CA . GLU C 3 238 ? 16.813 37.685 52.607 1.00 64.49 238 GLU B CA 1
ATOM 5185 C C . GLU C 3 238 ? 15.985 36.575 53.261 1.00 63.19 238 GLU B C 1
ATOM 5186 O O . GLU C 3 238 ? 16.389 35.412 53.243 1.00 58.88 238 GLU B O 1
ATOM 5192 N N . LYS C 3 239 ? 14.806 36.939 53.773 1.00 60.95 239 LYS B N 1
ATOM 5193 C CA . LYS C 3 239 ? 13.801 35.975 54.222 1.00 62.34 239 LYS B CA 1
ATOM 5194 C C . LYS C 3 239 ? 13.385 34.992 53.107 1.00 64.06 239 LYS B C 1
ATOM 5195 O O . LYS C 3 239 ? 13.354 33.770 53.337 1.00 63.53 239 LYS B O 1
ATOM 5201 N N . TRP C 3 240 ? 13.088 35.497 51.905 1.00 62.49 240 TRP B N 1
ATOM 5202 C CA . TRP C 3 240 ? 12.704 34.578 50.860 1.00 64.90 240 TRP B CA 1
ATOM 5203 C C . TRP C 3 240 ? 13.896 33.722 50.515 1.00 63.45 240 TRP B C 1
ATOM 5204 O O . TRP C 3 240 ? 13.738 32.513 50.401 1.00 63.91 240 TRP B O 1
ATOM 5215 N N . LEU C 3 241 ? 15.087 34.332 50.413 1.00 61.16 241 LEU B N 1
ATOM 5216 C CA . LEU C 3 241 ? 16.317 33.581 50.118 1.00 57.67 241 LEU B CA 1
ATOM 5217 C C . LEU C 3 241 ? 16.465 32.395 51.059 1.00 59.14 241 LEU B C 1
ATOM 5218 O O . LEU C 3 241 ? 16.787 31.274 50.596 1.00 58.51 241 LEU B O 1
ATOM 5223 N N . TYR C 3 242 ? 16.180 32.604 52.363 1.00 54.93 242 TYR B N 1
ATOM 5224 C CA . TYR C 3 242 ? 16.167 31.485 53.294 1.00 53.97 242 TYR B CA 1
ATOM 5225 C C . TYR C 3 242 ? 15.067 30.467 53.010 1.00 53.94 242 TYR B C 1
ATOM 5226 O O . TYR C 3 242 ? 15.299 29.241 53.060 1.00 53.19 242 TYR B O 1
ATOM 5235 N N . VAL C 3 243 ? 13.877 30.941 52.676 1.00 54.50 243 VAL B N 1
ATOM 5236 C CA . VAL C 3 243 ? 12.796 29.998 52.310 1.00 55.14 243 VAL B CA 1
ATOM 5237 C C . VAL C 3 243 ? 13.244 29.123 51.128 1.00 54.72 243 VAL B C 1
ATOM 5238 O O . VAL C 3 243 ? 13.086 27.888 51.147 1.00 55.92 243 VAL B O 1
ATOM 5242 N N . ILE C 3 244 ? 13.840 29.759 50.118 1.00 56.80 244 ILE B N 1
ATOM 5243 C CA . ILE C 3 244 ? 14.209 29.059 48.874 1.00 56.98 244 ILE B CA 1
ATOM 5244 C C . ILE C 3 244 ? 15.271 27.995 49.116 1.00 56.37 244 ILE B C 1
ATOM 5245 O O . ILE C 3 244 ? 15.073 26.859 48.724 1.00 56.22 244 ILE B O 1
ATOM 5250 N N . ILE C 3 245 ? 16.365 28.333 49.812 1.00 55.66 245 ILE B N 1
ATOM 5251 C CA . ILE C 3 245 ? 17.388 27.319 50.092 1.00 54.55 245 ILE B CA 1
ATOM 5252 C C . ILE C 3 245 ? 16.943 26.242 51.081 1.00 57.03 245 ILE B C 1
ATOM 5253 O O . ILE C 3 245 ? 17.424 25.087 51.014 1.00 58.87 245 ILE B O 1
ATOM 5258 N N . ALA C 3 246 ? 16.002 26.586 51.956 1.00 57.79 246 ALA B N 1
ATOM 5259 C CA . ALA C 3 246 ? 15.410 25.580 52.855 1.00 58.80 246 ALA B CA 1
ATOM 5260 C C . ALA C 3 246 ? 14.685 24.542 52.022 1.00 56.58 246 ALA B C 1
ATOM 5261 O O . ALA C 3 246 ? 14.850 23.323 52.214 1.00 54.30 246 ALA B O 1
ATOM 5263 N N . MET C 3 247 ? 13.872 25.008 51.083 1.00 60.74 247 MET B N 1
ATOM 5264 C CA . MET C 3 247 ? 13.146 24.047 50.258 1.00 61.03 247 MET B CA 1
ATOM 5265 C C . MET C 3 247 ? 14.095 23.228 49.369 1.00 60.18 247 MET B C 1
ATOM 5266 O O . MET C 3 247 ? 13.927 22.008 49.245 1.00 60.72 247 MET B O 1
ATOM 5271 N N . ALA C 3 248 ? 15.121 23.878 48.809 1.00 58.99 248 ALA B N 1
ATOM 5272 C CA . ALA C 3 248 ? 16.164 23.166 48.025 1.00 57.24 248 ALA B CA 1
ATOM 5273 C C . ALA C 3 248 ? 16.733 21.976 48.831 1.00 56.92 248 ALA B C 1
ATOM 5274 O O . ALA C 3 248 ? 16.666 20.822 48.379 1.00 55.08 248 ALA B O 1
ATOM 5276 N N . LEU C 3 249 ? 17.249 22.233 50.032 1.00 55.57 249 LEU B N 1
ATOM 5277 C CA . LEU C 3 249 ? 17.843 21.126 50.843 1.00 55.06 249 LEU B CA 1
ATOM 5278 C C . LEU C 3 249 ? 16.867 20.115 51.463 1.00 56.97 249 LEU B C 1
ATOM 5279 O O . LEU C 3 249 ? 17.190 18.931 51.588 1.00 58.43 249 LEU B O 1
ATOM 5284 N N . ILE C 3 250 ? 15.657 20.551 51.802 1.00 59.53 250 ILE B N 1
ATOM 5285 C CA . ILE C 3 250 ? 14.652 19.633 52.333 1.00 61.68 250 ILE B CA 1
ATOM 5286 C C . ILE C 3 250 ? 14.175 18.691 51.248 1.00 63.65 250 ILE B C 1
ATOM 5287 O O . ILE C 3 250 ? 14.029 17.483 51.482 1.00 63.99 250 ILE B O 1
ATOM 5292 N N . SER C 3 251 ? 13.954 19.219 50.049 1.00 59.93 251 SER B N 1
ATOM 5293 C CA . SER C 3 251 ? 13.664 18.317 48.935 1.00 58.55 251 SER B CA 1
ATOM 5294 C C . SER C 3 251 ? 14.904 17.530 48.451 1.00 56.49 251 SER B C 1
ATOM 5295 O O . SER C 3 251 ? 14.845 16.313 48.260 1.00 57.67 251 SER B O 1
ATOM 5298 N N . GLY C 3 252 ? 16.029 18.216 48.285 1.00 56.96 252 GLY B N 1
ATOM 5299 C CA . GLY C 3 252 ? 17.156 17.684 47.494 1.00 56.54 252 GLY B CA 1
ATOM 5300 C C . GLY C 3 252 ? 18.137 16.695 48.132 1.00 59.01 252 GLY B C 1
ATOM 5301 O O . GLY C 3 252 ? 18.795 15.898 47.408 1.00 57.15 252 GLY B O 1
ATOM 5302 N N . ILE C 3 253 ? 18.246 16.699 49.460 1.00 53.62 253 ILE B N 1
ATOM 5303 C CA . ILE C 3 253 ? 19.251 15.824 50.079 1.00 56.03 253 ILE B CA 1
ATOM 5304 C C . ILE C 3 253 ? 18.822 14.349 50.002 1.00 55.73 253 ILE B C 1
ATOM 5305 O O . ILE C 3 253 ? 19.588 13.499 49.497 1.00 56.54 253 ILE B O 1
ATOM 5310 N N . ILE C 3 254 ? 17.594 14.042 50.425 1.00 55.16 254 ILE B N 1
ATOM 5311 C CA . ILE C 3 254 ? 17.072 12.678 50.197 1.00 56.10 254 ILE B CA 1
ATOM 5312 C C . ILE C 3 254 ? 16.767 12.469 48.709 1.00 54.24 254 ILE B C 1
ATOM 5313 O O . ILE C 3 254 ? 16.849 11.355 48.203 1.00 56.58 254 ILE B O 1
ATOM 5318 N N . GLY C 3 255 ? 16.440 13.559 48.027 1.00 55.15 255 GLY B N 1
ATOM 5319 C CA . GLY C 3 255 ? 16.189 13.573 46.582 1.00 54.99 255 GLY B CA 1
ATOM 5320 C C . GLY C 3 255 ? 17.328 13.004 45.737 1.00 55.28 255 GLY B C 1
ATOM 5321 O O . GLY C 3 255 ? 17.064 12.413 44.669 1.00 53.40 255 GLY B O 1
ATOM 5322 N N . THR C 3 256 ? 18.581 13.162 46.192 1.00 52.77 256 THR B N 1
ATOM 5323 C CA . THR C 3 256 ? 19.671 12.371 45.601 1.00 50.56 256 THR B CA 1
ATOM 5324 C C . THR C 3 256 ? 19.214 10.945 45.202 1.00 51.08 256 THR B C 1
ATOM 5325 O O . THR C 3 256 ? 19.759 10.345 44.259 1.00 50.60 256 THR B O 1
ATOM 5329 N N . GLY C 3 257 ? 18.222 10.393 45.913 1.00 51.47 257 GLY B N 1
ATOM 5330 C CA . GLY C 3 257 ? 17.747 9.003 45.661 1.00 48.89 257 GLY B CA 1
ATOM 5331 C C . GLY C 3 257 ? 17.161 8.757 44.256 1.00 49.91 257 GLY B C 1
ATOM 5332 O O . GLY C 3 257 ? 17.097 7.607 43.789 1.00 48.60 257 GLY B O 1
ATOM 5333 N N . HIS C 3 258 ? 16.741 9.821 43.568 1.00 48.99 258 HIS B N 1
ATOM 5334 C CA . HIS C 3 258 ? 16.280 9.664 42.215 1.00 48.70 258 HIS B CA 1
ATOM 5335 C C . HIS C 3 258 ? 17.441 9.225 41.307 1.00 51.46 258 HIS B C 1
ATOM 5336 O O . HIS C 3 258 ? 17.187 8.844 40.175 1.00 50.29 258 HIS B O 1
ATOM 5343 N N . HIS C 3 259 ? 18.697 9.233 41.802 1.00 50.89 259 HIS B N 1
ATOM 5344 C CA . HIS C 3 259 ? 19.829 8.638 41.019 1.00 47.86 259 HIS B CA 1
ATOM 5345 C C . HIS C 3 259 ? 20.210 7.277 41.532 1.00 51.80 259 HIS B C 1
ATOM 5346 O O . HIS C 3 259 ? 21.234 6.715 41.102 1.00 51.02 259 HIS B O 1
ATOM 5353 N N . TYR C 3 260 ? 19.391 6.746 42.446 1.00 53.00 260 TYR B N 1
ATOM 5354 C CA . TYR C 3 260 ? 19.704 5.507 43.137 1.00 55.30 260 TYR B CA 1
ATOM 5355 C C . TYR C 3 260 ? 18.700 4.396 42.852 1.00 59.23 260 TYR B C 1
ATOM 5356 O O . TYR C 3 260 ? 18.631 3.387 43.586 1.00 63.10 260 TYR B O 1
ATOM 5365 N N . PHE C 3 261 ? 17.898 4.602 41.809 1.00 56.06 261 PHE B N 1
ATOM 5366 C CA . PHE C 3 261 ? 16.937 3.613 41.358 1.00 56.42 261 PHE B CA 1
ATOM 5367 C C . PHE C 3 261 ? 17.584 2.317 40.844 1.00 57.85 261 PHE B C 1
ATOM 5368 O O . PHE C 3 261 ? 17.169 1.208 41.248 1.00 56.88 261 PHE B O 1
ATOM 5376 N N . TRP C 3 262 ? 18.569 2.437 39.935 1.00 55.10 262 TRP B N 1
ATOM 5377 C CA . TRP C 3 262 ? 18.984 1.264 39.173 1.00 51.76 262 TRP B CA 1
ATOM 5378 C C . TRP C 3 262 ? 20.479 1.001 39.260 1.00 54.03 262 TRP B C 1
ATOM 5379 O O . TRP C 3 262 ? 21.015 0.223 38.464 1.00 55.05 262 TRP B O 1
ATOM 5390 N N . ILE C 3 263 ? 21.183 1.647 40.186 1.00 51.11 263 ILE B N 1
ATOM 5391 C CA . ILE C 3 263 ? 22.636 1.480 40.225 1.00 50.16 263 ILE B CA 1
ATOM 5392 C C . ILE C 3 263 ? 23.068 0.246 41.074 1.00 54.27 263 ILE B C 1
ATOM 5393 O O . ILE C 3 263 ? 24.239 -0.134 41.077 1.00 54.89 263 ILE B O 1
ATOM 5398 N N . GLY C 3 264 ? 22.126 -0.357 41.810 1.00 55.09 264 GLY B N 1
ATOM 5399 C CA . GLY C 3 264 ? 22.421 -1.543 42.596 1.00 57.56 264 GLY B CA 1
ATOM 5400 C C . GLY C 3 264 ? 22.290 -1.393 44.109 1.00 62.25 264 GLY B C 1
ATOM 5401 O O . GLY C 3 264 ? 22.639 -2.302 44.863 1.00 63.44 264 GLY B O 1
ATOM 5402 N N . VAL C 3 265 ? 21.784 -0.247 44.551 1.00 61.64 265 VAL B N 1
ATOM 5403 C CA . VAL C 3 265 ? 21.458 0.009 45.950 1.00 59.99 265 VAL B CA 1
ATOM 5404 C C . VAL C 3 265 ? 19.980 -0.375 46.254 1.00 63.56 265 VAL B C 1
ATOM 5405 O O . VAL C 3 265 ? 19.178 -0.603 45.322 1.00 62.79 265 VAL B O 1
ATOM 5409 N N . PRO C 3 266 ? 19.605 -0.462 47.555 1.00 63.26 266 PRO B N 1
ATOM 5410 C CA . PRO C 3 266 ? 18.290 -1.040 47.877 1.00 65.04 266 PRO B CA 1
ATOM 5411 C C . PRO C 3 266 ? 17.084 -0.295 47.340 1.00 64.49 266 PRO B C 1
ATOM 5412 O O . PRO C 3 266 ? 17.103 0.939 47.168 1.00 64.35 266 PRO B O 1
ATOM 5416 N N . GLY C 3 267 ? 16.033 -1.074 47.103 1.00 63.81 267 GLY B N 1
ATOM 5417 C CA . GLY C 3 267 ? 14.791 -0.589 46.545 1.00 61.44 267 GLY B CA 1
ATOM 5418 C C . GLY C 3 267 ? 14.020 0.377 47.414 1.00 66.63 267 GLY B C 1
ATOM 5419 O O . GLY C 3 267 ? 13.012 0.918 46.958 1.00 67.95 267 GLY B O 1
ATOM 5420 N N . TYR C 3 268 ? 14.450 0.624 48.663 1.00 67.09 268 TYR B N 1
ATOM 5421 C CA . TYR C 3 268 ? 13.786 1.704 49.390 1.00 68.74 268 TYR B CA 1
ATOM 5422 C C . TYR C 3 268 ? 14.046 3.069 48.699 1.00 67.88 268 TYR B C 1
ATOM 5423 O O . TYR C 3 268 ? 13.260 4.033 48.867 1.00 69.55 268 TYR B O 1
ATOM 5432 N N . TRP C 3 269 ? 15.126 3.132 47.911 1.00 61.75 269 TRP B N 1
ATOM 5433 C CA . TRP C 3 269 ? 15.511 4.380 47.291 1.00 58.21 269 TRP B CA 1
ATOM 5434 C C . TRP C 3 269 ? 14.492 4.708 46.199 1.00 57.86 269 TRP B C 1
ATOM 5435 O O . TRP C 3 269 ? 14.232 5.857 45.912 1.00 56.01 269 TRP B O 1
ATOM 5446 N N . LEU C 3 270 ? 13.866 3.674 45.655 1.00 58.93 270 LEU B N 1
ATOM 5447 C CA . LEU C 3 270 ? 12.762 3.868 44.729 1.00 58.06 270 LEU B CA 1
ATOM 5448 C C . LEU C 3 270 ? 11.703 4.777 45.351 1.00 59.25 270 LEU B C 1
ATOM 5449 O O . LEU C 3 270 ? 11.232 5.693 44.694 1.00 58.37 270 LEU B O 1
ATOM 5454 N N . TRP C 3 271 ? 11.336 4.520 46.611 1.00 61.38 271 TRP B N 1
ATOM 5455 C CA . TRP C 3 271 ? 10.343 5.352 47.323 1.00 62.85 271 TRP B CA 1
ATOM 5456 C C . TRP C 3 271 ? 10.917 6.691 47.746 1.00 61.43 271 TRP B C 1
ATOM 5457 O O . TRP C 3 271 ? 10.406 7.762 47.361 1.00 61.31 271 TRP B O 1
ATOM 5468 N N . LEU C 3 272 ? 12.024 6.646 48.473 1.00 60.81 272 LEU B N 1
ATOM 5469 C CA . LEU C 3 272 ? 12.633 7.874 48.982 1.00 61.26 272 LEU B CA 1
ATOM 5470 C C . LEU C 3 272 ? 13.004 8.815 47.841 1.00 61.12 272 LEU B C 1
ATOM 5471 O O . LEU C 3 272 ? 12.709 10.024 47.906 1.00 63.35 272 LEU B O 1
ATOM 5476 N N . GLY C 3 273 ? 13.624 8.253 46.791 1.00 60.20 273 GLY B N 1
ATOM 5477 C CA . GLY C 3 273 ? 14.061 9.027 45.645 1.00 55.51 273 GLY B CA 1
ATOM 5478 C C . GLY C 3 273 ? 12.899 9.701 44.961 1.00 56.86 273 GLY B C 1
ATOM 5479 O O . GLY C 3 273 ? 12.941 10.902 44.714 1.00 57.29 273 GLY B O 1
ATOM 5480 N N . SER C 3 274 ? 11.853 8.937 44.660 1.00 58.11 274 SER B N 1
ATOM 5481 C CA . SER C 3 274 ? 10.687 9.506 43.992 1.00 59.05 274 SER B CA 1
ATOM 5482 C C . SER C 3 274 ? 9.929 10.542 44.833 1.00 58.96 274 SER B C 1
ATOM 5483 O O . SER C 3 274 ? 9.521 11.595 44.323 1.00 60.99 274 SER B O 1
ATOM 5486 N N . VAL C 3 275 ? 9.697 10.247 46.104 1.00 59.32 275 VAL B N 1
ATOM 5487 C CA . VAL C 3 275 ? 8.866 11.174 46.895 1.00 58.57 275 VAL B CA 1
ATOM 5488 C C . VAL C 3 275 ? 9.557 12.492 47.180 1.00 57.02 275 VAL B C 1
ATOM 5489 O O . VAL C 3 275 ? 8.969 13.565 46.974 1.00 57.49 275 VAL B O 1
ATOM 5493 N N . PHE C 3 276 ? 10.818 12.448 47.596 1.00 56.32 276 PHE B N 1
ATOM 5494 C CA . PHE C 3 276 ? 11.483 13.719 47.886 1.00 56.82 276 PHE B CA 1
ATOM 5495 C C . PHE C 3 276 ? 11.809 14.522 46.622 1.00 58.19 276 PHE B C 1
ATOM 5496 O O . PHE C 3 276 ? 11.753 15.760 46.644 1.00 56.55 276 PHE B O 1
ATOM 5504 N N . SER C 3 277 ? 12.161 13.840 45.514 1.00 56.23 277 SER B N 1
ATOM 5505 C CA . SER C 3 277 ? 12.564 14.584 44.309 1.00 57.40 277 SER B CA 1
ATOM 5506 C C . SER C 3 277 ? 11.329 15.179 43.628 1.00 57.69 277 SER B C 1
ATOM 5507 O O . SER C 3 277 ? 11.462 16.170 42.908 1.00 58.10 277 SER B O 1
ATOM 5510 N N . ALA C 3 278 ? 10.141 14.579 43.855 1.00 60.01 278 ALA B N 1
ATOM 5511 C CA . ALA C 3 278 ? 8.841 15.172 43.430 1.00 59.20 278 ALA B CA 1
ATOM 5512 C C . ALA C 3 278 ? 8.688 16.624 43.922 1.00 60.65 278 ALA B C 1
ATOM 5513 O O . ALA C 3 278 ? 8.040 17.441 43.253 1.00 59.71 278 ALA B O 1
ATOM 5515 N N . LEU C 3 279 ? 9.314 16.937 45.070 1.00 59.35 279 LEU B N 1
ATOM 5516 C CA . LEU C 3 279 ? 9.307 18.297 45.670 1.00 57.66 279 LEU B CA 1
ATOM 5517 C C . LEU C 3 279 ? 10.431 19.236 45.213 1.00 57.01 279 LEU B C 1
ATOM 5518 O O . LEU C 3 279 ? 10.332 20.449 45.381 1.00 59.07 279 LEU B O 1
ATOM 5523 N N . GLU C 3 280 ? 11.522 18.709 44.665 1.00 55.73 280 GLU B N 1
ATOM 5524 C CA . GLU C 3 280 ? 12.622 19.578 44.133 1.00 54.67 280 GLU B CA 1
ATOM 5525 C C . GLU C 3 280 ? 12.244 20.730 43.128 1.00 54.85 280 GLU B C 1
ATOM 5526 O O . GLU C 3 280 ? 13.016 21.695 42.968 1.00 50.01 280 GLU B O 1
ATOM 5532 N N . PRO C 3 281 ? 11.060 20.633 42.438 1.00 55.25 281 PRO B N 1
ATOM 5533 C CA . PRO C 3 281 ? 10.592 21.851 41.725 1.00 55.44 281 PRO B CA 1
ATOM 5534 C C . PRO C 3 281 ? 10.303 23.077 42.616 1.00 57.60 281 PRO B C 1
ATOM 5535 O O . PRO C 3 281 ? 10.442 24.221 42.154 1.00 60.16 281 PRO B O 1
ATOM 5539 N N . LEU C 3 282 ? 9.929 22.858 43.874 1.00 58.60 282 LEU B N 1
ATOM 5540 C CA . LEU C 3 282 ? 9.401 23.945 44.700 1.00 59.40 282 LEU B CA 1
ATOM 5541 C C . LEU C 3 282 ? 10.323 25.159 44.769 1.00 60.28 282 LEU B C 1
ATOM 5542 O O . LEU C 3 282 ? 9.854 26.260 44.475 1.00 63.47 282 LEU B O 1
ATOM 5547 N N . PRO C 3 283 ? 11.636 24.977 45.091 1.00 57.12 283 PRO B N 1
ATOM 5548 C CA . PRO C 3 283 ? 12.529 26.154 45.157 1.00 55.65 283 PRO B CA 1
ATOM 5549 C C . PRO C 3 283 ? 12.676 26.908 43.809 1.00 56.42 283 PRO B C 1
ATOM 5550 O O . PRO C 3 283 ? 12.797 28.135 43.810 1.00 56.69 283 PRO B O 1
ATOM 5554 N N . PHE C 3 284 ? 12.648 26.209 42.672 1.00 54.71 284 PHE B N 1
ATOM 5555 C CA . PHE C 3 284 ? 12.632 26.943 41.380 1.00 54.51 284 PHE B CA 1
ATOM 5556 C C . PHE C 3 284 ? 11.297 27.699 41.195 1.00 55.76 284 PHE B C 1
ATOM 5557 O O . PHE C 3 284 ? 11.297 28.848 40.807 1.00 58.46 284 PHE B O 1
ATOM 5565 N N . PHE C 3 285 ? 10.167 27.066 41.501 1.00 57.91 285 PHE B N 1
ATOM 5566 C CA . PHE C 3 285 ? 8.902 27.790 41.536 1.00 62.94 285 PHE B CA 1
ATOM 5567 C C . PHE C 3 285 ? 8.924 29.048 42.468 1.00 60.61 285 PHE B C 1
ATOM 5568 O O . PHE C 3 285 ? 8.517 30.153 42.083 1.00 58.23 285 PHE B O 1
ATOM 5576 N N . ALA C 3 286 ? 9.437 28.878 43.675 1.00 60.68 286 ALA B N 1
ATOM 5577 C CA . ALA C 3 286 ? 9.617 30.011 44.591 1.00 62.43 286 ALA B CA 1
ATOM 5578 C C . ALA C 3 286 ? 10.519 31.095 43.990 1.00 63.15 286 ALA B C 1
ATOM 5579 O O . ALA C 3 286 ? 10.196 32.278 44.067 1.00 64.97 286 ALA B O 1
ATOM 5581 N N . MET C 3 287 ? 11.617 30.712 43.351 1.00 62.16 287 MET B N 1
ATOM 5582 C CA . MET C 3 287 ? 12.454 31.717 42.684 1.00 64.77 287 MET B CA 1
ATOM 5583 C C . MET C 3 287 ? 11.708 32.505 41.576 1.00 65.33 287 MET B C 1
ATOM 5584 O O . MET C 3 287 ? 11.934 33.708 41.391 1.00 66.77 287 MET B O 1
ATOM 5589 N N . VAL C 3 288 ? 10.823 31.834 40.845 1.00 60.76 288 VAL B N 1
ATOM 5590 C CA . VAL C 3 288 ? 9.932 32.556 39.944 1.00 62.24 288 VAL B CA 1
ATOM 5591 C C . VAL C 3 288 ? 8.987 33.529 40.662 1.00 63.83 288 VAL B C 1
ATOM 5592 O O . VAL C 3 288 ? 8.831 34.651 40.210 1.00 63.47 288 VAL B O 1
ATOM 5596 N N . LEU C 3 289 ? 8.314 33.100 41.727 1.00 65.44 289 LEU B N 1
ATOM 5597 C CA . LEU C 3 289 ? 7.417 34.026 42.435 1.00 72.42 289 LEU B CA 1
ATOM 5598 C C . LEU C 3 289 ? 8.216 35.220 43.001 1.00 71.35 289 LEU B C 1
ATOM 5599 O O . LEU C 3 289 ? 7.841 36.363 42.762 1.00 73.96 289 LEU B O 1
ATOM 5604 N N . PHE C 3 290 ? 9.333 34.920 43.672 1.00 68.81 290 PHE B N 1
ATOM 5605 C CA . PHE C 3 290 ? 10.398 35.851 44.098 1.00 72.97 290 PHE B CA 1
ATOM 5606 C C . PHE C 3 290 ? 10.722 36.912 43.054 1.00 73.78 290 PHE B C 1
ATOM 5607 O O . PHE C 3 290 ? 10.547 38.099 43.300 1.00 75.26 290 PHE B O 1
ATOM 5615 N N . ALA C 3 291 ? 11.221 36.509 41.891 1.00 72.27 291 ALA B N 1
ATOM 5616 C CA . ALA C 3 291 ? 11.742 37.527 40.982 1.00 71.45 291 ALA B CA 1
ATOM 5617 C C . ALA C 3 291 ? 10.625 38.366 40.337 1.00 73.52 291 ALA B C 1
ATOM 5618 O O . ALA C 3 291 ? 10.775 39.583 40.156 1.00 73.20 291 ALA B O 1
ATOM 5620 N N . PHE C 3 292 ? 9.505 37.717 40.029 1.00 74.98 292 PHE B N 1
ATOM 5621 C CA . PHE C 3 292 ? 8.375 38.382 39.394 1.00 81.04 292 PHE B CA 1
ATOM 5622 C C . PHE C 3 292 ? 7.803 39.391 40.374 1.00 82.16 292 PHE B C 1
ATOM 5623 O O . PHE C 3 292 ? 7.623 40.545 40.008 1.00 81.57 292 PHE B O 1
ATOM 5631 N N . ASN C 3 293 ? 7.559 38.952 41.615 1.00 82.06 293 ASN B N 1
ATOM 5632 C CA . ASN C 3 293 ? 6.938 39.784 42.648 1.00 83.02 293 ASN B CA 1
ATOM 5633 C C . ASN C 3 293 ? 7.771 40.961 43.080 1.00 82.15 293 ASN B C 1
ATOM 5634 O O . ASN C 3 293 ? 7.229 42.036 43.299 1.00 82.76 293 ASN B O 1
ATOM 5639 N N . THR C 3 294 ? 9.079 40.760 43.204 1.00 81.94 294 THR B N 1
ATOM 5640 C CA . THR C 3 294 ? 9.959 41.828 43.653 1.00 80.43 294 THR B CA 1
ATOM 5641 C C . THR C 3 294 ? 10.416 42.752 42.522 1.00 84.99 294 THR B C 1
ATOM 5642 O O . THR C 3 294 ? 10.854 43.865 42.800 1.00 90.08 294 THR B O 1
ATOM 5646 N N . ILE C 3 295 ? 10.297 42.326 41.261 1.00 86.10 295 ILE B N 1
ATOM 5647 C CA . ILE C 3 295 ? 10.440 43.271 40.128 1.00 87.07 295 ILE B CA 1
ATOM 5648 C C . ILE C 3 295 ? 9.170 44.110 39.869 1.00 96.32 295 ILE B C 1
ATOM 5649 O O . ILE C 3 295 ? 9.265 45.272 39.504 1.00 99.77 295 ILE B O 1
ATOM 5654 N N . ASN C 3 296 ? 7.993 43.511 40.053 1.00 104.14 296 ASN B N 1
ATOM 5655 C CA . ASN C 3 296 ? 6.702 44.221 40.039 1.00 109.44 296 ASN B CA 1
ATOM 5656 C C . ASN C 3 296 ? 6.597 45.321 41.131 1.00 114.57 296 ASN B C 1
ATOM 5657 O O . ASN C 3 296 ? 5.897 46.321 40.968 1.00 112.86 296 ASN B O 1
ATOM 5662 N N . ARG C 3 297 ? 7.296 45.131 42.243 1.00 116.08 297 ARG B N 1
ATOM 5663 C CA . ARG C 3 297 ? 7.229 46.060 43.359 1.00 110.31 297 ARG B CA 1
ATOM 5664 C C . ARG C 3 297 ? 8.455 46.973 43.409 1.00 110.34 297 ARG B C 1
ATOM 5665 O O . ARG C 3 297 ? 8.739 47.568 44.463 1.00 110.80 297 ARG B O 1
ATOM 5673 N N . ARG C 3 298 ? 9.173 47.099 42.283 1.00 103.85 298 ARG B N 1
ATOM 5674 C CA . ARG C 3 298 ? 10.363 47.961 42.251 1.00 107.58 298 ARG B CA 1
ATOM 5675 C C . ARG C 3 298 ? 10.039 49.434 42.539 1.00 116.90 298 ARG B C 1
ATOM 5676 O O . ARG C 3 298 ? 9.470 50.158 41.709 1.00 115.95 298 ARG B O 1
ATOM 5684 N N . ARG C 3 299 ? 10.413 49.838 43.750 1.00 123.99 299 ARG B N 1
ATOM 5685 C CA . ARG C 3 299 ? 10.208 51.186 44.267 1.00 129.78 299 ARG B CA 1
ATOM 5686 C C . ARG C 3 299 ? 10.986 52.234 43.451 1.00 132.65 299 ARG B C 1
ATOM 5687 O O . ARG C 3 299 ? 10.754 53.442 43.590 1.00 132.80 299 ARG B O 1
ATOM 5695 N N . ARG C 3 300 ? 11.889 51.761 42.589 1.00 133.26 300 ARG B N 1
ATOM 5696 C CA . ARG C 3 300 ? 12.589 52.628 41.637 1.00 139.67 300 ARG B CA 1
ATOM 5697 C C . ARG C 3 300 ? 12.735 51.970 40.249 1.00 136.10 300 ARG B C 1
ATOM 5698 O O . ARG C 3 300 ? 12.609 50.750 40.115 1.00 131.26 300 ARG B O 1
ATOM 5706 N N . ASP C 3 301 ? 12.983 52.791 39.228 1.00 132.75 301 ASP B N 1
ATOM 5707 C CA . ASP C 3 301 ? 13.306 52.322 37.875 1.00 125.91 301 ASP B CA 1
ATOM 5708 C C . ASP C 3 301 ? 14.817 52.207 37.693 1.00 122.21 301 ASP B C 1
ATOM 5709 O O . ASP C 3 301 ? 15.580 52.906 38.362 1.00 127.78 301 ASP B O 1
ATOM 5714 N N . TYR C 3 302 ? 15.248 51.341 36.778 1.00 113.89 302 TYR B N 1
ATOM 5715 C CA . TYR C 3 302 ? 16.671 51.025 36.623 1.00 105.04 302 TYR B CA 1
ATOM 5716 C C . TYR C 3 302 ? 17.122 51.159 35.153 1.00 105.58 302 TYR B C 1
ATOM 5717 O O . TYR C 3 302 ? 16.444 50.658 34.261 1.00 106.68 302 TYR B O 1
ATOM 5726 N N . PRO C 3 303 ? 18.255 51.855 34.897 1.00 108.39 303 PRO B N 1
ATOM 5727 C CA . PRO C 3 303 ? 18.748 52.203 33.536 1.00 109.89 303 PRO B CA 1
ATOM 5728 C C . PRO C 3 303 ? 19.067 51.021 32.604 1.00 109.39 303 PRO B C 1
ATOM 5729 O O . PRO C 3 303 ? 19.019 51.154 31.377 1.00 113.21 303 PRO B O 1
ATOM 5733 N N . ASN C 3 304 ? 19.411 49.887 33.198 1.00 106.56 304 ASN B N 1
ATOM 5734 C CA . ASN C 3 304 ? 19.765 48.682 32.471 1.00 98.23 304 ASN B CA 1
ATOM 5735 C C . ASN C 3 304 ? 18.621 47.671 32.540 1.00 96.70 304 ASN B C 1
ATOM 5736 O O . ASN C 3 304 ? 18.442 46.967 33.555 1.00 85.85 304 ASN B O 1
ATOM 5741 N N . ARG C 3 305 ? 17.850 47.617 31.456 1.00 93.98 305 ARG B N 1
ATOM 5742 C CA . ARG C 3 305 ? 16.602 46.859 31.435 1.00 92.74 305 ARG B CA 1
ATOM 5743 C C . ARG C 3 305 ? 16.847 45.424 30.991 1.00 86.05 305 ARG B C 1
ATOM 5744 O O . ARG C 3 305 ? 15.960 44.582 31.116 1.00 79.35 305 ARG B O 1
ATOM 5752 N N . ALA C 3 306 ? 18.066 45.156 30.519 1.00 81.11 306 ALA B N 1
ATOM 5753 C CA . ALA C 3 306 ? 18.511 43.789 30.254 1.00 80.30 306 ALA B CA 1
ATOM 5754 C C . ALA C 3 306 ? 18.698 42.976 31.545 1.00 78.44 306 ALA B C 1
ATOM 5755 O O . ALA C 3 306 ? 18.372 41.786 31.561 1.00 78.04 306 ALA B O 1
ATOM 5757 N N . VAL C 3 307 ? 19.200 43.591 32.619 1.00 76.47 307 VAL B N 1
ATOM 5758 C CA . VAL C 3 307 ? 19.463 42.800 33.839 1.00 76.88 307 VAL B CA 1
ATOM 5759 C C . VAL C 3 307 ? 18.159 42.202 34.320 1.00 73.74 307 VAL B C 1
ATOM 5760 O O . VAL C 3 307 ? 18.115 41.042 34.675 1.00 76.62 307 VAL B O 1
ATOM 5764 N N . ALA C 3 308 ? 17.099 43.007 34.315 1.00 71.39 308 ALA B N 1
ATOM 5765 C CA . ALA C 3 308 ? 15.806 42.578 34.810 1.00 69.11 308 ALA B CA 1
ATOM 5766 C C . ALA C 3 308 ? 15.258 41.420 33.980 1.00 70.09 308 ALA B C 1
ATOM 5767 O O . ALA C 3 308 ? 14.636 40.500 34.532 1.00 69.78 308 ALA B O 1
ATOM 5769 N N . LEU C 3 309 ? 15.513 41.457 32.666 1.00 69.01 309 LEU B N 1
ATOM 5770 C CA . LEU C 3 309 ? 15.064 40.400 31.754 1.00 65.43 309 LEU B CA 1
ATOM 5771 C C . LEU C 3 309 ? 15.846 39.135 32.030 1.00 62.70 309 LEU B C 1
ATOM 5772 O O . LEU C 3 309 ? 15.264 38.044 32.080 1.00 61.08 309 LEU B O 1
ATOM 5777 N N . TRP C 3 310 ? 17.162 39.271 32.148 1.00 62.41 310 TRP B N 1
ATOM 5778 C CA . TRP C 3 310 ? 18.003 38.147 32.542 1.00 63.75 310 TRP B CA 1
ATOM 5779 C C . TRP C 3 310 ? 17.507 37.499 33.867 1.00 61.70 310 TRP B C 1
ATOM 5780 O O . TRP C 3 310 ? 17.351 36.288 33.937 1.00 61.09 310 TRP B O 1
ATOM 5791 N N . ALA C 3 311 ? 17.222 38.297 34.888 1.00 60.07 311 ALA B N 1
ATOM 5792 C CA . ALA C 3 311 ? 16.720 37.748 36.146 1.00 60.61 311 ALA B CA 1
ATOM 5793 C C . ALA C 3 311 ? 15.364 37.014 36.053 1.00 63.40 311 ALA B C 1
ATOM 5794 O O . ALA C 3 311 ? 15.203 35.947 36.669 1.00 60.69 311 ALA B O 1
ATOM 5796 N N . MET C 3 312 ? 14.382 37.564 35.329 1.00 67.32 312 MET B N 1
ATOM 5797 C CA . MET C 3 312 ? 13.080 36.885 35.192 1.00 67.84 312 MET B CA 1
ATOM 5798 C C . MET C 3 312 ? 13.282 35.643 34.331 1.00 69.87 312 MET B C 1
ATOM 5799 O O . MET C 3 312 ? 12.669 34.593 34.572 1.00 70.24 312 MET B O 1
ATOM 5804 N N . GLY C 3 313 ? 14.177 35.773 33.349 1.00 69.03 313 GLY B N 1
ATOM 5805 C CA . GLY C 3 313 ? 14.443 34.733 32.348 1.00 70.49 313 GLY B CA 1
ATOM 5806 C C . GLY C 3 313 ? 15.071 33.513 32.987 1.00 66.50 313 GLY B C 1
ATOM 5807 O O . GLY C 3 313 ? 14.608 32.383 32.779 1.00 64.07 313 GLY B O 1
ATOM 5808 N N . THR C 3 314 ? 16.130 33.752 33.751 1.00 62.69 314 THR B N 1
ATOM 5809 C CA . THR C 3 314 ? 16.750 32.716 34.580 1.00 63.58 314 THR B CA 1
ATOM 5810 C C . THR C 3 314 ? 15.755 31.879 35.375 1.00 60.34 314 THR B C 1
ATOM 5811 O O . THR C 3 314 ? 15.747 30.648 35.275 1.00 59.51 314 THR B O 1
ATOM 5815 N N . THR C 3 315 ? 14.902 32.544 36.137 1.00 58.79 315 THR B N 1
ATOM 5816 C CA . THR C 3 315 ? 14.004 31.808 36.995 1.00 56.50 315 THR B CA 1
ATOM 5817 C C . THR C 3 315 ? 12.975 31.000 36.192 1.00 57.06 315 THR B C 1
ATOM 5818 O O . THR C 3 315 ? 12.698 29.856 36.568 1.00 56.14 315 THR B O 1
ATOM 5822 N N . VAL C 3 316 ? 12.419 31.548 35.094 1.00 55.83 316 VAL B N 1
ATOM 5823 C CA . VAL C 3 316 ? 11.453 30.768 34.287 1.00 58.29 316 VAL B CA 1
ATOM 5824 C C . VAL C 3 316 ? 12.114 29.510 33.662 1.00 56.73 316 VAL B C 1
ATOM 5825 O O . VAL C 3 316 ? 11.585 28.394 33.765 1.00 57.12 316 VAL B O 1
ATOM 5829 N N . MET C 3 317 ? 13.281 29.690 33.041 1.00 56.86 317 MET B N 1
ATOM 5830 C CA . MET C 3 317 ? 13.991 28.605 32.345 1.00 54.60 317 MET B CA 1
ATOM 5831 C C . MET C 3 317 ? 14.494 27.533 33.315 1.00 54.28 317 MET B C 1
ATOM 5832 O O . MET C 3 317 ? 14.431 26.342 32.990 1.00 53.22 317 MET B O 1
ATOM 5837 N N . ALA C 3 318 ? 14.946 27.951 34.504 1.00 51.03 318 ALA B N 1
ATOM 5838 C CA . ALA C 3 318 ? 15.381 27.033 35.547 1.00 52.36 318 ALA B CA 1
ATOM 5839 C C . ALA C 3 318 ? 14.175 26.224 36.009 1.00 52.80 318 ALA B C 1
ATOM 5840 O O . ALA C 3 318 ? 14.210 24.972 36.048 1.00 53.47 318 ALA B O 1
ATOM 5842 N N . PHE C 3 319 ? 13.075 26.913 36.287 1.00 52.66 319 PHE B N 1
ATOM 5843 C CA . PHE C 3 319 ? 11.843 26.199 36.587 1.00 52.44 319 PHE B CA 1
ATOM 5844 C C . PHE C 3 319 ? 11.382 25.239 35.456 1.00 53.88 319 PHE B C 1
ATOM 5845 O O . PHE C 3 319 ? 11.005 24.078 35.722 1.00 55.47 319 PHE B O 1
ATOM 5853 N N . LEU C 3 320 ? 11.419 25.672 34.194 1.00 53.39 320 LEU B N 1
ATOM 5854 C CA . LEU C 3 320 ? 11.086 24.706 33.091 1.00 51.49 320 LEU B CA 1
ATOM 5855 C C . LEU C 3 320 ? 12.083 23.522 33.013 1.00 52.67 320 LEU B C 1
ATOM 5856 O O . LEU C 3 320 ? 11.695 22.340 32.959 1.00 52.04 320 LEU B O 1
ATOM 5861 N N . GLY C 3 321 ? 13.378 23.841 33.031 1.00 52.20 321 GLY B N 1
ATOM 5862 C CA . GLY C 3 321 ? 14.402 22.838 32.769 1.00 51.88 321 GLY B CA 1
ATOM 5863 C C . GLY C 3 321 ? 14.674 21.920 33.940 1.00 52.26 321 GLY B C 1
ATOM 5864 O O . GLY C 3 321 ? 14.819 20.698 33.773 1.00 53.92 321 GLY B O 1
ATOM 5865 N N . ALA C 3 322 ? 14.772 22.509 35.118 1.00 50.45 322 ALA B N 1
ATOM 5866 C CA . ALA C 3 322 ? 15.026 21.741 36.333 1.00 50.77 322 ALA B CA 1
ATOM 5867 C C . ALA C 3 322 ? 13.685 21.235 36.916 1.00 52.46 322 ALA B C 1
ATOM 5868 O O . ALA C 3 322 ? 13.481 20.039 37.082 1.00 53.45 322 ALA B O 1
ATOM 5870 N N . GLY C 3 323 ? 12.760 22.133 37.224 1.00 55.27 323 GLY B N 1
ATOM 5871 C CA . GLY C 3 323 ? 11.485 21.694 37.800 1.00 54.92 323 GLY B CA 1
ATOM 5872 C C . GLY C 3 323 ? 10.606 20.837 36.886 1.00 53.54 323 GLY B C 1
ATOM 5873 O O . GLY C 3 323 ? 10.250 19.710 37.237 1.00 51.95 323 GLY B O 1
ATOM 5874 N N . VAL C 3 324 ? 10.234 21.357 35.716 1.00 52.87 324 VAL B N 1
ATOM 5875 C CA . VAL C 3 324 ? 9.233 20.655 34.922 1.00 53.29 324 VAL B CA 1
ATOM 5876 C C . VAL C 3 324 ? 9.845 19.434 34.242 1.00 53.34 324 VAL B C 1
ATOM 5877 O O . VAL C 3 324 ? 9.324 18.291 34.351 1.00 52.32 324 VAL B O 1
ATOM 5881 N N . TRP C 3 325 ? 10.959 19.647 33.543 1.00 54.77 325 TRP B N 1
ATOM 5882 C CA . TRP C 3 325 ? 11.564 18.498 32.862 1.00 54.37 325 TRP B CA 1
ATOM 5883 C C . TRP C 3 325 ? 12.146 17.542 33.883 1.00 57.50 325 TRP B C 1
ATOM 5884 O O . TRP C 3 325 ? 12.043 16.329 33.666 1.00 55.21 325 TRP B O 1
ATOM 5895 N N . GLY C 3 326 ? 12.664 18.057 35.033 1.00 50.78 326 GLY B N 1
ATOM 5896 C CA . GLY C 3 326 ? 13.126 17.159 36.056 1.00 47.71 326 GLY B CA 1
ATOM 5897 C C . GLY C 3 326 ? 11.990 16.287 36.560 1.00 53.77 326 GLY B C 1
ATOM 5898 O O . GLY C 3 326 ? 12.156 15.067 36.726 1.00 52.32 326 GLY B O 1
ATOM 5899 N N . PHE C 3 327 ? 10.826 16.901 36.832 1.00 56.65 327 PHE B N 1
ATOM 5900 C CA . P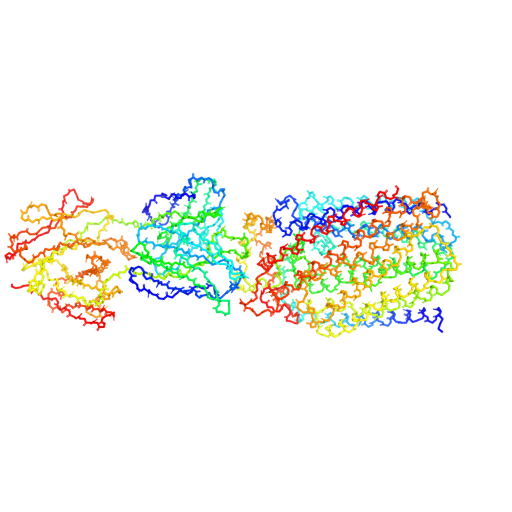HE C 3 327 ? 9.703 16.179 37.464 1.00 57.31 327 PHE B CA 1
ATOM 5901 C C . PHE C 3 327 ? 9.234 15.090 36.512 1.00 58.25 327 PHE B C 1
ATOM 5902 O O . PHE C 3 327 ? 8.954 13.963 36.942 1.00 58.88 327 PHE B O 1
ATOM 5910 N N . MET C 3 328 ? 9.139 15.448 35.230 1.00 57.14 328 MET B N 1
ATOM 5911 C CA . MET C 3 328 ? 8.684 14.549 34.138 1.00 61.37 328 MET B CA 1
ATOM 5912 C C . MET C 3 328 ? 9.306 13.178 34.225 1.00 59.24 328 MET B C 1
ATOM 5913 O O . MET C 3 328 ? 8.638 12.200 33.914 1.00 56.44 328 MET B O 1
ATOM 5918 N N . HIS C 3 329 ? 10.601 13.102 34.597 1.00 54.69 329 HIS B N 1
ATOM 5919 C CA . HIS C 3 329 ? 11.275 11.795 34.651 1.00 55.76 329 HIS B CA 1
ATOM 5920 C C . HIS C 3 329 ? 11.744 11.307 36.028 1.00 54.72 329 HIS B C 1
ATOM 5921 O O . HIS C 3 329 ? 12.487 10.312 36.127 1.00 56.61 329 HIS B O 1
ATOM 5928 N N . THR C 3 330 ? 11.323 11.991 37.088 1.00 56.09 330 THR B N 1
ATOM 5929 C CA . THR C 3 330 ? 11.901 11.754 38.417 1.00 51.92 330 THR B CA 1
ATOM 5930 C C . THR C 3 330 ? 11.220 10.662 39.219 1.00 54.90 330 THR B C 1
ATOM 5931 O O . THR C 3 330 ? 11.768 10.200 40.225 1.00 56.13 330 THR B O 1
ATOM 5935 N N . LEU C 3 331 ? 10.056 10.213 38.751 1.00 53.91 331 LEU B N 1
ATOM 5936 C CA . LEU C 3 331 ? 9.372 9.142 39.401 1.00 54.79 331 LEU B CA 1
ATOM 5937 C C . LEU C 3 331 ? 9.811 7.793 38.854 1.00 58.46 331 LEU B C 1
ATOM 5938 O O . LEU C 3 331 ? 9.801 7.545 37.624 1.00 59.15 331 LEU B O 1
ATOM 5943 N N . ALA C 3 332 ? 10.151 6.883 39.765 1.00 57.48 332 ALA B N 1
ATOM 5944 C CA . ALA C 3 332 ? 10.779 5.632 39.372 1.00 55.83 332 ALA B CA 1
ATOM 5945 C C . ALA C 3 332 ? 10.005 4.844 38.299 1.00 57.11 332 ALA B C 1
ATOM 5946 O O . ALA C 3 332 ? 10.596 4.354 37.339 1.00 57.79 332 ALA B O 1
ATOM 5948 N N . PRO C 3 333 ? 8.679 4.706 38.456 1.00 60.74 333 PRO B N 1
ATOM 5949 C CA . PRO C 3 333 ? 8.016 3.905 37.424 1.00 57.77 333 PRO B CA 1
ATOM 5950 C C . PRO C 3 333 ? 8.191 4.518 36.056 1.00 55.85 333 PRO B C 1
ATOM 5951 O O . PRO C 3 333 ? 8.127 3.821 35.078 1.00 56.43 333 PRO B O 1
ATOM 5955 N N . VAL C 3 334 ? 8.393 5.819 35.965 1.00 56.78 334 VAL B N 1
ATOM 5956 C CA . VAL C 3 334 ? 8.651 6.394 34.634 1.00 54.47 334 VAL B CA 1
ATOM 5957 C C . VAL C 3 334 ? 10.175 6.270 34.301 1.00 54.40 334 VAL B C 1
ATOM 5958 O O . VAL C 3 334 ? 10.582 5.824 33.215 1.00 48.36 334 VAL B O 1
ATOM 5962 N N . ASN C 3 335 ? 11.013 6.647 35.266 1.00 50.20 335 ASN B N 1
ATOM 5963 C CA . ASN C 3 335 ? 12.436 6.663 35.065 1.00 49.47 335 ASN B CA 1
ATOM 5964 C C . ASN C 3 335 ? 12.951 5.287 34.603 1.00 52.54 335 ASN B C 1
ATOM 5965 O O . ASN C 3 335 ? 13.959 5.202 33.874 1.00 51.19 335 ASN B O 1
ATOM 5970 N N . TYR C 3 336 ? 12.245 4.228 35.012 1.00 51.94 336 TYR B N 1
ATOM 5971 C CA . TYR C 3 336 ? 12.590 2.868 34.621 1.00 52.13 336 TYR B CA 1
ATOM 5972 C C . TYR C 3 336 ? 12.757 2.766 33.107 1.00 53.71 336 TYR B C 1
ATOM 5973 O O . TYR C 3 336 ? 13.727 2.159 32.600 1.00 51.11 336 TYR B O 1
ATOM 5982 N N . TYR C 3 337 ? 11.788 3.347 32.396 1.00 53.35 337 TYR B N 1
ATOM 5983 C CA . TYR C 3 337 ? 11.817 3.418 30.930 1.00 51.53 337 TYR B CA 1
ATOM 5984 C C . TYR C 3 337 ? 12.747 4.462 30.316 1.00 50.17 337 TYR B C 1
ATOM 5985 O O . TYR C 3 337 ? 13.295 4.216 29.230 1.00 47.05 337 TYR B O 1
ATOM 5994 N N . THR C 3 338 ? 12.943 5.605 31.000 1.00 46.98 338 THR B N 1
ATOM 5995 C CA . THR C 3 338 ? 13.600 6.735 30.369 1.00 45.97 338 THR B CA 1
ATOM 5996 C C . THR C 3 338 ? 15.066 6.900 30.760 1.00 45.99 338 THR B C 1
ATOM 5997 O O . THR C 3 338 ? 15.756 7.737 30.180 1.00 45.36 338 THR B O 1
ATOM 6001 N N . HIS C 3 339 ? 15.538 6.112 31.728 1.00 45.19 339 HIS B N 1
ATOM 6002 C CA . HIS C 3 339 ? 16.873 6.296 32.301 1.00 44.89 339 HIS B CA 1
ATOM 6003 C C . HIS C 3 339 ? 17.936 6.173 31.197 1.00 44.24 339 HIS B C 1
ATOM 6004 O O . HIS C 3 339 ? 17.935 5.201 30.448 1.00 42.51 339 HIS B O 1
ATOM 6011 N N . GLY C 3 340 ? 18.821 7.143 31.070 1.00 43.63 340 GLY B N 1
ATOM 6012 C CA . GLY C 3 340 ? 19.938 6.990 30.110 1.00 43.89 340 GLY B CA 1
ATOM 6013 C C . GLY C 3 340 ? 19.545 7.079 28.640 1.00 46.71 340 GLY B C 1
ATOM 6014 O O . GLY C 3 340 ? 20.090 6.358 27.771 1.00 46.83 340 GLY B O 1
ATOM 6015 N N . THR C 3 341 ? 18.700 8.054 28.371 1.00 42.54 341 THR B N 1
ATOM 6016 C CA . THR C 3 341 ? 17.996 8.190 27.164 1.00 45.92 341 THR B CA 1
ATOM 6017 C C . THR C 3 341 ? 18.147 9.640 26.630 1.00 45.68 341 THR B C 1
ATOM 6018 O O . THR C 3 341 ? 18.637 10.528 27.334 1.00 43.72 341 THR B O 1
ATOM 6022 N N . GLN C 3 342 ? 17.716 9.908 25.403 1.00 46.25 342 GLN B N 1
ATOM 6023 C CA . GLN C 3 342 ? 17.785 11.297 24.926 1.00 46.80 342 GLN B CA 1
ATOM 6024 C C . GLN C 3 342 ? 16.946 12.272 25.823 1.00 48.25 342 GLN B C 1
ATOM 6025 O O . GLN C 3 342 ? 17.151 13.488 25.821 1.00 50.52 342 GLN B O 1
ATOM 6031 N N . LEU C 3 343 ? 16.007 11.744 26.589 1.00 48.58 343 LEU B N 1
ATOM 6032 C CA . LEU C 3 343 ? 15.171 12.556 27.454 1.00 54.15 343 LEU B CA 1
ATOM 6033 C C . LEU C 3 343 ? 16.028 13.135 28.596 1.00 50.51 343 LEU B C 1
ATOM 6034 O O . LEU C 3 343 ? 15.909 14.316 28.992 1.00 49.84 343 LEU B O 1
ATOM 6039 N N . THR C 3 344 ? 16.978 12.322 29.044 1.00 48.79 344 THR B N 1
ATOM 6040 C CA . THR C 3 344 ? 17.980 12.769 30.008 1.00 47.11 344 THR B CA 1
ATOM 6041 C C . THR C 3 344 ? 18.788 13.940 29.463 1.00 47.20 344 THR B C 1
ATOM 6042 O O . THR C 3 344 ? 18.880 14.984 30.129 1.00 47.09 344 THR B O 1
ATOM 6046 N N . ALA C 3 345 ? 19.360 13.792 28.262 1.00 44.90 345 ALA B N 1
ATOM 6047 C CA . ALA C 3 345 ? 20.106 14.888 27.617 1.00 44.17 345 ALA B CA 1
ATOM 6048 C C . ALA C 3 345 ? 19.240 16.152 27.473 1.00 46.00 345 ALA B C 1
ATOM 6049 O O . ALA C 3 345 ? 19.770 17.286 27.645 1.00 48.13 345 ALA B O 1
ATOM 6051 N N . ALA C 3 346 ? 17.926 15.986 27.163 1.00 44.10 346 ALA B N 1
ATOM 6052 C CA . ALA C 3 346 ? 17.001 17.170 26.992 1.00 43.40 346 ALA B CA 1
ATOM 6053 C C . ALA C 3 346 ? 16.872 17.918 28.325 1.00 46.11 346 ALA B C 1
ATOM 6054 O O . ALA C 3 346 ? 17.041 19.133 28.390 1.00 47.19 346 ALA B O 1
ATOM 6056 N N . HIS C 3 347 ? 16.554 17.178 29.386 1.00 44.84 347 HIS B N 1
ATOM 6057 C CA . HIS C 3 347 ? 16.478 17.773 30.705 1.00 46.20 347 HIS B CA 1
ATOM 6058 C C . HIS C 3 347 ? 17.841 18.389 31.105 1.00 46.64 347 HIS B C 1
ATOM 6059 O O . HIS C 3 347 ? 17.906 19.543 31.524 1.00 48.15 347 HIS B O 1
ATOM 6066 N N . GLY C 3 348 ? 18.934 17.652 30.939 1.00 45.02 348 GLY B N 1
ATOM 6067 C CA . GLY C 3 348 ? 20.240 18.176 31.351 1.00 42.65 348 GLY B CA 1
ATOM 6068 C C . GLY C 3 348 ? 20.619 19.501 30.721 1.00 46.12 348 GLY B C 1
ATOM 6069 O O . GLY C 3 348 ? 21.140 20.396 31.417 1.00 46.02 348 GLY B O 1
ATOM 6070 N N . HIS C 3 349 ? 20.358 19.646 29.410 1.00 47.17 349 HIS B N 1
ATOM 6071 C CA . HIS C 3 349 ? 20.626 20.900 28.701 1.00 47.34 349 HIS B CA 1
ATOM 6072 C C . HIS C 3 349 ? 19.805 22.060 29.230 1.00 50.06 349 HIS B C 1
ATOM 6073 O O . HIS C 3 349 ? 20.355 23.114 29.530 1.00 51.35 349 HIS B O 1
ATOM 6080 N N . MET C 3 350 ? 18.484 21.881 29.349 1.00 51.84 350 MET B N 1
ATOM 6081 C CA . MET C 3 350 ? 17.645 23.012 29.728 1.00 52.30 350 MET B CA 1
ATOM 6082 C C . MET C 3 350 ? 17.910 23.382 31.162 1.00 50.76 350 MET B C 1
ATOM 6083 O O . MET C 3 350 ? 17.910 24.580 31.474 1.00 52.07 350 MET B O 1
ATOM 6088 N N . ALA C 3 351 ? 18.106 22.384 32.043 1.00 48.30 351 ALA B N 1
ATOM 6089 C CA . ALA C 3 351 ? 18.344 22.691 33.468 1.00 48.56 351 ALA B CA 1
ATOM 6090 C C . ALA C 3 351 ? 19.684 23.430 33.662 1.00 49.06 351 ALA B C 1
ATOM 6091 O O . ALA C 3 351 ? 19.752 24.451 34.350 1.00 50.09 351 ALA B O 1
ATOM 6093 N N . PHE C 3 352 ? 20.751 22.935 33.041 1.00 49.98 352 PHE B N 1
ATOM 6094 C CA . PHE C 3 352 ? 22.072 23.561 33.215 1.00 51.20 352 PHE B CA 1
ATOM 6095 C C . PHE C 3 352 ? 22.091 24.977 32.639 1.00 54.53 352 PHE B C 1
ATOM 6096 O O . PHE C 3 352 ? 22.718 25.885 33.245 1.00 52.51 352 PHE B O 1
ATOM 6104 N N . TYR C 3 353 ? 21.395 25.160 31.500 1.00 49.59 353 TYR B N 1
ATOM 6105 C CA . TYR C 3 353 ? 21.323 26.467 30.859 1.00 50.57 353 TYR B CA 1
ATOM 6106 C C . TYR C 3 353 ? 20.446 27.425 31.652 1.00 50.10 353 TYR B C 1
ATOM 6107 O O . TYR C 3 353 ? 20.863 28.547 31.912 1.00 51.61 353 TYR B O 1
ATOM 6116 N N . GLY C 3 354 ? 19.238 26.988 32.018 1.00 50.37 354 GLY B N 1
ATOM 6117 C CA . GLY C 3 354 ? 18.242 27.878 32.616 1.00 51.66 354 GLY B CA 1
ATOM 6118 C C . GLY C 3 354 ? 18.630 28.343 34.007 1.00 55.52 354 GLY B C 1
ATOM 6119 O O . GLY C 3 354 ? 18.357 29.495 34.351 1.00 57.23 354 GLY B O 1
ATOM 6120 N N . ALA C 3 355 ? 19.272 27.464 34.802 1.00 51.41 355 ALA B N 1
ATOM 6121 C CA . ALA C 3 355 ? 19.628 27.842 36.159 1.00 54.72 355 ALA B CA 1
ATOM 6122 C C . ALA C 3 355 ? 20.983 28.488 36.099 1.00 53.67 355 ALA B C 1
ATOM 6123 O O . ALA C 3 355 ? 21.119 29.614 36.537 1.00 54.71 355 ALA B O 1
ATOM 6125 N N . TYR C 3 356 ? 21.969 27.805 35.521 1.00 50.57 356 TYR B N 1
ATOM 6126 C CA . TYR C 3 356 ? 23.359 28.176 35.780 1.00 52.04 356 TYR B CA 1
ATOM 6127 C C . TYR C 3 356 ? 24.035 29.076 34.733 1.00 53.07 356 TYR B C 1
ATOM 6128 O O . TYR C 3 356 ? 24.586 30.129 35.099 1.00 50.72 356 TYR B O 1
ATOM 6137 N N . ALA C 3 357 ? 23.945 28.727 33.454 1.00 50.93 357 ALA B N 1
ATOM 6138 C CA . ALA C 3 357 ? 24.444 29.651 32.424 1.00 53.69 357 ALA B CA 1
ATOM 6139 C C . ALA C 3 357 ? 23.707 31.002 32.573 1.00 54.82 357 ALA B C 1
ATOM 6140 O O . ALA C 3 357 ? 24.339 32.059 32.661 1.00 53.68 357 ALA B O 1
ATOM 6142 N N . MET C 3 358 ? 22.375 30.959 32.651 1.00 54.91 358 MET B N 1
ATOM 6143 C CA . MET C 3 358 ? 21.578 32.190 32.768 1.00 54.38 358 MET B CA 1
ATOM 6144 C C . MET C 3 358 ? 21.891 33.096 33.984 1.00 56.98 358 MET B C 1
ATOM 6145 O O . MET C 3 358 ? 21.994 34.326 33.827 1.00 55.86 358 MET B O 1
ATOM 6150 N N . ILE C 3 359 ? 22.052 32.514 35.175 1.00 54.41 359 ILE B N 1
ATOM 6151 C CA . ILE C 3 359 ? 22.457 33.319 36.348 1.00 54.01 359 ILE B CA 1
ATOM 6152 C C . ILE C 3 359 ? 23.860 33.918 36.186 1.00 55.78 359 ILE B C 1
ATOM 6153 O O . ILE C 3 359 ? 24.086 35.062 36.570 1.00 56.71 359 ILE B O 1
ATOM 6158 N N . VAL C 3 360 ? 24.799 33.182 35.607 1.00 57.07 360 VAL B N 1
ATOM 6159 C CA . VAL C 3 360 ? 26.091 33.795 35.334 1.00 59.82 360 VAL B CA 1
ATOM 6160 C C . VAL C 3 360 ? 25.975 35.002 34.397 1.00 61.57 360 VAL B C 1
ATOM 6161 O O . VAL C 3 360 ? 26.546 36.063 34.689 1.00 60.49 360 VAL B O 1
ATOM 6165 N N . MET C 3 361 ? 25.193 34.883 33.327 1.00 64.44 361 MET B N 1
ATOM 6166 C CA . MET C 3 361 ? 24.977 36.032 32.398 1.00 67.42 361 MET B CA 1
ATOM 6167 C C . MET C 3 361 ? 24.212 37.223 33.017 1.00 68.50 361 MET B C 1
ATOM 6168 O O . MET C 3 361 ? 24.422 38.374 32.608 1.00 70.78 361 MET B O 1
ATOM 6173 N N . THR C 3 362 ? 23.353 36.935 34.004 1.00 66.57 362 THR B N 1
ATOM 6174 C CA . THR C 3 362 ? 22.610 37.931 34.779 1.00 66.95 362 THR B CA 1
ATOM 6175 C C . THR C 3 362 ? 23.567 38.818 35.623 1.00 69.16 362 THR B C 1
ATOM 6176 O O . THR C 3 362 ? 23.509 40.037 35.557 1.00 66.84 362 THR B O 1
ATOM 6180 N N . ILE C 3 363 ? 24.454 38.189 36.382 1.00 65.68 363 ILE B N 1
ATOM 6181 C CA . ILE C 3 363 ? 25.388 38.914 37.206 1.00 66.93 363 ILE B CA 1
ATOM 6182 C C . ILE C 3 363 ? 26.352 39.726 36.316 1.00 69.99 363 ILE B C 1
ATOM 6183 O O . ILE C 3 363 ? 26.669 40.893 36.630 1.00 66.34 363 ILE B O 1
ATOM 6188 N N . ILE C 3 364 ? 26.775 39.125 35.203 1.00 65.90 364 ILE B N 1
ATOM 6189 C CA . ILE C 3 364 ? 27.597 39.823 34.215 1.00 67.89 364 ILE B CA 1
ATOM 6190 C C . ILE C 3 364 ? 26.857 41.053 33.696 1.00 67.40 364 ILE B C 1
ATOM 6191 O O . ILE C 3 364 ? 27.424 42.137 33.670 1.00 69.41 364 ILE B O 1
ATOM 6196 N N . SER C 3 365 ? 25.586 40.890 33.319 1.00 69.00 365 SER B N 1
ATOM 6197 C CA . SER C 3 365 ? 24.761 42.004 32.806 1.00 68.43 365 SER B CA 1
ATOM 6198 C C . SER C 3 365 ? 24.666 43.171 33.791 1.00 70.90 365 SER B C 1
ATOM 6199 O O . SER C 3 365 ? 24.723 44.318 33.380 1.00 74.65 365 SER B O 1
ATOM 6202 N N . TYR C 3 366 ? 24.522 42.896 35.090 1.00 72.38 366 TYR B N 1
ATOM 6203 C CA . TYR C 3 366 ? 24.539 43.964 36.090 1.00 71.51 366 TYR B CA 1
ATOM 6204 C C . TYR C 3 366 ? 25.951 44.556 36.268 1.00 75.70 366 TYR B C 1
ATOM 6205 O O . TYR C 3 366 ? 26.114 45.789 36.269 1.00 79.46 366 TYR B O 1
ATOM 6214 N N . ALA C 3 367 ? 26.959 43.685 36.395 1.00 72.57 367 ALA B N 1
ATOM 6215 C CA . ALA C 3 367 ? 28.302 44.110 36.795 1.00 75.88 367 ALA B CA 1
ATOM 6216 C C . ALA C 3 367 ? 29.221 44.639 35.694 1.00 82.74 367 ALA B C 1
ATOM 6217 O O . ALA C 3 367 ? 30.134 45.422 36.005 1.00 85.52 367 ALA B O 1
ATOM 6219 N N . MET C 3 368 ? 29.013 44.211 34.440 1.00 80.62 368 MET B N 1
ATOM 6220 C CA . MET C 3 368 ? 29.923 44.588 33.335 1.00 86.16 368 MET B CA 1
ATOM 6221 C C . MET C 3 368 ? 30.061 46.091 33.072 1.00 86.47 368 MET B C 1
ATOM 6222 O O . MET C 3 368 ? 31.180 46.596 33.034 1.00 81.46 368 MET B O 1
ATOM 6227 N N . PRO C 3 369 ? 28.928 46.796 32.856 1.00 90.31 369 PRO B N 1
ATOM 6228 C CA . PRO C 3 369 ? 29.059 48.229 32.617 1.00 95.63 369 PRO B CA 1
ATOM 6229 C C . PRO C 3 369 ? 29.835 48.950 33.739 1.00 94.41 369 PRO B C 1
ATOM 6230 O O . PRO C 3 369 ? 30.696 49.771 33.455 1.00 93.55 369 PRO B O 1
ATOM 6234 N N . ARG C 3 370 ? 29.572 48.598 34.991 1.00 92.04 370 ARG B N 1
ATOM 6235 C CA . ARG C 3 370 ? 30.204 49.288 36.098 1.00 93.59 370 ARG B CA 1
ATOM 6236 C C . ARG C 3 370 ? 31.551 48.683 36.557 1.00 95.67 370 ARG B C 1
ATOM 6237 O O . ARG C 3 370 ? 32.091 49.064 37.581 1.00 111.91 370 ARG B O 1
ATOM 6245 N N . LEU C 3 371 ? 32.086 47.733 35.807 1.00 93.72 371 LEU B N 1
ATOM 6246 C CA . LEU C 3 371 ? 33.441 47.238 36.033 1.00 93.36 371 LEU B CA 1
ATOM 6247 C C . LEU C 3 371 ? 34.311 47.927 34.987 1.00 98.19 371 LEU B C 1
ATOM 6248 O O . LEU C 3 371 ? 35.487 48.185 35.211 1.00 96.55 371 LEU B O 1
ATOM 6253 N N . ARG C 3 372 ? 33.717 48.159 33.815 1.00 101.46 372 ARG B N 1
ATOM 6254 C CA . ARG C 3 372 ? 34.338 48.892 32.717 1.00 104.90 372 ARG B CA 1
ATOM 6255 C C . ARG C 3 372 ? 34.214 50.408 32.962 1.00 106.81 372 ARG B C 1
ATOM 6256 O O . ARG C 3 372 ? 34.577 51.209 32.102 1.00 107.01 372 ARG B O 1
ATOM 6264 N N . GLY C 3 373 ? 33.688 50.792 34.125 1.00 101.13 373 GLY B N 1
ATOM 6265 C CA . GLY C 3 373 ? 33.392 52.190 34.403 1.00 103.18 373 GLY B CA 1
ATOM 6266 C C . GLY C 3 373 ? 32.635 52.908 33.290 1.00 107.23 373 GLY B C 1
ATOM 6267 O O . GLY C 3 373 ? 33.045 53.989 32.884 1.00 112.49 373 GLY B O 1
ATOM 6268 N N . ILE C 3 374 ? 31.544 52.311 32.792 1.00 104.35 374 ILE B N 1
ATOM 6269 C CA . ILE C 3 374 ? 30.632 52.952 31.810 1.00 103.30 374 ILE B CA 1
ATOM 6270 C C . ILE C 3 374 ? 29.390 53.555 32.489 1.00 102.55 374 ILE B C 1
ATOM 6271 O O . ILE C 3 374 ? 28.758 54.486 31.978 1.00 102.68 374 ILE B O 1
ATOM 6276 N N . GLY C 3 375 ? 29.052 53.021 33.652 1.00 101.74 375 GLY B N 1
ATOM 6277 C CA . GLY C 3 375 ? 27.879 53.458 34.387 1.00 102.47 375 GLY B CA 1
ATOM 6278 C C . GLY C 3 375 ? 27.048 52.256 34.764 1.00 102.30 375 GLY B C 1
ATOM 6279 O O . GLY C 3 375 ? 27.523 51.122 34.717 1.00 102.52 375 GLY B O 1
ATOM 6280 N N . GLU C 3 376 ? 25.797 52.517 35.122 1.00 102.31 376 GLU B N 1
ATOM 6281 C CA . GLU C 3 376 ? 24.844 51.486 35.500 1.00 99.31 376 GLU B CA 1
ATOM 6282 C C . GLU C 3 376 ? 24.444 50.606 34.312 1.00 104.37 376 GLU B C 1
ATOM 6283 O O . GLU C 3 376 ? 24.121 49.419 34.473 1.00 104.66 376 GLU B O 1
ATOM 6289 N N . ALA C 3 377 ? 24.479 51.208 33.125 1.00 100.99 377 ALA B N 1
ATOM 6290 C CA . ALA C 3 377 ? 23.971 50.599 31.905 1.00 99.23 377 ALA B CA 1
ATOM 6291 C C . ALA C 3 377 ? 24.775 51.004 30.665 1.00 101.07 377 ALA B C 1
ATOM 6292 O O . ALA C 3 377 ? 25.558 51.973 30.666 1.00 98.98 377 ALA B O 1
ATOM 6294 N N . MET C 3 378 ? 24.575 50.230 29.612 1.00 104.20 378 MET B N 1
ATOM 6295 C CA . MET C 3 378 ? 25.178 50.507 28.330 1.00 107.63 378 MET B CA 1
ATOM 6296 C C . MET C 3 378 ? 24.175 51.354 27.562 1.00 112.93 378 MET B C 1
ATOM 6297 O O . MET C 3 378 ? 23.020 51.494 28.001 1.00 108.91 378 MET B O 1
ATOM 6302 N N . ASP C 3 379 ? 24.618 51.919 26.433 1.00 116.16 379 ASP B N 1
ATOM 6303 C CA . ASP C 3 379 ? 23.774 52.728 25.555 1.00 124.37 379 ASP B CA 1
ATOM 6304 C C . ASP C 3 379 ? 22.669 51.871 24.926 1.00 129.78 379 ASP B C 1
ATOM 6305 O O . ASP C 3 379 ? 22.687 50.639 25.039 1.00 129.73 379 ASP B O 1
ATOM 6310 N N . ASN C 3 380 ? 21.719 52.512 24.250 1.00 133.98 380 ASN B N 1
ATOM 6311 C CA . ASN C 3 380 ? 20.539 51.802 23.760 1.00 130.63 380 ASN B CA 1
ATOM 6312 C C . ASN C 3 380 ? 20.745 50.803 22.606 1.00 129.80 380 ASN B C 1
ATOM 6313 O O . ASN C 3 380 ? 19.959 49.871 22.471 1.00 129.38 380 ASN B O 1
ATOM 6318 N N . ARG C 3 381 ? 21.784 50.993 21.788 1.00 131.73 381 ARG B N 1
ATOM 6319 C CA . ARG C 3 381 ? 22.126 50.033 20.710 1.00 132.36 381 ARG B CA 1
ATOM 6320 C C . ARG C 3 381 ? 22.724 48.713 21.284 1.00 127.82 381 ARG B C 1
ATOM 6321 O O . ARG C 3 381 ? 22.372 47.598 20.851 1.00 124.96 381 ARG B O 1
ATOM 6329 N N . SER C 3 382 ? 23.611 48.858 22.266 1.00 118.84 382 SER B N 1
ATOM 6330 C CA . SER C 3 382 ? 24.170 47.735 23.000 1.00 112.42 382 SER B CA 1
ATOM 6331 C C . SER C 3 382 ? 23.091 46.947 23.762 1.00 110.46 382 SER B C 1
ATOM 6332 O O . SER C 3 382 ? 23.161 45.722 23.844 1.00 107.28 382 SER B O 1
ATOM 6335 N N . GLN C 3 383 ? 22.096 47.648 24.304 1.00 109.49 383 GLN B N 1
ATOM 6336 C CA . GLN C 3 383 ? 21.056 46.997 25.098 1.00 106.76 383 GLN B CA 1
ATOM 6337 C C . GLN C 3 383 ? 20.053 46.194 24.262 1.00 104.59 383 GLN B C 1
ATOM 6338 O O . GLN C 3 383 ? 19.492 45.214 24.763 1.00 97.22 383 GLN B O 1
ATOM 6344 N N . VAL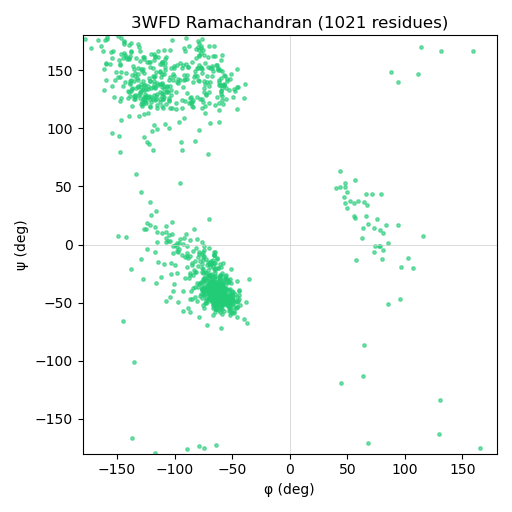 C 3 384 ? 19.839 46.581 23.001 1.00 104.14 384 VAL B N 1
ATOM 6345 C CA . VAL C 3 384 ? 18.959 45.791 22.137 1.00 105.35 384 VAL B CA 1
ATOM 6346 C C . VAL C 3 384 ? 19.646 44.488 21.665 1.00 103.63 384 VAL B C 1
ATOM 6347 O O . VAL C 3 384 ? 18.991 43.442 21.621 1.00 100.24 384 VAL B O 1
ATOM 6351 N N . LEU C 3 385 ? 20.948 44.566 21.336 1.00 101.94 385 LEU B N 1
ATOM 6352 C CA . LEU C 3 385 ? 21.825 43.387 21.113 1.00 98.12 385 LEU B CA 1
ATOM 6353 C C . LEU C 3 385 ? 21.800 42.347 22.265 1.00 93.79 385 LEU B C 1
ATOM 6354 O O . LEU C 3 385 ? 21.431 41.191 22.024 1.00 88.99 385 LEU B O 1
ATOM 6359 N N . GLU C 3 386 ? 22.198 42.755 23.486 1.00 88.53 386 GLU B N 1
ATOM 6360 C CA . GLU C 3 386 ? 22.053 41.922 24.697 1.00 87.74 386 GLU B CA 1
ATOM 6361 C C . GLU C 3 386 ? 20.686 41.237 24.750 1.00 86.02 386 GLU B C 1
ATOM 6362 O O . GLU C 3 386 ? 20.626 40.010 24.897 1.00 80.97 386 GLU B O 1
ATOM 6368 N N . MET C 3 387 ? 19.605 42.006 24.601 1.00 83.83 387 MET B N 1
ATOM 6369 C CA . MET C 3 387 ? 18.263 41.413 24.572 1.00 87.61 387 MET B CA 1
ATOM 6370 C C . MET C 3 387 ? 18.044 40.411 23.404 1.00 90.47 387 MET B C 1
ATOM 6371 O O . MET C 3 387 ? 17.469 39.334 23.609 1.00 83.66 387 MET B O 1
ATOM 6376 N N . TRP C 3 388 ? 18.516 40.759 22.201 1.00 95.38 388 TRP B N 1
ATOM 6377 C CA . TRP C 3 388 ? 18.438 39.864 21.042 1.00 96.64 388 TRP B CA 1
ATOM 6378 C C . TRP C 3 388 ? 19.176 38.544 21.327 1.00 92.03 388 TRP B C 1
ATOM 6379 O O . TRP C 3 388 ? 18.656 37.464 21.047 1.00 91.47 388 TRP B O 1
ATOM 6390 N N . GLY C 3 389 ? 20.385 38.640 21.879 1.00 85.27 389 GLY B N 1
ATOM 6391 C CA . GLY C 3 389 ? 21.159 37.467 22.274 1.00 79.41 389 GLY B CA 1
ATOM 6392 C C . GLY C 3 389 ? 20.491 36.623 23.368 1.00 74.42 389 GLY B C 1
ATOM 6393 O O . GLY C 3 389 ? 20.591 35.386 23.350 1.00 71.95 389 GLY B O 1
ATOM 6394 N N . PHE C 3 390 ? 19.822 37.276 24.317 1.00 69.44 390 PHE B N 1
ATOM 6395 C CA . PHE C 3 390 ? 18.988 36.571 25.306 1.00 68.20 390 PHE B CA 1
ATOM 6396 C C . PHE C 3 390 ? 17.874 35.724 24.653 1.00 69.13 390 PHE B C 1
ATOM 6397 O O . PHE C 3 390 ? 17.700 34.554 25.006 1.00 68.34 390 PHE B O 1
ATOM 6405 N N . TRP C 3 391 ? 17.143 36.291 23.691 1.00 69.42 391 TRP B N 1
ATOM 6406 C CA . TRP C 3 391 ? 15.979 35.613 23.118 1.00 68.91 391 TRP B CA 1
ATOM 6407 C C . TRP C 3 391 ? 16.388 34.512 22.155 1.00 71.44 391 TRP B C 1
ATOM 6408 O O . TRP C 3 391 ? 15.758 33.455 22.105 1.00 72.19 391 TRP B O 1
ATOM 6419 N N . LEU C 3 392 ? 17.448 34.773 21.391 1.00 71.82 392 LEU B N 1
ATOM 6420 C CA . LEU C 3 392 ? 17.993 33.803 20.463 1.00 72.71 392 LEU B CA 1
ATOM 6421 C C . LEU C 3 392 ? 18.525 32.579 21.213 1.00 69.75 392 LEU B C 1
ATOM 6422 O O . LEU C 3 392 ? 18.094 31.442 20.941 1.00 72.03 392 LEU B O 1
ATOM 6427 N N . MET C 3 393 ? 19.432 32.795 22.163 1.00 66.07 393 MET B N 1
ATOM 6428 C CA . MET C 3 393 ? 19.942 31.680 22.989 1.00 64.27 393 MET B CA 1
ATOM 6429 C C . MET C 3 393 ? 18.827 30.959 23.712 1.00 63.89 393 MET B C 1
ATOM 6430 O O . MET C 3 393 ? 18.767 29.734 23.663 1.00 67.47 393 MET B O 1
ATOM 6435 N N . THR C 3 394 ? 17.949 31.700 24.368 1.00 60.41 394 THR B N 1
ATOM 6436 C CA . THR C 3 394 ? 16.916 31.066 25.155 1.00 63.05 394 THR B CA 1
ATOM 6437 C C . THR C 3 394 ? 15.873 30.304 24.322 1.00 67.06 394 THR B C 1
ATOM 6438 O O . THR C 3 394 ? 15.511 29.168 24.688 1.00 70.32 394 THR B O 1
ATOM 6442 N N . VAL C 3 395 ? 15.407 30.882 23.209 1.00 66.67 395 VAL B N 1
ATOM 6443 C CA . VAL C 3 395 ? 14.456 30.187 22.353 1.00 62.64 395 VAL B CA 1
ATOM 6444 C C . VAL C 3 395 ? 15.152 28.971 21.721 1.00 64.40 395 VAL B C 1
ATOM 6445 O O . VAL C 3 395 ? 14.570 27.866 21.665 1.00 65.00 395 VAL B O 1
ATOM 6449 N N . ALA C 3 396 ? 16.403 29.140 21.279 1.00 60.93 396 ALA B N 1
ATOM 6450 C CA . ALA C 3 396 ? 17.102 28.004 20.682 1.00 59.99 396 ALA B CA 1
ATOM 6451 C C . ALA C 3 396 ? 17.147 26.827 21.678 1.00 56.75 396 ALA B C 1
ATOM 6452 O O . ALA C 3 396 ? 16.805 25.665 21.340 1.00 55.61 396 ALA B O 1
ATOM 6454 N N . MET C 3 397 ? 17.568 27.129 22.901 1.00 55.02 397 MET B N 1
ATOM 6455 C CA . MET C 3 397 ? 17.614 26.126 23.966 1.00 54.02 397 MET B CA 1
ATOM 6456 C C . MET C 3 397 ? 16.250 25.472 24.198 1.00 53.35 397 MET B C 1
ATOM 6457 O O . MET C 3 397 ? 16.207 24.243 24.331 1.00 52.27 397 MET B O 1
ATOM 6462 N N . VAL C 3 398 ? 15.127 26.208 24.132 1.00 55.62 398 VAL B N 1
ATOM 6463 C CA . VAL C 3 398 ? 13.827 25.477 24.218 1.00 57.65 398 VAL B CA 1
ATOM 6464 C C . VAL C 3 398 ? 13.629 24.513 23.062 1.00 59.69 398 VAL B C 1
ATOM 6465 O O . VAL C 3 398 ? 13.037 23.413 23.204 1.00 61.17 398 VAL B O 1
ATOM 6469 N N . PHE C 3 399 ? 14.149 24.905 21.911 1.00 61.91 399 PHE B N 1
ATOM 6470 C CA . PHE C 3 399 ? 13.989 24.063 20.741 1.00 64.90 399 PHE B CA 1
ATOM 6471 C C . PHE C 3 399 ? 14.916 22.850 20.840 1.00 63.39 399 PHE B C 1
ATOM 6472 O O . PHE C 3 399 ? 14.465 21.719 20.579 1.00 61.39 399 PHE B O 1
ATOM 6480 N N . ILE C 3 400 ? 16.169 23.072 21.276 1.00 59.65 400 ILE B N 1
ATOM 6481 C CA . ILE C 3 400 ? 17.063 21.961 21.598 1.00 56.46 400 ILE B CA 1
ATOM 6482 C C . ILE C 3 400 ? 16.348 20.967 22.530 1.00 55.57 400 ILE B C 1
ATOM 6483 O O . ILE C 3 400 ? 16.336 19.759 22.272 1.00 54.24 400 ILE B O 1
ATOM 6488 N N . THR C 3 401 ? 15.690 21.487 23.564 1.00 55.46 401 THR B N 1
ATOM 6489 C CA . THR C 3 401 ? 15.013 20.635 24.535 1.00 56.22 401 THR B CA 1
ATOM 6490 C C . THR C 3 401 ? 13.829 19.873 23.956 1.00 55.49 401 THR B C 1
ATOM 6491 O O . THR C 3 401 ? 13.672 18.677 24.249 1.00 53.30 401 THR B O 1
ATOM 6495 N N . LEU C 3 402 ? 13.000 20.557 23.159 1.00 57.34 402 LEU B N 1
ATOM 6496 C CA . LEU C 3 402 ? 11.836 19.899 22.523 1.00 58.33 402 LEU B CA 1
ATOM 6497 C C . LEU C 3 402 ? 12.231 18.823 21.517 1.00 56.58 402 LEU B C 1
ATOM 6498 O O . LEU C 3 402 ? 11.597 17.763 21.457 1.00 56.59 402 LEU B O 1
ATOM 6503 N N . PHE C 3 403 ? 13.299 19.068 20.758 1.00 54.82 403 PHE B N 1
ATOM 6504 C CA . PHE C 3 403 ? 13.725 18.118 19.727 1.00 54.74 403 PHE B CA 1
ATOM 6505 C C . PHE C 3 403 ? 14.300 16.834 20.296 1.00 55.21 403 PHE B C 1
ATOM 6506 O O . PHE C 3 403 ? 14.016 15.734 19.780 1.00 54.06 403 PHE B O 1
ATOM 6514 N N . LEU C 3 404 ? 15.123 16.989 21.352 1.00 54.65 404 LEU B N 1
ATOM 6515 C CA . LEU C 3 404 ? 15.666 15.883 22.119 1.00 51.67 404 LEU B CA 1
ATOM 6516 C C . LEU C 3 404 ? 14.560 15.180 22.928 1.00 49.49 404 LEU B C 1
ATOM 6517 O O . LEU C 3 404 ? 14.600 13.972 23.146 1.00 48.80 404 LEU B O 1
ATOM 6522 N N . SER C 3 405 ? 13.565 15.928 23.368 1.00 48.65 405 SER B N 1
ATOM 6523 C CA . SER C 3 405 ? 12.459 15.293 24.076 1.00 48.82 405 SER B CA 1
ATOM 6524 C C . SER C 3 405 ? 11.695 14.402 23.109 1.00 49.98 405 SER B C 1
ATOM 6525 O O . SER C 3 405 ? 11.286 13.293 23.491 1.00 48.78 405 SER B O 1
ATOM 6528 N N . ALA C 3 406 ? 11.483 14.875 21.872 1.00 50.31 406 ALA B N 1
ATOM 6529 C CA . ALA C 3 406 ? 10.727 14.082 20.896 1.00 53.54 406 ALA B CA 1
ATOM 6530 C C . ALA C 3 406 ? 11.538 12.813 20.556 1.00 55.30 406 ALA B C 1
ATOM 6531 O O . ALA C 3 406 ? 10.974 11.717 20.509 1.00 57.31 406 ALA B O 1
ATOM 6533 N N . ALA C 3 407 ? 12.857 12.982 20.349 1.00 54.17 407 ALA B N 1
ATOM 6534 C CA . ALA C 3 407 ? 13.806 11.892 20.160 1.00 51.47 407 ALA B CA 1
ATOM 6535 C C . ALA C 3 407 ? 13.765 10.893 21.342 1.00 48.78 407 ALA B C 1
ATOM 6536 O O . ALA C 3 407 ? 13.690 9.664 21.152 1.00 48.21 407 ALA B O 1
ATOM 6538 N N . GLY C 3 408 ? 13.780 11.418 22.549 1.00 47.99 408 GLY B N 1
ATOM 6539 C CA . GLY C 3 408 ? 13.670 10.590 23.766 1.00 47.79 408 GLY B CA 1
ATOM 6540 C C . GLY C 3 408 ? 12.386 9.787 23.834 1.00 48.67 408 GLY B C 1
ATOM 6541 O O . GLY C 3 408 ? 12.407 8.603 24.132 1.00 48.12 408 GLY B O 1
ATOM 6542 N N . VAL C 3 409 ? 11.261 10.414 23.497 1.00 52.82 409 VAL B N 1
ATOM 6543 C CA . VAL C 3 409 ? 9.975 9.691 23.456 1.00 54.16 409 VAL B CA 1
ATOM 6544 C C . VAL C 3 409 ? 10.015 8.564 22.437 1.00 53.89 409 VAL B C 1
ATOM 6545 O O . VAL C 3 409 ? 9.631 7.433 22.759 1.00 54.93 409 VAL B O 1
ATOM 6549 N N . LEU C 3 410 ? 10.481 8.838 21.225 1.00 53.39 410 LEU B N 1
ATOM 6550 C CA . LEU C 3 410 ? 10.502 7.791 20.188 1.00 54.16 410 LEU B CA 1
ATOM 6551 C C . LEU C 3 410 ? 11.512 6.700 20.583 1.00 50.99 410 LEU B C 1
ATOM 6552 O O . LEU C 3 410 ? 11.219 5.504 20.484 1.00 50.51 410 LEU B O 1
ATOM 6557 N N . GLN C 3 411 ? 12.680 7.104 21.085 1.00 49.60 411 GLN B N 1
ATOM 6558 C CA . GLN C 3 411 ? 13.638 6.126 21.624 1.00 47.29 411 GLN B CA 1
ATOM 6559 C C . GLN C 3 411 ? 13.002 5.185 22.634 1.00 47.86 411 GLN B C 1
ATOM 6560 O O . GLN C 3 411 ? 13.140 3.975 22.518 1.00 50.07 411 GLN B O 1
ATOM 6566 N N . VAL C 3 412 ? 12.271 5.716 23.611 1.00 47.06 412 VAL B N 1
ATOM 6567 C CA . VAL C 3 412 ? 11.647 4.873 24.620 1.00 44.79 412 VAL B CA 1
ATOM 6568 C C . VAL C 3 412 ? 10.575 3.925 24.045 1.00 46.89 412 VAL B C 1
ATOM 6569 O O . VAL C 3 412 ? 10.484 2.709 24.382 1.00 48.76 412 VAL B O 1
ATOM 6573 N N . TRP C 3 413 ? 9.769 4.492 23.169 1.00 47.99 413 TRP B N 1
ATOM 6574 C CA . TRP C 3 413 ? 8.726 3.770 22.436 1.00 51.83 413 TRP B CA 1
ATOM 6575 C C . TRP C 3 413 ? 9.369 2.627 21.635 1.00 52.11 413 TRP B C 1
ATOM 6576 O O . TRP C 3 413 ? 8.897 1.492 21.689 1.00 53.66 413 TRP B O 1
ATOM 6587 N N . LEU C 3 414 ? 10.474 2.891 20.925 1.00 49.50 414 LEU B N 1
ATOM 6588 C CA . LEU C 3 414 ? 11.033 1.821 20.043 1.00 48.20 414 LEU B CA 1
ATOM 6589 C C . LEU C 3 414 ? 11.914 0.802 20.751 1.00 46.15 414 LEU B C 1
ATOM 6590 O O . LEU C 3 414 ? 11.913 -0.385 20.427 1.00 45.32 414 LEU B O 1
ATOM 6595 N N . GLN C 3 415 ? 12.683 1.285 21.718 1.00 47.55 415 GLN B N 1
ATOM 6596 C CA . GLN C 3 415 ? 13.810 0.544 22.257 1.00 46.50 415 GLN B CA 1
ATOM 6597 C C . GLN C 3 415 ? 13.377 0.000 23.597 1.00 46.87 415 GLN B C 1
ATOM 6598 O O . GLN C 3 415 ? 13.646 -1.134 23.897 1.00 48.54 415 GLN B O 1
ATOM 6604 N N . ARG C 3 416 ? 12.733 0.816 24.419 1.00 48.91 416 ARG B N 1
ATOM 6605 C CA . ARG C 3 416 ? 12.510 0.438 25.817 1.00 49.65 416 ARG B CA 1
ATOM 6606 C C . ARG C 3 416 ? 11.205 -0.278 26.192 1.00 51.34 416 ARG B C 1
ATOM 6607 O O . ARG C 3 416 ? 11.237 -1.249 26.993 1.00 51.97 416 ARG B O 1
ATOM 6615 N N . MET C 3 417 ? 10.086 0.152 25.607 1.00 50.24 417 MET B N 1
ATOM 6616 C CA . MET C 3 417 ? 8.747 -0.493 25.879 1.00 52.76 417 MET B CA 1
ATOM 6617 C C . MET C 3 417 ? 8.473 -1.906 25.329 1.00 52.49 417 MET B C 1
ATOM 6618 O O . MET C 3 417 ? 7.834 -2.707 26.002 1.00 54.37 417 MET B O 1
ATOM 6623 N N . PRO C 3 418 ? 8.897 -2.206 24.080 1.00 49.59 418 PRO B N 1
ATOM 6624 C CA . PRO C 3 418 ? 8.502 -3.560 23.647 1.00 49.83 418 PRO B CA 1
ATOM 6625 C C . PRO C 3 418 ? 9.328 -4.661 24.314 1.00 51.99 418 PRO B C 1
ATOM 6626 O O . PRO C 3 418 ? 10.378 -4.381 24.886 1.00 56.91 418 PRO B O 1
ATOM 6630 N N . ALA C 3 419 ? 8.838 -5.892 24.265 1.00 54.05 419 ALA B N 1
ATOM 6631 C CA . ALA C 3 419 ? 9.584 -7.086 24.690 1.00 54.78 419 ALA B CA 1
ATOM 6632 C C . ALA C 3 419 ? 10.751 -7.484 23.753 1.00 57.86 419 ALA B C 1
ATOM 6633 O O . ALA C 3 419 ? 10.817 -7.101 22.556 1.00 56.70 419 ALA B O 1
ATOM 6635 N N . ASP C 3 420 ? 11.651 -8.298 24.299 1.00 57.87 420 ASP B N 1
ATOM 6636 C CA . ASP C 3 420 ? 12.705 -8.898 23.537 1.00 56.94 420 ASP B CA 1
ATOM 6637 C C . ASP C 3 420 ? 12.156 -9.444 22.221 1.00 58.81 420 ASP B C 1
ATOM 6638 O O . ASP C 3 420 ? 11.132 -10.104 22.202 1.00 60.22 420 ASP B O 1
ATOM 6643 N N . GLY C 3 421 ? 12.867 -9.200 21.123 1.00 60.66 421 GLY B N 1
ATOM 6644 C CA . GLY C 3 421 ? 12.408 -9.608 19.765 1.00 56.08 421 GLY B CA 1
ATOM 6645 C C . GLY C 3 421 ? 11.701 -8.449 19.076 1.00 55.37 421 GLY B C 1
ATOM 6646 O O . GLY C 3 421 ? 11.976 -8.156 17.915 1.00 56.52 421 GLY B O 1
ATOM 6647 N N . ALA C 3 422 ? 10.785 -7.788 19.807 1.00 51.55 422 ALA B N 1
ATOM 6648 C CA . ALA C 3 422 ? 9.982 -6.708 19.276 1.00 49.53 422 ALA B CA 1
ATOM 6649 C C . ALA C 3 422 ? 10.691 -5.366 19.519 1.00 48.08 422 ALA B C 1
ATOM 6650 O O . ALA C 3 422 ? 10.514 -4.428 18.764 1.00 51.39 422 ALA B O 1
ATOM 6652 N N . ALA C 3 423 ? 11.487 -5.243 20.566 1.00 46.16 423 ALA B N 1
ATOM 6653 C CA . ALA C 3 423 ? 12.204 -3.993 20.751 1.00 45.66 423 ALA B CA 1
ATOM 6654 C C . ALA C 3 423 ? 13.293 -3.823 19.654 1.00 46.22 423 ALA B C 1
ATOM 6655 O O . ALA C 3 423 ? 14.023 -4.808 19.323 1.00 42.55 423 ALA B O 1
ATOM 6657 N N . MET C 3 424 ? 13.427 -2.575 19.162 1.00 44.00 424 MET B N 1
ATOM 6658 C CA . MET C 3 424 ? 14.435 -2.204 18.180 1.00 45.18 424 MET B CA 1
ATOM 6659 C C . MET C 3 424 ? 15.841 -2.063 18.855 1.00 45.92 424 MET B C 1
ATOM 6660 O O . MET C 3 424 ? 15.934 -1.787 20.070 1.00 50.03 424 MET B O 1
ATOM 6665 N N . THR C 3 425 ? 16.937 -2.295 18.130 1.00 45.73 425 THR B N 1
ATOM 6666 C CA . THR C 3 425 ? 18.256 -2.278 18.765 1.00 42.55 425 THR B CA 1
ATOM 6667 C C . THR C 3 425 ? 18.684 -0.819 18.948 1.00 43.53 425 THR B C 1
ATOM 6668 O O . THR C 3 425 ? 18.152 0.081 18.264 1.00 43.58 425 THR B O 1
ATOM 6672 N N . PHE C 3 426 ? 19.667 -0.583 19.831 1.00 42.01 426 PHE B N 1
ATOM 6673 C CA . PHE C 3 426 ? 20.226 0.759 20.000 1.00 42.89 426 PHE B CA 1
ATOM 6674 C C . PHE C 3 426 ? 20.538 1.484 18.684 1.00 42.21 426 PHE B C 1
ATOM 6675 O O . PHE C 3 426 ? 20.097 2.585 18.432 1.00 46.49 426 PHE B O 1
ATOM 6683 N N . MET C 3 427 ? 21.301 0.852 17.832 1.00 42.73 427 MET B N 1
ATOM 6684 C CA . MET C 3 427 ? 21.803 1.526 16.643 1.00 44.26 427 MET B CA 1
ATOM 6685 C C . MET C 3 427 ? 20.644 1.717 15.653 1.00 44.43 427 MET B C 1
ATOM 6686 O O . MET C 3 427 ? 20.497 2.777 15.031 1.00 46.82 427 MET B O 1
ATOM 6691 N N . ALA C 3 428 ? 19.769 0.728 15.531 1.00 42.92 428 ALA B N 1
ATOM 6692 C CA . ALA C 3 428 ? 18.624 0.935 14.624 1.00 42.45 428 ALA B CA 1
ATOM 6693 C C . ALA C 3 428 ? 17.721 2.066 15.114 1.00 42.25 428 ALA B C 1
ATOM 6694 O O . ALA C 3 428 ? 17.370 2.957 14.330 1.00 41.37 428 ALA B O 1
ATOM 6696 N N . THR C 3 429 ? 17.458 2.114 16.424 1.00 41.29 429 THR B N 1
ATOM 6697 C CA . THR C 3 429 ? 16.641 3.225 16.975 1.00 42.64 429 THR B CA 1
ATOM 6698 C C . THR C 3 429 ? 17.237 4.582 16.617 1.00 43.05 429 THR B C 1
ATOM 6699 O O . THR C 3 429 ? 16.507 5.478 16.195 1.00 44.09 429 THR B O 1
ATOM 6703 N N . GLN C 3 430 ? 18.563 4.717 16.782 1.00 41.73 430 GLN B N 1
ATOM 6704 C CA . GLN C 3 430 ? 19.235 5.981 16.538 1.00 41.76 430 GLN B CA 1
ATOM 6705 C C . GLN C 3 430 ? 19.038 6.454 15.120 1.00 43.37 430 GLN B C 1
ATOM 6706 O O . GLN C 3 430 ? 18.774 7.642 14.931 1.00 46.27 430 GLN B O 1
ATOM 6712 N N . ASP C 3 431 ? 19.111 5.548 14.128 1.00 43.64 431 ASP B N 1
ATOM 6713 C CA . ASP C 3 431 ? 18.793 5.928 12.799 1.00 46.38 431 ASP B CA 1
ATOM 6714 C C . ASP C 3 431 ? 17.375 6.462 12.709 1.00 49.68 431 ASP B C 1
ATOM 6715 O O . ASP C 3 431 ? 17.156 7.362 11.919 1.00 52.10 431 ASP B O 1
ATOM 6720 N N . GLN C 3 432 ? 16.414 5.923 13.479 1.00 49.41 432 GLN B N 1
ATOM 6721 C CA . GLN C 3 432 ? 15.036 6.451 13.409 1.00 52.52 432 GLN B CA 1
ATOM 6722 C C . GLN C 3 432 ? 14.917 7.859 13.985 1.00 53.18 432 GLN B C 1
ATOM 6723 O O . GLN C 3 432 ? 13.932 8.580 13.733 1.00 52.95 432 GLN B O 1
ATOM 6729 N N . LEU C 3 433 ? 15.931 8.261 14.738 1.00 49.97 433 LEU B N 1
ATOM 6730 C CA . LEU C 3 433 ? 15.850 9.541 15.467 1.00 51.45 433 LEU B CA 1
ATOM 6731 C C . LEU C 3 433 ? 16.565 10.654 14.695 1.00 50.14 433 LEU B C 1
ATOM 6732 O O . LEU C 3 433 ? 16.579 11.801 15.128 1.00 48.94 433 LEU B O 1
ATOM 6737 N N . ALA C 3 434 ? 17.156 10.287 13.548 1.00 50.85 434 ALA B N 1
ATOM 6738 C CA . ALA C 3 434 ? 18.028 11.177 12.742 1.00 51.32 434 ALA B CA 1
ATOM 6739 C C . ALA C 3 434 ? 17.464 12.585 12.576 1.00 53.94 434 ALA B C 1
ATOM 6740 O O . ALA C 3 434 ? 18.177 13.590 12.771 1.00 55.38 434 ALA B O 1
ATOM 6742 N N . ILE C 3 435 ? 16.175 12.653 12.227 1.00 55.51 435 ILE B N 1
ATOM 6743 C CA . ILE C 3 435 ? 15.510 13.911 11.944 1.00 57.32 435 ILE B CA 1
ATOM 6744 C C . ILE C 3 435 ? 15.534 14.847 13.144 1.00 56.37 435 ILE B C 1
ATOM 6745 O O . ILE C 3 435 ? 15.842 16.041 12.989 1.00 55.12 435 ILE B O 1
ATOM 6750 N N . PHE C 3 436 ? 15.244 14.310 14.338 1.00 54.19 436 PHE B N 1
ATOM 6751 C CA . PHE C 3 436 ? 15.269 15.144 15.532 1.00 54.11 436 PHE B CA 1
ATOM 6752 C C . PHE C 3 436 ? 16.681 15.622 15.781 1.00 51.59 436 PHE B C 1
ATOM 6753 O O . PHE C 3 436 ? 16.888 16.716 16.307 1.00 50.62 436 PHE B O 1
ATOM 6761 N N . TYR C 3 437 ? 17.655 14.828 15.352 1.00 48.90 437 TYR B N 1
ATOM 6762 C CA . TYR C 3 437 ? 19.036 15.210 15.586 1.00 47.41 437 TYR B CA 1
ATOM 6763 C C . TYR C 3 437 ? 19.489 16.291 14.649 1.00 50.11 437 TYR B C 1
ATOM 6764 O O . TYR C 3 437 ? 20.197 17.191 15.075 1.00 49.87 437 TYR B O 1
ATOM 6773 N N . TRP C 3 438 ? 19.080 16.231 13.369 1.00 56.13 438 TRP B N 1
ATOM 6774 C CA . TRP C 3 438 ? 19.348 17.369 12.462 1.00 59.18 438 TRP B CA 1
ATOM 6775 C C . TRP C 3 438 ? 18.733 18.684 13.001 1.00 59.39 438 TRP B C 1
ATOM 6776 O O . TRP C 3 438 ? 19.384 19.738 12.975 1.00 61.15 438 TRP B O 1
ATOM 6787 N N . LEU C 3 439 ? 17.494 18.606 13.494 1.00 59.15 439 LEU B N 1
ATOM 6788 C CA . LEU C 3 439 ? 16.792 19.774 14.003 1.00 60.33 439 LEU B CA 1
ATOM 6789 C C . LEU C 3 439 ? 17.544 20.321 15.198 1.00 60.92 439 LEU B C 1
ATOM 6790 O O . LEU C 3 439 ? 17.826 21.529 15.238 1.00 62.43 439 LEU B O 1
ATOM 6795 N N . ARG C 3 440 ? 17.914 19.443 16.146 1.00 57.64 440 ARG B N 1
ATOM 6796 C CA . ARG C 3 440 ? 18.730 19.853 17.295 1.00 54.88 440 ARG B CA 1
ATOM 6797 C C . ARG C 3 440 ? 19.986 20.565 16.807 1.00 55.56 440 ARG B C 1
ATOM 6798 O O . ARG C 3 440 ? 20.301 21.635 17.280 1.00 55.63 440 ARG B O 1
ATOM 6806 N N . GLU C 3 441 ? 20.703 19.968 15.863 1.00 58.01 441 GLU B N 1
ATOM 6807 C CA . GLU C 3 441 ? 21.873 20.624 15.273 1.00 60.65 441 GLU B CA 1
ATOM 6808 C C . GLU C 3 441 ? 21.576 22.047 14.741 1.00 63.54 441 GLU B C 1
ATOM 6809 O O . GLU C 3 441 ? 22.247 22.995 15.150 1.00 68.38 441 GLU B O 1
ATOM 6815 N N . GLY C 3 442 ? 20.575 22.199 13.867 1.00 64.17 442 GLY B N 1
ATOM 6816 C CA . GLY C 3 442 ? 20.092 23.545 13.455 1.00 64.49 442 GLY B CA 1
ATOM 6817 C C . GLY C 3 442 ? 19.781 24.482 14.653 1.00 65.47 442 GLY B C 1
ATOM 6818 O O . GLY C 3 442 ? 20.216 25.654 14.688 1.00 66.87 442 GLY B O 1
ATOM 6819 N N . ALA C 3 443 ? 19.019 23.995 15.628 1.00 57.97 443 ALA B N 1
ATOM 6820 C CA . ALA C 3 443 ? 18.802 24.786 16.855 1.00 60.93 443 ALA B CA 1
ATOM 6821 C C . ALA C 3 443 ? 20.143 25.202 17.496 1.00 58.15 443 ALA B C 1
ATOM 6822 O O . ALA C 3 443 ? 20.305 26.320 17.986 1.00 57.29 443 ALA B O 1
ATOM 6824 N N . GLY C 3 444 ? 21.107 24.296 17.461 1.00 57.53 444 GLY B N 1
ATOM 6825 C CA . GLY C 3 444 ? 22.410 24.555 18.057 1.00 60.63 444 GLY B CA 1
ATOM 6826 C C . GLY C 3 444 ? 23.070 25.686 17.303 1.00 64.01 444 GLY B C 1
ATOM 6827 O O . GLY C 3 444 ? 23.768 26.475 17.882 1.00 65.07 444 GLY B O 1
ATOM 6828 N N . VAL C 3 445 ? 22.846 25.772 15.996 1.00 68.19 445 VAL B N 1
ATOM 6829 C CA . VAL C 3 445 ? 23.432 26.866 15.200 1.00 66.36 445 VAL B CA 1
ATOM 6830 C C . VAL C 3 445 ? 22.818 28.235 15.630 1.00 67.10 445 VAL B C 1
ATOM 6831 O O . VAL C 3 445 ? 23.557 29.234 15.825 1.00 64.52 445 VAL B O 1
ATOM 6835 N N . VAL C 3 446 ? 21.493 28.265 15.846 1.00 64.97 446 VAL B N 1
ATOM 6836 C CA . VAL C 3 446 ? 20.803 29.500 16.226 1.00 63.58 446 VAL B CA 1
ATOM 6837 C C . VAL C 3 446 ? 21.348 29.922 17.592 1.00 64.94 446 VAL B C 1
ATOM 6838 O O . VAL C 3 446 ? 21.539 31.124 17.876 1.00 64.44 446 VAL B O 1
ATOM 6842 N N . PHE C 3 447 ? 21.632 28.933 18.436 1.00 61.84 447 PHE B N 1
ATOM 6843 C CA . PHE C 3 447 ? 22.192 29.230 19.733 1.00 60.83 447 PHE B CA 1
ATOM 6844 C C . PHE C 3 447 ? 23.541 29.953 19.647 1.00 62.95 447 PHE B C 1
ATOM 6845 O O . PHE C 3 447 ? 23.748 30.961 20.322 1.00 65.29 447 PHE B O 1
ATOM 6853 N N . LEU C 3 448 ? 24.448 29.457 18.818 1.00 64.99 448 LEU B N 1
ATOM 6854 C CA . LEU C 3 448 ? 25.775 30.061 18.675 1.00 68.64 448 LEU B CA 1
ATOM 6855 C C . LEU C 3 448 ? 25.631 31.510 18.181 1.00 71.09 448 LEU B C 1
ATOM 6856 O O . LEU C 3 448 ? 26.302 32.427 18.683 1.00 69.57 448 LEU B O 1
ATOM 6861 N N . ILE C 3 449 ? 24.730 31.704 17.216 1.00 71.82 449 ILE B N 1
ATOM 6862 C CA . ILE C 3 449 ? 24.429 33.033 16.668 1.00 76.68 449 ILE B CA 1
ATOM 6863 C C . ILE C 3 449 ? 23.990 33.964 17.806 1.00 76.86 449 ILE B C 1
ATOM 6864 O O . ILE C 3 449 ? 24.510 35.078 17.937 1.00 78.29 449 ILE B O 1
ATOM 6869 N N . GLY C 3 450 ? 23.061 33.480 18.635 1.00 73.12 450 GLY B N 1
ATOM 6870 C CA . GLY C 3 450 ? 22.643 34.166 19.852 1.00 70.90 450 GLY B CA 1
ATOM 6871 C C . GLY C 3 450 ? 23.809 34.538 20.760 1.00 71.23 450 GLY B C 1
ATOM 6872 O O . GLY C 3 450 ? 23.918 35.691 21.216 1.00 70.49 450 GLY B O 1
ATOM 6873 N N . LEU C 3 451 ? 24.688 33.570 21.015 1.00 68.23 451 LEU B N 1
ATOM 6874 C CA . LEU C 3 451 ? 25.916 33.813 21.782 1.00 66.85 451 LEU B CA 1
ATOM 6875 C C . LEU C 3 451 ? 26.839 34.875 21.137 1.00 68.98 451 LEU B C 1
ATOM 6876 O O . LEU C 3 451 ? 27.409 35.709 21.856 1.00 67.48 451 LEU B O 1
ATOM 6881 N N . VAL C 3 452 ? 26.976 34.846 19.792 1.00 71.16 452 VAL B N 1
ATOM 6882 C CA . VAL C 3 452 ? 27.712 35.896 19.060 1.00 71.07 452 VAL B CA 1
ATOM 6883 C C . VAL C 3 452 ? 27.011 37.262 19.291 1.00 74.67 452 VAL B C 1
ATOM 6884 O O . VAL C 3 452 ? 27.628 38.205 19.813 1.00 75.87 452 VAL B O 1
ATOM 6888 N N . ALA C 3 453 ? 25.716 37.349 18.973 1.00 74.05 453 ALA B N 1
ATOM 6889 C CA . ALA C 3 453 ? 24.919 38.549 19.279 1.00 75.57 453 ALA B CA 1
ATOM 6890 C C . ALA C 3 453 ? 25.073 39.009 20.733 1.00 77.91 453 ALA B C 1
ATOM 6891 O O . ALA C 3 453 ? 25.248 40.209 20.985 1.00 79.78 453 ALA B O 1
ATOM 6893 N N . TYR C 3 454 ? 25.026 38.076 21.691 1.00 75.98 454 TYR B N 1
ATOM 6894 C CA . TYR C 3 454 ? 25.248 38.475 23.089 1.00 77.02 454 TYR B CA 1
ATOM 6895 C C . TYR C 3 454 ? 26.636 39.082 23.270 1.00 75.61 454 TYR B C 1
ATOM 6896 O O . TYR C 3 454 ? 26.754 40.157 23.819 1.00 78.34 454 TYR B O 1
ATOM 6905 N N . LEU C 3 455 ? 27.669 38.386 22.814 1.00 75.89 455 LEU B N 1
ATOM 6906 C CA . LEU C 3 455 ? 29.029 38.900 22.897 1.00 79.53 455 LEU B CA 1
ATOM 6907 C C . LEU C 3 455 ? 29.243 40.249 22.189 1.00 81.71 455 LEU B C 1
ATOM 6908 O O . LEU C 3 455 ? 29.888 41.139 22.755 1.00 79.51 455 LEU B O 1
ATOM 6913 N N . LEU C 3 456 ? 28.703 40.422 20.981 1.00 80.44 456 LEU B N 1
ATOM 6914 C CA . LEU C 3 456 ? 28.836 41.735 20.302 1.00 85.44 456 LEU B CA 1
ATOM 6915 C C . LEU C 3 456 ? 28.113 42.898 21.026 1.00 86.57 456 LEU B C 1
ATOM 6916 O O . LEU C 3 456 ? 28.254 44.061 20.639 1.00 88.12 456 LEU B O 1
ATOM 6921 N N . SER C 3 457 ? 27.351 42.598 22.074 1.00 82.72 457 SER B N 1
ATOM 6922 C CA . SER C 3 457 ? 26.716 43.666 22.849 1.00 86.98 457 SER B CA 1
ATOM 6923 C C . SER C 3 457 ? 27.689 44.433 23.788 1.00 88.33 457 SER B C 1
ATOM 6924 O O . SER C 3 457 ? 27.313 45.454 24.373 1.00 88.34 457 SER B O 1
ATOM 6927 N N . PHE C 3 458 ? 28.937 43.976 23.899 1.00 89.79 458 PHE B N 1
ATOM 6928 C CA . PHE C 3 458 ? 29.938 44.661 24.737 1.00 93.29 458 PHE B CA 1
ATOM 6929 C C . PHE C 3 458 ? 30.723 45.771 24.011 1.00 96.20 458 PHE B C 1
ATOM 6930 O O . PHE C 3 458 ? 30.941 45.702 22.781 1.00 102.00 458 PHE B O 1
ATOM 6938 N N . PHE D 4 5 ? 5.479 35.671 60.053 1.00 92.82 5 PHE C N 1
ATOM 6939 C CA . PHE D 4 5 ? 6.566 34.869 59.400 1.00 89.41 5 PHE C CA 1
ATOM 6940 C C . PHE D 4 5 ? 7.780 35.724 59.086 1.00 81.81 5 PHE C C 1
ATOM 6941 O O . PHE D 4 5 ? 7.725 36.549 58.181 1.00 80.75 5 PHE C O 1
ATOM 6949 N N . THR D 4 6 ? 8.874 35.492 59.815 1.00 74.76 6 THR C N 1
ATOM 6950 C CA . THR D 4 6 ? 10.058 36.364 59.772 1.00 70.76 6 THR C CA 1
ATOM 6951 C C . THR D 4 6 ? 11.283 35.725 59.082 1.00 65.47 6 THR C C 1
ATOM 6952 O O . THR D 4 6 ? 11.334 34.506 58.877 1.00 63.38 6 THR C O 1
ATOM 6956 N N . LYS D 4 7 ? 12.276 36.573 58.786 1.00 63.81 7 LYS C N 1
ATOM 6957 C CA . LYS D 4 7 ? 13.604 36.167 58.356 1.00 63.41 7 LYS C CA 1
ATOM 6958 C C . LYS D 4 7 ? 14.173 35.105 59.295 1.00 63.81 7 LYS C C 1
ATOM 6959 O O . LYS D 4 7 ? 14.580 34.004 58.848 1.00 60.92 7 LYS C O 1
ATOM 6965 N N . GLY D 4 8 ? 14.170 35.439 60.593 1.00 64.75 8 GLY C N 1
ATOM 6966 C CA . GLY D 4 8 ? 14.633 34.564 61.668 1.00 61.46 8 GLY C CA 1
ATOM 6967 C C . GLY D 4 8 ? 13.983 33.194 61.602 1.00 64.23 8 GLY C C 1
ATOM 6968 O O . GLY D 4 8 ? 14.678 32.175 61.721 1.00 66.03 8 GLY C O 1
ATOM 6969 N N . MET D 4 9 ? 12.660 33.155 61.408 1.00 64.75 9 MET C N 1
ATOM 6970 C CA . MET D 4 9 ? 11.941 31.870 61.266 1.00 70.01 9 MET C CA 1
ATOM 6971 C C . MET D 4 9 ? 12.435 31.075 60.049 1.00 67.90 9 MET C C 1
ATOM 6972 O O . MET D 4 9 ? 12.702 29.863 60.138 1.00 69.68 9 MET C O 1
ATOM 6977 N N . ALA D 4 10 ? 12.585 31.769 58.923 1.00 64.09 10 ALA C N 1
ATOM 6978 C CA . ALA D 4 10 ? 12.993 31.130 57.698 1.00 60.71 10 ALA C CA 1
ATOM 6979 C C . ALA D 4 10 ? 14.390 30.537 57.892 1.00 60.05 10 ALA C C 1
ATOM 6980 O O . ALA D 4 10 ? 14.641 29.360 57.563 1.00 60.12 10 ALA C O 1
ATOM 6982 N N . ARG D 4 11 ? 15.286 31.327 58.475 1.00 57.97 11 ARG C N 1
ATOM 6983 C CA . ARG D 4 11 ? 16.636 30.852 58.749 1.00 59.51 11 ARG C CA 1
ATOM 6984 C C . ARG D 4 11 ? 16.691 29.613 59.674 1.00 58.85 11 ARG C C 1
ATOM 6985 O O . ARG D 4 11 ? 17.500 28.711 59.446 1.00 57.79 11 ARG C O 1
ATOM 6993 N N . ASN D 4 12 ? 15.819 29.541 60.682 1.00 59.71 12 ASN C N 1
ATOM 6994 C CA . ASN D 4 12 ? 15.819 28.361 61.571 1.00 63.22 12 ASN C CA 1
ATOM 6995 C C . ASN D 4 12 ? 15.298 27.117 60.888 1.00 62.89 12 ASN C C 1
ATOM 6996 O O . ASN D 4 12 ? 15.781 26.014 61.149 1.00 62.34 12 ASN C O 1
ATOM 7001 N N . ILE D 4 13 ? 14.324 27.304 59.997 1.00 63.97 13 ILE C N 1
ATOM 7002 C CA . ILE D 4 13 ? 13.805 26.209 59.198 1.00 63.15 13 ILE C CA 1
ATOM 7003 C C . ILE D 4 13 ? 14.902 25.635 58.288 1.00 61.72 13 ILE C C 1
ATOM 7004 O O . ILE D 4 13 ? 15.138 24.420 58.277 1.00 62.41 13 ILE C O 1
ATOM 7009 N N . TYR D 4 14 ? 15.573 26.524 57.553 1.00 60.74 14 TYR C N 1
ATOM 7010 C CA . TYR D 4 14 ? 16.790 26.194 56.799 1.00 57.89 14 TYR C CA 1
ATOM 7011 C C . TYR D 4 14 ? 17.815 25.455 57.642 1.00 62.25 14 TYR C C 1
ATOM 7012 O O . TYR D 4 14 ? 18.327 24.452 57.203 1.00 65.04 14 TYR C O 1
ATOM 7021 N N . PHE D 4 15 ? 18.107 25.938 58.846 1.00 65.90 15 PHE C N 1
ATOM 7022 C CA . PHE D 4 15 ? 19.041 25.238 59.723 1.00 72.73 15 PHE C CA 1
ATOM 7023 C C . PHE D 4 15 ? 18.564 23.852 60.161 1.00 69.99 15 PHE C C 1
ATOM 7024 O O . PHE D 4 15 ? 19.280 22.860 59.984 1.00 66.71 15 PHE C O 1
ATOM 7032 N N . GLY D 4 16 ? 17.376 23.780 60.761 1.00 69.96 16 GLY C N 1
ATOM 7033 C CA . GLY D 4 16 ? 16.890 22.515 61.316 1.00 69.69 16 GLY C CA 1
ATOM 7034 C C . GLY D 4 16 ? 16.706 21.480 60.225 1.00 73.09 16 GLY C C 1
ATOM 7035 O O . GLY D 4 16 ? 17.200 20.349 60.326 1.00 79.32 16 GLY C O 1
ATOM 7036 N N . GLY D 4 17 ? 16.019 21.884 59.161 1.00 69.13 17 GLY C N 1
ATOM 7037 C CA . GLY D 4 17 ? 15.801 21.027 58.006 1.00 70.33 17 GLY C CA 1
ATOM 7038 C C . GLY D 4 17 ? 17.068 20.477 57.378 1.00 67.36 17 GLY C C 1
ATOM 7039 O O . GLY D 4 17 ? 17.150 19.288 57.099 1.00 71.50 17 GLY C O 1
ATOM 7040 N N . SER D 4 18 ? 18.069 21.314 57.147 1.00 68.32 18 SER C N 1
ATOM 7041 C CA . SER D 4 18 ? 19.325 20.780 56.606 1.00 67.41 18 SER C CA 1
ATOM 7042 C C . SER D 4 18 ? 20.008 19.773 57.514 1.00 67.08 18 SER C C 1
ATOM 7043 O O . SER D 4 18 ? 20.400 18.710 57.043 1.00 65.60 18 SER C O 1
ATOM 7046 N N . VAL D 4 19 ? 20.118 20.071 58.807 1.00 63.68 19 VAL C N 1
ATOM 7047 C CA . VAL D 4 19 ? 20.813 19.152 59.713 1.00 64.53 19 VAL C CA 1
ATOM 7048 C C . VAL D 4 19 ? 20.096 17.798 59.818 1.00 66.18 19 VAL C C 1
ATOM 7049 O O . VAL D 4 19 ? 20.725 16.738 59.637 1.00 62.73 19 VAL C O 1
ATOM 7053 N N . PHE D 4 20 ? 18.786 17.843 60.084 1.00 66.53 20 PHE C N 1
ATOM 7054 C CA . PHE D 4 20 ? 17.944 16.641 60.134 1.00 67.45 20 PHE C CA 1
ATOM 7055 C C . PHE D 4 20 ? 18.128 15.763 58.884 1.00 68.40 20 PHE C C 1
ATOM 7056 O O . PHE D 4 20 ? 18.488 14.568 58.971 1.00 69.29 20 PHE C O 1
ATOM 7064 N N . PHE D 4 21 ? 17.868 16.342 57.717 1.00 63.84 21 PHE C N 1
ATOM 7065 C CA . PHE D 4 21 ? 17.993 15.545 56.486 1.00 65.79 21 PHE C CA 1
ATOM 7066 C C . PHE D 4 21 ? 19.451 15.138 56.181 1.00 65.88 21 PHE C C 1
ATOM 7067 O O . PHE D 4 21 ? 19.672 14.043 55.679 1.00 67.68 21 PHE C O 1
ATOM 7075 N N . ILE D 4 22 ? 20.437 15.971 56.556 1.00 64.85 22 ILE C N 1
ATOM 7076 C CA . ILE D 4 22 ? 21.838 15.550 56.464 1.00 63.12 22 ILE C CA 1
ATOM 7077 C C . ILE D 4 22 ? 22.073 14.254 57.250 1.00 69.06 22 ILE C C 1
ATOM 7078 O O . ILE D 4 22 ? 22.651 13.302 56.702 1.00 71.82 22 ILE C O 1
ATOM 7083 N N . LEU D 4 23 ? 21.585 14.208 58.501 1.00 72.83 23 LEU C N 1
ATOM 7084 C CA . LEU D 4 23 ? 21.691 13.027 59.379 1.00 70.78 23 LEU C CA 1
ATOM 7085 C C . LEU D 4 23 ? 20.859 11.835 58.866 1.00 67.36 23 LEU C C 1
ATOM 7086 O O . LEU D 4 23 ? 21.324 10.687 58.888 1.00 64.42 23 LEU C O 1
ATOM 7091 N N . LEU D 4 24 ? 19.630 12.092 58.420 1.00 65.69 24 LEU C N 1
ATOM 7092 C CA . LEU D 4 24 ? 18.845 11.026 57.816 1.00 66.86 24 LEU C CA 1
ATOM 7093 C C . LEU D 4 24 ? 19.665 10.387 56.669 1.00 67.99 24 LEU C C 1
ATOM 7094 O O . LEU D 4 24 ? 19.843 9.153 56.595 1.00 70.62 24 LEU C O 1
ATOM 7099 N N . PHE D 4 25 ? 20.202 11.238 55.800 1.00 67.58 25 PHE C N 1
ATOM 7100 C CA . PHE D 4 25 ? 20.913 10.781 54.606 1.00 70.52 25 PHE C CA 1
ATOM 7101 C C . PHE D 4 25 ? 22.124 9.898 54.918 1.00 72.14 25 PHE C C 1
ATOM 7102 O O . PHE D 4 25 ? 22.316 8.860 54.264 1.00 69.11 25 PHE C O 1
ATOM 7110 N N . LEU D 4 26 ? 22.917 10.300 55.921 1.00 69.49 26 LEU C N 1
ATOM 7111 C CA . LEU D 4 26 ? 24.085 9.529 56.326 1.00 71.07 26 LEU C CA 1
ATOM 7112 C C . LEU D 4 26 ? 23.663 8.191 56.949 1.00 73.91 26 LEU C C 1
ATOM 7113 O O . LEU D 4 26 ? 24.295 7.150 56.692 1.00 75.07 26 LEU C O 1
ATOM 7118 N N . ALA D 4 27 ? 22.588 8.218 57.749 1.00 74.45 27 ALA C N 1
ATOM 7119 C CA . ALA D 4 27 ? 21.990 6.989 58.297 1.00 72.89 27 ALA C CA 1
ATOM 7120 C C . ALA D 4 27 ? 21.601 6.044 57.139 1.00 70.17 27 ALA C C 1
ATOM 7121 O O . ALA D 4 27 ? 21.952 4.850 57.169 1.00 68.84 27 ALA C O 1
ATOM 7123 N N . LEU D 4 28 ? 20.891 6.563 56.130 1.00 68.05 28 LEU C N 1
ATOM 7124 C CA . LEU D 4 28 ? 20.528 5.728 54.960 1.00 66.94 28 LEU C CA 1
ATOM 7125 C C . LEU D 4 28 ? 21.780 5.205 54.240 1.00 63.64 28 LEU C C 1
ATOM 7126 O O . LEU D 4 28 ? 21.879 4.025 53.909 1.00 69.10 28 LEU C O 1
ATOM 7131 N N . THR D 4 29 ? 22.760 6.078 54.080 1.00 64.63 29 THR C N 1
ATOM 7132 C CA . THR D 4 29 ? 24.046 5.726 53.459 1.00 66.14 29 THR C CA 1
ATOM 7133 C C . THR D 4 29 ? 24.780 4.620 54.194 1.00 70.57 29 THR C C 1
ATOM 7134 O O . THR D 4 29 ? 25.295 3.708 53.551 1.00 74.84 29 THR C O 1
ATOM 7138 N N . TYR D 4 30 ? 24.830 4.697 55.528 1.00 77.44 30 TYR C N 1
ATOM 7139 C CA . TYR D 4 30 ? 25.418 3.624 56.349 1.00 76.62 30 TYR C CA 1
ATOM 7140 C C . TYR D 4 30 ? 24.720 2.288 56.064 1.00 75.67 30 TYR C C 1
ATOM 7141 O O . TYR D 4 30 ? 25.374 1.290 55.804 1.00 77.39 30 TYR C O 1
ATOM 7150 N N . HIS D 4 31 ? 23.389 2.279 56.100 1.00 78.49 31 HIS C N 1
ATOM 7151 C CA . HIS D 4 31 ? 22.597 1.071 55.864 1.00 78.95 31 HIS C CA 1
ATOM 7152 C C . HIS D 4 31 ? 22.840 0.508 54.462 1.00 77.43 31 HIS C C 1
ATOM 7153 O O . HIS D 4 31 ? 23.241 -0.647 54.296 1.00 80.90 31 HIS C O 1
ATOM 7160 N N . THR D 4 32 ? 22.579 1.334 53.458 1.00 73.61 32 THR C N 1
ATOM 7161 C CA . THR D 4 32 ? 22.856 0.971 52.067 1.00 72.71 32 THR C CA 1
ATOM 7162 C C . THR D 4 32 ? 24.249 0.337 51.916 1.00 72.19 32 THR C C 1
ATOM 7163 O O . THR D 4 32 ? 24.400 -0.679 51.225 1.00 73.94 32 THR C O 1
ATOM 7167 N N . GLU D 4 33 ? 25.254 0.934 52.554 1.00 71.34 33 GLU C N 1
ATOM 7168 C CA . GLU D 4 33 ? 26.622 0.416 52.483 1.00 75.27 33 GLU C CA 1
ATOM 7169 C C . GLU D 4 33 ? 26.694 -1.043 52.912 1.00 78.26 33 GLU C C 1
ATOM 7170 O O . GLU D 4 33 ? 27.419 -1.842 52.301 1.00 82.24 33 GLU C O 1
ATOM 7176 N N . LYS D 4 34 ? 25.919 -1.396 53.938 1.00 81.92 34 LYS C N 1
ATOM 7177 C CA . LYS D 4 34 ? 25.990 -2.739 54.509 1.00 84.42 34 LYS C CA 1
ATOM 7178 C C . LYS D 4 34 ? 25.357 -3.777 53.607 1.00 84.51 34 LYS C C 1
ATOM 7179 O O . LYS D 4 34 ? 25.708 -4.943 53.699 1.00 83.54 34 LYS C O 1
ATOM 7185 N N . THR D 4 35 ? 24.445 -3.339 52.730 1.00 81.34 35 THR C N 1
ATOM 7186 C CA . THR D 4 35 ? 23.726 -4.230 51.802 1.00 80.47 35 THR C CA 1
ATOM 7187 C C . THR D 4 35 ? 24.498 -4.519 50.500 1.00 80.30 35 THR C C 1
ATOM 7188 O O . THR D 4 35 ? 24.160 -5.460 49.760 1.00 75.94 35 THR C O 1
ATOM 7192 N N . LEU D 4 36 ? 25.525 -3.715 50.218 1.00 80.98 36 LEU C N 1
ATOM 7193 C CA . LEU D 4 36 ? 26.218 -3.782 48.907 1.00 80.30 36 LEU C CA 1
ATOM 7194 C C . LEU D 4 36 ? 26.924 -5.131 48.610 1.00 80.76 36 LEU C C 1
ATOM 7195 O O . LEU D 4 36 ? 26.743 -5.685 47.514 1.00 81.85 36 LEU C O 1
ATOM 7200 N N . PRO D 4 37 ? 27.714 -5.665 49.570 1.00 79.21 37 PRO C N 1
ATOM 7201 C CA . PRO D 4 37 ? 28.241 -7.035 49.460 1.00 80.38 37 PRO C CA 1
ATOM 7202 C C . PRO D 4 37 ? 27.284 -8.068 48.849 1.00 80.87 37 PRO C C 1
ATOM 7203 O O . PRO D 4 37 ? 27.677 -8.772 47.917 1.00 81.78 37 PRO C O 1
ATOM 7207 N N . GLU D 4 38 ? 26.041 -8.136 49.329 1.00 91.06 38 GLU C N 1
ATOM 7208 C CA . GLU D 4 38 ? 25.050 -9.039 48.720 1.00 92.13 38 GLU C CA 1
ATOM 7209 C C . GLU D 4 38 ? 24.473 -8.603 47.339 1.00 87.20 38 GLU C C 1
ATOM 7210 O O . GLU D 4 38 ? 24.456 -9.392 46.388 1.00 86.02 38 GLU C O 1
ATOM 7216 N N . ARG D 4 39 ? 24.002 -7.359 47.246 1.00 83.02 39 ARG C N 1
ATOM 7217 C CA . ARG D 4 39 ? 23.346 -6.847 46.037 1.00 79.32 39 ARG C CA 1
ATOM 7218 C C . ARG D 4 39 ? 24.293 -6.932 44.841 1.00 75.16 39 ARG C C 1
ATOM 7219 O O . ARG D 4 39 ? 23.894 -7.297 43.745 1.00 77.47 39 ARG C O 1
ATOM 7227 N N . THR D 4 40 ? 25.554 -6.597 45.066 1.00 71.52 40 THR C N 1
ATOM 7228 C CA . THR D 4 40 ? 26.510 -6.542 43.996 1.00 66.64 40 THR C CA 1
ATOM 7229 C C . THR D 4 40 ? 27.265 -7.824 43.815 1.00 71.39 40 THR C C 1
ATOM 7230 O O . THR D 4 40 ? 28.137 -7.905 42.934 1.00 71.04 40 THR C O 1
ATOM 7234 N N . ASN D 4 41 ? 26.951 -8.828 44.645 1.00 77.51 41 ASN C N 1
ATOM 7235 C CA . ASN D 4 41 ? 27.731 -10.077 44.692 1.00 79.13 41 ASN C CA 1
ATOM 7236 C C . ASN D 4 41 ? 29.255 -9.799 44.775 1.00 76.88 41 ASN C C 1
ATOM 7237 O O . ASN D 4 41 ? 30.041 -10.272 43.939 1.00 79.46 41 ASN C O 1
ATOM 7242 N N . GLU D 4 42 ? 29.651 -8.987 45.752 1.00 74.54 42 GLU C N 1
ATOM 7243 C CA . GLU D 4 42 ? 31.061 -8.626 45.957 1.00 78.54 42 GLU C CA 1
ATOM 7244 C C . GLU D 4 42 ? 32.026 -9.821 46.128 1.00 82.48 42 GLU C C 1
ATOM 7245 O O . GLU D 4 42 ? 33.220 -9.693 45.830 1.00 85.04 42 GLU C O 1
ATOM 7251 N N . ALA D 4 43 ? 31.523 -10.968 46.599 1.00 83.97 43 ALA C N 1
ATOM 7252 C CA . ALA D 4 43 ? 32.331 -12.198 46.654 1.00 86.78 43 ALA C CA 1
ATOM 7253 C C . ALA D 4 43 ? 32.995 -12.470 45.282 1.00 86.08 43 ALA C C 1
ATOM 7254 O O . ALA D 4 43 ? 34.180 -12.790 45.195 1.00 88.14 43 ALA C O 1
ATOM 7256 N N . ALA D 4 44 ? 32.231 -12.302 44.210 1.00 81.61 44 ALA C N 1
ATOM 7257 C CA . ALA D 4 44 ? 32.754 -12.476 42.849 1.00 79.82 44 ALA C CA 1
ATOM 7258 C C . ALA D 4 44 ? 33.623 -11.313 42.322 1.00 76.53 44 ALA C C 1
ATOM 7259 O O . ALA D 4 44 ? 34.230 -11.430 41.248 1.00 76.78 44 ALA C O 1
ATOM 7261 N N . MET D 4 45 ? 33.695 -10.204 43.052 1.00 72.24 45 MET C N 1
ATOM 7262 C CA . MET D 4 45 ? 34.389 -9.039 42.517 1.00 71.03 45 MET C CA 1
ATOM 7263 C C . MET D 4 45 ? 35.916 -9.251 42.458 1.00 73.10 45 MET C C 1
ATOM 7264 O O . MET D 4 45 ? 36.682 -8.735 43.312 1.00 74.06 45 MET C O 1
ATOM 7269 N N . SER D 4 46 ? 36.347 -9.999 41.435 1.00 70.57 46 SER C N 1
ATOM 7270 C CA . SER D 4 46 ? 37.684 -10.569 41.391 1.00 72.74 46 SER C CA 1
ATOM 7271 C C . SER D 4 46 ? 38.743 -9.543 41.026 1.00 73.46 46 SER C C 1
ATOM 7272 O O . SER D 4 46 ? 38.425 -8.412 40.669 1.00 76.65 46 SER C O 1
ATOM 7275 N N . ALA D 4 47 ? 40.006 -9.939 41.150 1.00 76.58 47 ALA C N 1
ATOM 7276 C CA . ALA D 4 47 ? 41.147 -9.115 40.748 1.00 76.53 47 ALA C CA 1
ATOM 7277 C C . ALA D 4 47 ? 40.989 -8.774 39.262 1.00 72.62 47 ALA C C 1
ATOM 7278 O O . ALA D 4 47 ? 41.294 -7.647 38.836 1.00 72.10 47 ALA C O 1
ATOM 7280 N N . ALA D 4 48 ? 40.503 -9.750 38.487 1.00 72.01 48 ALA C N 1
ATOM 7281 C CA . ALA D 4 48 ? 40.234 -9.557 37.049 1.00 69.43 48 ALA C CA 1
ATOM 7282 C C . ALA D 4 48 ? 39.184 -8.474 36.849 1.00 66.65 48 ALA C C 1
ATOM 7283 O O . ALA D 4 48 ? 39.408 -7.547 36.087 1.00 68.77 48 ALA C O 1
ATOM 7285 N N . VAL D 4 49 ? 38.067 -8.527 37.577 1.00 68.83 49 VAL C N 1
ATOM 7286 C CA . VAL D 4 49 ? 37.049 -7.473 37.385 1.00 66.40 49 VAL C CA 1
ATOM 7287 C C . VAL D 4 49 ? 37.517 -6.074 37.777 1.00 65.11 49 VAL C C 1
ATOM 7288 O O . VAL D 4 49 ? 37.177 -5.077 37.096 1.00 61.02 49 VAL C O 1
ATOM 7292 N N . VAL D 4 50 ? 38.318 -6.004 38.838 1.00 66.34 50 VAL C N 1
ATOM 7293 C CA . VAL D 4 50 ? 38.809 -4.715 39.356 1.00 65.73 50 VAL C CA 1
ATOM 7294 C C . VAL D 4 50 ? 39.836 -4.120 38.391 1.00 66.83 50 VAL C C 1
ATOM 7295 O O . VAL D 4 50 ? 39.804 -2.927 38.142 1.00 70.68 50 VAL C O 1
ATOM 7299 N N . ARG D 4 51 ? 40.708 -4.937 37.799 1.00 67.37 51 ARG C N 1
ATOM 7300 C CA . ARG D 4 51 ? 41.539 -4.451 36.678 1.00 68.09 51 ARG C CA 1
ATOM 7301 C C . ARG D 4 51 ? 40.695 -4.063 35.438 1.00 66.77 51 ARG C C 1
ATOM 7302 O O . ARG D 4 51 ? 41.060 -3.145 34.696 1.00 67.37 51 ARG C O 1
ATOM 7310 N N . GLY D 4 52 ? 39.573 -4.744 35.218 1.00 63.35 52 GLY C N 1
ATOM 7311 C CA . GLY D 4 52 ? 38.684 -4.390 34.097 1.00 63.97 52 GLY C CA 1
ATOM 7312 C C . GLY D 4 52 ? 38.076 -3.008 34.292 1.00 59.87 52 GLY C C 1
ATOM 7313 O O . GLY D 4 52 ? 37.978 -2.216 33.351 1.00 60.95 52 GLY C O 1
ATOM 7314 N N . LYS D 4 53 ? 37.690 -2.706 35.523 1.00 59.15 53 LYS C N 1
ATOM 7315 C CA . LYS D 4 53 ? 37.236 -1.355 35.858 1.00 57.57 53 LYS C CA 1
ATOM 7316 C C . LYS D 4 53 ? 38.293 -0.316 35.466 1.00 58.44 53 LYS C C 1
ATOM 7317 O O . LYS D 4 53 ? 37.944 0.677 34.816 1.00 54.95 53 LYS C O 1
ATOM 7323 N N . LEU D 4 54 ? 39.578 -0.541 35.827 1.00 59.27 54 LEU C N 1
ATOM 7324 C CA . LEU D 4 54 ? 40.671 0.366 35.364 1.00 59.33 54 LEU C CA 1
ATOM 7325 C C . LEU D 4 54 ? 40.755 0.579 33.834 1.00 55.85 54 LEU C C 1
ATOM 7326 O O . LEU D 4 54 ? 40.923 1.707 33.365 1.00 54.87 54 LEU C O 1
ATOM 7331 N N . VAL D 4 55 ? 40.678 -0.512 33.079 1.00 56.16 55 VAL C N 1
ATOM 7332 C CA . VAL D 4 55 ? 40.609 -0.481 31.600 1.00 54.21 55 VAL C CA 1
ATOM 7333 C C . VAL D 4 55 ? 39.416 0.360 31.125 1.00 52.96 55 VAL C C 1
ATOM 7334 O O . VAL D 4 55 ? 39.578 1.302 30.326 1.00 53.12 55 VAL C O 1
ATOM 7338 N N . TRP D 4 56 ? 38.238 0.069 31.661 1.00 51.74 56 TRP C N 1
ATOM 7339 C CA . TRP D 4 56 ? 37.038 0.874 31.360 1.00 52.50 56 TRP C CA 1
ATOM 7340 C C . TRP D 4 56 ? 37.325 2.391 31.541 1.00 55.02 56 TRP C C 1
ATOM 7341 O O . TRP D 4 56 ? 37.084 3.222 30.617 1.00 51.60 56 TRP C O 1
ATOM 7352 N N . GLU D 4 57 ? 37.887 2.722 32.720 1.00 53.51 57 GLU C N 1
ATOM 7353 C CA . GLU D 4 57 ? 38.234 4.089 33.088 1.00 56.06 57 GLU C CA 1
ATOM 7354 C C . GLU D 4 57 ? 39.292 4.720 32.188 1.00 58.33 57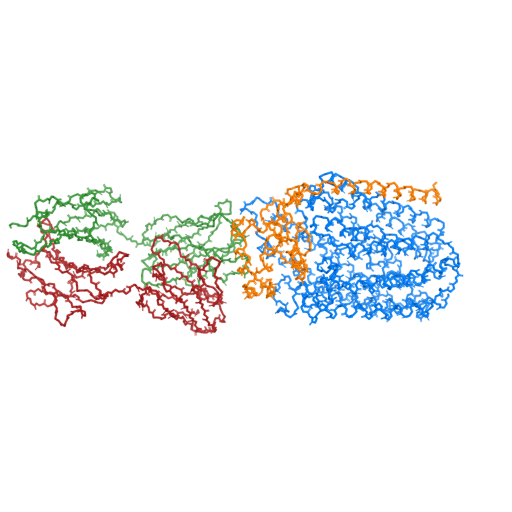 GLU C C 1
ATOM 7355 O O . GLU D 4 57 ? 39.112 5.832 31.662 1.00 57.95 57 GLU C O 1
ATOM 7361 N N . GLN D 4 58 ? 40.399 4.019 32.014 1.00 58.62 58 GLN C N 1
ATOM 7362 C CA . GLN D 4 58 ? 41.516 4.557 31.269 1.00 62.70 58 GLN C CA 1
ATOM 7363 C C . GLN D 4 58 ? 41.210 4.805 29.803 1.00 61.19 58 GLN C C 1
ATOM 7364 O O . GLN D 4 58 ? 41.857 5.630 29.176 1.00 61.89 58 GLN C O 1
ATOM 7370 N N . ASN D 4 59 ? 40.237 4.088 29.247 1.00 57.87 59 ASN C N 1
ATOM 7371 C CA . ASN D 4 59 ? 39.862 4.321 27.839 1.00 55.99 59 ASN C CA 1
ATOM 7372 C C . ASN D 4 59 ? 38.555 5.086 27.652 1.00 54.26 59 ASN C C 1
ATOM 7373 O O . ASN D 4 59 ? 38.052 5.218 26.539 1.00 51.78 59 ASN C O 1
ATOM 7378 N N . ASN D 4 60 ? 38.032 5.581 28.773 1.00 51.37 60 ASN C N 1
ATOM 7379 C CA . ASN D 4 60 ? 36.850 6.413 28.790 1.00 49.72 60 ASN C CA 1
ATOM 7380 C C . ASN D 4 60 ? 35.687 5.806 27.989 1.00 46.45 60 ASN C C 1
ATOM 7381 O O . ASN D 4 60 ? 35.017 6.540 27.281 1.00 45.38 60 ASN C O 1
ATOM 7386 N N . CYS D 4 61 ? 35.415 4.511 28.155 1.00 44.88 61 CYS C N 1
ATOM 7387 C CA . CYS D 4 61 ? 34.300 3.879 27.453 1.00 49.11 61 CYS C CA 1
ATOM 7388 C C . CYS D 4 61 ? 33.009 4.655 27.721 1.00 49.92 61 CYS C C 1
ATOM 7389 O O . CYS D 4 61 ? 32.121 4.701 26.856 1.00 46.72 61 CYS C O 1
ATOM 7392 N N . VAL D 4 62 ? 32.939 5.273 28.909 1.00 46.51 62 VAL C N 1
ATOM 7393 C CA . VAL D 4 62 ? 31.728 5.957 29.369 1.00 46.31 62 VAL C CA 1
ATOM 7394 C C . VAL D 4 62 ? 31.550 7.275 28.642 1.00 46.06 62 VAL C C 1
ATOM 7395 O O . VAL D 4 62 ? 30.504 7.901 28.781 1.00 46.88 62 VAL C O 1
ATOM 7399 N N . GLY D 4 63 ? 32.568 7.710 27.873 1.00 43.96 63 GLY C N 1
ATOM 7400 C CA . GLY D 4 63 ? 32.450 8.944 27.067 1.00 43.99 63 GLY C CA 1
ATOM 7401 C C . GLY D 4 63 ? 31.572 8.724 25.811 1.00 46.01 63 GLY C C 1
ATOM 7402 O O . GLY D 4 63 ? 31.185 9.691 25.118 1.00 45.06 63 GLY C O 1
ATOM 7403 N N . CYS D 4 64 ? 31.249 7.454 25.514 1.00 45.36 64 CYS C N 1
ATOM 7404 C CA . CYS D 4 64 ? 30.333 7.112 24.404 1.00 44.65 64 CYS C CA 1
ATOM 7405 C C . CYS D 4 64 ? 29.195 6.196 24.867 1.00 44.64 64 CYS C C 1
ATOM 7406 O O . CYS D 4 64 ? 28.100 6.272 24.324 1.00 43.36 64 CYS C O 1
ATOM 7409 N N . HIS D 4 65 ? 29.439 5.360 25.881 1.00 44.37 65 HIS C N 1
ATOM 7410 C CA . HIS D 4 65 ? 28.474 4.321 26.275 1.00 44.85 65 HIS C CA 1
ATOM 7411 C C . HIS D 4 65 ? 27.770 4.607 27.612 1.00 44.07 65 HIS C C 1
ATOM 7412 O O . HIS D 4 65 ? 28.266 5.366 28.402 1.00 46.28 65 HIS C O 1
ATOM 7419 N N . THR D 4 66 ? 26.616 3.995 27.871 1.00 44.16 66 THR C N 1
ATOM 7420 C CA . THR D 4 66 ? 26.057 4.007 29.239 1.00 44.86 66 THR C CA 1
ATOM 7421 C C . THR D 4 66 ? 26.440 2.684 29.905 1.00 44.72 66 THR C C 1
ATOM 7422 O O . THR D 4 66 ? 26.674 1.694 29.204 1.00 46.44 66 THR C O 1
ATOM 7426 N N . LEU D 4 67 ? 26.512 2.669 31.235 1.00 44.72 67 LEU C N 1
ATOM 7427 C CA . LEU D 4 67 ? 26.665 1.432 32.052 1.00 44.87 67 LEU C CA 1
ATOM 7428 C C . LEU D 4 67 ? 25.691 1.557 33.214 1.00 44.70 67 LEU C C 1
ATOM 7429 O O . LEU D 4 67 ? 25.749 2.527 33.977 1.00 43.76 67 LEU C O 1
ATOM 7434 N N . LEU D 4 68 ? 24.825 0.571 33.396 1.00 45.78 68 LEU C N 1
ATOM 7435 C CA . LEU D 4 68 ? 23.677 0.711 34.307 1.00 46.74 68 LEU C CA 1
ATOM 7436 C C . LEU D 4 68 ? 22.940 1.997 33.995 1.00 46.41 68 LEU C C 1
ATOM 7437 O O . LEU D 4 68 ? 22.368 2.625 34.909 1.00 45.23 68 LEU C O 1
ATOM 7442 N N . GLY D 4 69 ? 22.967 2.397 32.721 1.00 42.02 69 GLY C N 1
ATOM 7443 C CA . GLY D 4 69 ? 22.195 3.523 32.269 1.00 42.64 69 GLY C CA 1
ATOM 7444 C C . GLY D 4 69 ? 22.758 4.905 32.525 1.00 44.94 69 GLY C C 1
ATOM 7445 O O . GLY D 4 69 ? 22.066 5.903 32.276 1.00 48.37 69 GLY C O 1
ATOM 7446 N N . GLU D 4 70 ? 24.008 4.989 32.964 1.00 43.61 70 GLU C N 1
ATOM 7447 C CA . GLU D 4 70 ? 24.691 6.278 33.179 1.00 45.51 70 GLU C CA 1
ATOM 7448 C C . GLU D 4 70 ? 25.887 6.353 32.228 1.00 44.15 70 GLU C C 1
ATOM 7449 O O . GLU D 4 70 ? 26.510 5.320 31.955 1.00 42.74 70 GLU C O 1
ATOM 7455 N N . GLY D 4 71 ? 26.173 7.566 31.742 1.00 42.61 71 GLY C N 1
ATOM 7456 C CA . GLY D 4 71 ? 27.356 7.853 30.945 1.00 44.69 71 GLY C CA 1
ATOM 7457 C C . GLY D 4 71 ? 26.918 8.607 29.701 1.00 42.43 71 GLY C C 1
ATOM 7458 O O . GLY D 4 71 ? 26.101 9.517 29.801 1.00 41.94 71 GLY C O 1
ATOM 7459 N N . ALA D 4 72 ? 27.422 8.217 28.534 1.00 40.62 72 ALA C N 1
ATOM 7460 C CA . ALA D 4 72 ? 27.066 8.969 27.307 1.00 41.23 72 ALA C CA 1
ATOM 7461 C C . ALA D 4 72 ? 26.034 8.212 26.437 1.00 40.28 72 ALA C C 1
ATOM 7462 O O . ALA D 4 72 ? 25.896 7.007 26.588 1.00 40.88 72 ALA C O 1
ATOM 7464 N N . TYR D 4 73 ? 25.420 8.853 25.440 1.00 41.43 73 TYR C N 1
ATOM 7465 C CA . TYR D 4 73 ? 24.241 8.231 24.773 1.00 42.37 73 TYR C CA 1
ATOM 7466 C C . TYR D 4 73 ? 24.539 8.044 23.310 1.00 45.03 73 TYR C C 1
ATOM 7467 O O . TYR D 4 73 ? 23.622 8.032 22.519 1.00 42.81 73 TYR C O 1
ATOM 7476 N N . PHE D 4 74 ? 25.831 7.940 22.966 1.00 42.72 74 PHE C N 1
ATOM 7477 C CA . PHE D 4 74 ? 26.272 7.893 21.598 1.00 41.50 74 PHE C CA 1
ATOM 7478 C C . PHE D 4 74 ? 26.249 6.451 21.143 1.00 42.57 74 PHE C C 1
ATOM 7479 O O . PHE D 4 74 ? 26.029 6.179 19.952 1.00 43.53 74 PHE C O 1
ATOM 7487 N N . ALA D 4 75 ? 26.447 5.525 22.090 1.00 39.86 75 ALA C N 1
ATOM 7488 C CA . ALA D 4 75 ? 26.642 4.110 21.769 1.00 39.21 75 ALA C CA 1
ATOM 7489 C C . ALA D 4 75 ? 25.837 3.272 22.768 1.00 39.13 75 ALA C C 1
ATOM 7490 O O . ALA D 4 75 ? 25.269 3.841 23.681 1.00 41.41 75 ALA C O 1
ATOM 7492 N N . PRO D 4 76 ? 25.756 1.935 22.574 1.00 39.53 76 PRO C N 1
ATOM 7493 C CA . PRO D 4 76 ? 24.840 1.141 23.400 1.00 40.05 76 PRO C CA 1
ATOM 7494 C C . PRO D 4 76 ? 25.159 1.025 24.889 1.00 41.62 76 PRO C C 1
ATOM 7495 O O . PRO D 4 76 ? 26.295 1.235 25.305 1.00 42.28 76 PRO C O 1
ATOM 7499 N N . GLU D 4 77 ? 24.130 0.632 25.636 1.00 41.01 77 GLU C N 1
ATOM 7500 C CA . GLU D 4 77 ? 24.199 0.243 27.026 1.00 44.14 77 GLU C CA 1
ATOM 7501 C C . GLU D 4 77 ? 25.034 -1.012 27.174 1.00 45.74 77 GLU C C 1
ATOM 7502 O O . GLU D 4 77 ? 24.718 -2.033 26.582 1.00 45.59 77 GLU C O 1
ATOM 7508 N N . LEU D 4 78 ? 26.125 -0.932 27.943 1.00 45.12 78 LEU C N 1
ATOM 7509 C CA . LEU D 4 78 ? 27.073 -2.055 28.033 1.00 44.90 78 LEU C CA 1
ATOM 7510 C C . LEU D 4 78 ? 26.870 -2.933 29.265 1.00 48.11 78 LEU C C 1
ATOM 7511 O O . LEU D 4 78 ? 27.465 -4.001 29.353 1.00 48.75 78 LEU C O 1
ATOM 7516 N N . GLY D 4 79 ? 25.949 -2.513 30.146 1.00 48.69 79 GLY C N 1
ATOM 7517 C CA . GLY D 4 79 ? 25.547 -3.284 31.314 1.00 50.87 79 GLY C CA 1
ATOM 7518 C C . GLY D 4 79 ? 24.984 -4.659 31.013 1.00 51.94 79 GLY C C 1
ATOM 7519 O O . GLY D 4 79 ? 25.182 -5.588 31.790 1.00 55.34 79 GLY C O 1
ATOM 7520 N N . ASN D 4 80 ? 24.295 -4.826 29.905 1.00 49.45 80 ASN C N 1
ATOM 7521 C CA . ASN D 4 80 ? 23.713 -6.145 29.604 1.00 51.00 80 ASN C CA 1
ATOM 7522 C C . ASN D 4 80 ? 24.160 -6.664 28.273 1.00 52.61 80 ASN C C 1
ATOM 7523 O O . ASN D 4 80 ? 23.538 -7.575 27.708 1.00 54.63 80 ASN C O 1
ATOM 7528 N N . VAL D 4 81 ? 25.251 -6.093 27.762 1.00 53.35 81 VAL C N 1
ATOM 7529 C CA . VAL D 4 81 ? 25.748 -6.432 26.409 1.00 49.27 81 VAL C CA 1
ATOM 7530 C C . VAL D 4 81 ? 26.044 -7.932 26.316 1.00 52.57 81 VAL C C 1
ATOM 7531 O O . VAL D 4 81 ? 25.867 -8.569 25.242 1.00 52.65 81 VAL C O 1
ATOM 7535 N N . VAL D 4 82 ? 26.440 -8.498 27.455 1.00 53.28 82 VAL C N 1
ATOM 7536 C CA . VAL D 4 82 ? 26.807 -9.914 27.551 1.00 58.16 82 VAL C CA 1
ATOM 7537 C C . VAL D 4 82 ? 25.626 -10.781 27.128 1.00 59.33 82 VAL C C 1
ATOM 7538 O O . VAL D 4 82 ? 25.807 -11.886 26.685 1.00 60.85 82 VAL C O 1
ATOM 7542 N N . GLY D 4 83 ? 24.407 -10.251 27.247 1.00 64.08 83 GLY C N 1
ATOM 7543 C CA . GLY D 4 83 ? 23.208 -10.974 26.868 1.00 60.87 83 GLY C CA 1
ATOM 7544 C C . GLY D 4 83 ? 22.910 -10.882 25.377 1.00 62.30 83 GLY C C 1
ATOM 7545 O O . GLY D 4 83 ? 22.183 -11.688 24.859 1.00 63.43 83 GLY C O 1
ATOM 7546 N N . ARG D 4 84 ? 23.431 -9.878 24.682 1.00 63.83 84 ARG C N 1
ATOM 7547 C CA . ARG D 4 84 ? 23.258 -9.766 23.220 1.00 58.64 84 ARG C CA 1
ATOM 7548 C C . ARG D 4 84 ? 24.435 -10.408 22.446 1.00 61.86 84 ARG C C 1
ATOM 7549 O O . ARG D 4 84 ? 24.381 -10.475 21.202 1.00 65.44 84 ARG C O 1
ATOM 7557 N N . ARG D 4 85 ? 25.511 -10.805 23.147 1.00 61.66 85 ARG C N 1
ATOM 7558 C CA . ARG D 4 85 ? 26.775 -11.217 22.455 1.00 65.76 85 ARG C CA 1
ATOM 7559 C C . ARG D 4 85 ? 27.439 -12.540 22.951 1.00 72.08 85 ARG C C 1
ATOM 7560 O O . ARG D 4 85 ? 28.577 -12.518 23.411 1.00 69.62 85 ARG C O 1
ATOM 7568 N N . GLY D 4 86 ? 26.739 -13.675 22.856 1.00 78.23 86 GLY C N 1
ATOM 7569 C CA . GLY D 4 86 ? 27.295 -14.980 23.280 1.00 82.65 86 GLY C CA 1
ATOM 7570 C C . GLY D 4 86 ? 27.223 -15.447 24.736 1.00 83.56 86 GLY C C 1
ATOM 7571 O O . GLY D 4 86 ? 27.743 -16.516 25.076 1.00 84.77 86 GLY C O 1
ATOM 7572 N N . GLY D 4 87 ? 26.612 -14.650 25.606 1.00 79.06 87 GLY C N 1
ATOM 7573 C CA . GLY D 4 87 ? 26.302 -15.088 26.963 1.00 78.13 87 GLY C CA 1
ATOM 7574 C C . GLY D 4 87 ? 27.486 -15.320 27.878 1.00 83.37 87 GLY C C 1
ATOM 7575 O O . GLY D 4 87 ? 28.623 -14.968 27.561 1.00 82.79 87 GLY C O 1
ATOM 7576 N N . GLU D 4 88 ? 27.209 -15.905 29.037 1.00 89.61 88 GLU C N 1
ATOM 7577 C CA . GLU D 4 88 ? 28.262 -16.375 29.943 1.00 93.90 88 GLU C CA 1
ATOM 7578 C C . GLU D 4 88 ? 29.464 -16.970 29.184 1.00 96.27 88 GLU C C 1
ATOM 7579 O O . GLU D 4 88 ? 30.560 -16.398 29.171 1.00 96.41 88 GLU C O 1
ATOM 7585 N N . GLU D 4 89 ? 29.232 -18.103 28.525 1.00 94.30 89 GLU C N 1
ATOM 7586 C CA . GLU D 4 89 ? 30.320 -18.924 27.998 1.00 95.52 89 GLU C CA 1
ATOM 7587 C C . GLU D 4 89 ? 31.175 -18.306 26.864 1.00 86.98 89 GLU C C 1
ATOM 7588 O O . GLU D 4 89 ? 32.389 -18.466 26.876 1.00 86.32 89 GLU C O 1
ATOM 7594 N N . GLY D 4 90 ? 30.572 -17.597 25.908 1.00 77.25 90 GLY C N 1
ATOM 7595 C CA . GLY D 4 90 ? 31.338 -17.114 24.757 1.00 67.10 90 GLY C CA 1
ATOM 7596 C C . GLY D 4 90 ? 31.641 -15.618 24.756 1.00 66.49 90 GLY C C 1
ATOM 7597 O O . GLY D 4 90 ? 32.248 -15.110 23.806 1.00 61.55 90 GLY C O 1
ATOM 7598 N N . PHE D 4 91 ? 31.256 -14.893 25.811 1.00 62.21 91 PHE C N 1
ATOM 7599 C CA . PHE D 4 91 ? 31.411 -13.434 25.760 1.00 58.65 91 PHE C CA 1
ATOM 7600 C C . PHE D 4 91 ? 32.857 -12.912 25.728 1.00 56.70 91 PHE C C 1
ATOM 7601 O O . PHE D 4 91 ? 33.165 -11.999 24.980 1.00 56.20 91 PHE C O 1
ATOM 7609 N N . ASN D 4 92 ? 33.738 -13.496 26.529 1.00 58.73 92 ASN C N 1
ATOM 7610 C CA . ASN D 4 92 ? 35.152 -13.118 26.498 1.00 58.47 92 ASN C CA 1
ATOM 7611 C C . ASN D 4 92 ? 35.770 -13.214 25.086 1.00 58.33 92 ASN C C 1
ATOM 7612 O O . ASN D 4 92 ? 36.424 -12.260 24.617 1.00 58.85 92 ASN C O 1
ATOM 7617 N N . THR D 4 93 ? 35.529 -14.347 24.419 1.00 56.58 93 THR C N 1
ATOM 7618 C CA . THR D 4 93 ? 35.970 -14.577 23.050 1.00 57.22 93 THR C CA 1
ATOM 7619 C C . THR D 4 93 ? 35.382 -13.560 22.086 1.00 57.42 93 THR C C 1
ATOM 7620 O O . THR D 4 93 ? 36.107 -13.043 21.234 1.00 61.68 93 THR C O 1
ATOM 7624 N N . PHE D 4 94 ? 34.093 -13.249 22.221 1.00 54.22 94 PHE C N 1
ATOM 7625 C CA . PHE D 4 94 ? 33.496 -12.196 21.403 1.00 49.20 94 PHE C CA 1
ATOM 7626 C C . PHE D 4 94 ? 34.209 -10.851 21.592 1.00 49.35 94 PHE C C 1
ATOM 7627 O O . PHE D 4 94 ? 34.543 -10.149 20.599 1.00 48.33 94 PHE C O 1
ATOM 7635 N N . LEU D 4 95 ? 34.437 -10.488 22.863 1.00 46.31 95 LEU C N 1
ATOM 7636 C CA . LEU D 4 95 ? 35.041 -9.198 23.164 1.00 48.18 95 LEU C CA 1
ATOM 7637 C C . LEU D 4 95 ? 36.454 -9.039 22.577 1.00 49.02 95 LEU C C 1
ATOM 7638 O O . LEU D 4 95 ? 36.828 -7.949 22.095 1.00 49.00 95 LEU C O 1
ATOM 7643 N N . GLN D 4 96 ? 37.241 -10.108 22.627 1.00 49.28 96 GLN C N 1
ATOM 7644 C CA . GLN D 4 96 ? 38.557 -10.074 21.990 1.00 51.92 96 GLN C CA 1
ATOM 7645 C C . GLN D 4 96 ? 38.424 -9.718 20.518 1.00 53.62 96 GLN C C 1
ATOM 7646 O O . GLN D 4 96 ? 39.172 -8.865 20.038 1.00 57.31 96 GLN C O 1
ATOM 7652 N N . ALA D 4 97 ? 37.458 -10.328 19.805 1.00 49.54 97 ALA C N 1
ATOM 7653 C CA . ALA D 4 97 ? 37.340 -10.042 18.370 1.00 48.50 97 ALA C CA 1
ATOM 7654 C C . ALA D 4 97 ? 36.850 -8.600 18.260 1.00 47.16 97 ALA C C 1
ATOM 7655 O O . ALA D 4 97 ? 37.412 -7.795 17.497 1.00 47.13 97 ALA C O 1
ATOM 7657 N N . TRP D 4 98 ? 35.836 -8.263 19.068 1.00 46.59 98 TRP C N 1
ATOM 7658 C CA . TRP D 4 98 ? 35.220 -6.922 18.990 1.00 46.26 98 TRP C CA 1
ATOM 7659 C C . TRP D 4 98 ? 36.210 -5.750 19.131 1.00 46.79 98 TRP C C 1
ATOM 7660 O O . TRP D 4 98 ? 36.127 -4.751 18.387 1.00 47.15 98 TRP C O 1
ATOM 7671 N N . MET D 4 99 ? 37.104 -5.858 20.097 1.00 46.49 99 MET C N 1
ATOM 7672 C CA . MET D 4 99 ? 38.118 -4.794 20.313 1.00 52.13 99 MET C CA 1
ATOM 7673 C C . MET D 4 99 ? 39.136 -4.744 19.187 1.00 51.02 99 MET C C 1
ATOM 7674 O O . MET D 4 99 ? 39.558 -3.633 18.830 1.00 53.18 99 MET C O 1
ATOM 7679 N N . LYS D 4 100 ? 39.519 -5.904 18.646 1.00 52.96 100 LYS C N 1
ATOM 7680 C CA . LYS D 4 100 ? 40.516 -5.972 17.545 1.00 55.36 100 LYS C CA 1
ATOM 7681 C C . LYS D 4 100 ? 39.973 -5.350 16.262 1.00 54.18 100 LYS C C 1
ATOM 7682 O O . LYS D 4 100 ? 40.715 -4.814 15.495 1.00 53.17 100 LYS C O 1
ATOM 7688 N N . ILE D 4 101 ? 38.667 -5.445 15.993 1.00 53.55 101 ILE C N 1
ATOM 7689 C CA . ILE D 4 101 ? 38.204 -5.186 14.604 1.00 49.41 101 ILE C CA 1
ATOM 7690 C C . ILE D 4 101 ? 37.856 -3.698 14.340 1.00 49.80 101 ILE C C 1
ATOM 7691 O O . ILE D 4 101 ? 37.478 -3.308 13.197 1.00 48.90 101 ILE C O 1
ATOM 7696 N N . GLN D 4 102 ? 37.998 -2.872 15.385 1.00 45.86 102 GLN C N 1
ATOM 7697 C CA . GLN D 4 102 ? 37.551 -1.478 15.337 1.00 47.59 102 GLN C CA 1
ATOM 7698 C C . GLN D 4 102 ? 38.654 -0.726 14.659 1.00 50.45 102 GLN C C 1
ATOM 7699 O O . GLN D 4 102 ? 39.809 -1.109 14.808 1.00 51.09 102 GLN C O 1
ATOM 7705 N N . PRO D 4 103 ? 38.308 0.354 13.924 1.00 53.54 103 PRO C N 1
ATOM 7706 C CA . PRO D 4 103 ? 36.902 0.790 13.738 1.00 49.68 103 PRO C CA 1
ATOM 7707 C C . PRO D 4 103 ? 36.272 0.022 12.573 1.00 52.40 103 PRO C C 1
ATOM 7708 O O . PRO D 4 103 ? 36.992 -0.458 11.690 1.00 57.06 103 PRO C O 1
ATOM 7712 N N . LEU D 4 104 ? 34.951 -0.099 12.521 1.00 49.63 104 LEU C N 1
ATOM 7713 C CA . LEU D 4 104 ? 34.345 -0.909 11.448 1.00 46.90 104 LEU C CA 1
ATOM 7714 C C . LEU D 4 104 ? 34.400 -0.239 10.092 1.00 49.81 104 LEU C C 1
ATOM 7715 O O . LEU D 4 104 ? 34.298 -0.934 9.062 1.00 50.03 104 LEU C O 1
ATOM 7720 N N . ASN D 4 105 ? 34.495 1.098 10.082 1.00 48.70 105 ASN C N 1
ATOM 7721 C CA . ASN D 4 105 ? 34.660 1.867 8.862 1.00 48.44 105 ASN C CA 1
ATOM 7722 C C . ASN D 4 105 ? 33.447 1.803 7.954 1.00 50.33 105 ASN C C 1
ATOM 7723 O O . ASN D 4 105 ? 33.582 1.750 6.677 1.00 50.50 105 ASN C O 1
ATOM 7728 N N . VAL D 4 106 ? 32.261 1.734 8.536 1.00 48.38 106 VAL C N 1
ATOM 7729 C CA . VAL D 4 106 ? 31.107 1.874 7.654 1.00 50.21 106 VAL C CA 1
ATOM 7730 C C . VAL D 4 106 ? 30.818 3.339 7.326 1.00 50.37 106 VAL C C 1
ATOM 7731 O O . VAL D 4 106 ? 30.742 4.138 8.183 1.00 51.64 106 VAL C O 1
ATOM 7735 N N . PRO D 4 107 ? 30.708 3.698 6.053 1.00 53.12 107 PRO C N 1
ATOM 7736 C CA . PRO D 4 107 ? 30.593 5.145 5.783 1.00 53.43 107 PRO C CA 1
ATOM 7737 C C . PRO D 4 107 ? 29.380 5.767 6.455 1.00 54.66 107 PRO C C 1
ATOM 7738 O O . PRO D 4 107 ? 28.260 5.247 6.335 1.00 55.45 107 PRO C O 1
ATOM 7742 N N . GLY D 4 108 ? 29.602 6.871 7.169 1.00 55.33 108 GLY C N 1
ATOM 7743 C CA . GLY D 4 108 ? 28.526 7.562 7.900 1.00 52.01 108 GLY C CA 1
ATOM 7744 C C . GLY D 4 108 ? 28.095 6.911 9.230 1.00 50.31 108 GLY C C 1
ATOM 7745 O O . GLY D 4 108 ? 27.216 7.433 9.902 1.00 47.21 108 GLY C O 1
ATOM 7746 N N . ARG D 4 109 ? 28.680 5.781 9.618 1.00 45.61 109 ARG C N 1
ATOM 7747 C CA . ARG D 4 109 ? 28.211 5.149 10.856 1.00 45.03 109 ARG C CA 1
ATOM 7748 C C . ARG D 4 109 ? 29.008 5.623 12.086 1.00 44.33 109 ARG C C 1
ATOM 7749 O O . ARG D 4 109 ? 30.206 5.888 12.027 1.00 44.95 109 ARG C O 1
ATOM 7757 N N . ARG D 4 110 ? 28.324 5.714 13.220 1.00 44.46 110 ARG C N 1
ATOM 7758 C CA . ARG D 4 110 ? 28.957 6.017 14.476 1.00 43.27 110 ARG C CA 1
ATOM 7759 C C . ARG D 4 110 ? 30.167 5.105 14.680 1.00 45.22 110 ARG C C 1
ATOM 7760 O O . ARG D 4 110 ? 30.091 3.887 14.574 1.00 44.17 110 ARG C O 1
ATOM 7768 N N . ALA D 4 111 ? 31.313 5.703 14.954 1.00 47.81 111 ALA C N 1
ATOM 7769 C CA . ALA D 4 111 ? 32.565 4.914 14.928 1.00 48.43 111 ALA C CA 1
ATOM 7770 C C . ALA D 4 111 ? 33.146 4.745 16.321 1.00 46.59 111 ALA C C 1
ATOM 7771 O O . ALA D 4 111 ? 33.132 5.683 17.150 1.00 45.70 111 ALA C O 1
ATOM 7773 N N . MET D 4 112 ? 33.631 3.543 16.594 1.00 47.05 112 MET C N 1
ATOM 7774 C CA . MET D 4 112 ? 34.324 3.257 17.853 1.00 45.86 112 MET C CA 1
ATOM 7775 C C . MET D 4 112 ? 35.843 3.155 17.621 1.00 49.33 112 MET C C 1
ATOM 7776 O O . MET D 4 112 ? 36.259 2.614 16.592 1.00 48.50 112 MET C O 1
ATOM 7781 N N . PRO D 4 113 ? 36.682 3.665 18.565 1.00 50.29 113 PRO C N 1
ATOM 7782 C CA . PRO D 4 113 ? 38.147 3.669 18.276 1.00 51.25 113 PRO C CA 1
ATOM 7783 C C . PRO D 4 113 ? 38.873 2.328 18.433 1.00 50.42 113 PRO C C 1
ATOM 7784 O O . PRO D 4 113 ? 38.361 1.392 19.063 1.00 49.09 113 PRO C O 1
ATOM 7788 N N . GLN D 4 114 ? 40.086 2.251 17.889 1.00 51.30 114 GLN C N 1
ATOM 7789 C CA . GLN D 4 114 ? 40.922 1.072 18.104 1.00 53.28 114 GLN C CA 1
ATOM 7790 C C . GLN D 4 114 ? 41.717 1.403 19.338 1.00 54.52 114 GLN C C 1
ATOM 7791 O O . GLN D 4 114 ? 42.384 2.434 19.369 1.00 56.93 114 GLN C O 1
ATOM 7797 N N . PHE D 4 115 ? 41.642 0.574 20.371 1.00 54.92 115 PHE C N 1
ATOM 7798 C CA . PHE D 4 115 ? 42.363 0.943 21.599 1.00 56.89 115 PHE C CA 1
ATOM 7799 C C . PHE D 4 115 ? 43.676 0.192 21.779 1.00 59.65 115 PHE C C 1
ATOM 7800 O O . PHE D 4 115 ? 44.392 0.423 22.749 1.00 63.49 115 PHE C O 1
ATOM 7808 N N . HIS D 4 116 ? 44.004 -0.716 20.853 1.00 61.03 116 HIS C N 1
ATOM 7809 C CA . HIS D 4 116 ? 45.268 -1.442 20.946 1.00 62.06 116 HIS C CA 1
ATOM 7810 C C . HIS D 4 116 ? 45.464 -2.102 22.340 1.00 63.20 116 HIS C C 1
ATOM 7811 O O . HIS D 4 116 ? 46.575 -2.140 22.865 1.00 61.43 116 HIS C O 1
ATOM 7818 N N . LEU D 4 117 ? 44.383 -2.618 22.921 1.00 59.11 117 LEU C N 1
ATOM 7819 C CA . LEU D 4 117 ? 44.422 -3.301 24.211 1.00 58.91 117 LEU C CA 1
ATOM 7820 C C . LEU D 4 117 ? 45.088 -4.661 24.117 1.00 64.74 117 LEU C C 1
ATOM 7821 O O . LEU D 4 117 ? 44.980 -5.353 23.104 1.00 63.77 117 LEU C O 1
ATOM 7826 N N . SER D 4 118 ? 45.807 -5.049 25.159 1.00 66.94 118 SER C N 1
ATOM 7827 C CA . SER D 4 118 ? 46.378 -6.389 25.176 1.00 67.56 118 SER C CA 1
ATOM 7828 C C . SER D 4 118 ? 45.246 -7.341 25.516 1.00 67.19 118 SER C C 1
ATOM 7829 O O . SER D 4 118 ? 44.152 -6.899 25.942 1.00 66.37 118 SER C O 1
ATOM 7832 N N . GLU D 4 119 ? 45.518 -8.636 25.350 1.00 67.31 119 GLU C N 1
ATOM 7833 C CA . GLU D 4 119 ? 44.513 -9.672 25.513 1.00 66.83 119 GLU C CA 1
ATOM 7834 C C . GLU D 4 119 ? 44.171 -9.864 26.984 1.00 66.08 119 GLU C C 1
ATOM 7835 O O . GLU D 4 119 ? 43.024 -10.204 27.316 1.00 63.48 119 GLU C O 1
ATOM 7841 N N . GLY D 4 120 ? 45.165 -9.632 27.857 1.00 67.04 120 GLY C N 1
ATOM 7842 C CA . GLY D 4 120 ? 44.964 -9.587 29.304 1.00 62.62 120 GLY C CA 1
ATOM 7843 C C . GLY D 4 120 ? 43.975 -8.501 29.707 1.00 63.31 120 GLY C C 1
ATOM 7844 O O . GLY D 4 120 ? 42.993 -8.764 30.432 1.00 62.22 120 GLY C O 1
ATOM 7845 N N . GLN D 4 121 ? 44.222 -7.280 29.222 1.00 63.57 121 GLN C N 1
ATOM 7846 C CA . GLN D 4 121 ? 43.316 -6.139 29.444 1.00 62.10 121 GLN C CA 1
ATOM 7847 C C . GLN D 4 121 ? 41.868 -6.379 28.945 1.00 61.24 121 GLN C C 1
ATOM 7848 O O . GLN D 4 121 ? 40.922 -6.033 29.640 1.00 60.36 121 GLN C O 1
ATOM 7854 N N . VAL D 4 122 ? 41.707 -6.967 27.758 1.00 60.23 122 VAL C N 1
ATOM 7855 C CA . VAL D 4 122 ? 40.386 -7.206 27.195 1.00 57.89 122 VAL C CA 1
ATOM 7856 C C . VAL D 4 122 ? 39.650 -8.283 27.983 1.00 61.13 122 VAL C C 1
ATOM 7857 O O . VAL D 4 122 ? 38.405 -8.223 28.186 1.00 58.86 122 VAL C O 1
ATOM 7861 N N . ASP D 4 123 ? 40.419 -9.271 28.432 1.00 64.13 123 ASP C N 1
ATOM 7862 C CA . ASP D 4 123 ? 39.878 -10.313 29.309 1.00 65.88 123 ASP C CA 1
ATOM 7863 C C . ASP D 4 123 ? 39.465 -9.741 30.675 1.00 62.84 123 ASP C C 1
ATOM 7864 O O . ASP D 4 123 ? 38.444 -10.135 31.246 1.00 61.93 123 ASP C O 1
ATOM 7869 N N . ASP D 4 124 ? 40.241 -8.796 31.180 1.00 62.21 124 ASP C N 1
ATOM 7870 C CA . ASP D 4 124 ? 39.854 -8.133 32.437 1.00 64.70 124 ASP C CA 1
ATOM 7871 C C . ASP D 4 124 ? 38.547 -7.332 32.184 1.00 63.03 124 ASP C C 1
ATOM 7872 O O . ASP D 4 124 ? 37.629 -7.367 32.995 1.00 63.49 124 ASP C O 1
ATOM 7877 N N . LEU D 4 125 ? 38.490 -6.622 31.055 1.00 61.25 125 LEU C N 1
ATOM 7878 C CA . LEU D 4 125 ? 37.301 -5.890 30.617 1.00 60.22 125 LEU C CA 1
ATOM 7879 C C . LEU D 4 125 ? 36.084 -6.786 30.591 1.00 59.69 125 LEU C C 1
ATOM 7880 O O . LEU D 4 125 ? 35.043 -6.436 31.137 1.00 60.64 125 LEU C O 1
ATOM 7885 N N . ALA D 4 126 ? 36.223 -7.957 29.973 1.00 61.10 126 ALA C N 1
ATOM 7886 C CA . ALA D 4 126 ? 35.088 -8.877 29.855 1.00 61.90 126 ALA C CA 1
ATOM 7887 C C . ALA D 4 126 ? 34.556 -9.353 31.209 1.00 59.56 126 ALA C C 1
ATOM 7888 O O . ALA D 4 126 ? 33.337 -9.378 31.417 1.00 57.37 126 ALA C O 1
ATOM 7890 N N . GLU D 4 127 ? 35.473 -9.704 32.121 1.00 61.12 127 GLU C N 1
ATOM 7891 C CA . GLU D 4 127 ? 35.105 -10.119 33.478 1.00 60.85 127 GLU C CA 1
ATOM 7892 C C . GLU D 4 127 ? 34.379 -9.008 34.210 1.00 60.31 127 GLU C C 1
ATOM 7893 O O . GLU D 4 127 ? 33.398 -9.254 34.932 1.00 60.98 127 GLU C O 1
ATOM 7899 N N . PHE D 4 128 ? 34.836 -7.774 34.001 1.00 59.79 128 PHE C N 1
ATOM 7900 C CA . PHE D 4 128 ? 34.194 -6.609 34.619 1.00 60.23 128 PHE C CA 1
ATOM 7901 C C . PHE D 4 128 ? 32.780 -6.419 34.098 1.00 59.63 128 PHE C C 1
ATOM 7902 O O . PHE D 4 128 ? 31.891 -6.141 34.877 1.00 62.01 128 PHE C O 1
ATOM 7910 N N . LEU D 4 129 ? 32.569 -6.582 32.790 1.00 57.62 129 LEU C N 1
ATOM 7911 C CA . LEU D 4 129 ? 31.243 -6.340 32.221 1.00 54.28 129 LEU C CA 1
ATOM 7912 C C . LEU D 4 129 ? 30.316 -7.489 32.545 1.00 55.73 129 LEU C C 1
ATOM 7913 O O . LEU D 4 129 ? 29.154 -7.269 32.843 1.00 56.04 129 LEU C O 1
ATOM 7918 N N . LYS D 4 130 ? 30.853 -8.706 32.539 1.00 55.29 130 LYS C N 1
ATOM 7919 C CA . LYS D 4 130 ? 30.101 -9.864 32.989 1.00 58.63 130 LYS C CA 1
ATOM 7920 C C . LYS D 4 130 ? 29.617 -9.666 34.424 1.00 60.01 130 LYS C C 1
ATOM 7921 O O . LYS D 4 130 ? 28.446 -9.913 34.726 1.00 60.70 130 LYS C O 1
ATOM 7927 N N . TRP D 4 131 ? 30.510 -9.200 35.302 1.00 62.63 131 TRP C N 1
ATOM 7928 C CA . TRP D 4 131 ? 30.170 -9.059 36.725 1.00 64.01 131 TRP C CA 1
ATOM 7929 C C . TRP D 4 131 ? 29.144 -7.934 36.888 1.00 61.81 131 TRP C C 1
ATOM 7930 O O . TRP D 4 131 ? 28.132 -8.106 37.570 1.00 61.95 131 TRP C O 1
ATOM 7941 N N . SER D 4 132 ? 29.399 -6.803 36.230 1.00 58.48 132 SER C N 1
ATOM 7942 C CA . SER D 4 132 ? 28.474 -5.677 36.234 1.00 57.43 132 SER C CA 1
ATOM 7943 C C . SER D 4 132 ? 27.066 -6.104 35.880 1.00 58.54 132 SER C C 1
ATOM 7944 O O . SER D 4 132 ? 26.098 -5.651 36.495 1.00 61.20 132 SER C O 1
ATOM 7947 N N . SER D 4 133 ? 26.962 -7.007 34.915 1.00 58.60 133 SER C N 1
ATOM 7948 C CA . SER D 4 133 ? 25.694 -7.417 34.366 1.00 58.31 133 SER C CA 1
ATOM 7949 C C . SER D 4 133 ? 24.862 -8.142 35.386 1.00 60.98 133 SER C C 1
ATOM 7950 O O . SER D 4 133 ? 23.667 -8.300 35.211 1.00 59.69 133 SER C O 1
ATOM 7953 N N . LYS D 4 134 ? 25.500 -8.581 36.463 1.00 65.16 134 LYS C N 1
ATOM 7954 C CA . LYS D 4 134 ? 24.807 -9.366 37.471 1.00 68.50 134 LYS C CA 1
ATOM 7955 C C . LYS D 4 134 ? 24.455 -8.592 38.753 1.00 66.89 134 LYS C C 1
ATOM 7956 O O . LYS D 4 134 ? 23.899 -9.174 39.681 1.00 67.77 134 LYS C O 1
ATOM 7962 N N . ILE D 4 135 ? 24.751 -7.298 38.803 1.00 62.75 135 ILE C N 1
ATOM 7963 C CA . ILE D 4 135 ? 24.330 -6.476 39.945 1.00 60.90 135 ILE C CA 1
ATOM 7964 C C . ILE D 4 135 ? 22.793 -6.434 40.102 1.00 62.34 135 ILE C C 1
ATOM 7965 O O . ILE D 4 135 ? 22.069 -6.331 39.116 1.00 64.52 135 ILE C O 1
ATOM 7970 N N . ASP D 4 136 ? 22.285 -6.539 41.329 1.00 63.28 136 ASP C N 1
ATOM 7971 C CA . ASP D 4 136 ? 20.831 -6.413 41.562 1.00 64.29 136 ASP C CA 1
ATOM 7972 C C . ASP D 4 136 ? 20.478 -4.948 41.403 1.00 63.68 136 ASP C C 1
ATOM 7973 O O . ASP D 4 136 ? 20.850 -4.063 42.205 1.00 63.64 136 ASP C O 1
ATOM 7978 N N . THR D 4 137 ? 19.708 -4.699 40.369 1.00 64.01 137 THR C N 1
ATOM 7979 C CA . THR D 4 137 ? 19.631 -3.380 39.807 1.00 60.35 137 THR C CA 1
ATOM 7980 C C . THR D 4 137 ? 18.145 -3.048 39.840 1.00 60.36 137 THR C C 1
ATOM 7981 O O . THR D 4 137 ? 17.664 -2.093 39.236 1.00 62.76 137 THR C O 1
ATOM 7985 N N . ASN D 4 138 ? 17.413 -3.865 40.585 1.00 60.10 138 ASN C N 1
ATOM 7986 C CA . ASN D 4 138 ? 15.952 -3.794 40.648 1.00 62.73 138 ASN C CA 1
ATOM 7987 C C . ASN D 4 138 ? 15.335 -3.987 39.258 1.00 62.36 138 ASN C C 1
ATOM 7988 O O . ASN D 4 138 ? 14.337 -3.355 38.921 1.00 61.46 138 ASN C O 1
ATOM 7993 N N . GLN D 4 139 ? 15.953 -4.881 38.479 1.00 64.51 139 GLN C N 1
ATOM 7994 C CA . GLN D 4 139 ? 15.413 -5.365 37.197 1.00 66.43 139 GLN C CA 1
ATOM 7995 C C . GLN D 4 139 ? 15.602 -4.379 36.048 1.00 62.91 139 GLN C C 1
ATOM 7996 O O . GLN D 4 139 ? 14.949 -4.536 35.006 1.00 61.81 139 GLN C O 1
ATOM 8002 N N . TRP D 4 140 ? 16.439 -3.346 36.241 1.00 58.26 140 TRP C N 1
ATOM 8003 C CA . TRP D 4 140 ? 16.799 -2.458 35.124 1.00 55.17 140 TRP C CA 1
ATOM 8004 C C . TRP D 4 140 ? 17.892 -3.148 34.262 1.00 54.80 140 TRP C C 1
ATOM 8005 O O . TRP D 4 140 ? 18.748 -3.825 34.802 1.00 57.42 140 TRP C O 1
ATOM 8016 N N . PRO D 4 141 ? 17.845 -3.024 32.916 1.00 53.58 141 PRO C N 1
ATOM 8017 C CA . PRO D 4 141 ? 16.924 -2.344 31.988 1.00 53.54 141 PRO C CA 1
ATOM 8018 C C . PRO D 4 141 ? 15.650 -3.145 31.733 1.00 52.38 141 PRO C C 1
ATOM 8019 O O . PRO D 4 141 ? 15.582 -4.310 32.106 1.00 51.76 141 PRO C O 1
ATOM 8023 N N . PRO D 4 142 ? 14.664 -2.521 31.067 1.00 51.10 142 PRO C N 1
ATOM 8024 C CA . PRO D 4 142 ? 13.382 -3.144 30.679 1.00 51.60 142 PRO C CA 1
ATOM 8025 C C . PRO D 4 142 ? 13.505 -4.423 29.801 1.00 52.19 142 PRO C C 1
ATOM 8026 O O . PRO D 4 142 ? 12.746 -5.383 30.003 1.00 54.00 142 PRO C O 1
ATOM 8030 N N . ASN D 4 143 ? 14.469 -4.466 28.880 1.00 51.55 143 ASN C N 1
ATOM 8031 C CA . ASN D 4 143 ? 14.673 -5.652 27.999 1.00 50.07 143 ASN C CA 1
ATOM 8032 C C . ASN D 4 143 ? 16.174 -5.814 27.610 1.00 48.79 143 ASN C C 1
ATOM 8033 O O . ASN D 4 143 ? 17.037 -5.000 27.976 1.00 45.12 143 ASN C O 1
ATOM 8038 N N . LYS D 4 144 ? 16.468 -6.855 26.836 1.00 52.17 144 LYS C N 1
ATOM 8039 C CA . LYS D 4 144 ? 17.823 -7.215 26.396 1.00 48.16 144 LYS C CA 1
ATOM 8040 C C . LYS D 4 144 ? 18.519 -6.134 25.556 1.00 49.33 144 LYS C C 1
ATOM 8041 O O . LYS D 4 144 ? 19.755 -6.167 25.413 1.00 51.55 144 LYS C O 1
ATOM 8047 N N . GLU D 4 145 ? 17.772 -5.159 25.024 1.00 48.64 145 GLU C N 1
ATOM 8048 C CA . GLU D 4 145 ? 18.401 -4.091 24.219 1.00 49.03 145 GLU C CA 1
ATOM 8049 C C . GLU D 4 145 ? 19.070 -2.974 25.066 1.00 49.18 145 GLU C C 1
ATOM 8050 O O . GLU D 4 145 ? 19.822 -2.128 24.548 1.00 48.15 145 GLU C O 1
ATOM 8056 N N . GLY D 4 146 ? 18.830 -2.966 26.367 1.00 50.07 146 GLY C N 1
ATOM 8057 C CA . GLY D 4 146 ? 19.408 -1.896 27.219 1.00 48.50 146 GLY C CA 1
ATOM 8058 C C . GLY D 4 146 ? 18.802 -0.532 26.943 1.00 49.32 146 GLY C C 1
ATOM 8059 O O . GLY D 4 146 ? 19.437 0.485 27.282 1.00 51.25 146 GLY C O 1
#

Solvent-accessible surface area: 40555 Å² total; per-residue (Å²): 82,1,115,17,71,18,50,41,82,126,51,40,3,31,76,52,86,76,16,73,2,56,0,114,2,66,102,62,0,130,77,11,0,0,0,0,11,41,43,131,82,99,52,11,83,4,2,0,14,12,2,70,26,51,27,66,76,18,60,102,50,7,55,10,64,35,74,18,58,77,4,41,1,34,1,60,50,4,68,93,94,1,29,6,40,2,6,0,0,0,3,33,46,94,9,1,25,17,0,70,8,0,48,3,15,56,106,83,76,75,25,50,7,77,9,18,8,2,14,4,5,74,75,4,35,121,81,36,20,0,1,0,0,0,0,0,6,51,0,14,28,69,106,31,91,31,74,4,52,10,73,62,71,102,68,139,116,41,39,63,39,10,141,28,114,32,57,126,194,55,8,4,16,1,5,4,0,18,0,42,8,83,69,96,42,9,74,162,54,45,32,0,18,0,16,1,65,9,142,52,48,148,68,61,48,77,86,47,14,68,84,112,132,176,42,85,12,110,25,43,57,85,39,85,18,165,70,54,38,62,16,110,4,29,0,100,2,50,43,25,5,4,18,0,26,2,0,0,0,0,13,29,67,117,92,102,15,10,51,5,0,0,2,1,0,9,24,63,84,61,43,30,28,8,129,143,14,121,77,48,8,122,4,47,28,73,74,114,39,26,11,0,58,0,57,4,40,72,4,55,110,106,8,31,6,41,3,29,0,0,17,0,22,25,22,0,35,125,5,70,41,4,0,0,29,31,2,1,123,20,1,51,1,26,6,22,74,22,155,84,53,40,15,51,7,27,16,1,6,40,21,27,62,86,123,130,53,100,60,25,15,0,0,0,3,0,39,20,0,14,8,74,78,16,76,21,57,3,45,99,36,98,39,82,91,40,41,28,60,3,76,21,39,98,49,104,70,57,27,14,18,5,0,0,0,47,19,85,46,97,31,14,87,94,108,64,2,24,0,25,4,21,0,86,48,34,106,47,174,43,97,68,98,3,96,78,65,132,106,89,9,16,51,6,0,74,14,1,0,67,36,0,6,100,20,4,40,17,14,21,84,33,18,30,35,21,3,42,3,21,32,53,6,55,70,67,43,102,84,36,18,12,11,15,0,27,2,0,22,15,7,12,23,25,23,0,0,19,0,0,2,14,0,0,0,0,6,0,0,0,49,1,1,92,36,87,6,95,14,58,148,33,0,110,92,12,10,160,69,3,5,62,22,13,69,130,19,20,77,10,4,51,135,34,110,14,23,14,8,2,169,134,34,21,4,96,159,140,40,0,1,1,12,18,44,5,5,14,7,10,122,14,0,37,23,30,27,117,2,15,101,16,6,22,118,0,0,13,44,0,9,123,153,33,108,106,12,7,0,0,96,2,0,19,61,0,8,76,15,16,9,107,30,18,84,62,0,37,97,28,11,108,2,9,0,42,9,14,1,20,17,33,19,2,22,1,22,14,30,27,2,20,0,8,2,1,0,0,0,0,0,0,0,0,0,19,44,7,0,38,19,90,65,97,53,1,4,37,106,0,11,23,2,0,4,50,1,21,50,4,1,11,0,0,0,0,30,40,0,2,14,2,0,0,10,24,63,0,43,191,45,0,12,86,39,3,30,78,17,22,85,1,8,93,16,4,19,92,11,0,91,70,16,18,109,144,121,211,97,118,32,71,5,113,1,0,21,34,1,0,57,8,0,1,54,8,0,47,59,0,22,2,48,38,12,86,103,18,6,62,8,106,66,18,43,87,12,27,11,0,0,16,39,15,0,40,25,60,4,15,44,8,0,1,5,3,0,0,0,0,0,0,0,3,4,0,8,4,86,22,97,71,92,34,69,19,27,97,103,174,16,6,66,34,15,46,152,0,5,128,46,0,10,66,3,13,37,91,12,0,89,45,0,16,38,0,0,101,52,5,15,153,39,3,4,104,42,73,84,34,60,0,6,14,16,30,0,0,6,35,45,0,17,100,44,1,125,70,30,21,37,10,9,71,62,6,39,93,0,0,69,15,0,51,124,4,72,121,78,46,22,97,1,84,97,89,21,120,43,13,12,82,126,33,81,114,56,7,90,62,29,10,147,94,0,33,134,34,1,64,152,40,1,66,50,114,59,35,50,71,23,5,29,113,0,10,56,7,13,7,35,9,2,19,14,5,16,21,7,2,10,3,20,2,0,32,6,16,36,5,23,6,26,16,12,52,61,82,56,27,98,175,28,0,28,98,25,10,30,28,48,15,153,26,9,39,26,64,10,76,40,39,30,18,40,20,54,51,161,34,60,129,44,64,2,56,14,7,0,50,2,6,31,14,1,38,112,10,66,14,30,143,10,29,35,16,74,8,2

Sequence (1029 aa):
DIQMTQSPPYLAASPGETITINCRASKSIRKYLAWYQEKPGKTNKLLIYSGSTLQFGIPSRFSGSGSGTEFTLTISSLEPEDFAMYYCQQHNEYPLTFGAGTKLELKRADAAPTVSIFPPSSEQLTSGGASVVCFLNNFYPKDINVKWKIDGSERQNGVLNSWTDQDSKDSTYSMSSTLTLTKDEYERHNSYTCEATHKTSTSPIVKSFNRNEEVQLQQSGTVLARPGASVKMSCKASGYSFTSYWMHWVKQRPGQGLEWIGAVYPGNSDTSYNQKFKGKAKLTAVTSASTAYMELSSLTNEDSAVYYCSRSSLDGYYVKNWCFDVWGQGTTVTVSSAKTTAPSVYPLAPVCGDTTGSSVTLGCLVKGYFPEPVTLTWNSGSLSSGVHTFPAVLQSDLYTLSSSVTVTSSTRPSQSITCNVAHPASSTKVDKKIEPRGFASQAVAKPYFVFALILFVGQILFGLIMGLQYVVGDFLFPAIPFNVARMVHTNLLIVWLLFGFMGAAYYLVPEESDCELYSPKLAWILFWVFAAAGVLTILGYLLVPYAGLARLTGNELWPTMGREFLEQPTISKAGIVIVALGFLFNVGMTVLRGRKTAISMVLMTGLIGLALLFLFSFYNPENLTRDKFYWWWVVHLWVEGVWELIMGAILAFVLVKITGVDREVIEKWLYVIIAMALISGIIGTGHHYFWIGVPGYWLWLGSVFSALEPLPFFAMVLFAFNTINRRRRDYPNRAVALWAMGTTVMAFLGAGVWGFMHTLAPVNYYTHGTQLTAAHGHMAFYGAYAMIVMTIISYAMPRLRGIGEAMDNRSQVLEMWGFWLMTVAMVFITLFLSAAGVLQVWLQRMPADGAAMTFMATQDQLAIFYWLREGAGVVFLIGLVAYLLSFFTKGMARNIYFGGSVFFILLFLALTYHTEKTLPERTNEAAMSAAVVRGKLVWEQNNCVGCHTLLGEGAYFAPELGNVVGRRGGEEGFNTFLQAWMKIQPLNVPGRRAMPQFHLSEGQVDDLAEFLKWSSKIDTNQWPPNKEG

Organism: Pseudomonas aeruginosa (strain ATCC 15692 / DSM 22644 / CIP 104116 / JCM 14847 / LMG 12228 / 1C / PRS 101 / PAO1) (NCBI:txid208964)

Nearest PDB structures (foldseek):
  3wfd-assembly1_H  TM=1.004E+00  e=4.382E-45  Mus musculus
  8fe3-assembly1_M  TM=8.891E-01  e=1.099E-35  Mus musculus
  3ojd-assembly1_B  TM=8.754E-01  e=5.657E-33  Mus musculus
  6u3i-assembly1_H  TM=7.641E-01  e=6.039E-34  Mus musculus
  7kyl-assembly2_X  TM=7.305E-01  e=3.107E-31  Mus musculus

Secondary structure (DSSP, 8-state):
-GGGGGHHHHHHHHHHHHHHHHHHHHHHHHHTTSTTTTTTTS-HHHHHHHHHHHHHHHHHHHHHHHHHHHHHHHHTS--S-HHHHHHHHHHHHHHHHHHHHHHHHS-HHHHHHHTTGGGS---SBTTB-S-HHHHHHHHHHHHHHHHHHHHHHHSS---HHHHHHHHHHHHHHHHHGGGG---SSHHHHHHHHHHHHHHIIIIIHHHHHHHHHHHHHHHHH---HHHHHHHHHHHHHHHHHHHHHHGGGG-SSSSS-THHHHHHHHHHHHTHHHHHHHHHHHHHHHHT-SS--S-HHHHHHHHHHHHHHIIIIIIHHHHHHSHHHHHHHTTSHHHHHHHHHHIIIIIIHHHHHHHHHHTTTTTTS-SS--HHHHHHHHHHHHHHHHHHHHHHHHHHHHHHHHIIIIISS-TTTSPPHHHHHHHTHHHHHHHHHHHHHHHHHHHHHHTT-/--HHHHHHHHHHHHHHHHHHHHHHHHHHHHHHHHHTTGGG--HHHHHHHHHHHHTTGGGT-EETTEE-SSS-B-TTGGGTTTHHHHHHHHHHHHHHT-----TTS---------HHHHHHHHHHHHHHTTS--TT-SSSTT-/--EEEE---EEE-TT--EEEEEEEESS-GGGS-EEEEEE-TTS-EEEEEEEETTTTEEEE-GGGTTTEEEEEEGGGTEEEEEE-S--GGG-EEEEEEEESS-STT--S--EEEE---EEEEE-----BPPEEEEEPPSTT---SSEEEEEEEEEEEBSS--EEEEGGGTB-TTEEEPPPEEETTEEEEEEEEEEETTTTTTS--EEEEEEGGGTEEEEEE-----/---EEEE-SEEEE-TT--EEEEEEESS--TT-EEEEEE-TTS--EEEEETTTEEPTT--TTEEEEEETTEEEEEESS--GGG-EEEEEEE-SSSSPEE---EEEEE----BPPEEEEEPPPHHHHHTTEEEEEEEEEEEBSS--EEEEEETTEEE-TTEEEEE----TTT--EEEEEEEEEEHHHH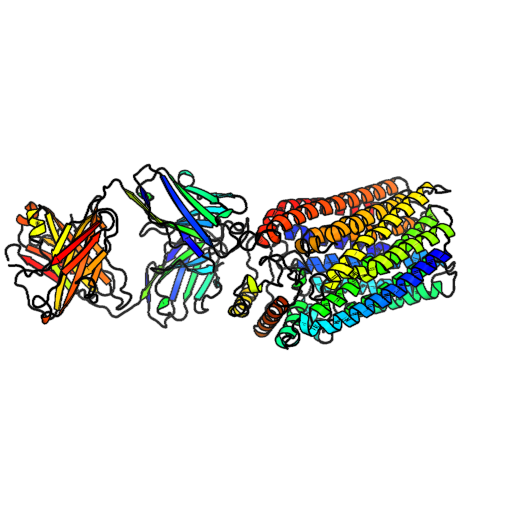HT--EEEEEEE-TT-SS-EEEEEES--

Foldseek 3Di:
DKAKAKPDQEAEDAFFAKDKIKIFIPWWLFQFKWKWWADPPDDIGTAAGSQFHGDPPHDPQWGKHDGITMIMIMGHGDDLVRQTWMKMWGDRDPPIDIHPTHGYAYDDDFDFWDKDKDWADVVVLVVFKTKIKMKGDFGPDDDKDKFKDFPNHTDDPQKDKDKDAQPSPNRGIMMMIMRMDTSVVVVVTFKIKMWMDDVVDPGIDIDIGTNVD/DWAKAKDAADEEAAQAKDKIKIFIDDDQLQFWKKWKWWADPPDDIGTAWTARNVVGDIGGDVVCVPFWDKGADRVRSMIMIMGGNHDQVRFTWMKIFTAPDTHDPPRDGDGDYIYPTYGYGYAPDDADAWDKDWAADDAPPDDDFKDKIKMKTDFGDDDDKDKDKPVPPQPPQKDWDDWDDDPRGTITMMMHMDTPVCPPVPWIWMWMADVSVRDIDIDTHDHDD/DQLLLLLVLLLVVLLVLVLVLLVLVLQLLVCLQVVCRCPPQQHNVLSVLSNLLSLVLSLVSLLLSLLSNCLCVQFVHHFQDSVLSVVLSVLSSVLSVVQNCLSNPAPLVRSCVVLVCVVQPLADDPNRNGRPVSLVSVLVSLVSSLCGSVVSNVNGDDDLLSVLLSQLSVLLSVLSVLSSPQDPDQLVRLLSVLSNVQCNLLASVQSSLLSLLLSLLVVAQVPDNVVSSVLSVVLNVQSCQLRPLLSLLSVCPSPDDPVSLVSNLPSVLSSLVSLVSQLCSLVVSNVNRPDHAPQVLLSVLSNQLSVLLSVLCVVLVNVQSRNVRVVLQPPFLSVVLSVQSNSCSHRVSSSVSSCSQCVCVSVPNPRHDDPVLRVLLVQLSCQQSVLSVLLNVLSNVLSVQQSVQAPPDDPPRHDDPVVSSVVSSVSSVSSSVSSVSNSVSSVSNVVSD/DDPVVVVVCVVVVVVVVVVVVVVVVVVVVVCQCPQLVCVLCDPLLVLLVVLCVVVVVLCQEAELHHGHPNDFHLLLVCVVFPHDPCQLVRQVVVLCCFQVPDPPDRGDDNPPDDSSNSSSNSSNSNSSNRGNSVPPDPDSRD

Radius of gyration: 40.2 Å; Cα contacts (8 Å, |Δi|>4): 2173; chains: 4; bounding box: 50×119×99 Å

CATH classification: 1.20.210.10